Protein AF-0000000067286825 (afdb_homodimer)

Nearest PDB structures (foldseek):
  2ex9-assembly1_A  TM=8.649E-01  e=1.914E-39  Escherichia coli
  3a3d-assembly1_A  TM=8.683E-01  e=1.514E-39  Haemophilus influenzae
  2exb-assembly1_A  TM=8.481E-01  e=3.058E-39  Escherichia coli
  3a3e-assembly1_B  TM=8.357E-01  e=1.918E-36  Haemophilus influenzae
  3a3e-assembly1_A  TM=8.232E-01  e=6.320E-34  Haemophilus influenzae

Structure (mmCIF, N/CA/C/O backbone):
data_AF-0000000067286825-model_v1
#
loop_
_entity.id
_entity.type
_entity.pdbx_description
1 polymer 'D-alanyl-D-alanine carboxypeptidase/D-alanyl-D-alanine-endopeptidase'
#
loop_
_atom_site.group_PDB
_atom_site.id
_atom_site.type_symbol
_atom_site.label_atom_id
_atom_site.label_alt_id
_atom_site.label_comp_id
_atom_site.label_asym_id
_atom_site.label_entity_id
_atom_site.label_seq_id
_atom_site.pdbx_PDB_ins_code
_atom_site.Cartn_x
_atom_site.Cartn_y
_atom_site.Cartn_z
_atom_site.occupancy
_atom_site.B_iso_or_equiv
_atom_site.auth_seq_id
_atom_site.auth_comp_id
_atom_site.auth_asym_id
_atom_site.auth_atom_id
_atom_site.pdbx_PDB_model_num
ATOM 1 N N . MET A 1 1 ? 25.375 51.312 -74.75 1 25.5 1 MET A N 1
ATOM 2 C CA . MET A 1 1 ? 24.594 52.125 -73.812 1 25.5 1 MET A CA 1
ATOM 3 C C . MET A 1 1 ? 23.125 51.719 -73.875 1 25.5 1 MET A C 1
ATOM 5 O O . MET A 1 1 ? 22.297 52.406 -74.438 1 25.5 1 MET A O 1
ATOM 9 N N . PRO A 1 2 ? 22.797 50.375 -74 1 30.25 2 PRO A N 1
ATOM 10 C CA . PRO A 1 2 ? 21.484 49.75 -74.25 1 30.25 2 PRO A CA 1
ATOM 11 C C . PRO A 1 2 ? 20.484 50.062 -73.125 1 30.25 2 PRO A C 1
ATOM 13 O O . PRO A 1 2 ? 20.891 50.156 -71.938 1 30.25 2 PRO A O 1
ATOM 16 N N . GLN A 1 3 ? 19.516 50.906 -73.375 1 23.28 3 GLN A N 1
ATOM 17 C CA . GLN A 1 3 ? 18.422 51.469 -72.562 1 23.28 3 GLN A CA 1
ATOM 18 C C . GLN A 1 3 ? 17.516 50.375 -72 1 23.28 3 GLN A C 1
ATOM 20 O O . GLN A 1 3 ? 16.812 49.688 -72.75 1 23.28 3 GLN A O 1
ATOM 25 N N . LYS A 1 4 ? 18.016 49.625 -71 1 29.06 4 LYS A N 1
ATOM 26 C CA . LYS A 1 4 ? 17.312 48.5 -70.438 1 29.06 4 LYS A CA 1
ATOM 27 C C . LYS A 1 4 ? 15.977 48.938 -69.812 1 29.06 4 LYS A C 1
ATOM 29 O O . LYS A 1 4 ? 15.922 49.875 -69 1 29.06 4 LYS A O 1
ATOM 34 N N . SER A 1 5 ? 14.891 48.906 -70.625 1 28.67 5 SER A N 1
ATOM 35 C CA . SER A 1 5 ? 13.516 49.281 -70.312 1 28.67 5 SER A CA 1
ATOM 36 C C . SER A 1 5 ? 13.039 48.562 -69.062 1 28.67 5 SER A C 1
ATOM 38 O O . SER A 1 5 ? 13.094 47.344 -68.938 1 28.67 5 SER A O 1
ATOM 40 N N . SER A 1 6 ? 13.188 49.156 -67.875 1 29.12 6 SER A N 1
ATOM 41 C CA . SER A 1 6 ? 12.828 48.75 -66.5 1 29.12 6 SER A CA 1
ATOM 42 C C . SER A 1 6 ? 11.32 48.594 -66.375 1 29.12 6 SER A C 1
ATOM 44 O O . SER A 1 6 ? 10.57 49.562 -66.562 1 29.12 6 SER A O 1
ATOM 46 N N . CYS A 1 7 ? 10.711 47.5 -66.875 1 29.36 7 CYS A N 1
ATOM 47 C CA . CYS A 1 7 ? 9.281 47.219 -66.812 1 29.36 7 CYS A CA 1
ATOM 48 C C . CYS A 1 7 ? 8.812 47.219 -65.375 1 29.36 7 CYS A C 1
ATOM 50 O O . CYS A 1 7 ? 9.344 46.469 -64.562 1 29.36 7 CYS A O 1
ATOM 52 N N . ILE A 1 8 ? 8.406 48.312 -64.812 1 27.27 8 ILE A N 1
ATOM 53 C CA . ILE A 1 8 ? 7.863 48.562 -63.469 1 27.27 8 ILE A CA 1
ATOM 54 C C . ILE A 1 8 ? 6.578 47.781 -63.281 1 27.27 8 ILE A C 1
ATOM 56 O O . ILE A 1 8 ? 5.602 47.938 -64 1 27.27 8 ILE A O 1
ATOM 60 N N . PHE A 1 9 ? 6.668 46.438 -63.062 1 31.59 9 PHE A N 1
ATOM 61 C CA . PHE A 1 9 ? 5.492 45.625 -62.781 1 31.59 9 PHE A CA 1
ATOM 62 C C . PHE A 1 9 ? 4.727 46.188 -61.594 1 31.59 9 PHE A C 1
ATOM 64 O O . PHE A 1 9 ? 5.309 46.438 -60.531 1 31.59 9 PHE A O 1
ATOM 71 N N . LEU A 1 10 ? 3.688 47.031 -61.812 1 27.69 10 LEU A N 1
ATOM 72 C CA . LEU A 1 10 ? 2.707 47.562 -60.875 1 27.69 10 LEU A CA 1
ATOM 73 C C . LEU A 1 10 ? 2.008 46.438 -60.125 1 27.69 10 LEU A C 1
ATOM 75 O O . LEU A 1 10 ? 1.339 45.594 -60.719 1 27.69 10 LEU A O 1
ATOM 79 N N . LEU A 1 11 ? 2.58 45.969 -59.062 1 29.03 11 LEU A N 1
ATOM 80 C CA . LEU A 1 11 ? 1.972 45 -58.125 1 29.03 11 LEU A CA 1
ATOM 81 C C . LEU A 1 11 ? 0.694 45.562 -57.531 1 29.03 11 LEU A C 1
ATOM 83 O O . LEU A 1 11 ? 0.729 46.594 -56.844 1 29.03 11 LEU A O 1
ATOM 87 N N . LEU A 1 12 ? -0.438 45.5 -58.219 1 30.27 12 LEU A N 1
ATOM 88 C CA . LEU A 1 12 ? -1.755 45.812 -57.688 1 30.27 12 LEU A CA 1
ATOM 89 C C . LEU A 1 12 ? -2.029 45.031 -56.406 1 30.27 12 LEU A C 1
ATOM 91 O O . LEU A 1 12 ? -2.031 43.812 -56.438 1 30.27 12 LEU A O 1
ATOM 95 N N . PHE A 1 13 ? -1.658 45.531 -55.25 1 31.47 13 PHE A N 1
ATOM 96 C CA . PHE A 1 13 ? -2.002 45.062 -53.906 1 31.47 13 PHE A CA 1
ATOM 97 C C . PHE A 1 13 ? -3.51 45.094 -53.688 1 31.47 13 PHE A C 1
ATOM 99 O O . PHE A 1 13 ? -4.129 46.156 -53.719 1 31.47 13 PHE A O 1
ATOM 106 N N . PHE A 1 14 ? -4.238 44.125 -54.281 1 34 14 PHE A N 1
ATOM 107 C CA . PHE A 1 14 ? -5.633 43.938 -53.875 1 34 14 PHE A CA 1
ATOM 108 C C . PHE A 1 14 ? -5.758 43.812 -52.375 1 34 14 PHE A C 1
ATOM 110 O O . PHE A 1 14 ? -5.137 42.938 -51.781 1 34 14 PHE A O 1
ATOM 117 N N . SER A 1 15 ? -6.078 44.906 -51.625 1 31.39 15 SER A N 1
ATOM 118 C CA . SER A 1 15 ? -6.484 44.969 -50.219 1 31.39 15 SER A CA 1
ATOM 119 C C . SER A 1 15 ? -7.723 44.125 -49.969 1 31.39 15 SER A C 1
ATOM 121 O O . SER A 1 15 ? -8.812 44.438 -50.469 1 31.39 15 SER A O 1
ATOM 123 N N . ILE A 1 16 ? -7.574 42.812 -49.969 1 36.03 16 ILE A N 1
ATOM 124 C CA . ILE A 1 16 ? -8.68 42 -49.438 1 36.03 16 ILE A CA 1
ATOM 125 C C . ILE A 1 16 ? -9.047 42.469 -48.031 1 36.03 16 ILE A C 1
ATOM 127 O O . ILE A 1 16 ? -8.211 42.438 -47.125 1 36.03 16 ILE A O 1
ATOM 131 N N . HIS A 1 17 ? -10.008 43.406 -47.906 1 34.34 17 HIS A N 1
ATOM 132 C CA . HIS A 1 17 ? -10.695 43.75 -46.656 1 34.34 17 HIS A CA 1
ATOM 133 C C . HIS A 1 17 ? -11.297 42.5 -46 1 34.34 17 HIS A C 1
ATOM 135 O O . HIS A 1 17 ? -12.219 41.906 -46.562 1 34.34 17 HIS A O 1
ATOM 141 N N . LEU A 1 18 ? -10.43 41.656 -45.406 1 36.03 18 LEU A N 1
ATOM 142 C CA . LEU A 1 18 ? -10.969 40.656 -44.5 1 36.03 18 LEU A CA 1
ATOM 143 C C . LEU A 1 18 ? -11.844 41.281 -43.406 1 36.03 18 LEU A C 1
ATOM 145 O O . LEU A 1 18 ? -11.344 42.062 -42.594 1 36.03 18 LEU A O 1
ATOM 149 N N . ASN A 1 19 ? -13.094 41.562 -43.75 1 34.62 19 ASN A N 1
ATOM 150 C CA . ASN A 1 19 ? -14.102 41.844 -42.719 1 34.62 19 ASN A CA 1
ATOM 151 C C . ASN A 1 19 ? -14.141 40.719 -41.688 1 34.62 19 ASN A C 1
ATOM 153 O O . ASN A 1 19 ? -14.633 39.625 -41.938 1 34.62 19 ASN A O 1
ATOM 157 N N . ILE A 1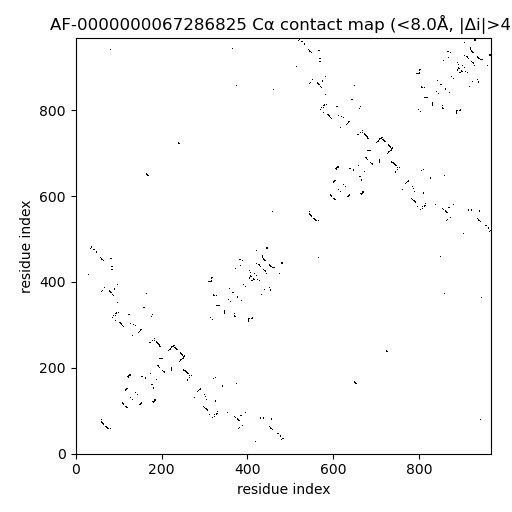 20 ? -13.102 40.688 -40.844 1 38.34 20 ILE A N 1
ATOM 158 C CA . ILE A 1 20 ? -13.219 39.906 -39.625 1 38.34 20 ILE A CA 1
ATOM 159 C C . ILE A 1 20 ? -14.445 40.344 -38.812 1 38.34 20 ILE A C 1
ATOM 161 O O . ILE A 1 20 ? -14.492 41.469 -38.312 1 38.34 20 ILE A O 1
ATOM 165 N N . ASN A 1 21 ? -15.633 39.938 -39.281 1 36.56 21 ASN A N 1
ATOM 166 C CA . ASN A 1 21 ? -16.75 39.969 -38.312 1 36.56 21 ASN A CA 1
ATOM 167 C C . ASN A 1 21 ? -16.375 39.344 -36.969 1 36.56 21 ASN A C 1
ATOM 169 O O . ASN A 1 21 ? -16.156 38.125 -36.906 1 36.56 21 ASN A O 1
ATOM 173 N N . GLN A 1 22 ? -15.688 40.188 -36.188 1 36.75 22 GLN A N 1
ATOM 174 C CA . GLN A 1 22 ? -15.562 39.844 -34.75 1 36.75 22 GLN A CA 1
ATOM 175 C C . GLN A 1 22 ? -16.922 39.594 -34.125 1 36.75 22 GLN A C 1
ATOM 177 O O . GLN A 1 22 ? -17.672 40.531 -33.875 1 36.75 22 GLN A O 1
ATOM 182 N N . GLN A 1 23 ? -17.594 38.531 -34.562 1 34.53 23 GLN A N 1
ATOM 183 C CA . GLN A 1 23 ? -18.656 38.188 -33.625 1 34.53 23 GLN A CA 1
ATOM 184 C C . GLN A 1 23 ? -18.125 38.094 -32.188 1 34.53 23 GLN A C 1
ATOM 186 O O . GLN A 1 23 ? -17.281 37.25 -31.891 1 34.53 23 GLN A O 1
ATOM 191 N N . LEU A 1 24 ? -18.125 39.219 -31.547 1 34.66 24 LEU A N 1
ATOM 192 C CA . LEU A 1 24 ? -17.984 39.125 -30.094 1 34.66 24 LEU A CA 1
ATOM 193 C C . LEU A 1 24 ? -18.812 37.969 -29.547 1 34.66 24 LEU A C 1
ATOM 195 O O . LEU A 1 24 ? -20.047 37.938 -29.734 1 34.66 24 LEU A O 1
ATOM 199 N N . ALA A 1 25 ? -18.203 36.875 -29.406 1 38.47 25 ALA A N 1
ATOM 200 C CA . ALA A 1 25 ? -18.828 35.875 -28.562 1 38.47 25 ALA A CA 1
ATOM 201 C C . ALA A 1 25 ? -19.516 36.531 -27.359 1 38.47 25 ALA A C 1
ATOM 203 O O . ALA A 1 25 ? -18.844 37.156 -26.531 1 38.47 25 ALA A O 1
ATOM 204 N N . LYS A 1 26 ? -20.641 36.875 -27.5 1 35.16 26 LYS A N 1
ATOM 205 C CA . LYS A 1 26 ? -21.328 37.219 -26.266 1 35.16 26 LYS A CA 1
ATOM 206 C C . LYS A 1 26 ? -20.906 36.312 -25.125 1 35.16 26 LYS A C 1
ATOM 208 O O . LYS A 1 26 ? -20.984 35.062 -25.25 1 35.16 26 LYS A O 1
ATOM 213 N N . ALA A 1 27 ? -20.156 36.844 -24.375 1 38 27 ALA A N 1
ATOM 214 C CA . ALA A 1 27 ? -19.938 36.156 -23.094 1 38 27 ALA A CA 1
ATOM 215 C C . ALA A 1 27 ? -21.25 35.594 -22.547 1 38 27 ALA A C 1
ATOM 217 O O . ALA A 1 27 ? -22.188 36.344 -22.281 1 38 27 ALA A O 1
ATOM 218 N N . GLN A 1 28 ? -21.656 34.406 -22.906 1 35.94 28 GLN A N 1
ATOM 219 C CA . GLN A 1 28 ? -22.781 33.781 -22.219 1 35.94 28 GLN A CA 1
ATOM 220 C C . GLN A 1 28 ? -22.75 34.094 -20.734 1 35.94 28 GLN A C 1
ATOM 222 O O . GLN A 1 28 ? -21.766 33.812 -20.047 1 35.94 28 GLN A O 1
ATOM 227 N N . THR A 1 29 ? -23.406 35.094 -20.219 1 38.88 29 THR A N 1
ATOM 228 C CA . THR A 1 29 ? -23.641 35.25 -18.797 1 38.88 29 THR A CA 1
ATOM 229 C C . THR A 1 29 ? -23.875 33.906 -18.125 1 38.88 29 THR A C 1
ATOM 231 O O . THR A 1 29 ? -24.672 33.094 -18.609 1 38.88 29 THR A O 1
ATOM 234 N N . PRO A 1 30 ? -22.984 33.531 -17.281 1 43.78 30 PRO A N 1
ATOM 235 C CA . PRO A 1 30 ? -23.297 32.25 -16.609 1 43.78 30 PRO A CA 1
ATOM 236 C C . PRO A 1 30 ? -24.766 32.156 -16.172 1 43.78 30 PRO A C 1
ATOM 238 O O . PRO A 1 30 ? -25.344 33.156 -15.727 1 43.78 30 PRO A O 1
ATOM 241 N N . THR A 1 31 ? -25.625 31.547 -16.828 1 45.03 31 THR A N 1
ATOM 242 C CA . THR A 1 31 ? -27 31.25 -16.438 1 45.03 31 THR A CA 1
ATOM 243 C C . THR A 1 31 ? -27.125 31.172 -14.922 1 45.03 31 THR A C 1
ATOM 245 O O . THR A 1 31 ? -26.422 30.391 -14.273 1 45.03 31 THR A O 1
ATOM 248 N N . PRO A 1 32 ? -27.672 32.188 -14.297 1 49.66 32 PRO A N 1
ATOM 249 C CA . PRO A 1 32 ? -27.922 32.156 -12.859 1 49.66 32 PRO A CA 1
ATOM 250 C C . PRO A 1 32 ? -28.422 30.781 -12.383 1 49.66 32 PRO A C 1
ATOM 252 O O . PRO A 1 32 ? -29.391 30.25 -12.938 1 49.66 32 PRO A O 1
ATOM 255 N N . THR A 1 33 ? -27.625 29.922 -11.914 1 63.03 33 THR A N 1
ATOM 256 C CA . THR A 1 33 ? -28.094 28.656 -11.367 1 63.03 33 THR A CA 1
ATOM 257 C C . THR A 1 33 ? -29.203 28.875 -10.336 1 63.03 33 THR A C 1
ATOM 259 O O . THR A 1 33 ? -29.094 29.766 -9.484 1 63.03 33 THR A O 1
ATOM 262 N N . ALA A 1 34 ? -30.406 28.406 -10.477 1 73.06 34 ALA A N 1
ATOM 263 C CA . ALA A 1 34 ? -31.656 28.5 -9.727 1 73.06 34 ALA A CA 1
ATOM 264 C C . ALA A 1 34 ? -31.438 28.188 -8.25 1 73.06 34 ALA A C 1
ATOM 266 O O . ALA A 1 34 ? -30.703 27.25 -7.91 1 73.06 34 ALA A O 1
ATOM 267 N N . PRO A 1 35 ? -31.922 29.109 -7.316 1 86.94 35 PRO A N 1
ATOM 268 C CA . PRO A 1 35 ? -31.859 28.844 -5.875 1 86.94 35 PRO A CA 1
ATOM 269 C C . PRO A 1 35 ? -32.469 27.484 -5.5 1 86.94 35 PRO A C 1
ATOM 271 O O . PRO A 1 35 ? -33.344 26.984 -6.195 1 86.94 35 PRO A O 1
ATOM 274 N N . ILE A 1 36 ? -31.781 26.859 -4.461 1 93.25 36 ILE A N 1
ATOM 275 C CA . ILE A 1 36 ? -32.219 25.562 -3.963 1 93.25 36 ILE A CA 1
ATOM 276 C C . ILE A 1 36 ? -32.75 25.703 -2.541 1 93.25 36 ILE A C 1
ATOM 278 O O . ILE A 1 36 ? -32.094 26.312 -1.685 1 93.25 36 ILE A O 1
ATOM 282 N N . CYS A 1 37 ? -33.969 25.219 -2.291 1 95.12 37 CYS A N 1
ATOM 283 C CA . CYS A 1 37 ? -34.5 25.156 -0.935 1 95.12 37 CYS A CA 1
ATOM 284 C C . CYS A 1 37 ? -33.938 23.938 -0.198 1 95.12 37 CYS A C 1
ATOM 286 O O . CYS A 1 37 ? -33.656 22.906 -0.817 1 95.12 37 CYS A O 1
ATOM 288 N N . PRO A 1 38 ? -33.844 24.016 1.114 1 94.38 38 PRO A N 1
ATOM 289 C CA . PRO A 1 38 ? -33.312 22.891 1.895 1 94.38 38 PRO A CA 1
ATOM 290 C C . PRO A 1 38 ? -34.094 21.594 1.638 1 94.38 38 PRO A C 1
ATOM 292 O O . PRO A 1 38 ? -33.5 20.516 1.614 1 94.38 38 PRO A O 1
ATOM 295 N N . THR A 1 39 ? -35.375 21.672 1.351 1 94.19 39 THR A N 1
ATOM 296 C CA . THR A 1 39 ? -36.188 20.5 1.135 1 94.19 39 THR A CA 1
ATOM 297 C C . THR A 1 39 ? -35.844 19.812 -0.185 1 94.19 39 THR A C 1
ATOM 299 O O . THR A 1 39 ? -36.188 18.656 -0.403 1 94.19 39 THR A O 1
ATOM 302 N N . GLN A 1 40 ? -35.156 20.547 -0.988 1 95.69 40 GLN A N 1
ATOM 303 C CA . GLN A 1 40 ? -34.812 20.031 -2.303 1 95.69 40 GLN A CA 1
ATOM 304 C C . GLN A 1 40 ? -33.406 19.422 -2.287 1 95.69 40 GLN A C 1
ATOM 306 O O . GLN A 1 40 ? -33 18.766 -3.25 1 95.69 40 GLN A O 1
ATOM 311 N N . LEU A 1 41 ? -32.75 19.594 -1.262 1 96.5 41 LEU A N 1
ATOM 312 C CA . LEU A 1 41 ? -31.328 19.203 -1.204 1 96.5 41 LEU A CA 1
ATOM 313 C C . LEU A 1 41 ? -31.188 17.703 -1.347 1 96.5 41 LEU A C 1
ATOM 315 O O . LEU A 1 41 ? -30.297 17.219 -2.062 1 96.5 41 LEU A O 1
ATOM 319 N N . LYS A 1 42 ? -32.031 16.969 -0.715 1 97.38 42 LYS A N 1
ATOM 320 C CA . LYS A 1 42 ? -31.969 15.508 -0.792 1 97.38 42 LYS A CA 1
ATOM 321 C C . LYS A 1 42 ? -32.094 15.031 -2.236 1 97.38 42 LYS A C 1
ATOM 323 O O . LYS A 1 42 ? -31.266 14.227 -2.693 1 97.38 42 LYS A O 1
ATOM 328 N N . THR A 1 43 ? -33.094 15.484 -2.91 1 97.75 43 THR A N 1
ATOM 329 C CA . THR A 1 43 ? -33.312 15.07 -4.289 1 97.75 43 THR A CA 1
ATOM 330 C C . THR A 1 43 ? -32.156 15.508 -5.18 1 97.75 43 THR A C 1
ATOM 332 O O . THR A 1 43 ? -31.75 14.773 -6.082 1 97.75 43 THR A O 1
ATOM 335 N N . THR A 1 44 ? -31.688 16.688 -4.887 1 97.5 44 THR A N 1
ATOM 336 C CA . THR A 1 44 ? -30.594 17.25 -5.68 1 97.5 44 THR A CA 1
ATOM 337 C C . THR A 1 44 ? -29.328 16.406 -5.523 1 97.5 44 THR A C 1
ATOM 339 O O . THR A 1 44 ? -28.688 16.031 -6.512 1 97.5 44 THR A O 1
ATOM 342 N N . ILE A 1 45 ? -28.953 16.016 -4.309 1 98.62 45 ILE A N 1
ATOM 343 C CA . ILE A 1 45 ? -27.75 15.25 -4.043 1 98.62 45 ILE A CA 1
ATOM 344 C C . ILE A 1 45 ? -27.922 13.805 -4.508 1 98.62 45 ILE A C 1
ATOM 346 O O . ILE A 1 45 ? -27.031 13.227 -5.121 1 98.62 45 ILE A O 1
ATOM 350 N N . ASP A 1 46 ? -29.109 13.281 -4.328 1 98.5 46 ASP A N 1
ATOM 351 C CA . ASP A 1 46 ? -29.391 11.914 -4.762 1 98.5 46 ASP A CA 1
ATOM 352 C C . ASP A 1 46 ? -29.25 11.781 -6.273 1 98.5 46 ASP A C 1
ATOM 354 O O . ASP A 1 46 ? -28.828 10.734 -6.773 1 98.5 46 ASP A O 1
ATOM 358 N N . ALA A 1 47 ? -29.625 12.766 -6.996 1 98.31 47 ALA A N 1
ATOM 359 C CA . ALA A 1 47 ? -29.531 12.727 -8.453 1 98.31 47 ALA A CA 1
ATOM 360 C C . ALA A 1 47 ? -28.078 12.562 -8.906 1 98.31 47 ALA A C 1
ATOM 362 O O . ALA A 1 47 ? -27.812 11.922 -9.922 1 98.31 47 ALA A O 1
ATOM 363 N N . VAL A 1 48 ? -27.172 13.109 -8.156 1 98.5 48 VAL A N 1
ATOM 364 C CA . VAL A 1 48 ? -25.75 13 -8.484 1 98.5 48 VAL A CA 1
ATOM 365 C C . VAL A 1 48 ? -25.234 11.625 -8.094 1 98.5 48 VAL A C 1
ATOM 367 O O . VAL A 1 48 ? -24.609 10.93 -8.906 1 98.5 48 VAL A O 1
ATOM 370 N N . THR A 1 49 ? -25.5 11.156 -6.852 1 98.38 49 THR A N 1
ATOM 371 C CA . THR A 1 49 ? -24.906 9.945 -6.312 1 98.38 49 THR A CA 1
ATOM 372 C C . THR A 1 49 ? -25.484 8.703 -6.973 1 98.38 49 THR A C 1
ATOM 374 O O . THR A 1 49 ? -24.875 7.641 -6.973 1 98.38 49 THR A O 1
ATOM 377 N N . ASN A 1 50 ? -26.672 8.836 -7.566 1 97.75 50 ASN A N 1
ATOM 378 C CA . ASN A 1 50 ? -27.359 7.688 -8.148 1 97.75 50 ASN A CA 1
ATOM 379 C C . ASN A 1 50 ? -27.125 7.598 -9.656 1 97.75 50 ASN A C 1
ATOM 381 O O . ASN A 1 50 ? -27.75 6.781 -10.336 1 97.75 50 ASN A O 1
ATOM 385 N N . ARG A 1 51 ? -26.266 8.43 -10.156 1 98.12 51 ARG A N 1
ATOM 386 C CA . ARG A 1 51 ? -25.922 8.289 -11.562 1 98.12 51 ARG A CA 1
ATOM 387 C C . ARG A 1 51 ? -25.391 6.887 -11.859 1 98.12 51 ARG A C 1
ATOM 389 O O . ARG A 1 51 ? -24.625 6.328 -11.062 1 98.12 51 ARG A O 1
ATOM 396 N N . PRO A 1 52 ? -25.734 6.352 -13.062 1 97 52 PRO A N 1
ATOM 397 C CA . PRO A 1 52 ? -25.281 5.004 -13.422 1 97 52 PRO A CA 1
ATOM 398 C C . PRO A 1 52 ? -23.766 4.855 -13.367 1 97 52 PRO A C 1
ATOM 400 O O . PRO A 1 52 ? -23.25 3.797 -12.992 1 97 52 PRO A O 1
ATOM 403 N N . LEU A 1 53 ? -23.109 5.871 -13.633 1 95.75 53 LEU A N 1
ATOM 404 C CA . LEU A 1 53 ? -21.656 5.871 -13.656 1 95.75 5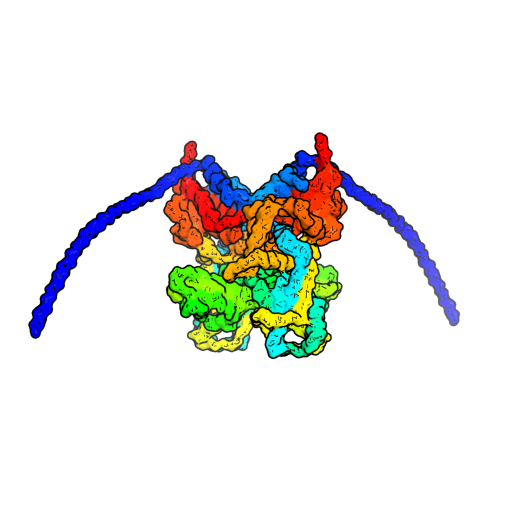3 LEU A CA 1
ATOM 405 C C . LEU A 1 53 ? -21.094 5.562 -12.273 1 95.75 53 LEU A C 1
ATOM 407 O O . LEU A 1 53 ? -19.969 5.074 -12.156 1 95.75 53 LEU A O 1
ATOM 411 N N . PHE A 1 54 ? -21.891 5.785 -11.219 1 97.5 54 PHE A N 1
ATOM 412 C CA . PHE A 1 54 ? -21.453 5.605 -9.844 1 97.5 54 PHE A CA 1
ATOM 413 C C . PHE A 1 54 ? -22.172 4.441 -9.18 1 97.5 54 PHE A C 1
ATOM 415 O O . PHE A 1 54 ? -22.141 4.297 -7.957 1 97.5 54 PHE A O 1
ATOM 422 N N . SER A 1 55 ? -22.812 3.605 -10.008 1 96.62 55 SER A N 1
ATOM 423 C CA . SER A 1 55 ? -23.719 2.59 -9.469 1 96.62 55 SER A CA 1
ATOM 424 C C . SER A 1 55 ? -22.969 1.58 -8.609 1 96.62 55 SER A C 1
ATOM 426 O O . SER A 1 55 ? -23.547 0.993 -7.691 1 96.62 55 SER A O 1
ATOM 428 N N . ARG A 1 56 ? -21.672 1.456 -8.844 1 97.75 56 ARG A N 1
ATOM 429 C CA . ARG A 1 56 ? -20.938 0.422 -8.117 1 97.75 56 ARG A CA 1
ATOM 430 C C . ARG A 1 56 ? -20.109 1.028 -6.996 1 97.75 56 ARG A C 1
ATOM 432 O O . ARG A 1 56 ? -19.516 0.303 -6.188 1 97.75 56 ARG A O 1
ATOM 439 N N . ALA A 1 57 ? -19.984 2.375 -6.949 1 98.06 57 ALA A N 1
ATOM 440 C CA . ALA A 1 57 ? -19.188 3.09 -5.953 1 98.06 57 ALA A CA 1
ATOM 441 C C . ALA A 1 57 ? -19.984 3.291 -4.664 1 98.06 57 ALA A C 1
ATOM 443 O O . ALA A 1 57 ? -21.156 2.939 -4.594 1 98.06 57 ALA A O 1
ATOM 444 N N . ARG A 1 58 ? -19.312 3.785 -3.68 1 98 58 ARG A N 1
ATOM 445 C CA . ARG A 1 58 ? -19.938 4.074 -2.393 1 98 58 ARG A CA 1
ATOM 446 C C . ARG A 1 58 ? -19.766 5.543 -2.016 1 98 58 ARG A C 1
ATOM 448 O O . ARG A 1 58 ? -18.656 6.086 -2.125 1 98 58 ARG A O 1
ATOM 455 N N . TRP A 1 59 ? -20.859 6.129 -1.54 1 98.69 59 TRP A N 1
ATOM 456 C CA . TRP A 1 59 ? -20.844 7.523 -1.118 1 98.69 59 TRP A CA 1
ATOM 457 C C . TRP A 1 59 ? -21.078 7.645 0.384 1 98.69 59 TRP A C 1
ATOM 459 O O . TRP A 1 59 ? -21.938 6.953 0.941 1 98.69 59 TRP A O 1
ATOM 469 N N . GLY A 1 60 ? -20.266 8.398 1.067 1 98.88 60 GLY A N 1
ATOM 470 C CA . GLY A 1 60 ? -20.5 8.898 2.412 1 98.88 60 GLY A CA 1
ATOM 471 C C . GLY A 1 60 ? -20.609 10.406 2.477 1 98.88 60 GLY A C 1
ATOM 472 O O . GLY A 1 60 ? -19.672 11.117 2.086 1 98.88 60 GLY A O 1
ATOM 473 N N . ILE A 1 61 ? -21.812 10.906 2.973 1 98.94 61 ILE A N 1
ATOM 474 C CA . ILE A 1 61 ? -22.031 12.352 2.93 1 98.94 61 ILE A CA 1
ATOM 475 C C . ILE A 1 61 ? -22.734 12.797 4.215 1 98.94 61 ILE A C 1
ATOM 477 O O . ILE A 1 61 ? -23.656 12.141 4.688 1 98.94 61 ILE A O 1
ATOM 481 N N . LEU A 1 62 ? -22.266 13.844 4.773 1 98.94 62 LEU A N 1
ATOM 482 C CA . LEU A 1 62 ? -22.953 14.539 5.852 1 98.94 62 LEU A CA 1
ATOM 483 C C . LEU A 1 62 ? -22.891 16.047 5.652 1 98.94 62 LEU A C 1
ATOM 485 O O . LEU A 1 62 ? -21.812 16.609 5.41 1 98.94 62 LEU A O 1
ATOM 489 N N . VAL A 1 63 ? -24.016 16.734 5.633 1 98.88 63 VAL A N 1
ATOM 490 C CA . VAL A 1 63 ? -24.141 18.188 5.586 1 98.88 63 VAL A CA 1
ATOM 491 C C . VAL A 1 63 ? -24.922 18.672 6.797 1 98.88 63 VAL A C 1
ATOM 493 O O . VAL A 1 63 ? -26.047 18.219 7.039 1 98.88 63 VAL A O 1
ATOM 496 N N . GLN A 1 64 ? -24.344 19.625 7.504 1 98.62 64 GLN A N 1
ATOM 497 C CA . GLN A 1 64 ? -25 20.203 8.68 1 98.62 64 GLN A CA 1
ATOM 498 C C . GLN A 1 64 ? -24.859 21.719 8.688 1 98.62 64 GLN A C 1
ATOM 500 O O . GLN A 1 64 ? -23.984 22.281 8.016 1 98.62 64 GLN A O 1
ATOM 505 N N . ASN A 1 65 ? -25.797 22.328 9.461 1 98.12 65 ASN A N 1
ATOM 506 C CA . ASN A 1 65 ? -25.578 23.734 9.789 1 98.12 65 ASN A CA 1
ATOM 507 C C . ASN A 1 65 ? -24.391 23.922 10.711 1 98.12 65 ASN A C 1
ATOM 509 O O . ASN A 1 65 ? -24.188 23.141 11.648 1 98.12 65 ASN A O 1
ATOM 513 N N . LEU A 1 66 ? -23.578 24.859 10.375 1 98.31 66 LEU A N 1
ATOM 514 C CA . LEU A 1 66 ? -22.469 25.156 11.273 1 98.31 66 LEU A CA 1
ATOM 515 C C . LEU A 1 66 ? -22.984 25.656 12.625 1 98.31 66 LEU A C 1
ATOM 517 O O . LEU A 1 66 ? -23.875 26.5 12.68 1 98.31 66 LEU A O 1
ATOM 521 N N . GLY A 1 67 ? -22.484 25.125 13.695 1 95.81 67 GLY A N 1
ATOM 522 C CA . GLY A 1 67 ? -22.859 25.562 15.031 1 95.81 67 GLY A CA 1
ATOM 523 C C . GLY A 1 67 ? -24.078 24.828 15.57 1 95.81 67 GLY A C 1
ATOM 524 O O . GLY A 1 67 ? -24.547 25.125 16.672 1 95.81 67 GLY A O 1
ATOM 525 N N . SER A 1 68 ? -24.594 23.969 14.75 1 91.75 68 SER A N 1
ATOM 526 C CA . SER A 1 68 ? -25.734 23.156 15.172 1 91.75 68 SER A CA 1
ATOM 527 C C . SER A 1 68 ? -25.609 21.719 14.695 1 91.75 68 SER A C 1
ATOM 529 O O . SER A 1 68 ? -24.781 21.422 13.82 1 91.75 68 SER A O 1
ATOM 531 N N . ASN A 1 69 ? -26.422 20.906 15.312 1 88.81 69 ASN A N 1
ATOM 532 C CA . ASN A 1 69 ? -26.406 19.516 14.898 1 88.81 69 ASN A CA 1
ATOM 533 C C . ASN A 1 69 ? -27.516 19.219 13.898 1 88.81 69 ASN A C 1
ATOM 535 O O . ASN A 1 69 ? -27.797 18.062 13.602 1 88.81 69 ASN A O 1
ATOM 539 N N . GLN A 1 70 ? -28.109 20.281 13.398 1 94.56 70 GLN A N 1
ATOM 540 C CA . GLN A 1 70 ? -29.156 20.047 12.414 1 94.56 70 GLN A CA 1
ATOM 541 C C . GLN A 1 70 ? -28.594 19.531 11.109 1 94.56 70 GLN A C 1
ATOM 543 O O . GLN A 1 70 ? -27.75 20.172 10.484 1 94.56 70 GLN A O 1
ATOM 548 N N . THR A 1 71 ? -29.109 18.391 10.688 1 98 71 THR A N 1
ATOM 549 C CA . THR A 1 71 ? -28.641 17.719 9.484 1 98 71 THR A CA 1
ATOM 550 C C . THR A 1 71 ? -29.516 18.078 8.281 1 98 71 THR A C 1
ATOM 552 O O . THR A 1 71 ? -30.734 17.953 8.344 1 98 71 THR A O 1
ATOM 555 N N . LEU A 1 72 ? -28.859 18.5 7.266 1 97.94 72 LEU A N 1
ATOM 556 C CA . LEU A 1 72 ? -29.562 18.812 6.031 1 97.94 72 LEU A CA 1
ATOM 557 C C . LEU A 1 72 ? -29.562 17.625 5.082 1 97.94 72 LEU A C 1
ATOM 559 O O . LEU A 1 72 ? -30.484 17.453 4.281 1 97.94 72 LEU A O 1
ATOM 563 N N . TYR A 1 73 ? -28.5 16.859 5.137 1 98.44 73 TYR A N 1
ATOM 564 C CA . TYR A 1 73 ? -28.359 15.672 4.301 1 98.44 73 TYR A CA 1
ATOM 565 C C . TYR A 1 73 ? -27.438 14.648 4.953 1 98.44 73 TYR A C 1
ATOM 567 O O . TYR A 1 73 ? -26.422 15.008 5.551 1 98.44 73 TYR A O 1
ATOM 575 N N . SER A 1 74 ? -27.844 13.391 4.898 1 98.62 74 SER A N 1
ATOM 576 C CA . SER A 1 74 ? -27.031 12.289 5.43 1 98.62 74 SER A CA 1
ATOM 577 C C . SER A 1 74 ? -27.156 11.047 4.555 1 98.62 74 SER A C 1
ATOM 579 O O . SER A 1 74 ? -28.266 10.617 4.223 1 98.62 74 SER A O 1
ATOM 581 N N . GLN A 1 75 ? -26.047 10.578 4.156 1 98.56 75 GLN A N 1
ATOM 582 C CA . GLN A 1 75 ? -25.922 9.297 3.469 1 98.56 75 GLN A CA 1
ATOM 583 C C . GLN A 1 75 ? -24.719 8.516 3.979 1 98.56 75 GLN A C 1
ATOM 585 O O . GLN A 1 75 ? -23.578 8.922 3.764 1 98.56 75 GLN A O 1
ATOM 590 N N . ASP A 1 76 ? -24.938 7.391 4.664 1 98.12 76 ASP A N 1
ATOM 591 C CA . ASP A 1 76 ? -23.906 6.527 5.211 1 98.12 76 ASP A CA 1
ATOM 592 C C . ASP A 1 76 ? -22.891 7.332 6.02 1 98.12 76 ASP A C 1
ATOM 594 O O . ASP A 1 76 ? -21.688 7.051 5.977 1 98.12 76 ASP A O 1
ATOM 598 N N . ALA A 1 77 ? -23.359 8.312 6.746 1 98.69 77 ALA A N 1
ATOM 599 C CA . ALA A 1 77 ? -22.484 9.242 7.445 1 98.69 77 ALA A CA 1
ATOM 600 C C . ALA A 1 77 ? -21.781 8.562 8.617 1 98.69 77 ALA A C 1
ATOM 602 O O . ALA A 1 77 ? -20.703 9 9.039 1 98.69 77 ALA A O 1
ATOM 603 N N . HIS A 1 78 ? -22.359 7.504 9.117 1 98 78 HIS A N 1
ATOM 604 C CA . HIS A 1 78 ? -21.812 6.824 10.281 1 98 78 HIS A CA 1
ATOM 605 C C . HIS A 1 78 ? -20.844 5.719 9.867 1 98 78 HIS A C 1
ATOM 607 O O . HIS A 1 78 ? -20.109 5.188 10.695 1 98 78 HIS A O 1
ATOM 613 N N . LYS A 1 79 ? -20.797 5.359 8.578 1 98.44 79 LYS A N 1
ATOM 614 C CA . LYS A 1 79 ? -19.984 4.25 8.086 1 98.44 79 LYS A CA 1
ATOM 615 C C . LYS A 1 79 ? -18.531 4.664 7.902 1 98.44 79 LYS A C 1
ATOM 617 O O . LYS A 1 79 ? -18.234 5.852 7.742 1 98.44 79 LYS A O 1
ATOM 622 N N . TYR A 1 80 ? -17.656 3.676 7.945 1 98.81 80 TYR A N 1
ATOM 623 C CA . TYR A 1 80 ? -16.234 3.908 7.699 1 98.81 80 TYR A CA 1
ATOM 624 C C . TYR A 1 80 ? -15.953 4.062 6.207 1 98.81 80 TYR A C 1
ATOM 626 O O . TYR A 1 80 ? -16.531 3.34 5.387 1 98.81 80 TYR A O 1
ATOM 634 N N . PHE A 1 81 ? -15.094 5.02 5.945 1 98.81 81 PHE A N 1
ATOM 635 C CA . PHE A 1 81 ? -14.547 5.219 4.609 1 98.81 81 PHE A CA 1
ATOM 636 C C . PHE A 1 81 ? -13.031 5.395 4.664 1 98.81 81 PHE A C 1
ATOM 638 O O . PHE A 1 81 ? -12.477 5.723 5.715 1 98.81 81 PHE A O 1
ATOM 645 N N . THR A 1 82 ? -12.352 5.043 3.555 1 98.81 82 THR A N 1
ATOM 646 C CA . THR A 1 82 ? -10.984 5.496 3.334 1 98.81 82 THR A CA 1
ATOM 647 C C . THR A 1 82 ? -10.953 6.984 3.002 1 98.81 82 THR A C 1
ATOM 649 O O . THR A 1 82 ? -11.422 7.398 1.937 1 98.81 82 THR A O 1
ATOM 652 N N . PRO A 1 83 ? -10.383 7.746 3.793 1 98.88 83 PRO A N 1
ATOM 653 C CA . PRO A 1 83 ? -10.586 9.195 3.703 1 98.88 83 PRO A CA 1
ATOM 654 C C . PRO A 1 83 ? -9.594 9.875 2.76 1 98.88 83 PRO A C 1
ATOM 656 O O . PRO A 1 83 ? -9.82 11.008 2.338 1 98.88 83 PRO A O 1
ATOM 659 N N . ALA A 1 84 ? -8.484 9.172 2.496 1 98.81 84 ALA A N 1
ATOM 660 C CA . ALA A 1 84 ? -7.324 9.828 1.896 1 98.81 84 ALA A CA 1
ATOM 661 C C . ALA A 1 84 ? -6.852 11 2.75 1 98.81 84 ALA A C 1
ATOM 663 O O . ALA A 1 84 ? -6.773 10.891 3.977 1 98.81 84 ALA A O 1
ATOM 664 N N . SER A 1 85 ? -6.504 12.164 2.156 1 98.94 85 SER A N 1
ATOM 665 C CA . SER A 1 85 ? -5.855 13.273 2.842 1 98.94 85 SER A CA 1
ATOM 666 C C . SER A 1 85 ? -6.836 14.016 3.744 1 98.94 85 SER A C 1
ATOM 668 O O . SER A 1 85 ? -6.445 14.93 4.473 1 98.94 85 SER A O 1
ATOM 670 N N . ASN A 1 86 ? -8.102 13.664 3.787 1 98.94 86 ASN A N 1
ATOM 671 C CA . ASN A 1 86 ? -8.984 14.266 4.785 1 98.94 86 ASN A CA 1
ATOM 672 C C . ASN A 1 86 ? -8.562 13.891 6.203 1 98.94 86 ASN A C 1
ATOM 674 O O . ASN A 1 86 ? -8.992 14.523 7.168 1 98.94 86 ASN A O 1
ATOM 678 N N . THR A 1 87 ? -7.742 12.906 6.285 1 98.94 87 THR A N 1
ATOM 679 C CA . THR A 1 87 ? -7.125 12.539 7.555 1 98.94 87 THR A CA 1
ATOM 680 C C . THR A 1 87 ? -6.395 13.734 8.164 1 98.94 87 THR A C 1
ATOM 682 O O . THR A 1 87 ? -6.387 13.906 9.383 1 98.94 87 THR A O 1
ATOM 685 N N . LYS A 1 88 ? -5.883 14.57 7.344 1 98.94 88 LYS A N 1
ATOM 686 C CA . LYS A 1 88 ? -5.094 15.711 7.805 1 98.94 88 LYS A CA 1
ATOM 687 C C . LYS A 1 88 ? -5.941 16.672 8.633 1 98.94 88 LYS A C 1
ATOM 689 O O . LYS A 1 88 ? -5.41 17.438 9.43 1 98.94 88 LYS A O 1
ATOM 694 N N . LEU A 1 89 ? -7.273 16.656 8.453 1 99 89 LEU A N 1
ATOM 695 C CA . LEU A 1 89 ? -8.156 17.484 9.266 1 99 89 LEU A CA 1
ATOM 696 C C . LEU A 1 89 ? -8.086 17.078 10.734 1 99 89 LEU A C 1
ATOM 698 O O . LEU A 1 89 ? -8.023 17.922 11.617 1 99 89 LEU A O 1
ATOM 702 N N . LEU A 1 90 ? -8.062 15.758 10.961 1 99 90 LEU A N 1
ATOM 703 C CA . LEU A 1 90 ? -7.961 15.266 12.328 1 99 90 LEU A CA 1
ATOM 704 C C . LEU A 1 90 ? -6.586 15.57 12.914 1 99 90 LEU A C 1
ATOM 706 O O . LEU A 1 90 ? -6.48 16.031 14.055 1 99 90 LEU A O 1
ATOM 710 N N . THR A 1 91 ? -5.551 15.367 12.133 1 98.94 91 THR A N 1
ATOM 711 C CA . THR A 1 91 ? -4.172 15.57 12.578 1 98.94 91 THR A CA 1
ATOM 712 C C . THR A 1 91 ? -3.926 17.031 12.938 1 98.94 91 THR A C 1
ATOM 714 O O . THR A 1 91 ? -3.412 17.328 14.023 1 98.94 91 THR A O 1
ATOM 717 N N . THR A 1 92 ? -4.324 17.922 12.07 1 98.94 92 THR A N 1
ATOM 718 C CA . THR A 1 92 ? -4.035 19.328 12.289 1 98.94 92 THR A CA 1
ATOM 719 C C . THR A 1 92 ? -4.922 19.906 13.391 1 98.94 92 THR A C 1
ATOM 721 O O . THR A 1 92 ? -4.504 20.797 14.133 1 98.94 92 THR A O 1
ATOM 724 N N . ALA A 1 93 ? -6.188 19.406 13.531 1 98.94 93 ALA A N 1
ATOM 725 C CA . ALA A 1 93 ? -7.047 19.812 14.633 1 98.94 93 ALA A CA 1
ATOM 726 C C . ALA A 1 93 ? -6.434 19.438 15.977 1 98.94 93 ALA A C 1
ATOM 728 O O . ALA A 1 93 ? -6.309 20.281 16.875 1 98.94 93 ALA A O 1
ATOM 729 N N . ALA A 1 94 ? -5.992 18.203 16.078 1 98.88 94 ALA A N 1
ATOM 730 C CA . ALA A 1 94 ? -5.395 17.734 17.328 1 98.88 94 ALA A CA 1
ATOM 731 C C . ALA A 1 94 ? -4.109 18.484 17.641 1 98.88 94 ALA A C 1
ATOM 733 O O . ALA A 1 94 ? -3.861 18.844 18.797 1 98.88 94 ALA A O 1
ATOM 734 N N . ALA A 1 95 ? -3.332 18.734 16.625 1 98.75 95 ALA A N 1
ATOM 735 C CA . ALA A 1 95 ? -2.064 19.422 16.828 1 98.75 95 ALA A CA 1
ATOM 736 C C . ALA A 1 95 ? -2.291 20.844 17.328 1 98.75 95 ALA A C 1
ATOM 738 O O . ALA A 1 95 ? -1.631 21.297 18.281 1 98.75 95 ALA A O 1
ATOM 739 N N . LEU A 1 96 ? -3.178 21.5 16.672 1 98.44 96 LEU A N 1
ATOM 740 C CA . LEU A 1 96 ? -3.455 22.875 17.078 1 98.44 96 LEU A CA 1
ATOM 741 C C . LEU A 1 96 ? -3.982 22.922 18.5 1 98.44 96 LEU A C 1
ATOM 743 O O . LEU A 1 96 ? -3.611 23.812 19.266 1 98.44 96 LEU A O 1
ATOM 747 N N . GLN A 1 97 ? -4.801 22.016 18.844 1 97.94 97 GLN A N 1
ATOM 748 C CA . GLN A 1 97 ? -5.398 21.969 20.172 1 97.94 97 GLN A CA 1
ATOM 749 C C . GLN A 1 97 ? -4.352 21.656 21.25 1 97.94 97 GLN A C 1
ATOM 751 O O . GLN A 1 97 ? -4.363 22.25 22.328 1 97.94 97 GLN A O 1
ATOM 756 N N . GLN A 1 98 ? -3.398 20.812 20.969 1 97.62 98 GLN A N 1
ATOM 757 C CA . GLN A 1 98 ? -2.482 20.281 21.969 1 97.62 98 GLN A CA 1
ATOM 758 C C . GLN A 1 98 ? -1.199 21.109 22.031 1 97.62 98 GLN A C 1
ATOM 760 O O . GLN A 1 98 ? -0.647 21.344 23.109 1 97.62 98 GLN A O 1
ATOM 765 N N . LEU A 1 99 ? -0.753 21.562 20.891 1 98 99 LEU A N 1
ATOM 766 C CA . LEU A 1 99 ? 0.557 22.188 20.828 1 98 99 LEU A CA 1
ATOM 767 C C . LEU A 1 99 ? 0.42 23.719 20.828 1 98 99 LEU A C 1
ATOM 769 O O . LEU A 1 99 ? 1.323 24.422 21.281 1 98 99 LEU A O 1
ATOM 773 N N . GLY A 1 100 ? -0.688 24.203 20.281 1 97.81 100 GLY A N 1
ATOM 774 C CA . GLY A 1 100 ? -0.899 25.641 20.172 1 97.81 100 GLY A CA 1
ATOM 775 C C . GLY A 1 100 ? -0.325 26.219 18.891 1 97.81 100 GLY A C 1
ATOM 776 O O . GLY A 1 100 ? 0.595 25.656 18.297 1 97.81 100 GLY A O 1
ATOM 777 N N . GLU A 1 101 ? -0.783 27.391 18.531 1 98 101 GLU A N 1
ATOM 778 C CA . GLU A 1 101 ? -0.471 28.016 17.25 1 98 101 GLU A CA 1
ATOM 779 C C . GLU A 1 101 ? 0.987 28.453 17.188 1 98 101 GLU A C 1
ATOM 781 O O . GLU A 1 101 ? 1.564 28.578 16.109 1 98 101 GLU A O 1
ATOM 786 N N . ASN A 1 102 ? 1.642 28.609 18.328 1 98.44 102 ASN A N 1
ATOM 787 C CA . ASN A 1 102 ? 2.984 29.188 18.375 1 98.44 102 ASN A CA 1
ATOM 788 C C . ASN A 1 102 ? 4.047 28.109 18.547 1 98.44 102 ASN A C 1
ATOM 790 O O . ASN A 1 102 ? 5.238 28.406 18.625 1 98.44 102 ASN A O 1
ATOM 794 N N . TYR A 1 103 ? 3.613 26.906 18.578 1 98.38 103 TYR A N 1
ATOM 795 C CA . TYR A 1 103 ? 4.57 25.797 18.688 1 98.38 103 TYR A CA 1
ATOM 796 C C . TYR A 1 103 ? 5.586 25.859 17.547 1 98.38 103 TYR A C 1
ATOM 798 O O . TYR A 1 103 ? 5.238 26.188 16.406 1 98.38 103 TYR A O 1
ATOM 806 N N . ARG A 1 104 ? 6.836 25.531 17.859 1 98.69 104 ARG A N 1
ATOM 807 C CA . ARG A 1 104 ? 7.914 25.453 16.875 1 98.69 104 ARG A CA 1
ATOM 808 C C . ARG A 1 104 ? 8.805 24.25 17.125 1 98.69 104 ARG A C 1
ATOM 810 O O . ARG A 1 104 ? 9.047 23.875 18.281 1 98.69 104 ARG A O 1
ATOM 817 N N . PHE A 1 105 ? 9.281 23.656 16.094 1 98.62 105 PHE A N 1
ATOM 818 C CA . PHE A 1 105 ? 10.328 22.656 16.172 1 98.62 105 PHE A CA 1
ATOM 819 C C . PHE A 1 105 ? 11.688 23.297 16.422 1 98.62 105 PHE A C 1
ATOM 821 O O . PHE A 1 105 ? 11.945 24.406 15.945 1 98.62 105 PHE A O 1
ATOM 828 N N . ARG A 1 106 ? 12.477 22.578 17.141 1 98.06 106 ARG A N 1
ATOM 829 C CA . ARG A 1 106 ? 13.844 23.047 17.375 1 98.06 106 ARG A CA 1
ATOM 830 C C . ARG A 1 106 ? 14.859 22.031 16.875 1 98.06 106 ARG A C 1
ATOM 832 O O . ARG A 1 106 ? 14.68 20.828 17.047 1 98.06 106 ARG A O 1
ATOM 839 N N . THR A 1 107 ? 15.844 22.438 16.156 1 98.62 107 THR A N 1
ATOM 840 C CA . THR A 1 107 ? 17.047 21.672 15.797 1 98.62 107 THR A CA 1
ATOM 841 C C . THR A 1 107 ? 18.266 22.25 16.5 1 98.62 107 THR A C 1
ATOM 843 O O . THR A 1 107 ? 18.578 23.438 16.344 1 98.62 107 THR A O 1
ATOM 846 N N . SER A 1 108 ? 19.031 21.344 17.172 1 97.56 108 SER A N 1
ATOM 847 C CA . SER A 1 108 ? 20.094 21.812 18.031 1 97.56 108 SER A CA 1
ATOM 848 C C . SER A 1 108 ? 21.422 21.141 17.688 1 97.56 108 SER A C 1
ATOM 850 O O . SER A 1 108 ? 21.438 20 17.203 1 97.56 108 SER A O 1
ATOM 852 N N . ILE A 1 109 ? 22.469 21.875 17.953 1 97.75 109 ILE A N 1
ATOM 853 C CA . ILE A 1 109 ? 23.812 21.312 17.969 1 97.75 109 ILE A CA 1
ATOM 854 C C . ILE A 1 109 ? 24.438 21.453 19.359 1 97.75 109 ILE A C 1
ATOM 856 O O . ILE A 1 109 ? 24.469 22.547 19.922 1 97.75 109 ILE A O 1
ATOM 860 N N . TYR A 1 110 ? 24.922 20.375 19.859 1 96.69 110 TYR A N 1
ATOM 861 C CA . TYR A 1 110 ? 25.547 20.344 21.188 1 96.69 110 TYR A CA 1
ATOM 862 C C . TYR A 1 110 ? 27.031 20.016 21.094 1 96.69 110 TYR A C 1
ATOM 864 O O . TYR A 1 110 ? 27.453 19.25 20.219 1 96.69 110 TYR A O 1
ATOM 872 N N . ARG A 1 111 ? 27.703 20.578 22.016 1 93.62 111 ARG A N 1
ATOM 873 C CA . ARG A 1 111 ? 29.141 20.328 22.078 1 93.62 111 ARG A CA 1
ATOM 874 C C . ARG A 1 111 ? 29.438 19.141 22.984 1 93.62 111 ARG A C 1
ATOM 876 O O . ARG A 1 111 ? 28.938 19.062 24.109 1 93.62 111 ARG A O 1
ATOM 883 N N . GLY A 1 112 ? 30.156 18.172 22.359 1 90 112 GLY A N 1
ATOM 884 C CA . GLY A 1 112 ? 30.688 17.094 23.156 1 90 112 GLY A CA 1
ATOM 885 C C . GLY A 1 112 ? 32.156 17.25 23.469 1 90 112 GLY A C 1
ATOM 886 O O . GLY A 1 112 ? 32.719 18.359 23.375 1 90 112 GLY A O 1
ATOM 887 N N . SER A 1 113 ? 32.75 16.188 23.953 1 85.44 113 SER A N 1
ATOM 888 C CA . SER A 1 113 ? 34.188 16.188 24.203 1 85.44 113 SER A CA 1
ATOM 889 C C . SER A 1 113 ? 34.969 15.961 22.906 1 85.44 113 SER A C 1
ATOM 891 O O . SER A 1 113 ? 34.438 15.477 21.922 1 85.44 113 SER A O 1
ATOM 893 N N . ASN A 1 114 ? 36.312 16.359 22.828 1 84.69 114 ASN A N 1
ATOM 894 C CA . ASN A 1 114 ? 37.25 16.062 21.766 1 84.69 114 ASN A CA 1
ATOM 895 C C . ASN A 1 114 ? 36.781 16.594 20.406 1 84.69 114 ASN A C 1
ATOM 897 O O . ASN A 1 114 ? 36.812 15.883 19.406 1 84.69 114 ASN A O 1
ATOM 901 N N . ASN A 1 115 ? 36.125 17.766 20.422 1 88.75 115 ASN A N 1
ATOM 902 C CA . ASN A 1 115 ? 35.688 18.453 19.219 1 88.75 115 ASN A CA 1
ATOM 903 C C . ASN A 1 115 ? 34.562 17.672 18.5 1 88.75 115 ASN A C 1
ATOM 905 O O . ASN A 1 115 ? 34.5 17.641 17.281 1 88.75 115 ASN A O 1
ATOM 909 N N . PHE A 1 116 ? 33.781 16.953 19.375 1 93.19 116 PHE A N 1
ATOM 910 C CA . PHE A 1 116 ? 32.562 16.312 18.891 1 93.19 116 PHE A CA 1
ATOM 911 C C . PHE A 1 116 ? 31.391 17.266 18.953 1 93.19 116 PHE A C 1
ATOM 913 O O . PHE A 1 116 ? 31.25 18.016 19.922 1 93.19 116 PHE A O 1
ATOM 920 N N . LEU A 1 117 ? 30.641 17.25 17.922 1 96.44 117 LEU A N 1
ATOM 921 C CA . LEU A 1 117 ? 29.359 17.922 17.938 1 96.44 117 LEU A CA 1
ATOM 922 C C . LEU A 1 117 ? 28.219 16.938 17.703 1 96.44 117 LEU A C 1
ATOM 924 O O . LEU A 1 117 ? 28.375 15.977 16.953 1 96.44 117 LEU A O 1
ATOM 928 N N . TYR A 1 118 ? 27.125 17.188 18.359 1 96.88 118 TYR A N 1
ATOM 929 C CA . TYR A 1 118 ? 25.922 16.344 18.234 1 96.88 118 TYR A CA 1
ATOM 930 C C . TYR A 1 118 ? 24.75 17.141 17.688 1 96.88 118 TYR A C 1
ATOM 932 O O . TYR A 1 118 ? 24.453 18.234 18.172 1 96.88 118 TYR A O 1
ATOM 940 N N . ILE A 1 119 ? 24.141 16.625 16.688 1 97.69 119 ILE A N 1
ATOM 941 C CA . ILE A 1 119 ? 22.938 17.203 16.125 1 97.69 119 ILE A CA 1
ATOM 942 C C . ILE A 1 119 ? 21.703 16.484 16.688 1 97.69 119 ILE A C 1
ATOM 944 O O . ILE A 1 119 ? 21.609 15.258 16.625 1 97.69 119 ILE A O 1
ATOM 948 N N . VAL A 1 120 ? 20.812 17.266 17.234 1 97 120 VAL A N 1
ATOM 949 C CA . VAL A 1 120 ? 19.547 16.734 17.719 1 97 120 VAL A CA 1
ATOM 950 C C . VAL A 1 120 ? 18.375 17.406 17 1 97 120 VAL A C 1
ATOM 952 O O . VAL A 1 120 ? 18.062 18.578 17.266 1 97 120 VAL A O 1
ATOM 955 N N . GLY A 1 121 ? 17.797 16.656 16.062 1 97.44 121 GLY A N 1
ATOM 956 C CA . GLY A 1 121 ? 16.578 17.109 15.414 1 97.44 121 GLY A CA 1
ATOM 957 C C . GLY A 1 121 ? 15.32 16.578 16.094 1 97.44 121 GLY A C 1
ATOM 958 O O . GLY A 1 121 ? 15.328 15.484 16.656 1 97.44 121 GLY A O 1
ATOM 959 N N . ARG A 1 122 ? 14.32 17.312 15.969 1 97.94 122 ARG A N 1
ATOM 960 C CA . ARG A 1 122 ? 13.07 16.938 16.609 1 97.94 122 ARG A CA 1
ATOM 961 C C . ARG A 1 122 ? 11.938 16.859 15.586 1 97.94 122 ARG A C 1
ATOM 963 O O . ARG A 1 122 ? 10.789 17.172 15.898 1 97.94 122 ARG A O 1
ATOM 970 N N . GLY A 1 123 ? 12.266 16.578 14.312 1 98.38 123 GLY A N 1
ATOM 971 C CA . GLY A 1 123 ? 11.281 16.234 13.289 1 98.38 123 GLY A CA 1
ATOM 972 C C . GLY A 1 123 ? 10.789 17.453 12.516 1 98.38 123 GLY A C 1
ATOM 973 O O . GLY A 1 123 ? 9.695 17.422 11.953 1 98.38 123 GLY A O 1
ATOM 974 N N . ASP A 1 124 ? 11.57 18.562 12.438 1 98.81 124 ASP A N 1
ATOM 975 C CA . ASP A 1 124 ? 11.18 19.781 11.727 1 98.81 124 ASP A CA 1
ATOM 976 C C . ASP A 1 124 ? 11.094 19.531 10.227 1 98.81 124 ASP A C 1
ATOM 978 O O . ASP A 1 124 ? 12.117 19.391 9.555 1 98.81 124 ASP A O 1
ATOM 982 N N . PRO A 1 125 ? 9.891 19.578 9.664 1 98.81 125 PRO A N 1
ATOM 983 C CA . PRO A 1 125 ? 9.781 19.312 8.227 1 98.81 125 PRO A CA 1
ATOM 984 C C . PRO A 1 125 ? 10.172 20.516 7.375 1 98.81 125 PRO A C 1
ATOM 986 O O . PRO A 1 125 ? 10.328 20.391 6.16 1 98.81 125 PRO A O 1
ATOM 989 N N . SER A 1 126 ? 10.359 21.641 7.98 1 98.88 126 SER A N 1
ATOM 990 C CA . SER A 1 126 ? 10.555 22.891 7.238 1 98.88 126 SER A CA 1
ATOM 991 C C . SER A 1 126 ? 12.039 23.219 7.09 1 98.88 126 SER A C 1
ATOM 993 O O . SER A 1 126 ? 12.391 24.219 6.465 1 98.88 126 SER A O 1
ATOM 995 N N . LEU A 1 127 ? 12.922 22.391 7.691 1 98.88 127 LEU A N 1
ATOM 996 C CA . LEU A 1 127 ? 14.352 22.672 7.66 1 98.88 127 LEU A CA 1
ATOM 997 C C . LEU A 1 127 ? 14.898 22.547 6.242 1 98.88 127 LEU A C 1
ATOM 999 O O . LEU A 1 127 ? 14.648 21.562 5.555 1 98.88 127 LEU A O 1
ATOM 1003 N N . THR A 1 128 ? 15.625 23.547 5.801 1 98.69 128 THR A N 1
ATOM 1004 C CA . THR A 1 128 ? 16.234 23.562 4.48 1 98.69 128 THR A CA 1
ATOM 1005 C C . THR A 1 128 ? 17.734 23.906 4.582 1 98.69 128 THR A C 1
ATOM 1007 O O . THR A 1 128 ? 18.25 24.078 5.684 1 98.69 128 THR A O 1
ATOM 1010 N N . ASP A 1 129 ? 18.391 24.016 3.457 1 97.94 129 ASP A N 1
ATOM 1011 C CA . ASP A 1 129 ? 19.797 24.359 3.404 1 97.94 129 ASP A CA 1
ATOM 1012 C C . ASP A 1 129 ? 20.047 25.766 3.975 1 97.94 129 ASP A C 1
ATOM 1014 O O . ASP A 1 129 ? 21.109 26.031 4.527 1 97.94 129 ASP A O 1
ATOM 1018 N N . ALA A 1 130 ? 19.062 26.562 3.861 1 98.38 130 ALA A N 1
ATOM 1019 C CA . ALA A 1 130 ? 19.203 27.922 4.398 1 98.38 130 ALA A CA 1
ATOM 1020 C C . ALA A 1 130 ? 19.438 27.891 5.902 1 98.38 130 ALA A C 1
ATOM 1022 O O . ALA A 1 130 ? 20.297 28.625 6.414 1 98.38 130 ALA A O 1
ATOM 1023 N N . GLN A 1 131 ? 18.703 27.062 6.59 1 98.69 131 GLN A N 1
ATOM 1024 C CA . GLN A 1 131 ? 18.875 26.953 8.031 1 98.69 131 GLN A CA 1
ATOM 1025 C C . GLN A 1 131 ? 20.188 26.25 8.383 1 98.69 131 GLN A C 1
ATOM 1027 O O . GLN A 1 131 ? 20.797 26.531 9.422 1 98.69 131 GLN A O 1
ATOM 1032 N N . LEU A 1 132 ? 20.641 25.328 7.59 1 98.62 132 LEU A N 1
ATOM 1033 C CA . LEU A 1 132 ? 21.938 24.719 7.812 1 98.62 132 LEU A CA 1
ATOM 1034 C C . LEU A 1 132 ? 23.047 25.766 7.77 1 98.62 132 LEU A C 1
ATOM 1036 O O . LEU A 1 132 ? 23.984 25.703 8.562 1 98.62 132 LEU A O 1
ATOM 1040 N N . ARG A 1 133 ? 22.922 26.672 6.816 1 98.38 133 ARG A N 1
ATOM 1041 C CA . ARG A 1 133 ? 23.906 27.734 6.723 1 98.38 133 ARG A CA 1
ATOM 1042 C C . ARG A 1 133 ? 23.891 28.609 7.973 1 98.38 133 ARG A C 1
ATOM 1044 O O . ARG A 1 133 ? 24.938 29.047 8.453 1 98.38 133 ARG A O 1
ATOM 1051 N N . ILE A 1 134 ? 22.688 28.844 8.477 1 98.81 134 ILE A N 1
ATOM 1052 C CA . ILE A 1 134 ? 22.562 29.625 9.703 1 98.81 134 ILE A CA 1
ATOM 1053 C C . ILE A 1 134 ? 23.25 28.891 10.852 1 98.81 134 ILE A C 1
ATOM 1055 O O . ILE A 1 134 ? 23.984 29.5 11.633 1 98.81 134 ILE A O 1
ATOM 1059 N N . LEU A 1 135 ? 23.078 27.609 10.945 1 98.81 135 LEU A N 1
ATOM 1060 C CA . LEU A 1 135 ? 23.734 26.812 11.977 1 98.81 135 LEU A CA 1
ATOM 1061 C C . LEU A 1 135 ? 25.25 26.875 11.844 1 98.81 135 LEU A C 1
ATOM 1063 O O . LEU A 1 135 ? 25.953 27.047 12.836 1 98.81 135 LEU A O 1
ATOM 1067 N N . ALA A 1 136 ? 25.75 26.781 10.641 1 98.69 136 ALA A N 1
ATOM 1068 C CA . ALA A 1 136 ? 27.188 26.859 10.391 1 98.69 136 ALA A CA 1
ATOM 1069 C C . ALA A 1 136 ? 27.75 28.219 10.812 1 98.69 136 ALA A C 1
ATOM 1071 O O . ALA A 1 136 ? 28.812 28.281 11.422 1 98.69 136 ALA A O 1
ATOM 1072 N N . LYS A 1 137 ? 27.078 29.219 10.492 1 98.62 137 LYS A N 1
ATOM 1073 C CA . LYS A 1 137 ? 27.5 30.562 10.859 1 98.62 137 LYS A CA 1
ATOM 1074 C C . LYS A 1 137 ? 27.547 30.734 12.375 1 98.62 137 LYS A C 1
ATOM 1076 O O . LYS A 1 137 ? 28.453 31.375 12.906 1 98.62 137 LYS A O 1
ATOM 1081 N N . GLN A 1 138 ? 26.562 30.156 13.031 1 98.69 138 GLN A N 1
ATOM 1082 C CA . GLN A 1 138 ? 26.547 30.203 14.492 1 98.69 138 GLN A CA 1
ATOM 1083 C C . GLN A 1 138 ? 27.781 29.5 15.07 1 98.69 138 GLN A C 1
ATOM 1085 O O . GLN A 1 138 ? 28.375 29.984 16.031 1 98.69 138 GLN A O 1
ATOM 1090 N N . LEU A 1 139 ? 28.125 28.406 14.508 1 98.38 139 LEU A N 1
ATOM 1091 C CA . LEU A 1 139 ? 29.312 27.703 14.961 1 98.38 139 LEU A CA 1
ATOM 1092 C C . LEU A 1 139 ? 30.562 28.547 14.75 1 98.38 139 LEU A C 1
ATOM 1094 O O . LEU A 1 139 ? 31.406 28.641 15.633 1 98.38 139 LEU A O 1
ATOM 1098 N N . LYS A 1 140 ? 30.656 29.125 13.625 1 98 140 LYS A N 1
ATOM 1099 C CA . LYS A 1 140 ? 31.781 30 13.32 1 98 140 LYS A CA 1
ATOM 1100 C C . LYS A 1 140 ? 31.875 31.156 14.32 1 98 140 LYS A C 1
ATOM 1102 O O . LYS A 1 140 ? 32.969 31.5 14.766 1 98 140 LYS A O 1
ATOM 1107 N N . GLN A 1 141 ? 30.781 31.688 14.617 1 97.81 141 GLN A N 1
ATOM 1108 C CA . GLN A 1 141 ? 30.719 32.781 15.562 1 97.81 141 GLN A CA 1
ATOM 1109 C C . GLN A 1 141 ? 31.219 32.375 16.953 1 97.81 141 GLN A C 1
ATOM 1111 O O . GLN A 1 141 ? 31.719 33.188 17.719 1 97.81 141 GLN A O 1
ATOM 1116 N N . LYS A 1 142 ? 31.141 31.109 17.172 1 96.12 142 LYS A N 1
ATOM 1117 C CA . LYS A 1 142 ? 31.625 30.562 18.438 1 96.12 142 LYS A CA 1
ATOM 1118 C C . LYS A 1 142 ? 33.062 30.078 18.312 1 96.12 142 LYS A C 1
ATOM 1120 O O . LYS A 1 142 ? 33.562 29.359 19.188 1 96.12 142 LYS A O 1
ATOM 1125 N N . SER A 1 143 ? 33.594 30.297 17.25 1 96.38 143 SER A N 1
ATOM 1126 C CA . SER A 1 143 ? 35 30 16.969 1 96.38 143 SER A CA 1
ATOM 1127 C C . SER A 1 143 ? 35.219 28.5 16.844 1 96.38 143 SER A C 1
ATOM 1129 O O . SER A 1 143 ? 36.312 27.984 17.203 1 96.38 143 SER A O 1
ATOM 1131 N N . ILE A 1 144 ? 34.188 27.859 16.453 1 96.75 144 ILE A N 1
ATOM 1132 C CA . ILE A 1 144 ? 34.344 26.453 16.094 1 96.75 144 ILE A CA 1
ATOM 1133 C C . ILE A 1 144 ? 34.719 26.328 14.625 1 96.75 144 ILE A C 1
ATOM 1135 O O . ILE A 1 144 ? 33.906 26.594 13.742 1 96.75 144 ILE A O 1
ATOM 1139 N N . THR A 1 145 ? 35.938 25.891 14.445 1 96.38 145 THR A N 1
ATOM 1140 C CA . THR A 1 145 ? 36.438 25.891 13.062 1 96.38 145 THR A CA 1
ATOM 1141 C C . THR A 1 145 ? 36.844 24.484 12.641 1 96.38 145 THR A C 1
ATOM 1143 O O . THR A 1 145 ? 37.125 24.234 11.461 1 96.38 145 THR A O 1
ATOM 1146 N N . GLN A 1 146 ? 36.906 23.625 13.57 1 97 146 GLN A N 1
ATOM 1147 C CA . GLN A 1 146 ? 37.25 22.234 13.305 1 97 146 GLN A CA 1
ATOM 1148 C C . GLN A 1 146 ? 36.375 21.281 14.109 1 97 146 GLN A C 1
ATOM 1150 O O . GLN A 1 146 ? 36.188 21.453 15.312 1 97 146 GLN A O 1
ATOM 1155 N N . ILE A 1 147 ? 35.812 20.359 13.406 1 97.88 147 ILE A N 1
ATOM 1156 C CA . ILE A 1 147 ? 35 19.312 14.008 1 97.88 147 ILE A CA 1
ATOM 1157 C C . ILE A 1 147 ? 35.594 17.938 13.695 1 97.88 147 ILE A C 1
ATOM 1159 O O . ILE A 1 147 ? 35.688 17.562 12.523 1 97.88 147 ILE A O 1
ATOM 1163 N N . GLN A 1 148 ? 35.938 17.203 14.656 1 97.69 148 GLN A N 1
ATOM 1164 C CA . GLN A 1 148 ? 36.5 15.883 14.445 1 97.69 148 GLN A CA 1
ATOM 1165 C C . GLN A 1 148 ? 35.406 14.875 14.062 1 97.69 148 GLN A C 1
ATOM 1167 O O . GLN A 1 148 ? 35.625 14.07 13.148 1 97.69 148 GLN A O 1
ATOM 1172 N N . GLN A 1 149 ? 34.344 14.984 14.859 1 97.06 149 GLN A N 1
ATOM 1173 C CA . GLN A 1 149 ? 33.219 14.086 14.602 1 97.06 149 GLN A CA 1
ATOM 1174 C C . GLN A 1 149 ? 31.891 14.805 14.758 1 97.06 149 GLN A C 1
ATOM 1176 O O . GLN A 1 149 ? 31.672 15.531 15.727 1 97.06 149 GLN A O 1
ATOM 1181 N N . LEU A 1 150 ? 31.094 14.711 13.781 1 97.88 150 LEU A N 1
ATOM 1182 C CA . LEU A 1 150 ? 29.703 15.195 13.812 1 97.88 150 LEU A CA 1
ATOM 1183 C C . LEU A 1 150 ? 28.734 14.023 13.898 1 97.88 150 LEU A C 1
ATOM 1185 O O . LEU A 1 150 ? 28.719 13.148 13.031 1 97.88 150 LEU A O 1
ATOM 1189 N N . VAL A 1 151 ? 27.922 13.969 14.945 1 97.31 151 VAL A N 1
ATOM 1190 C CA . VAL A 1 151 ? 27.094 12.82 15.258 1 97.31 151 VAL A CA 1
ATOM 1191 C C . VAL A 1 151 ? 25.609 13.227 15.242 1 97.31 151 VAL A C 1
ATOM 1193 O O . VAL A 1 151 ? 25.234 14.219 15.867 1 97.31 151 VAL A O 1
ATOM 1196 N N . VAL A 1 152 ? 24.766 12.516 14.508 1 97.88 152 VAL A N 1
ATOM 1197 C CA . VAL A 1 152 ? 23.328 12.695 14.578 1 97.88 152 VAL A CA 1
ATOM 1198 C C . VAL A 1 152 ? 22.734 11.773 15.648 1 97.88 152 VAL A C 1
ATOM 1200 O O . VAL A 1 152 ? 23 10.57 15.648 1 97.88 152 VAL A O 1
ATOM 1203 N N . ASP A 1 153 ? 22.094 12.344 16.562 1 96.25 153 ASP A N 1
ATOM 1204 C CA . ASP A 1 153 ? 21.266 11.578 17.484 1 96.25 153 ASP A CA 1
ATOM 1205 C C . ASP A 1 153 ? 19.828 11.453 16.953 1 96.25 153 ASP A C 1
ATOM 1207 O O . ASP A 1 153 ? 19.062 12.414 17.031 1 96.25 153 ASP A O 1
ATOM 1211 N N . ASP A 1 154 ? 19.5 10.289 16.438 1 94.38 154 ASP A N 1
ATOM 1212 C CA . ASP A 1 154 ? 18.219 10.125 15.758 1 94.38 154 ASP A CA 1
ATOM 1213 C C . ASP A 1 154 ? 17.172 9.484 16.672 1 94.38 154 ASP A C 1
ATOM 1215 O O . ASP A 1 154 ? 16.219 8.867 16.203 1 94.38 154 ASP A O 1
ATOM 1219 N N . ARG A 1 155 ? 17.328 9.641 18.062 1 93.06 155 ARG A N 1
ATOM 1220 C CA . ARG A 1 155 ? 16.5 8.891 19 1 93.06 155 ARG A CA 1
ATOM 1221 C C . ARG A 1 155 ? 15.266 9.695 19.406 1 93.06 155 ARG A C 1
ATOM 1223 O O . ARG A 1 155 ? 14.391 9.188 20.109 1 93.06 155 ARG A O 1
ATOM 1230 N N . TYR A 1 156 ? 15.133 10.875 18.859 1 94.69 156 TYR A N 1
ATOM 1231 C CA . TYR A 1 156 ? 13.977 11.672 19.25 1 94.69 156 TYR A CA 1
ATOM 1232 C C . TYR A 1 156 ? 12.688 11.078 18.703 1 94.69 156 TYR A C 1
ATOM 1234 O O . TYR A 1 156 ? 11.688 10.969 19.406 1 94.69 156 TYR A O 1
ATOM 1242 N N . ILE A 1 157 ? 12.656 10.852 17.469 1 95.88 157 ILE A N 1
ATOM 1243 C CA . ILE A 1 157 ? 11.555 10.117 16.844 1 95.88 157 ILE A CA 1
ATOM 1244 C C . ILE A 1 157 ? 11.945 8.648 16.703 1 95.88 157 ILE A C 1
ATOM 1246 O O . ILE A 1 157 ? 12.859 8.305 15.953 1 95.88 157 ILE A O 1
ATOM 1250 N N . ARG A 1 158 ? 11.219 7.828 17.359 1 93.56 158 ARG A N 1
ATOM 1251 C CA . ARG A 1 158 ? 11.5 6.395 17.375 1 93.56 158 ARG A CA 1
ATOM 1252 C C . ARG A 1 158 ? 10.555 5.648 16.422 1 93.56 158 ARG A C 1
ATOM 1254 O O . ARG A 1 158 ? 9.438 6.098 16.172 1 93.56 158 ARG A O 1
ATOM 1261 N N . GLY A 1 159 ? 11.086 4.516 15.945 1 92.44 159 GLY A N 1
ATOM 1262 C CA . GLY A 1 159 ? 10.273 3.668 15.094 1 92.44 159 GLY A CA 1
ATOM 1263 C C . GLY A 1 159 ? 10.625 3.777 13.625 1 92.44 159 GLY A C 1
ATOM 1264 O O . GLY A 1 159 ? 11.633 4.387 13.266 1 92.44 159 GLY A O 1
ATOM 1265 N N . ASP A 1 160 ? 9.797 3.195 12.797 1 92.06 160 ASP A N 1
ATOM 1266 C CA . ASP A 1 160 ? 10.055 3.148 11.359 1 92.06 160 ASP A CA 1
ATOM 1267 C C . ASP A 1 160 ? 9.922 4.535 10.734 1 92.06 160 ASP A C 1
ATOM 1269 O O . ASP A 1 160 ? 9.086 5.336 11.148 1 92.06 160 ASP A O 1
ATOM 1273 N N . LEU A 1 161 ? 10.648 4.703 9.688 1 94.94 161 LEU A N 1
ATOM 1274 C CA . LEU A 1 161 ? 10.711 6.004 9.031 1 94.94 161 LEU A CA 1
ATOM 1275 C C . LEU A 1 161 ? 9.477 6.246 8.172 1 94.94 161 LEU A C 1
ATOM 1277 O O . LEU A 1 161 ? 9.172 7.387 7.824 1 94.94 161 LEU A O 1
ATOM 1281 N N . VAL A 1 162 ? 8.852 5.148 7.738 1 97.06 162 VAL A N 1
ATOM 1282 C CA . VAL A 1 162 ? 7.613 5.234 6.977 1 97.06 162 VAL A CA 1
ATOM 1283 C C . VAL A 1 162 ? 6.586 4.254 7.543 1 97.06 162 VAL A C 1
ATOM 1285 O O . VAL A 1 162 ? 6.949 3.188 8.039 1 97.06 162 VAL A O 1
ATOM 1288 N N . PRO A 1 163 ? 5.289 4.68 7.516 1 97.56 163 PRO A N 1
ATOM 1289 C CA . PRO A 1 163 ? 4.277 3.684 7.871 1 97.56 163 PRO A CA 1
ATOM 1290 C C . PRO A 1 163 ? 4.34 2.438 6.988 1 97.56 163 PRO A C 1
ATOM 1292 O O . PRO A 1 163 ? 4.473 2.547 5.77 1 97.56 163 PRO A O 1
ATOM 1295 N N . SER A 1 164 ? 4.238 1.277 7.621 1 97.62 164 SER A N 1
ATOM 1296 C CA . SER A 1 164 ? 4.402 0.01 6.914 1 97.62 164 SER A CA 1
ATOM 1297 C C . SER A 1 164 ? 3.266 -0.221 5.922 1 97.62 164 SER A C 1
ATOM 1299 O O . SER A 1 164 ? 3.395 -1.027 5 1 97.62 164 SER A O 1
ATOM 1301 N N . SER A 1 165 ? 2.191 0.524 6.086 1 98.12 165 SER A N 1
ATOM 1302 C CA . SER A 1 165 ? 1 0.305 5.27 1 98.12 165 SER A CA 1
ATOM 1303 C C . SER A 1 165 ? 0.993 1.213 4.047 1 98.12 165 SER A C 1
ATOM 1305 O O . SER A 1 165 ? 0.072 1.155 3.229 1 98.12 165 SER A O 1
ATOM 1307 N N . TRP A 1 166 ? 1.984 2.076 3.883 1 98.75 166 TRP A N 1
ATOM 1308 C CA . TRP A 1 166 ? 2.107 2.816 2.631 1 98.75 166 TRP A CA 1
ATOM 1309 C C . TRP A 1 166 ? 2.451 1.88 1.479 1 98.75 166 TRP A C 1
ATOM 1311 O O . TRP A 1 166 ? 3.029 0.81 1.689 1 98.75 166 TRP A O 1
ATOM 1321 N N . GLN A 1 167 ? 2.049 2.252 0.311 1 98.56 167 GLN A N 1
ATOM 1322 C CA . GLN A 1 167 ? 2.299 1.429 -0.867 1 98.56 167 GLN A CA 1
ATOM 1323 C C . GLN A 1 167 ? 3.746 1.564 -1.336 1 98.56 167 GLN A C 1
ATOM 1325 O O . GLN A 1 167 ? 4.395 2.578 -1.073 1 98.56 167 GLN A O 1
ATOM 1330 N N . TRP A 1 168 ? 4.199 0.585 -2.078 1 98 168 TRP A N 1
ATOM 1331 C CA . TRP A 1 168 ? 5.551 0.596 -2.631 1 98 168 TRP A CA 1
ATOM 1332 C C . TRP A 1 168 ? 5.773 1.832 -3.496 1 98 168 TRP A C 1
ATOM 1334 O O . TRP A 1 168 ? 6.824 2.475 -3.412 1 98 168 TRP A O 1
ATOM 1344 N N . GLU A 1 169 ? 4.789 2.211 -4.238 1 97.69 169 GLU A N 1
ATOM 1345 C CA . GLU A 1 169 ? 4.93 3.389 -5.09 1 97.69 169 GLU A CA 1
ATOM 1346 C C . GLU A 1 169 ? 5.031 4.664 -4.258 1 97.69 169 GLU A C 1
ATOM 1348 O O . GLU A 1 169 ? 5.621 5.652 -4.695 1 97.69 169 GLU A O 1
ATOM 1353 N N . ASP A 1 170 ? 4.461 4.648 -3.055 1 98.38 170 ASP A N 1
ATOM 1354 C CA . ASP A 1 170 ? 4.594 5.801 -2.168 1 98.38 170 ASP A CA 1
ATOM 1355 C C . ASP A 1 170 ? 6.043 5.973 -1.708 1 98.38 170 ASP A C 1
ATOM 1357 O O . ASP A 1 170 ? 6.547 7.094 -1.634 1 98.38 170 ASP A O 1
ATOM 1361 N N . ILE A 1 171 ? 6.672 4.91 -1.509 1 97.25 171 ILE A N 1
ATOM 1362 C CA . ILE A 1 171 ? 7.992 4.879 -0.885 1 97.25 171 ILE A CA 1
ATOM 1363 C C . ILE A 1 171 ? 9.016 5.539 -1.807 1 97.25 171 ILE A C 1
ATOM 1365 O O . ILE A 1 171 ? 9.984 6.133 -1.338 1 97.25 171 ILE A O 1
ATOM 1369 N N . TYR A 1 172 ? 8.766 5.449 -3.123 1 97.06 172 TYR A N 1
ATOM 1370 C CA . TYR A 1 172 ? 9.727 6.082 -4.012 1 97.06 172 TYR A CA 1
ATOM 1371 C C . TYR A 1 172 ? 9.125 7.312 -4.684 1 97.06 172 TYR A C 1
ATOM 1373 O O . TYR A 1 172 ? 9.594 7.73 -5.75 1 97.06 172 TYR A O 1
ATOM 1381 N N . SER A 1 173 ? 8.109 7.82 -4.09 1 97.88 173 SER A N 1
ATOM 1382 C CA . SER A 1 173 ? 7.539 9.094 -4.527 1 97.88 173 SER A CA 1
ATOM 1383 C C . SER A 1 173 ? 7.824 10.203 -3.521 1 97.88 173 SER A C 1
ATOM 1385 O O . SER A 1 173 ? 7.844 9.961 -2.312 1 97.88 173 SER A O 1
ATOM 1387 N N . ASP A 1 174 ? 7.926 11.398 -4.039 1 97.12 174 ASP A N 1
ATOM 1388 C CA . ASP A 1 174 ? 8.328 12.508 -3.178 1 97.12 174 ASP A CA 1
ATOM 1389 C C . ASP A 1 174 ? 7.289 12.766 -2.09 1 97.12 174 ASP A C 1
ATOM 1391 O O . ASP A 1 174 ? 7.625 13.219 -0.994 1 97.12 174 ASP A O 1
ATOM 1395 N N . TYR A 1 175 ? 6.043 12.391 -2.318 1 98.25 175 TYR A N 1
ATOM 1396 C CA . TYR A 1 175 ? 4.996 12.648 -1.336 1 98.25 175 TYR A CA 1
ATOM 1397 C C . TYR A 1 175 ? 5.031 11.609 -0.222 1 98.25 175 TYR A C 1
ATOM 1399 O O . TYR A 1 175 ? 4.371 11.766 0.807 1 98.25 175 TYR A O 1
ATOM 1407 N N . GLY A 1 176 ? 5.793 10.523 -0.429 1 98.5 176 GLY A N 1
ATOM 1408 C CA . GLY A 1 176 ? 5.949 9.492 0.585 1 98.5 176 GLY A CA 1
ATOM 1409 C C . GLY A 1 176 ? 7.324 9.492 1.225 1 98.5 176 GLY A C 1
ATOM 1410 O O . GLY A 1 176 ? 7.887 8.43 1.5 1 98.5 176 GLY A O 1
ATOM 1411 N N . ALA A 1 177 ? 7.93 10.648 1.434 1 98.62 177 ALA A N 1
ATOM 1412 C CA . ALA A 1 177 ? 9.273 10.789 1.993 1 98.62 177 ALA A CA 1
ATOM 1413 C C . ALA A 1 177 ? 9.312 10.312 3.441 1 98.62 177 ALA A C 1
ATOM 1415 O O . ALA A 1 177 ? 8.328 10.438 4.172 1 98.62 177 ALA A O 1
ATOM 1416 N N . PRO A 1 178 ? 10.461 9.766 3.836 1 98.12 178 PRO A N 1
ATOM 1417 C CA . PRO A 1 178 ? 10.578 9.266 5.203 1 98.12 178 PRO A CA 1
ATOM 1418 C C . PRO A 1 178 ? 10.594 10.375 6.25 1 98.12 178 PRO A C 1
ATOM 1420 O O . PRO A 1 178 ? 10.992 11.508 5.949 1 98.12 178 PRO A O 1
ATOM 1423 N N . VAL A 1 179 ? 10.164 10.023 7.465 1 98.06 179 VAL A N 1
ATOM 1424 C CA . VAL A 1 179 ? 10.047 10.992 8.555 1 98.06 179 VAL A CA 1
ATOM 1425 C C . VAL A 1 179 ? 10.867 10.523 9.75 1 98.06 179 VAL A C 1
ATOM 1427 O O . VAL A 1 179 ? 10.641 9.43 10.281 1 98.06 179 VAL A O 1
ATOM 1430 N N . GLY A 1 180 ? 11.828 11.32 10.156 1 97 180 GLY A N 1
ATOM 1431 C CA . GLY A 1 180 ? 12.672 11.008 11.305 1 97 180 GLY A CA 1
ATOM 1432 C C . GLY A 1 180 ? 13.008 12.227 12.141 1 97 180 GLY A C 1
ATOM 1433 O O . GLY A 1 180 ? 12.352 13.258 12.039 1 97 180 GLY A O 1
ATOM 1434 N N . SER A 1 181 ? 14 12.031 13.016 1 97.69 181 SER A N 1
ATOM 1435 C CA . SER A 1 181 ? 14.391 13.109 13.914 1 97.69 181 SER A CA 1
ATOM 1436 C C . SER A 1 181 ? 14.992 14.281 13.148 1 97.69 181 SER A C 1
ATOM 1438 O O . SER A 1 181 ? 14.789 15.445 13.508 1 97.69 181 SER A O 1
ATOM 1440 N N . VAL A 1 182 ? 15.703 13.891 12.109 1 98.31 182 VAL A N 1
ATOM 1441 C CA . VAL A 1 182 ? 16.234 14.938 11.25 1 98.31 182 VAL A CA 1
ATOM 1442 C C . VAL A 1 182 ? 15.586 14.867 9.867 1 98.31 182 VAL A C 1
ATOM 1444 O O . VAL A 1 182 ? 15.539 13.805 9.25 1 98.31 182 VAL A O 1
ATOM 1447 N N . ILE A 1 183 ? 15.016 15.961 9.508 1 98.75 183 ILE A N 1
ATOM 1448 C CA . ILE A 1 183 ? 14.422 16.156 8.188 1 98.75 183 ILE A CA 1
ATOM 1449 C C . ILE A 1 183 ? 15.078 17.359 7.504 1 98.75 183 ILE A C 1
ATOM 1451 O O . ILE A 1 183 ? 15.25 18.406 8.117 1 98.75 183 ILE A O 1
ATOM 1455 N N . LEU A 1 184 ? 15.492 17.188 6.285 1 98.75 184 LEU A N 1
ATOM 1456 C CA . LEU A 1 184 ? 16.078 18.266 5.5 1 98.75 184 LEU A CA 1
ATOM 1457 C C . LEU A 1 184 ? 15.508 18.281 4.086 1 98.75 184 LEU A C 1
ATOM 1459 O O . LEU A 1 184 ? 15.43 17.234 3.432 1 98.75 184 LEU A O 1
ATOM 1463 N N . ASN A 1 185 ? 15.078 19.484 3.686 1 98.5 185 ASN A N 1
ATOM 1464 C CA . ASN A 1 185 ? 14.5 19.609 2.35 1 98.5 185 ASN A CA 1
ATOM 1465 C C . ASN A 1 185 ? 13.414 18.562 2.104 1 98.5 185 ASN A C 1
ATOM 1467 O O . ASN A 1 185 ? 13.414 17.906 1.066 1 98.5 185 ASN A O 1
ATOM 1471 N N . GLN A 1 186 ? 12.633 18.375 3.113 1 98.75 186 GLN A N 1
ATOM 1472 C CA . GLN A 1 186 ? 11.516 17.438 3.113 1 98.75 186 GLN A CA 1
ATOM 1473 C C . GLN A 1 186 ? 11.984 16.016 2.793 1 98.75 186 GLN A C 1
ATOM 1475 O O . GLN A 1 186 ? 11.211 15.211 2.268 1 98.75 186 GLN A O 1
ATOM 1480 N N . ASN A 1 187 ? 13.281 15.742 3.002 1 98.56 187 ASN A N 1
ATOM 1481 C CA . ASN A 1 187 ? 13.922 14.461 2.77 1 98.56 187 ASN A CA 1
ATOM 1482 C C . ASN A 1 187 ? 13.75 13.992 1.326 1 98.56 187 ASN A C 1
ATOM 1484 O O . ASN A 1 187 ? 13.445 12.828 1.076 1 98.56 187 ASN A O 1
ATOM 1488 N N . THR A 1 188 ? 13.938 14.938 0.422 1 98.19 188 THR A N 1
ATOM 1489 C CA . THR A 1 188 ? 13.914 14.656 -1.008 1 98.19 188 THR A CA 1
ATOM 1490 C C . THR A 1 188 ? 15.156 15.211 -1.696 1 98.19 188 THR A C 1
ATOM 1492 O O . THR A 1 188 ? 15.82 16.094 -1.158 1 98.19 188 THR A O 1
ATOM 1495 N N . PHE A 1 189 ? 15.5 14.656 -2.764 1 97.62 189 PHE A N 1
ATOM 1496 C CA . PHE A 1 189 ? 16.516 15.164 -3.68 1 97.62 189 PHE A CA 1
ATOM 1497 C C . PHE A 1 189 ? 15.969 15.25 -5.102 1 97.62 189 PHE A C 1
ATOM 1499 O O . PHE A 1 189 ? 14.898 14.711 -5.395 1 97.62 189 PHE A O 1
ATOM 1506 N N . SER A 1 190 ? 16.719 16 -5.941 1 97.81 190 SER A N 1
ATOM 1507 C CA . SER A 1 190 ? 16.188 16.203 -7.281 1 97.81 190 SER A CA 1
ATOM 1508 C C . SER A 1 190 ? 17.281 16.141 -8.336 1 97.81 190 SER A C 1
ATOM 1510 O O . SER A 1 190 ? 18.469 16.281 -8.008 1 97.81 190 SER A O 1
ATOM 1512 N N . PHE A 1 191 ? 16.891 15.828 -9.539 1 98.06 191 PHE A N 1
ATOM 1513 C CA . PHE A 1 191 ? 17.703 16 -10.742 1 98.06 191 PHE A CA 1
ATOM 1514 C C . PHE A 1 191 ? 16.828 16.344 -11.938 1 98.06 191 PHE A C 1
ATOM 1516 O O . PHE A 1 191 ? 15.609 16.125 -11.906 1 98.06 191 PHE A O 1
ATOM 1523 N N . ASN A 1 192 ? 17.469 16.844 -12.922 1 98.25 192 ASN A N 1
ATOM 1524 C CA . ASN A 1 192 ? 16.797 17.172 -14.172 1 98.25 192 ASN A CA 1
ATOM 1525 C C . ASN A 1 192 ? 17.125 16.156 -15.273 1 98.25 192 ASN A C 1
ATOM 1527 O O . ASN A 1 192 ? 18.266 15.703 -15.367 1 98.25 192 ASN A O 1
ATOM 1531 N N . LEU A 1 193 ? 16.141 15.859 -16.062 1 98.56 193 LEU A N 1
ATOM 1532 C CA . LEU A 1 193 ? 16.328 15.133 -17.312 1 98.56 193 LEU A CA 1
ATOM 1533 C C . LEU A 1 193 ? 16.297 16.078 -18.5 1 98.56 193 LEU A C 1
ATOM 1535 O O . LEU A 1 193 ? 15.352 16.844 -18.672 1 98.56 193 LEU A O 1
ATOM 1539 N N . LEU A 1 194 ? 17.344 16.031 -19.25 1 98.44 194 LEU A N 1
ATOM 1540 C CA . LEU A 1 194 ? 17.469 16.859 -20.438 1 98.44 194 LEU A CA 1
ATOM 1541 C C . LEU A 1 194 ? 17.438 16.016 -21.703 1 98.44 194 LEU A C 1
ATOM 1543 O O . LEU A 1 194 ? 18.188 15.039 -21.812 1 98.44 194 LEU A O 1
ATOM 1547 N N . PRO A 1 195 ? 16.531 16.391 -22.594 1 97.75 195 PRO A N 1
ATOM 1548 C CA . PRO A 1 195 ? 16.578 15.641 -23.859 1 97.75 195 PRO A CA 1
ATOM 1549 C C . PRO A 1 195 ? 17.922 15.773 -24.578 1 97.75 195 PRO A C 1
ATOM 1551 O O . PRO A 1 195 ? 18.672 16.734 -24.344 1 97.75 195 PRO A O 1
ATOM 1554 N N . GLN A 1 196 ? 18.234 14.719 -25.297 1 97.19 196 GLN A N 1
ATOM 1555 C CA . GLN A 1 196 ? 19.422 14.727 -26.156 1 97.19 196 GLN A CA 1
ATOM 1556 C C . GLN A 1 196 ? 19.031 14.531 -27.625 1 97.19 196 GLN A C 1
ATOM 1558 O O . GLN A 1 196 ? 18.016 15.055 -28.078 1 97.19 196 GLN A O 1
ATOM 1563 N N . THR A 1 197 ? 19.906 13.859 -28.422 1 96.81 197 THR A N 1
ATOM 1564 C CA . THR A 1 197 ? 19.578 13.57 -29.812 1 96.81 197 THR A CA 1
ATOM 1565 C C . THR A 1 197 ? 18.547 12.438 -29.891 1 96.81 197 THR A C 1
ATOM 1567 O O . THR A 1 197 ? 18.422 11.641 -28.953 1 96.81 197 THR A O 1
ATOM 1570 N N . LEU A 1 198 ? 17.875 12.469 -30.938 1 97.12 198 LEU A N 1
ATOM 1571 C CA . LEU A 1 198 ? 16.812 11.484 -31.156 1 97.12 198 LEU A CA 1
ATOM 1572 C C . LEU A 1 198 ? 17.312 10.07 -30.891 1 97.12 198 LEU A C 1
ATOM 1574 O O . LEU A 1 198 ? 18.391 9.695 -31.359 1 97.12 198 LEU A O 1
ATOM 1578 N N . GLY A 1 199 ? 16.562 9.352 -30.031 1 97.06 199 GLY A N 1
ATOM 1579 C CA . GLY A 1 199 ? 16.875 7.953 -29.781 1 97.06 199 GLY A CA 1
ATOM 1580 C C . GLY A 1 199 ? 17.797 7.746 -28.594 1 97.06 199 GLY A C 1
ATOM 1581 O O . GLY A 1 199 ? 17.906 6.637 -28.062 1 97.06 199 GLY A O 1
ATOM 1582 N N . LYS A 1 200 ? 18.359 8.82 -28.125 1 97.81 200 LYS A N 1
ATOM 1583 C CA . LYS A 1 200 ? 19.297 8.703 -27.016 1 97.81 200 LYS A CA 1
ATOM 1584 C C . LYS A 1 200 ? 18.594 8.938 -25.688 1 97.81 200 LYS A C 1
ATOM 1586 O O . LYS A 1 200 ? 17.594 9.648 -25.625 1 97.81 200 LYS A O 1
ATOM 1591 N N . PRO A 1 201 ? 19.156 8.383 -24.609 1 98.06 201 PRO A N 1
ATOM 1592 C CA . PRO A 1 201 ? 18.578 8.641 -23.281 1 98.06 201 PRO A CA 1
ATOM 1593 C C . PRO A 1 201 ? 18.766 10.094 -22.844 1 98.06 201 PRO A C 1
ATOM 1595 O O . PRO A 1 201 ? 19.719 10.75 -23.25 1 98.06 201 PRO A O 1
ATOM 1598 N N . ALA A 1 202 ? 17.844 10.555 -22.062 1 98.31 202 ALA A N 1
ATOM 1599 C CA . ALA A 1 202 ? 17.969 11.898 -21.5 1 98.31 202 ALA A CA 1
ATOM 1600 C C . ALA A 1 202 ? 19.219 12.023 -20.641 1 98.31 202 ALA A C 1
ATOM 1602 O O . ALA A 1 202 ? 19.609 11.07 -19.969 1 98.31 202 ALA A O 1
ATOM 1603 N N . LEU A 1 203 ? 19.812 13.148 -20.719 1 98.06 203 LEU A N 1
ATOM 1604 C CA . LEU A 1 203 ? 20.922 13.453 -19.844 1 98.06 203 LEU A CA 1
ATOM 1605 C C . LEU A 1 203 ? 20.438 13.727 -18.422 1 98.06 203 LEU A C 1
ATOM 1607 O O . LEU A 1 203 ? 19.453 14.445 -18.234 1 98.06 203 LEU A O 1
ATOM 1611 N N . ILE A 1 204 ? 21.094 13.164 -17.453 1 98.12 204 ILE A N 1
ATOM 1612 C CA . ILE A 1 204 ? 20.75 13.391 -16.047 1 98.12 204 ILE A CA 1
ATOM 1613 C C . ILE A 1 204 ? 21.625 14.508 -15.484 1 98.12 204 ILE A C 1
ATOM 1615 O O . ILE A 1 204 ? 22.844 14.414 -15.492 1 98.12 204 ILE A O 1
ATOM 1619 N N . SER A 1 205 ? 21.016 15.555 -15.031 1 97.75 205 SER A N 1
ATOM 1620 C CA . SER A 1 205 ? 21.703 16.672 -14.375 1 97.75 205 SER A CA 1
ATOM 1621 C C . SER A 1 205 ? 21.297 16.781 -12.906 1 97.75 205 SER A C 1
ATOM 1623 O O . SER A 1 205 ? 20.25 17.328 -12.578 1 97.75 205 SER A O 1
ATOM 1625 N N . TRP A 1 206 ? 22.188 16.359 -12.086 1 96.38 206 TRP A N 1
ATOM 1626 C CA . TRP A 1 206 ? 21.922 16.312 -10.656 1 96.38 206 TRP A CA 1
ATOM 1627 C C . TRP A 1 206 ? 22 17.703 -10.039 1 96.38 206 TRP A C 1
ATOM 1629 O O . TRP A 1 206 ? 22.891 18.5 -10.391 1 96.38 206 TRP A O 1
ATOM 1639 N N . THR A 1 207 ? 21.125 17.984 -9.078 1 92.19 207 THR A N 1
ATOM 1640 C CA . THR A 1 207 ? 21.141 19.266 -8.367 1 92.19 207 THR A CA 1
ATOM 1641 C C . THR A 1 207 ? 22.172 19.234 -7.246 1 92.19 207 THR A C 1
ATOM 1643 O O . THR A 1 207 ? 22.609 20.297 -6.777 1 92.19 207 THR A O 1
ATOM 1646 N N . ASP A 1 208 ? 22.5 18.062 -6.797 1 89.94 208 ASP A N 1
ATOM 1647 C CA . ASP A 1 208 ? 23.516 17.828 -5.762 1 89.94 208 ASP A CA 1
ATOM 1648 C C . ASP A 1 208 ? 24.422 16.672 -6.129 1 89.94 208 ASP A C 1
ATOM 1650 O O . ASP A 1 208 ? 24.031 15.508 -6.047 1 89.94 208 ASP A O 1
ATOM 1654 N N . ALA A 1 209 ? 25.656 16.906 -6.328 1 88.94 209 ALA A N 1
ATOM 1655 C CA . ALA A 1 209 ? 26.609 15.914 -6.812 1 88.94 209 ALA A CA 1
ATOM 1656 C C . ALA A 1 209 ? 26.891 14.867 -5.742 1 88.94 209 ALA A C 1
ATOM 1658 O O . ALA A 1 209 ? 27.125 13.695 -6.062 1 88.94 209 ALA A O 1
ATOM 1659 N N . ASP A 1 210 ? 26.812 15.305 -4.562 1 89.75 210 ASP A N 1
ATOM 1660 C CA . ASP A 1 210 ? 27.094 14.359 -3.49 1 89.75 210 ASP A CA 1
ATOM 1661 C C . ASP A 1 210 ? 25.969 13.336 -3.336 1 89.75 210 ASP A C 1
ATOM 1663 O O . ASP A 1 210 ? 26.219 12.188 -2.959 1 89.75 210 ASP A O 1
ATOM 1667 N N . GLU A 1 211 ? 24.812 13.805 -3.611 1 92.5 211 GLU A N 1
ATOM 1668 C CA . GLU A 1 211 ? 23.688 12.867 -3.551 1 92.5 211 GLU A CA 1
ATOM 1669 C C . GLU A 1 211 ? 23.719 11.891 -4.723 1 92.5 211 GLU A C 1
ATOM 1671 O O . GLU A 1 211 ? 23.344 10.727 -4.57 1 92.5 211 GLU A O 1
ATOM 1676 N N . ALA A 1 212 ? 24.234 12.289 -5.828 1 95.62 212 ALA A N 1
ATOM 1677 C CA . ALA A 1 212 ? 24.328 11.453 -7.02 1 95.62 212 ALA A CA 1
ATOM 1678 C C . ALA A 1 212 ? 25.125 10.18 -6.727 1 95.62 212 ALA A C 1
ATOM 1680 O O . ALA A 1 212 ? 24.797 9.109 -7.246 1 95.62 212 ALA A O 1
ATOM 1681 N N . LYS A 1 213 ? 26.094 10.289 -5.867 1 95.38 213 LYS A N 1
ATOM 1682 C CA . LYS A 1 213 ? 27 9.188 -5.574 1 95.38 213 LYS A CA 1
ATOM 1683 C C . LYS A 1 213 ? 26.297 8.062 -4.824 1 95.38 213 LYS A C 1
ATOM 1685 O O . LYS A 1 213 ? 26.797 6.949 -4.742 1 95.38 213 LYS A O 1
ATOM 1690 N N . GLN A 1 214 ? 25.156 8.375 -4.309 1 94.38 214 GLN A N 1
ATOM 1691 C CA . GLN A 1 214 ? 24.438 7.391 -3.512 1 94.38 214 GLN A CA 1
ATOM 1692 C C . GLN A 1 214 ? 23.594 6.48 -4.398 1 94.38 214 GLN A C 1
ATOM 1694 O O . GLN A 1 214 ? 23.047 5.484 -3.924 1 94.38 214 GLN A O 1
ATOM 1699 N N . TRP A 1 215 ? 23.484 6.805 -5.719 1 96.19 215 TRP A N 1
ATOM 1700 C CA . TRP A 1 215 ? 22.484 6.152 -6.551 1 96.19 215 TRP A CA 1
ATOM 1701 C C . TRP A 1 215 ? 23.125 5.535 -7.793 1 96.19 215 TRP A C 1
ATOM 1703 O O . TRP A 1 215 ? 24.016 6.121 -8.391 1 96.19 215 TRP A O 1
ATOM 1713 N N . ARG A 1 216 ? 22.688 4.34 -8.062 1 96 216 ARG A N 1
ATOM 1714 C CA . ARG A 1 216 ? 22.859 3.789 -9.398 1 96 216 ARG A CA 1
ATOM 1715 C C . ARG A 1 216 ? 21.609 4.027 -10.258 1 96 216 ARG A C 1
ATOM 1717 O O . ARG A 1 216 ? 20.484 3.883 -9.773 1 96 216 ARG A O 1
ATOM 1724 N N . VAL A 1 217 ? 21.844 4.387 -11.578 1 97.56 217 VAL A N 1
ATOM 1725 C CA . VAL A 1 217 ? 20.688 4.727 -12.406 1 97.56 217 VAL A CA 1
ATOM 1726 C C . VAL A 1 217 ? 20.688 3.854 -13.664 1 97.56 217 VAL A C 1
ATOM 1728 O O . VAL A 1 217 ? 21.688 3.789 -14.383 1 97.56 217 VAL A O 1
ATOM 1731 N N . ILE A 1 218 ? 19.641 3.129 -13.812 1 95.5 218 ILE A N 1
ATOM 1732 C CA . ILE A 1 218 ? 19.344 2.467 -15.078 1 95.5 218 ILE A CA 1
ATOM 1733 C C . ILE A 1 218 ? 18.469 3.381 -15.938 1 95.5 218 ILE A C 1
ATOM 1735 O O . ILE A 1 218 ? 17.266 3.516 -15.695 1 95.5 218 ILE A O 1
ATOM 1739 N N . ASN A 1 219 ? 19.094 4.051 -16.953 1 97.69 219 ASN A N 1
ATOM 1740 C CA . ASN A 1 219 ? 18.406 5.047 -17.766 1 97.69 219 ASN A CA 1
ATOM 1741 C C . ASN A 1 219 ? 17.922 4.453 -19.094 1 97.69 219 ASN A C 1
ATOM 1743 O O . ASN A 1 219 ? 18.719 4.293 -20.016 1 97.69 219 ASN A O 1
ATOM 1747 N N . GLN A 1 220 ? 16.688 4.188 -19.141 1 94.56 220 GLN A N 1
ATOM 1748 C CA . GLN A 1 220 ? 16.078 3.621 -20.344 1 94.56 220 GLN A CA 1
ATOM 1749 C C . GLN A 1 220 ? 15.125 4.621 -21 1 94.56 220 GLN A C 1
ATOM 1751 O O . GLN A 1 220 ? 14.211 4.23 -21.719 1 94.56 220 GLN A O 1
ATOM 1756 N N . SER A 1 221 ? 15.258 5.887 -20.656 1 97.25 221 SER A N 1
ATOM 1757 C CA . SER A 1 221 ? 14.484 6.93 -21.328 1 97.25 221 SER A CA 1
ATOM 1758 C C . SER A 1 221 ? 14.953 7.137 -22.766 1 97.25 221 SER A C 1
ATOM 1760 O O . SER A 1 221 ? 16.031 6.672 -23.141 1 97.25 221 SER A O 1
ATOM 1762 N N . VAL A 1 222 ? 14.078 7.777 -23.547 1 97.19 222 VAL A N 1
ATOM 1763 C CA . VAL A 1 222 ? 14.438 8.039 -24.922 1 97.19 222 VAL A CA 1
ATOM 1764 C C . VAL A 1 222 ? 14.023 9.453 -25.312 1 97.19 222 VAL A C 1
ATOM 1766 O O . VAL A 1 222 ? 12.938 9.914 -24.938 1 97.19 222 VAL A O 1
ATOM 1769 N N . THR A 1 223 ? 14.898 10.086 -26.031 1 98.25 223 THR A N 1
ATOM 1770 C CA . THR A 1 223 ? 14.547 11.367 -26.641 1 98.25 223 THR A CA 1
ATOM 1771 C C . THR A 1 223 ? 13.805 11.164 -27.953 1 98.25 223 THR A C 1
ATOM 1773 O O . THR A 1 223 ? 14.273 10.445 -28.828 1 98.25 223 THR A O 1
ATOM 1776 N N . VAL A 1 224 ? 12.672 11.781 -28.047 1 98.12 224 VAL A N 1
ATOM 1777 C CA . VAL A 1 224 ? 11.852 11.602 -29.25 1 98.12 224 VAL A CA 1
ATOM 1778 C C . VAL A 1 224 ? 11.758 12.93 -30 1 98.12 224 VAL A C 1
ATOM 1780 O O . VAL A 1 224 ? 12.352 13.93 -29.594 1 98.12 224 VAL A O 1
ATOM 1783 N N . ALA A 1 225 ? 11.031 12.898 -31.156 1 97.5 225 ALA A N 1
ATOM 1784 C CA . ALA A 1 225 ? 10.93 14.062 -32.031 1 97.5 225 ALA A CA 1
ATOM 1785 C C . ALA A 1 225 ? 10.289 15.242 -31.312 1 97.5 225 ALA A C 1
ATOM 1787 O O . ALA A 1 225 ? 9.586 15.055 -30.312 1 97.5 225 ALA A O 1
ATOM 1788 N N . GLN A 1 226 ? 10.453 16.375 -31.797 1 96.69 226 GLN A N 1
ATOM 1789 C CA . GLN A 1 226 ? 9.914 17.609 -31.219 1 96.69 226 GLN A CA 1
ATOM 1790 C C . GLN A 1 226 ? 8.391 17.547 -31.141 1 96.69 226 GLN A C 1
ATOM 1792 O O . GLN A 1 226 ? 7.746 16.906 -31.969 1 96.69 226 GLN A O 1
ATOM 1797 N N . ASN A 1 227 ? 7.789 18.125 -30.141 1 95.56 227 ASN A N 1
ATOM 1798 C CA . ASN A 1 227 ? 6.363 18.359 -29.953 1 95.56 227 ASN A CA 1
ATOM 1799 C C . ASN A 1 227 ? 5.625 17.062 -29.625 1 95.56 227 ASN A C 1
ATOM 1801 O O . ASN A 1 227 ? 4.395 17.016 -29.688 1 95.56 227 ASN A O 1
ATOM 1805 N N . GLN A 1 228 ? 6.383 15.977 -29.438 1 96.19 228 GLN A N 1
ATOM 1806 C CA . GLN A 1 228 ? 5.77 14.773 -28.875 1 96.19 228 GLN A CA 1
ATOM 1807 C C . GLN A 1 228 ? 5.531 14.922 -27.375 1 96.19 228 GLN A C 1
ATOM 1809 O O . GLN A 1 228 ? 6.23 15.68 -26.703 1 96.19 228 GLN A O 1
ATOM 1814 N N . PRO A 1 229 ? 4.523 14.242 -26.906 1 95.44 229 PRO A N 1
ATOM 1815 C CA . PRO A 1 229 ? 4.258 14.344 -25.469 1 95.44 229 PRO A CA 1
ATOM 1816 C C . PRO A 1 229 ? 5.379 13.75 -24.609 1 95.44 229 PRO A C 1
ATOM 1818 O O . PRO A 1 229 ? 5.977 12.742 -24.984 1 95.44 229 PRO A O 1
ATOM 1821 N N . ASN A 1 230 ? 5.668 14.453 -23.516 1 96.75 230 ASN A N 1
ATOM 1822 C CA . ASN A 1 230 ? 6.578 13.898 -22.516 1 96.75 230 ASN A CA 1
ATOM 1823 C C . ASN A 1 230 ? 5.887 12.844 -21.656 1 96.75 230 ASN A C 1
ATOM 1825 O O . ASN A 1 230 ? 4.707 12.984 -21.328 1 96.75 230 ASN A O 1
ATOM 1829 N N . SER A 1 231 ? 6.551 11.758 -21.406 1 95.44 231 SER A N 1
ATOM 1830 C CA . SER A 1 231 ? 6.113 10.734 -20.469 1 95.44 231 SER A CA 1
ATOM 1831 C C . SER A 1 231 ? 7.301 10.07 -19.781 1 95.44 231 SER A C 1
ATOM 1833 O O . SER A 1 231 ? 8.055 9.328 -20.406 1 95.44 231 SER A O 1
ATOM 1835 N N . ILE A 1 232 ? 7.48 10.43 -18.453 1 96.56 232 ILE A N 1
ATOM 1836 C CA . ILE A 1 232 ? 8.617 9.898 -17.703 1 96.56 232 ILE A CA 1
ATOM 1837 C C . ILE A 1 232 ? 8.109 9.109 -16.5 1 96.56 232 ILE A C 1
ATOM 1839 O O . ILE A 1 232 ? 7.188 9.547 -15.805 1 96.56 232 ILE A O 1
ATOM 1843 N N . LYS A 1 233 ? 8.625 7.922 -16.359 1 95.44 233 LYS A N 1
ATOM 1844 C CA . LYS A 1 233 ? 8.383 7.09 -15.188 1 95.44 233 LYS A CA 1
ATOM 1845 C C . LYS A 1 233 ? 9.695 6.746 -14.484 1 95.44 233 LYS A C 1
ATOM 1847 O O . LYS A 1 233 ? 10.617 6.211 -15.102 1 95.44 233 LYS A O 1
ATOM 1852 N N . VAL A 1 234 ? 9.812 7.117 -13.242 1 97.5 234 VAL A N 1
ATOM 1853 C CA . VAL A 1 234 ? 10.969 6.758 -12.43 1 97.5 234 VAL A CA 1
ATOM 1854 C C . VAL A 1 234 ? 10.547 5.805 -11.32 1 97.5 234 VAL A C 1
ATOM 1856 O O . VAL A 1 234 ? 9.609 6.09 -10.562 1 97.5 234 VAL A O 1
ATOM 1859 N N . THR A 1 235 ? 11.141 4.645 -11.234 1 96.75 235 THR A N 1
ATOM 1860 C CA . THR A 1 235 ? 10.883 3.666 -10.188 1 96.75 235 THR A CA 1
ATOM 1861 C C . THR A 1 235 ? 12.164 3.334 -9.43 1 96.75 235 THR A C 1
ATOM 1863 O O . THR A 1 235 ? 13.258 3.734 -9.836 1 96.75 235 THR A O 1
ATOM 1866 N N . ARG A 1 236 ? 11.977 2.689 -8.297 1 96.44 236 ARG A N 1
ATOM 1867 C CA . ARG A 1 236 ? 13.094 2.244 -7.469 1 96.44 236 ARG A CA 1
ATOM 1868 C C . ARG A 1 236 ? 13.156 0.721 -7.402 1 96.44 236 ARG A C 1
ATOM 1870 O O . ARG A 1 236 ? 12.117 0.061 -7.27 1 96.44 236 ARG A O 1
ATOM 1877 N N . GLU A 1 237 ? 14.367 0.191 -7.539 1 94.62 237 GLU A N 1
ATOM 1878 C CA . GLU A 1 237 ? 14.539 -1.252 -7.406 1 94.62 237 GLU A CA 1
ATOM 1879 C C . GLU A 1 237 ? 14.438 -1.689 -5.949 1 94.62 237 GLU A C 1
ATOM 1881 O O . GLU A 1 237 ? 14.602 -0.874 -5.039 1 94.62 237 GLU A O 1
ATOM 1886 N N . LEU A 1 238 ? 14.211 -2.965 -5.715 1 94.5 238 LEU A N 1
ATOM 1887 C CA . LEU A 1 238 ? 14.023 -3.508 -4.375 1 94.5 238 LEU A CA 1
ATOM 1888 C C . LEU A 1 238 ? 15.305 -3.406 -3.561 1 94.5 238 LEU A C 1
ATOM 1890 O O . LEU A 1 238 ? 15.273 -3.484 -2.33 1 94.5 238 LEU A O 1
ATOM 1894 N N . SER A 1 239 ? 16.406 -3.17 -4.258 1 90.62 239 SER A N 1
ATOM 1895 C CA . SER A 1 239 ? 17.688 -3.018 -3.572 1 90.62 239 SER A CA 1
ATOM 1896 C C . SER A 1 239 ? 17.797 -1.654 -2.898 1 90.62 239 SER A C 1
ATOM 1898 O O . SER A 1 239 ? 18.688 -1.432 -2.076 1 90.62 239 SER A O 1
ATOM 1900 N N . GLY A 1 240 ? 16.938 -0.742 -3.234 1 88.69 240 GLY A N 1
ATOM 1901 C CA . GLY A 1 240 ? 16.797 0.502 -2.498 1 88.69 240 GLY A CA 1
ATOM 1902 C C . GLY A 1 240 ? 17.5 1.675 -3.162 1 88.69 240 GLY A C 1
ATOM 1903 O O . GLY A 1 240 ? 16.922 2.76 -3.279 1 88.69 240 GLY A O 1
ATOM 1904 N N . ASN A 1 241 ? 18.719 1.581 -3.645 1 93.12 241 ASN A N 1
ATOM 1905 C CA . ASN A 1 241 ? 19.469 2.732 -4.137 1 93.12 241 ASN A CA 1
ATOM 1906 C C . ASN A 1 241 ? 19.672 2.664 -5.648 1 93.12 241 ASN A C 1
ATOM 1908 O O . ASN A 1 241 ? 20.641 3.205 -6.176 1 93.12 241 ASN A O 1
ATOM 1912 N N . VAL A 1 242 ? 18.797 1.939 -6.332 1 95.5 242 VAL A N 1
ATOM 1913 C CA . VAL A 1 242 ? 18.828 1.863 -7.785 1 95.5 242 VAL A CA 1
ATOM 1914 C C . VAL A 1 242 ? 17.547 2.441 -8.375 1 95.5 242 VAL A C 1
ATOM 1916 O O . VAL A 1 242 ? 16.453 2.021 -8.008 1 95.5 242 VAL A O 1
ATOM 1919 N N . LEU A 1 243 ? 17.734 3.396 -9.273 1 97.19 243 LEU A N 1
ATOM 1920 C CA . LEU A 1 243 ? 16.625 4.027 -9.953 1 97.19 243 LEU A CA 1
ATOM 1921 C C . LEU A 1 243 ? 16.516 3.533 -11.398 1 97.19 243 LEU A C 1
ATOM 1923 O O . LEU A 1 243 ? 17.531 3.312 -12.055 1 97.19 243 LEU A O 1
ATOM 1927 N N . ARG A 1 244 ? 15.352 3.363 -11.859 1 96.81 244 ARG A N 1
ATOM 1928 C CA . ARG A 1 244 ? 15.078 3.1 -13.266 1 96.81 244 ARG A CA 1
ATOM 1929 C C . ARG A 1 244 ? 14.25 4.223 -13.891 1 96.81 244 ARG A C 1
ATOM 1931 O O . ARG A 1 244 ? 13.188 4.566 -13.375 1 96.81 244 ARG A O 1
ATOM 1938 N N . ILE A 1 245 ? 14.75 4.773 -14.938 1 97.75 245 ILE A N 1
ATOM 1939 C CA . ILE A 1 245 ? 14.07 5.844 -15.656 1 97.75 245 ILE A CA 1
ATOM 1940 C C . ILE A 1 245 ? 13.594 5.332 -17.016 1 97.75 245 ILE A C 1
ATOM 1942 O O . ILE A 1 245 ? 14.383 4.809 -17.797 1 97.75 245 ILE A O 1
ATOM 1946 N N . GLN A 1 246 ? 12.344 5.418 -17.25 1 95.62 246 GLN A N 1
ATOM 1947 C CA . GLN A 1 246 ? 11.734 4.992 -18.5 1 95.62 246 GLN A CA 1
ATOM 1948 C C . GLN A 1 246 ? 10.859 6.098 -19.094 1 95.62 246 GLN A C 1
ATOM 1950 O O . GLN A 1 246 ? 10.547 7.074 -18.406 1 95.62 246 GLN A O 1
ATOM 1955 N N . GLY A 1 247 ? 10.484 5.945 -20.328 1 95.62 247 GLY A N 1
ATOM 1956 C CA . GLY A 1 247 ? 9.617 6.898 -21 1 95.62 247 GLY A CA 1
ATOM 1957 C C . GLY A 1 247 ? 10.359 7.766 -22 1 95.62 247 GLY A C 1
ATOM 1958 O O . GLY A 1 247 ? 11.375 7.348 -22.562 1 95.62 247 GLY A O 1
ATOM 1959 N N . GLN A 1 248 ? 9.711 8.93 -22.312 1 97.25 248 GLN A N 1
ATOM 1960 C CA . GLN A 1 248 ? 10.281 9.727 -23.391 1 97.25 248 GLN A CA 1
ATOM 1961 C C . GLN A 1 248 ? 10.195 11.219 -23.094 1 97.25 248 GLN A C 1
ATOM 1963 O O . GLN A 1 248 ? 9.32 11.648 -22.328 1 97.25 248 GLN A O 1
ATOM 1968 N N . LEU A 1 249 ? 11.133 11.922 -23.641 1 98.12 249 LEU A N 1
ATOM 1969 C CA . LEU A 1 249 ? 11.164 13.383 -23.641 1 98.12 249 LEU A CA 1
ATOM 1970 C C . LEU A 1 249 ? 11.297 13.922 -25.062 1 98.12 249 LEU A C 1
ATOM 1972 O O . LEU A 1 249 ? 12.094 13.414 -25.859 1 98.12 249 LEU A O 1
ATOM 1976 N N . ALA A 1 250 ? 10.5 14.93 -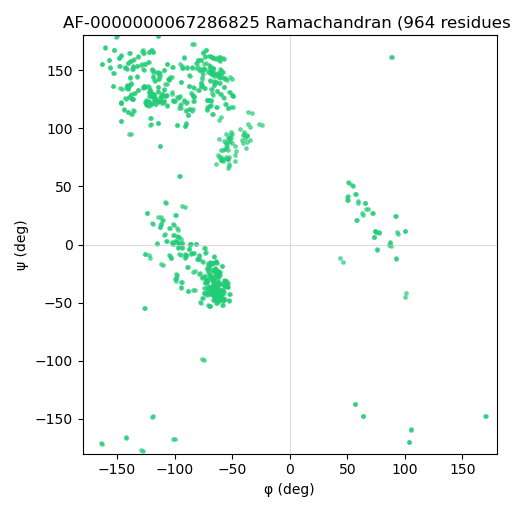25.344 1 98.19 250 ALA A N 1
ATOM 1977 C CA . ALA A 1 250 ? 10.633 15.57 -26.656 1 98.19 250 ALA A CA 1
ATOM 1978 C C . ALA A 1 250 ? 11.953 16.328 -26.766 1 98.19 250 ALA A C 1
ATOM 1980 O O . ALA A 1 250 ? 12.422 16.922 -25.781 1 98.19 250 ALA A O 1
ATOM 1981 N N . ALA A 1 251 ? 12.461 16.359 -27.969 1 97.44 251 ALA A N 1
ATOM 1982 C CA . ALA A 1 251 ? 13.773 16.953 -28.203 1 97.44 251 ALA A CA 1
ATOM 1983 C C . ALA A 1 251 ? 13.789 18.438 -27.812 1 97.44 251 ALA A C 1
ATOM 1985 O O . ALA A 1 251 ? 14.836 18.969 -27.453 1 97.44 251 ALA A O 1
ATOM 1986 N N . ASN A 1 252 ? 12.648 19.031 -27.875 1 96.81 252 ASN A N 1
ATOM 1987 C CA . ASN A 1 252 ? 12.578 20.453 -27.562 1 96.81 252 ASN A CA 1
ATOM 1988 C C . ASN A 1 252 ? 11.961 20.688 -26.188 1 96.81 252 ASN A C 1
ATOM 1990 O O . ASN A 1 252 ? 11.531 21.797 -25.875 1 96.81 252 ASN A O 1
ATOM 1994 N N . SER A 1 253 ? 11.867 19.625 -25.391 1 96.81 253 SER A N 1
ATOM 1995 C CA . SER A 1 253 ? 11.281 19.75 -24.062 1 96.81 253 SER A CA 1
ATOM 1996 C C . SER A 1 253 ? 12.188 20.562 -23.125 1 96.81 253 SER A C 1
ATOM 1998 O O . SER A 1 253 ? 13.406 20.5 -23.25 1 96.81 253 SER A O 1
ATOM 2000 N N . GLN A 1 254 ? 11.539 21.406 -22.297 1 96.94 254 GLN A N 1
ATOM 2001 C CA . GLN A 1 254 ? 12.281 21.953 -21.156 1 96.94 254 GLN A CA 1
ATOM 2002 C C . GLN A 1 254 ? 12.766 20.844 -20.234 1 96.94 254 GLN A C 1
ATOM 2004 O O . GLN A 1 254 ? 12.234 19.734 -20.25 1 96.94 254 GLN A O 1
ATOM 2009 N N . PRO A 1 255 ? 13.805 21.156 -19.438 1 97.25 255 PRO A N 1
ATOM 2010 C CA . PRO A 1 255 ? 14.266 20.141 -18.484 1 97.25 255 PRO A CA 1
ATOM 2011 C C . PRO A 1 255 ? 13.133 19.578 -17.625 1 97.25 255 PRO A C 1
ATOM 2013 O O . PRO A 1 255 ? 12.281 20.344 -17.156 1 97.25 255 PRO A O 1
ATOM 2016 N N . TYR A 1 256 ? 13.094 18.297 -17.562 1 97.75 256 TYR A N 1
ATOM 2017 C CA . TYR A 1 256 ? 12.102 17.609 -16.75 1 97.75 256 TYR A CA 1
ATOM 2018 C C . TYR A 1 256 ? 12.625 17.375 -15.344 1 97.75 256 TYR A C 1
ATOM 2020 O O . TYR A 1 256 ? 13.578 16.609 -15.141 1 97.75 256 TYR A O 1
ATOM 2028 N N . LEU A 1 257 ? 12.016 17.984 -14.32 1 97.69 257 LEU A N 1
ATOM 2029 C CA . LEU A 1 257 ? 12.469 17.875 -12.938 1 97.69 257 LEU A CA 1
ATOM 2030 C C . LEU A 1 257 ? 11.938 16.594 -12.289 1 97.69 257 LEU A C 1
ATOM 2032 O O . LEU A 1 257 ? 10.727 16.359 -12.281 1 97.69 257 LEU A O 1
ATOM 2036 N N . VAL A 1 258 ? 12.844 15.797 -11.789 1 98 258 VAL A N 1
ATOM 2037 C CA . VAL A 1 258 ? 12.508 14.602 -11.023 1 98 258 VAL A CA 1
ATOM 2038 C C . VAL A 1 258 ? 12.859 14.812 -9.547 1 98 258 VAL A C 1
ATOM 2040 O O . VAL A 1 258 ? 13.984 15.203 -9.227 1 98 258 VAL A O 1
ATOM 2043 N N . THR A 1 259 ? 11.922 14.656 -8.68 1 98.19 259 THR A N 1
ATOM 2044 C CA . THR A 1 259 ? 12.133 14.742 -7.234 1 98.19 259 THR A CA 1
ATOM 2045 C C . THR A 1 259 ? 11.781 13.414 -6.562 1 98.19 259 THR A C 1
ATOM 2047 O O . THR A 1 259 ? 10.703 12.859 -6.797 1 98.19 259 THR A O 1
ATOM 2050 N N . LEU A 1 260 ? 12.703 12.875 -5.738 1 97.94 260 LEU A N 1
ATOM 2051 C CA . LEU A 1 260 ? 12.555 11.562 -5.117 1 97.94 260 LEU A CA 1
ATOM 2052 C C . LEU A 1 260 ? 12.953 11.617 -3.646 1 97.94 260 LEU A C 1
ATOM 2054 O O . LEU A 1 260 ? 13.727 12.484 -3.236 1 97.94 260 LEU A O 1
ATOM 2058 N N . PRO A 1 261 ? 12.375 10.719 -2.873 1 97.94 261 PRO A N 1
ATOM 2059 C CA . PRO A 1 261 ? 12.766 10.688 -1.461 1 97.94 261 PRO A CA 1
ATOM 2060 C C . PRO A 1 261 ? 14.148 10.078 -1.248 1 97.94 261 PRO A C 1
ATOM 2062 O O . PRO A 1 261 ? 14.555 9.18 -1.989 1 97.94 261 PRO A O 1
ATOM 2065 N N . VAL A 1 262 ? 14.789 10.508 -0.24 1 96.62 262 VAL A N 1
ATOM 2066 C CA . VAL A 1 262 ? 16.078 9.914 0.135 1 96.62 262 VAL A CA 1
ATOM 2067 C C . VAL A 1 262 ? 15.844 8.555 0.786 1 96.62 262 VAL A C 1
ATOM 2069 O O . VAL A 1 262 ? 14.727 8.242 1.213 1 96.62 262 VAL A O 1
ATOM 2072 N N . VAL A 1 263 ? 16.906 7.77 0.905 1 93.75 263 VAL A N 1
ATOM 2073 C CA . VAL A 1 263 ? 16.812 6.445 1.505 1 93.75 263 VAL A CA 1
ATOM 2074 C C . VAL A 1 263 ? 17.266 6.5 2.965 1 93.75 263 VAL A C 1
ATOM 2076 O O . VAL A 1 263 ? 16.844 5.68 3.781 1 93.75 263 VAL A O 1
ATOM 2079 N N . ASP A 1 264 ? 18.094 7.465 3.242 1 94.44 264 ASP A N 1
ATOM 2080 C CA . ASP A 1 264 ? 18.656 7.621 4.582 1 94.44 264 ASP A CA 1
ATOM 2081 C C . ASP A 1 264 ? 18.703 9.094 4.988 1 94.44 264 ASP A C 1
ATOM 2083 O O . ASP A 1 264 ? 19.719 9.766 4.805 1 94.44 264 ASP A O 1
ATOM 2087 N N . PRO A 1 265 ? 17.672 9.516 5.699 1 97.06 265 PRO A N 1
ATOM 2088 C CA . PRO A 1 265 ? 17.594 10.93 6.059 1 97.06 265 PRO A CA 1
ATOM 2089 C C . PRO A 1 265 ? 18.766 11.398 6.914 1 97.06 265 PRO A C 1
ATOM 2091 O O . PRO A 1 265 ? 19.219 12.539 6.773 1 97.06 265 PRO A O 1
ATOM 2094 N N . ASN A 1 266 ? 19.312 10.562 7.797 1 97.44 266 ASN A N 1
ATOM 2095 C CA . ASN A 1 266 ? 20.422 10.945 8.672 1 97.44 266 ASN A CA 1
ATOM 2096 C C . ASN A 1 266 ? 21.672 11.273 7.875 1 97.44 266 ASN A C 1
ATOM 2098 O O . ASN A 1 266 ? 22.25 12.359 8.023 1 97.44 266 ASN A O 1
ATOM 2102 N N . TYR A 1 267 ? 22 10.391 7.016 1 96.75 267 TYR A N 1
ATOM 2103 C CA . TYR A 1 267 ? 23.219 10.609 6.258 1 96.75 267 TYR A CA 1
ATOM 2104 C C . TYR A 1 267 ? 23.016 11.656 5.164 1 96.75 267 TYR A C 1
ATOM 2106 O O . TYR A 1 267 ? 23.938 12.375 4.797 1 96.75 267 TYR A O 1
ATOM 2114 N N . TYR A 1 268 ? 21.812 11.82 4.629 1 97.56 268 TYR A N 1
ATOM 2115 C CA . TYR A 1 268 ? 21.5 12.922 3.727 1 97.56 268 TYR A CA 1
ATOM 2116 C C . TYR A 1 268 ? 21.734 14.266 4.406 1 97.56 268 TYR A C 1
ATOM 2118 O O . TYR A 1 268 ? 22.406 15.141 3.848 1 97.56 268 TYR A O 1
ATOM 2126 N N . PHE A 1 269 ? 21.234 14.359 5.668 1 98.31 269 PHE A N 1
ATOM 2127 C CA . PHE A 1 269 ? 21.438 15.555 6.477 1 98.31 269 PHE A CA 1
ATOM 2128 C C . PHE A 1 269 ? 22.922 15.836 6.676 1 98.31 269 PHE A C 1
ATOM 2130 O O . PHE A 1 269 ? 23.375 16.969 6.461 1 98.31 269 PHE A O 1
ATOM 2137 N N . LEU A 1 270 ? 23.672 14.812 7.027 1 98.19 270 LEU A N 1
ATOM 2138 C CA . LEU A 1 270 ? 25.094 14.953 7.332 1 98.19 270 LEU A CA 1
ATOM 2139 C C . LEU A 1 270 ? 25.859 15.375 6.09 1 98.19 270 LEU A C 1
ATOM 2141 O O . LEU A 1 270 ? 26.781 16.203 6.172 1 98.19 270 LEU A O 1
ATOM 2145 N N . ARG A 1 271 ? 25.484 14.82 4.926 1 97.12 271 ARG A N 1
ATOM 2146 C CA . ARG A 1 271 ? 26.156 15.203 3.688 1 97.12 271 ARG A CA 1
ATOM 2147 C C . ARG A 1 271 ? 25.875 16.672 3.35 1 97.12 271 ARG A C 1
ATOM 2149 O O . ARG A 1 271 ? 26.781 17.406 2.982 1 97.12 271 ARG A O 1
ATOM 2156 N N . ARG A 1 272 ? 24.672 17.094 3.51 1 97.5 272 ARG A N 1
ATOM 2157 C CA . ARG A 1 272 ? 24.297 18.469 3.205 1 97.5 272 ARG A CA 1
ATOM 2158 C C . ARG A 1 272 ? 24.938 19.438 4.199 1 97.5 272 ARG A C 1
ATOM 2160 O O . ARG A 1 272 ? 25.359 20.531 3.824 1 97.5 272 ARG A O 1
ATOM 2167 N N . PHE A 1 273 ? 25.031 19.016 5.465 1 98.44 273 PHE A N 1
ATOM 2168 C CA . PHE A 1 273 ? 25.609 19.906 6.465 1 98.44 273 PHE A CA 1
ATOM 2169 C C . PHE A 1 273 ? 27.109 20.062 6.258 1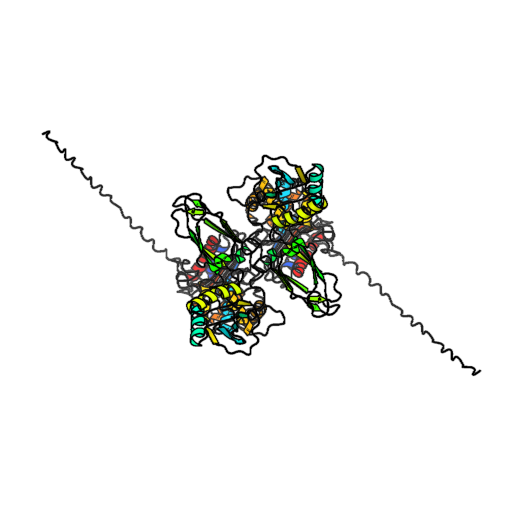 98.44 273 PHE A C 1
ATOM 2171 O O . PHE A 1 273 ? 27.672 21.125 6.504 1 98.44 273 PHE A O 1
ATOM 2178 N N . ARG A 1 274 ? 27.734 18.938 5.848 1 97.44 274 ARG A N 1
ATOM 2179 C CA . ARG A 1 274 ? 29.141 19.031 5.504 1 97.44 274 ARG A CA 1
ATOM 2180 C C . ARG A 1 274 ? 29.391 20.156 4.5 1 97.44 274 ARG A C 1
ATOM 2182 O O . ARG A 1 274 ? 30.344 20.922 4.641 1 97.44 274 ARG A O 1
ATOM 2189 N N . SER A 1 275 ? 28.531 20.25 3.531 1 96.31 275 SER A N 1
ATOM 2190 C CA . SER A 1 275 ? 28.656 21.297 2.521 1 96.31 275 SER A CA 1
ATOM 2191 C C . SER A 1 275 ? 28.469 22.688 3.133 1 96.31 275 SER A C 1
ATOM 2193 O O . SER A 1 275 ? 29.188 23.625 2.791 1 96.31 275 SER A O 1
ATOM 2195 N N . ALA A 1 276 ? 27.5 22.844 3.998 1 97.69 276 ALA A N 1
ATOM 2196 C CA . ALA A 1 276 ? 27.25 24.125 4.656 1 97.69 276 ALA A CA 1
ATOM 2197 C C . ALA A 1 276 ? 28.438 24.531 5.527 1 97.69 276 ALA A C 1
ATOM 2199 O O . ALA A 1 276 ? 28.812 25.703 5.562 1 97.69 276 ALA A O 1
ATOM 2200 N N . LEU A 1 277 ? 29.016 23.562 6.23 1 98.44 277 LEU A N 1
ATOM 2201 C CA . LEU A 1 277 ? 30.172 23.812 7.074 1 98.44 277 LEU A CA 1
ATOM 2202 C C . LEU A 1 277 ? 31.375 24.266 6.23 1 98.44 277 LEU A C 1
ATOM 2204 O O . LEU A 1 277 ? 32.062 25.219 6.598 1 98.44 277 LEU A O 1
ATOM 2208 N N . ALA A 1 278 ? 31.516 23.594 5.152 1 97.44 278 ALA A N 1
ATOM 2209 C CA . ALA A 1 278 ? 32.625 23.938 4.258 1 97.44 278 ALA A CA 1
ATOM 2210 C C . ALA A 1 278 ? 32.5 25.375 3.748 1 97.44 278 ALA A C 1
ATOM 2212 O O . ALA A 1 278 ? 33.5 26.094 3.613 1 97.44 278 ALA A O 1
ATOM 2213 N N . ALA A 1 279 ? 31.359 25.766 3.434 1 96.75 279 ALA A N 1
ATOM 2214 C CA . ALA A 1 279 ? 31.109 27.125 2.934 1 96.75 279 ALA A CA 1
ATOM 2215 C C . ALA A 1 279 ? 31.5 28.172 3.967 1 96.75 279 ALA A C 1
ATOM 2217 O O . ALA A 1 279 ? 31.781 29.312 3.617 1 96.75 279 ALA A O 1
ATOM 2218 N N . GLU A 1 280 ? 31.531 27.812 5.25 1 97.44 280 GLU A N 1
ATOM 2219 C CA . GLU A 1 280 ? 31.938 28.703 6.332 1 97.44 280 GLU A CA 1
ATOM 2220 C C . GLU A 1 280 ? 33.375 28.422 6.777 1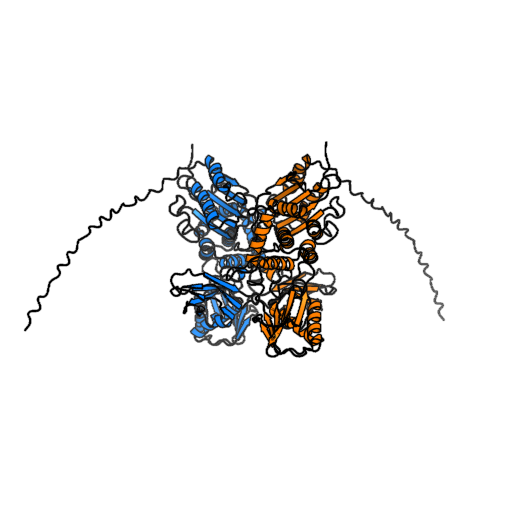 97.44 280 GLU A C 1
ATOM 2222 O O . GLU A 1 280 ? 33.812 28.891 7.836 1 97.44 280 GLU A O 1
ATOM 2227 N N . ASN A 1 281 ? 34.031 27.594 6.031 1 97.75 281 ASN A N 1
ATOM 2228 C CA . ASN A 1 281 ? 35.438 27.234 6.273 1 97.75 281 ASN A CA 1
ATOM 2229 C C . ASN A 1 281 ? 35.594 26.469 7.59 1 97.75 281 ASN A C 1
ATOM 2231 O O . ASN A 1 281 ? 36.562 26.703 8.336 1 97.75 281 ASN A O 1
ATOM 2235 N N . ILE A 1 282 ? 34.625 25.672 7.898 1 98.31 282 ILE A N 1
ATOM 2236 C CA . ILE A 1 282 ? 34.75 24.75 9.023 1 98.31 282 ILE A CA 1
ATOM 2237 C C . ILE A 1 282 ? 35.094 23.344 8.508 1 98.31 282 ILE A C 1
ATOM 2239 O O . ILE A 1 282 ? 34.406 22.781 7.668 1 98.31 282 ILE A O 1
ATOM 2243 N N . THR A 1 283 ? 36.188 22.766 8.969 1 97.69 283 THR A N 1
ATOM 2244 C CA . THR A 1 283 ? 36.625 21.438 8.539 1 97.69 283 THR A CA 1
ATOM 2245 C C . THR A 1 283 ? 35.906 20.344 9.328 1 97.69 283 THR A C 1
ATOM 2247 O O . THR A 1 283 ? 35.688 20.484 10.539 1 97.69 283 THR A O 1
ATOM 2250 N N . LEU A 1 284 ? 35.469 19.375 8.609 1 98.12 284 LEU A N 1
ATOM 2251 C CA . LEU A 1 284 ? 34.75 18.266 9.227 1 98.12 284 LEU A CA 1
ATOM 2252 C C . LEU A 1 284 ? 35.438 16.938 8.945 1 98.12 284 LEU A C 1
ATOM 2254 O O . LEU A 1 284 ? 35.688 16.594 7.785 1 98.12 284 LEU A O 1
ATOM 2258 N N . GLY A 1 285 ? 35.781 16.234 9.953 1 97.62 285 GLY A N 1
ATOM 2259 C CA . GLY A 1 285 ? 36.375 14.898 9.828 1 97.62 285 GLY A CA 1
ATOM 2260 C C . GLY A 1 285 ? 35.344 13.844 9.477 1 97.62 285 GLY A C 1
ATOM 2261 O O . GLY A 1 285 ? 34.844 13.805 8.344 1 97.62 285 GLY A O 1
ATOM 2262 N N . ARG A 1 286 ? 34.844 13.078 10.469 1 97.31 286 ARG A N 1
ATOM 2263 C CA . ARG A 1 286 ? 33.938 11.945 10.25 1 97.31 286 ARG A CA 1
ATOM 2264 C C . ARG A 1 286 ? 32.531 12.289 10.672 1 97.31 286 ARG A C 1
ATOM 2266 O O . ARG A 1 286 ? 32.312 13.211 11.461 1 97.31 286 ARG A O 1
ATOM 2273 N N . THR A 1 287 ? 31.594 11.617 10.109 1 97.69 287 THR A N 1
ATOM 2274 C CA . THR A 1 287 ? 30.188 11.688 10.516 1 97.69 287 THR A CA 1
ATOM 2275 C C . THR A 1 287 ? 29.688 10.312 10.961 1 97.69 287 THR A C 1
ATOM 2277 O O . THR A 1 287 ? 30.234 9.281 10.555 1 97.69 287 THR A O 1
ATOM 2280 N N . SER A 1 288 ? 28.734 10.273 11.852 1 96.81 288 SER A N 1
ATOM 2281 C CA . SER A 1 288 ? 28.172 9.016 12.344 1 96.81 288 SER A CA 1
ATOM 2282 C C . SER A 1 288 ? 26.812 9.227 12.969 1 96.81 288 SER A C 1
ATOM 2284 O O . SER A 1 288 ? 26.344 10.359 13.094 1 96.81 288 SER A O 1
ATOM 2286 N N . ILE A 1 289 ? 26.125 8.195 13.25 1 95.38 289 ILE A N 1
ATOM 2287 C CA . ILE A 1 289 ? 24.906 8.164 14.062 1 95.38 289 ILE A CA 1
ATOM 2288 C C . ILE A 1 289 ? 25.234 7.652 15.461 1 95.38 289 ILE A C 1
ATOM 2290 O O . ILE A 1 289 ? 25.969 6.676 15.617 1 95.38 289 ILE A O 1
ATOM 2294 N N . GLY A 1 290 ? 24.797 8.375 16.469 1 93.44 290 GLY A N 1
ATOM 2295 C CA . GLY A 1 290 ? 25.125 8 17.828 1 93.44 290 GLY A CA 1
ATOM 2296 C C . GLY A 1 290 ? 24.234 8.672 18.859 1 93.44 290 GLY A C 1
ATOM 2297 O O . GLY A 1 290 ? 23.203 9.273 18.516 1 93.44 290 GLY A O 1
ATOM 2298 N N . ILE A 1 291 ? 24.609 8.5 20.141 1 89.81 291 ILE A N 1
ATOM 2299 C CA . ILE A 1 291 ? 23.766 8.945 21.25 1 89.81 291 ILE A CA 1
ATOM 2300 C C . ILE A 1 291 ? 24.391 10.18 21.891 1 89.81 291 ILE A C 1
ATOM 2302 O O . ILE A 1 291 ? 25.578 10.188 22.219 1 89.81 291 ILE A O 1
ATOM 2306 N N . TYR A 1 292 ? 23.531 11.164 22 1 86.12 292 TYR A N 1
ATOM 2307 C CA . TYR A 1 292 ? 23.906 12.336 22.781 1 86.12 292 TYR A CA 1
ATOM 2308 C C . TYR A 1 292 ? 23.562 12.148 24.25 1 86.12 292 TYR A C 1
ATOM 2310 O O . TYR A 1 292 ? 22.375 12 24.609 1 86.12 292 TYR A O 1
ATOM 2318 N N . ALA A 1 293 ? 24.547 12.117 25.281 1 78.62 293 ALA A N 1
ATOM 2319 C CA . ALA A 1 293 ? 24.359 11.844 26.703 1 78.62 293 ALA A CA 1
ATOM 2320 C C . ALA A 1 293 ? 24.203 13.133 27.5 1 78.62 293 ALA A C 1
ATOM 2322 O O . ALA A 1 293 ? 24.391 13.148 28.719 1 78.62 293 ALA A O 1
ATOM 2323 N N . ASN A 1 294 ? 23.234 14.133 27.344 1 67.25 294 ASN A N 1
ATOM 2324 C CA . ASN A 1 294 ? 22.562 15.305 27.891 1 67.25 294 ASN A CA 1
ATOM 2325 C C . ASN A 1 294 ? 23.547 16.281 28.531 1 67.25 294 ASN A C 1
ATOM 2327 O O . ASN A 1 294 ? 23.203 17.438 28.766 1 67.25 294 ASN A O 1
ATOM 2331 N N . ASN A 1 295 ? 24.656 15.961 28.719 1 64.25 295 ASN A N 1
ATOM 2332 C CA . ASN A 1 295 ? 25.375 16.828 29.656 1 64.25 295 ASN A CA 1
ATOM 2333 C C . ASN A 1 295 ? 26.141 17.922 28.922 1 64.25 295 ASN A C 1
ATOM 2335 O O . ASN A 1 295 ? 27.078 18.516 29.469 1 64.25 295 ASN A O 1
ATOM 2339 N N . GLN A 1 296 ? 25.469 18.375 27.703 1 74.94 296 GLN A N 1
ATOM 2340 C CA . GLN A 1 296 ? 26.469 19.203 27.062 1 74.94 296 GLN A CA 1
ATOM 2341 C C . GLN A 1 296 ? 25.875 20.531 26.625 1 74.94 296 GLN A C 1
ATOM 2343 O O . GLN A 1 296 ? 24.672 20.766 26.766 1 74.94 296 GLN A O 1
ATOM 2348 N N . GLN A 1 297 ? 26.609 21.547 26.359 1 89.81 297 GLN A N 1
ATOM 2349 C CA . GLN A 1 297 ? 26.281 22.922 25.984 1 89.81 297 GLN A CA 1
ATOM 2350 C C . GLN A 1 297 ? 25.734 23 24.562 1 89.81 297 GLN A C 1
ATOM 2352 O O . GLN A 1 297 ? 26.359 22.469 23.625 1 89.81 297 GLN A O 1
ATOM 2357 N N . GLU A 1 298 ? 24.516 23.578 24.406 1 96.19 298 GLU A N 1
ATOM 2358 C CA . GLU A 1 298 ? 24 23.906 23.094 1 96.19 298 GLU A CA 1
ATOM 2359 C C . GLU A 1 298 ? 24.797 25.047 22.453 1 96.19 298 GLU A C 1
ATOM 2361 O O . GLU A 1 298 ? 24.906 26.125 23.031 1 96.19 298 GLU A O 1
ATOM 2366 N N . VAL A 1 299 ? 25.344 24.828 21.297 1 97.06 299 VAL A N 1
ATOM 2367 C CA . VAL A 1 299 ? 26.234 25.828 20.703 1 97.06 299 VAL A CA 1
ATOM 2368 C C . VAL A 1 299 ? 25.578 26.469 19.484 1 97.06 299 VAL A C 1
ATOM 2370 O O . VAL A 1 299 ? 26 27.531 19.031 1 97.06 299 VAL A O 1
ATOM 2373 N N . ALA A 1 300 ? 24.562 25.875 18.922 1 98.25 300 ALA A N 1
ATOM 2374 C CA . ALA A 1 300 ? 23.797 26.422 17.797 1 98.25 300 ALA A CA 1
ATOM 2375 C C . ALA A 1 300 ? 22.391 25.828 17.766 1 98.25 300 ALA A C 1
ATOM 2377 O O . ALA A 1 300 ? 22.156 24.734 18.266 1 98.25 300 ALA A O 1
ATOM 2378 N N . ALA A 1 301 ? 21.453 26.609 17.219 1 98.62 301 ALA A N 1
ATOM 2379 C CA . ALA A 1 301 ? 20.094 26.109 17.094 1 98.62 301 ALA A CA 1
ATOM 2380 C C . ALA A 1 301 ? 19.281 26.938 16.094 1 98.62 301 ALA A C 1
ATOM 2382 O O . ALA A 1 301 ? 19.641 28.094 15.82 1 98.62 301 ALA A O 1
ATOM 2383 N N . VAL A 1 302 ? 18.297 26.328 15.547 1 98.81 302 VAL A N 1
ATOM 2384 C CA . VAL A 1 302 ? 17.312 27.016 14.711 1 98.81 302 VAL A CA 1
ATOM 2385 C C . VAL A 1 302 ? 15.906 26.547 15.062 1 98.81 302 VAL A C 1
ATOM 2387 O O . VAL A 1 302 ? 15.727 25.438 15.562 1 98.81 302 VAL A O 1
ATOM 2390 N N . LEU A 1 303 ? 14.93 27.453 14.867 1 98.75 303 LEU A N 1
ATOM 2391 C CA . LEU A 1 303 ? 13.516 27.156 15.094 1 98.75 303 LEU A CA 1
ATOM 2392 C C . LEU A 1 303 ? 12.742 27.172 13.789 1 98.75 303 LEU A C 1
ATOM 2394 O O . LEU A 1 303 ? 13.039 27.969 12.891 1 98.75 303 LEU A O 1
ATOM 2398 N N . SER A 1 304 ? 11.797 26.312 13.75 1 98.81 304 SER A N 1
ATOM 2399 C CA . SER A 1 304 ? 10.883 26.328 12.609 1 98.81 304 SER A CA 1
ATOM 2400 C C . SER A 1 304 ? 9.938 27.516 12.664 1 98.81 304 SER A C 1
ATOM 2402 O O . SER A 1 304 ? 9.867 28.219 13.688 1 98.81 304 SER A O 1
ATOM 2404 N N . PRO A 1 305 ? 9.219 27.797 11.523 1 98.81 305 PRO A N 1
ATOM 2405 C CA . PRO A 1 305 ? 8.047 28.672 11.656 1 98.81 305 PRO A CA 1
ATOM 2406 C C . PRO A 1 305 ? 7.027 28.141 12.664 1 98.81 305 PRO A C 1
ATOM 2408 O O . PRO A 1 305 ? 7.078 26.953 13.031 1 98.81 305 PRO A O 1
ATOM 2411 N N . PRO A 1 306 ? 6.188 29.016 13.141 1 98.81 306 PRO A N 1
ATOM 2412 C CA . PRO A 1 306 ? 5.18 28.531 14.086 1 98.81 306 PRO A CA 1
ATOM 2413 C C . PRO A 1 306 ? 4.176 27.578 13.445 1 98.81 306 PRO A C 1
ATOM 2415 O O . PRO A 1 306 ? 4.023 27.562 12.219 1 98.81 306 PRO A O 1
ATOM 2418 N N . LEU A 1 307 ? 3.496 26.797 14.258 1 98.81 307 LEU A N 1
ATOM 2419 C CA . LEU A 1 307 ? 2.555 25.781 13.812 1 98.81 307 LEU A CA 1
ATOM 2420 C C . LEU A 1 307 ? 1.493 26.375 12.898 1 98.81 307 LEU A C 1
ATOM 2422 O O . LEU A 1 307 ? 1.064 25.734 11.93 1 98.81 307 LEU A O 1
ATOM 2426 N N . SER A 1 308 ? 1.051 27.609 13.156 1 98.69 308 SER A N 1
ATOM 2427 C CA . SER A 1 308 ? 0.033 28.266 12.344 1 98.69 308 SER A CA 1
ATOM 2428 C C . SER A 1 308 ? 0.457 28.328 10.883 1 98.69 308 SER A C 1
ATOM 2430 O O . SER A 1 308 ? -0.374 28.188 9.977 1 98.69 308 SER A O 1
ATOM 2432 N N . LYS A 1 309 ? 1.717 28.469 10.641 1 98.62 309 LYS A N 1
ATOM 2433 C CA . LYS A 1 309 ? 2.24 28.516 9.281 1 98.62 309 LYS A CA 1
ATOM 2434 C C . LYS A 1 309 ? 2.43 27.109 8.703 1 98.62 309 LYS A C 1
ATOM 2436 O O . LYS A 1 309 ? 2.178 26.891 7.516 1 98.62 309 LYS A O 1
ATOM 2441 N N . LEU A 1 310 ? 2.879 26.219 9.531 1 98.88 310 LEU A N 1
ATOM 2442 C CA . LEU A 1 310 ? 3.117 24.844 9.078 1 98.88 310 LEU A CA 1
ATOM 2443 C C . LEU A 1 310 ? 1.813 24.188 8.656 1 98.88 310 LEU A C 1
ATOM 2445 O O . LEU A 1 310 ? 1.801 23.375 7.723 1 98.88 310 LEU A O 1
ATOM 2449 N N . LEU A 1 311 ? 0.726 24.547 9.273 1 98.88 311 LEU A N 1
ATOM 2450 C CA . LEU A 1 311 ? -0.569 23.953 8.953 1 98.88 311 LEU A CA 1
ATOM 2451 C C . LEU A 1 311 ? -1.008 24.344 7.543 1 98.88 311 LEU A C 1
ATOM 2453 O O . LEU A 1 311 ? -1.685 23.562 6.867 1 98.88 311 LEU A O 1
ATOM 2457 N N . ILE A 1 312 ? -0.606 25.531 7.129 1 98.81 312 ILE A N 1
ATOM 2458 C CA . ILE A 1 312 ? -0.951 26 5.785 1 98.81 312 ILE A CA 1
ATOM 2459 C C . ILE A 1 312 ? -0.344 25.047 4.746 1 98.81 312 ILE A C 1
ATOM 2461 O O . ILE A 1 312 ? -1.025 24.641 3.809 1 98.81 312 ILE A O 1
ATOM 2465 N N . GLU A 1 313 ? 0.886 24.656 4.957 1 98.75 313 GLU A N 1
ATOM 2466 C CA . GLU A 1 313 ? 1.539 23.719 4.051 1 98.75 313 GLU A CA 1
ATOM 2467 C C . GLU A 1 313 ? 0.826 22.359 4.043 1 98.75 313 GLU A C 1
ATOM 2469 O O . GLU A 1 313 ? 0.668 21.75 2.99 1 98.75 313 GLU A O 1
ATOM 2474 N N . ILE A 1 314 ? 0.361 21.953 5.18 1 98.94 314 ILE A N 1
ATOM 2475 C CA . ILE A 1 314 ? -0.28 20.641 5.324 1 98.94 314 ILE A CA 1
ATOM 2476 C C . ILE A 1 314 ? -1.621 20.641 4.594 1 98.94 314 ILE A C 1
ATOM 2478 O O . ILE A 1 314 ? -1.865 19.812 3.727 1 98.94 314 ILE A O 1
ATOM 2482 N N . ASN A 1 315 ? -2.459 21.609 4.891 1 98.94 315 ASN A N 1
ATOM 2483 C CA . ASN A 1 315 ? -3.844 21.531 4.441 1 98.94 315 ASN A CA 1
ATOM 2484 C C . ASN A 1 315 ? -4.02 22.141 3.055 1 98.94 315 ASN A C 1
ATOM 2486 O O . ASN A 1 315 ? -4.781 21.625 2.236 1 98.94 315 ASN A O 1
ATOM 2490 N N . GLN A 1 316 ? -3.35 23.266 2.744 1 98.88 316 GLN A N 1
ATOM 2491 C CA . GLN A 1 316 ? -3.527 23.891 1.439 1 98.88 316 GLN A CA 1
ATOM 2492 C C . GLN A 1 316 ? -2.807 23.109 0.349 1 98.88 316 GLN A C 1
ATOM 2494 O O . GLN A 1 316 ? -3.371 22.859 -0.719 1 98.88 316 GLN A O 1
ATOM 2499 N N . ASN A 1 317 ? -1.595 22.656 0.663 1 98.69 317 ASN A N 1
ATOM 2500 C CA . ASN A 1 317 ? -0.798 21.969 -0.345 1 98.69 317 ASN A CA 1
ATOM 2501 C C . ASN A 1 317 ? -0.84 20.453 -0.152 1 98.69 317 ASN A C 1
ATOM 2503 O O . ASN A 1 317 ? -0.215 19.703 -0.91 1 98.69 317 ASN A O 1
ATOM 2507 N N . SER A 1 318 ? -1.545 20.047 0.828 1 98.81 318 SER A N 1
ATOM 2508 C CA . SER A 1 318 ? -1.747 18.625 1.138 1 98.81 318 SER A CA 1
ATOM 2509 C C . SER A 1 318 ? -0.417 17.906 1.304 1 98.81 318 SER A C 1
ATOM 2511 O O . SER A 1 318 ? -0.226 16.812 0.761 1 98.81 318 SER A O 1
ATOM 2513 N N . ASN A 1 319 ? 0.479 18.422 2.102 1 98.88 319 ASN A N 1
ATOM 2514 C CA . ASN A 1 319 ? 1.828 17.891 2.273 1 98.88 319 ASN A CA 1
ATOM 2515 C C . ASN A 1 319 ? 1.859 16.75 3.291 1 98.88 319 ASN A C 1
ATOM 2517 O O . ASN A 1 319 ? 1.674 16.984 4.488 1 98.88 319 ASN A O 1
ATOM 2521 N N . ASN A 1 320 ? 2.213 15.547 2.834 1 98.94 320 ASN A N 1
ATOM 2522 C CA . ASN A 1 320 ? 2.186 14.352 3.67 1 98.94 320 ASN A CA 1
ATOM 2523 C C . ASN A 1 320 ? 3.303 14.367 4.711 1 98.94 320 ASN A C 1
ATOM 2525 O O . ASN A 1 320 ? 3.082 14.016 5.867 1 98.94 320 ASN A O 1
ATOM 2529 N N . LEU A 1 321 ? 4.473 14.805 4.336 1 98.88 321 LEU A N 1
ATOM 2530 C CA . LEU A 1 321 ? 5.605 14.805 5.258 1 98.88 321 LEU A CA 1
ATOM 2531 C C . LEU A 1 321 ? 5.344 15.734 6.441 1 98.88 321 LEU A C 1
ATOM 2533 O O . LEU A 1 321 ? 5.598 15.367 7.59 1 98.88 321 LEU A O 1
ATOM 2537 N N . TYR A 1 322 ? 4.836 16.891 6.152 1 98.94 322 TYR A N 1
ATOM 2538 C CA . TYR A 1 322 ? 4.488 17.828 7.211 1 98.94 322 TYR A CA 1
ATOM 2539 C C . TYR A 1 322 ? 3.441 17.25 8.148 1 98.94 322 TYR A C 1
ATOM 2541 O O . TYR A 1 322 ? 3.535 17.391 9.367 1 98.94 322 TYR A O 1
ATOM 2549 N N . ALA A 1 323 ? 2.453 16.578 7.574 1 98.94 323 ALA A N 1
ATOM 2550 C CA . ALA A 1 323 ? 1.402 15.977 8.391 1 98.94 323 ALA A CA 1
ATOM 2551 C C . ALA A 1 323 ? 1.972 14.906 9.312 1 98.94 323 ALA A C 1
ATOM 2553 O O . ALA A 1 323 ? 1.628 14.852 10.5 1 98.94 323 ALA A O 1
ATOM 2554 N N . GLU A 1 324 ? 2.852 14.094 8.781 1 98.88 324 GLU A N 1
ATOM 2555 C CA . GLU A 1 324 ? 3.469 13.039 9.57 1 98.88 324 GLU A CA 1
ATOM 2556 C C . GLU A 1 324 ? 4.367 13.617 10.664 1 98.88 324 GLU A C 1
ATOM 2558 O O . GLU A 1 324 ? 4.414 13.094 11.781 1 98.88 324 GLU A O 1
ATOM 2563 N N . ALA A 1 325 ? 5.098 14.648 10.328 1 98.81 325 ALA A N 1
ATOM 2564 C CA . ALA A 1 325 ? 5.961 15.297 11.312 1 98.81 325 ALA A CA 1
ATOM 2565 C C . ALA A 1 325 ? 5.141 15.891 12.453 1 98.81 325 ALA A C 1
ATOM 2567 O O . ALA A 1 325 ? 5.473 15.695 13.625 1 98.81 325 ALA A O 1
ATOM 2568 N N . ILE A 1 326 ? 4.078 16.547 12.141 1 98.75 326 ILE A N 1
ATOM 2569 C CA . ILE A 1 326 ? 3.246 17.203 13.141 1 98.75 326 ILE A CA 1
ATOM 2570 C C . ILE A 1 326 ? 2.551 16.156 14 1 98.75 326 ILE A C 1
ATOM 2572 O O . ILE A 1 326 ? 2.408 16.328 15.211 1 98.75 326 ILE A O 1
ATOM 2576 N N . LEU A 1 327 ? 2.08 15.039 13.375 1 98.81 327 LEU A N 1
ATOM 2577 C CA . LEU A 1 327 ? 1.546 13.945 14.18 1 98.81 327 LEU A CA 1
ATOM 2578 C C . LEU A 1 327 ? 2.547 13.516 15.242 1 98.81 327 LEU A C 1
ATOM 2580 O O . LEU A 1 327 ? 2.205 13.438 16.422 1 98.81 327 LEU A O 1
ATOM 2584 N N . ARG A 1 328 ? 3.783 13.312 14.875 1 98.38 328 ARG A N 1
ATOM 2585 C CA . ARG A 1 328 ? 4.801 12.805 15.789 1 98.38 328 ARG A CA 1
ATOM 2586 C C . ARG A 1 328 ? 5.121 13.836 16.875 1 98.38 328 ARG A C 1
ATOM 2588 O O . ARG A 1 328 ? 5.477 13.469 18 1 98.38 328 ARG A O 1
ATOM 2595 N N . ALA A 1 329 ? 4.977 15.078 16.562 1 98.44 329 ALA A N 1
ATOM 2596 C CA . ALA A 1 329 ? 5.199 16.125 17.547 1 98.44 329 ALA A CA 1
ATOM 2597 C C . ALA A 1 329 ? 4.215 16.016 18.703 1 98.44 329 ALA A C 1
ATOM 2599 O O . ALA A 1 329 ? 4.512 16.438 19.828 1 98.44 329 ALA A O 1
ATOM 2600 N N . LEU A 1 330 ? 3.043 15.406 18.469 1 98.31 330 LEU A N 1
ATOM 2601 C CA . LEU A 1 330 ? 2.033 15.234 19.516 1 98.31 330 LEU A CA 1
ATOM 2602 C C . LEU A 1 330 ? 2.525 14.289 20.609 1 98.31 330 LEU A C 1
ATOM 2604 O O . LEU A 1 330 ? 2.021 14.32 21.734 1 98.31 330 LEU A O 1
ATOM 2608 N N . ALA A 1 331 ? 3.506 13.453 20.25 1 96.12 331 ALA A N 1
ATOM 2609 C CA . ALA A 1 331 ? 3.951 12.414 21.172 1 96.12 331 ALA A CA 1
ATOM 2610 C C . ALA A 1 331 ? 4.566 13.023 22.422 1 96.12 331 ALA A C 1
ATOM 2612 O O . ALA A 1 331 ? 4.664 12.359 23.469 1 96.12 331 ALA A O 1
ATOM 2613 N N . ILE A 1 332 ? 5.066 14.25 22.375 1 88.06 332 ILE A N 1
ATOM 2614 C CA . ILE A 1 332 ? 5.695 14.922 23.516 1 88.06 332 ILE A CA 1
ATOM 2615 C C . ILE A 1 332 ? 4.707 15.008 24.672 1 88.06 332 ILE A C 1
ATOM 2617 O O . ILE A 1 332 ? 5.109 15.18 25.828 1 88.06 332 ILE A O 1
ATOM 2621 N N . LYS A 1 333 ? 3.484 14.859 24.359 1 88.81 333 LYS A N 1
ATOM 2622 C CA . LYS A 1 333 ? 2.426 15.062 25.344 1 88.81 333 LYS A CA 1
ATOM 2623 C C . LYS A 1 333 ? 2.156 13.789 26.141 1 88.81 333 LYS A C 1
ATOM 2625 O O . LYS A 1 333 ? 1.328 13.781 27.047 1 88.81 333 LYS A O 1
ATOM 2630 N N . LYS A 1 334 ? 2.91 12.742 25.812 1 88 334 LYS A N 1
ATOM 2631 C CA . LYS A 1 334 ? 2.713 11.461 26.484 1 88 334 LYS A CA 1
ATOM 2632 C C . LYS A 1 334 ? 4.031 10.703 26.609 1 88 334 LYS A C 1
ATOM 2634 O O . LYS A 1 334 ? 4.824 10.656 25.672 1 88 334 LYS A O 1
ATOM 2639 N N . THR A 1 335 ? 4.277 10.18 27.75 1 85.94 335 THR A N 1
ATOM 2640 C CA . THR A 1 335 ? 5.426 9.305 27.938 1 85.94 335 THR A CA 1
ATOM 2641 C C . THR A 1 335 ? 5.23 7.988 27.203 1 85.94 335 THR A C 1
ATOM 2643 O O . THR A 1 335 ? 4.277 7.254 27.469 1 85.94 335 THR A O 1
ATOM 2646 N N . PRO A 1 336 ? 6.09 7.762 26.328 1 83.69 336 PRO A N 1
ATOM 2647 C CA . PRO A 1 336 ? 5.906 6.52 25.562 1 83.69 336 PRO A CA 1
ATOM 2648 C C . PRO A 1 336 ? 6.18 5.273 26.406 1 83.69 336 PRO A C 1
ATOM 2650 O O . PRO A 1 336 ? 6.988 5.316 27.344 1 83.69 336 PRO A O 1
ATOM 2653 N N . LEU A 1 337 ? 5.488 4.25 26.094 1 82.56 337 LEU A N 1
ATOM 2654 C CA . LEU A 1 337 ? 5.824 2.943 26.641 1 82.56 337 LEU A CA 1
ATOM 2655 C C . LEU A 1 337 ? 7.16 2.449 26.094 1 82.56 337 LEU A C 1
ATOM 2657 O O . LEU A 1 337 ? 7.633 2.939 25.062 1 82.56 337 LEU A O 1
ATOM 2661 N N . PRO A 1 338 ? 7.656 1.502 26.844 1 79.06 338 PRO A N 1
ATOM 2662 C CA . PRO A 1 338 ? 8.906 0.939 26.312 1 79.06 338 PRO A CA 1
ATOM 2663 C C . PRO A 1 338 ? 8.75 0.371 24.906 1 79.06 338 PRO A C 1
ATOM 2665 O O . PRO A 1 338 ? 7.773 -0.326 24.625 1 79.06 338 PRO A O 1
ATOM 2668 N N . ASN A 1 339 ? 9.516 0.755 24.016 1 80 339 ASN A N 1
ATOM 2669 C CA . ASN A 1 339 ? 9.625 0.246 22.656 1 80 339 ASN A CA 1
ATOM 2670 C C . ASN A 1 339 ? 8.453 0.715 21.781 1 80 339 ASN A C 1
ATOM 2672 O O . ASN A 1 339 ? 8.211 0.165 20.703 1 80 339 ASN A O 1
ATOM 2676 N N . GLN A 1 340 ? 7.703 1.642 22.328 1 88.44 340 GLN A N 1
ATOM 2677 C CA . GLN A 1 340 ? 6.617 2.18 21.516 1 88.44 340 GLN A CA 1
ATOM 2678 C C . GLN A 1 340 ? 7.133 3.203 20.516 1 88.44 340 GLN A C 1
ATOM 2680 O O . GLN A 1 340 ? 7.918 4.086 20.875 1 88.44 340 GLN A O 1
ATOM 2685 N N . ALA A 1 341 ? 6.668 3.018 19.344 1 94 341 ALA A N 1
ATOM 2686 C CA . ALA A 1 341 ? 7.031 3.99 18.312 1 94 341 ALA A CA 1
ATOM 2687 C C . ALA A 1 341 ? 6.395 5.348 18.594 1 94 341 ALA A C 1
ATOM 2689 O O . ALA A 1 341 ? 5.277 5.426 19.109 1 94 341 ALA A O 1
ATOM 2690 N N . THR A 1 342 ? 7.078 6.395 18.234 1 97.25 342 THR A N 1
ATOM 2691 C CA . THR A 1 342 ? 6.605 7.758 18.453 1 97.25 342 THR A CA 1
ATOM 2692 C C . THR A 1 342 ? 5.262 7.977 17.766 1 97.25 342 THR A C 1
ATOM 2694 O O . THR A 1 342 ? 4.367 8.609 18.328 1 97.25 342 THR A O 1
ATOM 2697 N N . ALA A 1 343 ? 5.094 7.441 16.578 1 97.56 343 ALA A N 1
ATOM 2698 C CA . ALA A 1 343 ? 3.855 7.609 15.82 1 97.56 343 ALA A CA 1
ATOM 2699 C C . ALA A 1 343 ? 2.672 6.992 16.562 1 97.56 343 ALA A C 1
ATOM 2701 O O . ALA A 1 343 ? 1.579 7.562 16.578 1 97.56 343 ALA A O 1
ATOM 2702 N N . ASP A 1 344 ? 2.875 5.848 17.172 1 96.94 344 ASP A N 1
ATOM 2703 C CA . ASP A 1 344 ? 1.804 5.176 17.906 1 96.94 344 ASP A CA 1
ATOM 2704 C C . ASP A 1 344 ? 1.388 5.977 19.141 1 96.94 344 ASP A C 1
ATOM 2706 O O . ASP A 1 344 ? 0.196 6.121 19.422 1 96.94 344 ASP A O 1
ATOM 2710 N N . THR A 1 345 ? 2.393 6.465 19.812 1 97.56 345 THR A N 1
ATOM 2711 C CA . THR A 1 345 ? 2.113 7.336 20.953 1 97.56 345 THR A CA 1
ATOM 2712 C C . THR A 1 345 ? 1.336 8.57 20.516 1 97.56 345 THR A C 1
ATOM 2714 O O . THR A 1 345 ? 0.369 8.969 21.156 1 97.56 345 THR A O 1
ATOM 2717 N N . ALA A 1 346 ? 1.767 9.109 19.438 1 98.44 346 ALA A N 1
ATOM 2718 C CA . ALA A 1 346 ? 1.146 10.312 18.906 1 98.44 346 ALA A CA 1
ATOM 2719 C C . ALA A 1 346 ? -0.309 10.062 18.516 1 98.44 346 ALA A C 1
ATOM 2721 O O . ALA A 1 346 ? -1.172 10.914 18.75 1 98.44 346 ALA A O 1
ATOM 2722 N N . LEU A 1 347 ? -0.608 8.945 17.969 1 98.5 347 LEU A N 1
ATOM 2723 C CA . LEU A 1 347 ? -1.968 8.594 17.578 1 98.5 347 LEU A CA 1
ATOM 2724 C C . LEU A 1 347 ? -2.869 8.445 18.797 1 98.5 347 LEU A C 1
ATOM 2726 O O . LEU A 1 347 ? -4.059 8.773 18.734 1 98.5 347 LEU A O 1
ATOM 2730 N N . GLU A 1 348 ? -2.342 7.996 19.859 1 98 348 GLU A N 1
ATOM 2731 C CA . GLU A 1 348 ? -3.107 7.934 21.094 1 98 348 GLU A CA 1
ATOM 2732 C C . GLU A 1 348 ? -3.445 9.328 21.609 1 98 348 GLU A C 1
ATOM 2734 O O . GLU A 1 348 ? -4.57 9.586 22.047 1 98 348 GLU A O 1
ATOM 2739 N N . VAL A 1 349 ? -2.428 10.188 21.531 1 98.56 349 VAL A N 1
ATOM 2740 C CA . VAL A 1 349 ? -2.652 11.57 21.938 1 98.56 349 VAL A CA 1
ATOM 2741 C C . VAL A 1 349 ? -3.705 12.211 21.047 1 98.56 349 VAL A C 1
ATOM 2743 O O . VAL A 1 349 ? -4.59 12.922 21.531 1 98.56 349 VAL A O 1
ATOM 2746 N N . LEU A 1 350 ? -3.594 11.961 19.797 1 98.81 350 LEU A N 1
ATOM 2747 C CA . LEU A 1 350 ? -4.57 12.477 18.844 1 98.81 350 LEU A CA 1
ATOM 2748 C C . LEU A 1 350 ? -5.977 12.008 19.188 1 98.81 350 LEU A C 1
ATOM 2750 O O . LEU A 1 350 ? -6.906 12.82 19.266 1 98.81 350 LEU A O 1
ATOM 2754 N N . LYS A 1 351 ? -6.141 10.773 19.453 1 98.69 351 LYS A N 1
ATOM 2755 C CA . LYS A 1 351 ? -7.445 10.211 19.781 1 98.69 351 LYS A CA 1
ATOM 2756 C C . LYS A 1 351 ? -8.008 10.828 21.062 1 98.69 351 LYS A C 1
ATOM 2758 O O . LYS A 1 351 ? -9.18 11.203 21.125 1 98.69 351 LYS A O 1
ATOM 2763 N N . THR A 1 352 ? -7.188 10.938 22.062 1 98.44 352 THR A N 1
ATOM 2764 C CA . THR A 1 352 ? -7.598 11.539 23.328 1 98.44 352 THR A CA 1
ATOM 2765 C C . THR A 1 352 ? -8.031 12.984 23.125 1 98.44 352 THR A C 1
ATOM 2767 O O . THR A 1 352 ? -9.07 13.406 23.641 1 98.44 352 THR A O 1
ATOM 2770 N N . THR A 1 353 ? -7.238 13.68 22.359 1 98.62 353 THR A N 1
ATOM 2771 C CA . THR A 1 353 ? -7.512 15.086 22.094 1 98.62 353 THR A CA 1
ATOM 2772 C C . THR A 1 353 ? -8.852 15.25 21.375 1 98.62 353 THR A C 1
ATOM 2774 O O . THR A 1 353 ? -9.68 16.062 21.781 1 98.62 353 THR A O 1
ATOM 2777 N N . LEU A 1 354 ? -9.094 14.477 20.328 1 98.88 354 LEU A N 1
ATOM 2778 C CA . LEU A 1 354 ? -10.328 14.57 19.562 1 98.88 354 LEU A CA 1
ATOM 2779 C C . LEU A 1 354 ? -11.531 14.172 20.406 1 98.88 354 LEU A C 1
ATOM 2781 O O . LEU A 1 354 ? -12.602 14.773 20.297 1 98.88 354 LEU A O 1
ATOM 2785 N N . THR A 1 355 ? -11.328 13.195 21.266 1 98.81 355 THR A N 1
ATOM 2786 C CA . THR A 1 355 ? -12.398 12.789 22.172 1 98.81 355 THR A CA 1
ATOM 2787 C C . THR A 1 355 ? -12.773 13.945 23.094 1 98.81 355 THR A C 1
ATOM 2789 O O . THR A 1 355 ? -13.961 14.211 23.312 1 98.81 355 THR A O 1
ATOM 2792 N N . GLN A 1 356 ? -11.82 14.609 23.578 1 98.19 356 GLN A N 1
ATOM 2793 C CA . GLN A 1 356 ? -12.039 15.75 24.453 1 98.19 356 GLN A CA 1
ATOM 2794 C C . GLN A 1 356 ? -12.75 16.891 23.719 1 98.19 356 GLN A C 1
ATOM 2796 O O . GLN A 1 356 ? -13.5 17.656 24.312 1 98.19 356 GLN A O 1
ATOM 2801 N N . MET A 1 357 ? -12.531 16.891 22.453 1 98 357 MET A N 1
ATOM 2802 C CA . MET A 1 357 ? -13.141 17.922 21.609 1 98 357 MET A CA 1
ATOM 2803 C C . MET A 1 357 ? -14.57 17.547 21.234 1 98 357 MET A C 1
ATOM 2805 O O . MET A 1 357 ? -15.273 18.328 20.578 1 98 357 MET A O 1
ATOM 2809 N N . GLY A 1 358 ? -14.977 16.344 21.578 1 97.94 358 GLY A N 1
ATOM 2810 C CA . GLY A 1 358 ? -16.344 15.922 21.328 1 97.94 358 GLY A CA 1
ATOM 2811 C C . GLY A 1 358 ? -16.484 15.055 20.094 1 97.94 358 GLY A C 1
ATOM 2812 O O . GLY A 1 358 ? -17.594 14.766 19.656 1 97.94 358 GLY A O 1
ATOM 2813 N N . VAL A 1 359 ? -15.43 14.594 19.531 1 98.69 359 VAL A N 1
ATOM 2814 C CA . VAL A 1 359 ? -15.477 13.688 18.391 1 98.69 359 VAL A CA 1
ATOM 2815 C C . VAL A 1 359 ? -15.625 12.25 18.875 1 98.69 359 VAL A C 1
ATOM 2817 O O . VAL A 1 359 ? -14.867 11.789 19.719 1 98.69 359 VAL A O 1
ATOM 2820 N N . ASN A 1 360 ? -16.578 11.578 18.312 1 98.31 360 ASN A N 1
ATOM 2821 C CA . ASN A 1 360 ? -16.812 10.18 18.672 1 98.31 360 ASN A CA 1
ATOM 2822 C C . ASN A 1 360 ? -15.625 9.305 18.312 1 98.31 360 ASN A C 1
ATOM 2824 O O . ASN A 1 360 ? -15.312 9.117 17.141 1 98.31 360 ASN A O 1
ATOM 2828 N N . SER A 1 361 ? -15.031 8.703 19.312 1 98 361 SER A N 1
ATOM 2829 C CA . SER A 1 361 ? -13.789 7.965 19.125 1 98 361 SER A CA 1
ATOM 2830 C C . SER A 1 361 ? -14.016 6.695 18.312 1 98 361 SER A C 1
ATOM 2832 O O . SER A 1 361 ? -13.062 6.117 17.781 1 98 361 SER A O 1
ATOM 2834 N N . THR A 1 362 ? -15.18 6.262 18.188 1 97.62 362 THR A N 1
ATOM 2835 C CA . THR A 1 362 ? -15.461 5.066 17.391 1 97.62 362 THR A CA 1
ATOM 2836 C C . THR A 1 362 ? -15.695 5.426 15.93 1 97.62 362 THR A C 1
ATOM 2838 O O . THR A 1 362 ? -15.852 4.539 15.086 1 97.62 362 THR A O 1
ATOM 2841 N N . GLY A 1 363 ? -15.688 6.676 15.656 1 98.5 363 GLY A N 1
ATOM 2842 C CA . GLY A 1 363 ? -16 7.121 14.305 1 98.5 363 GLY A CA 1
ATOM 2843 C C . GLY A 1 363 ? -14.797 7.129 13.383 1 98.5 363 GLY A C 1
ATOM 2844 O O . GLY A 1 363 ? -14.914 7.484 12.203 1 98.5 363 GLY A O 1
ATOM 2845 N N . TYR A 1 364 ? -13.641 6.727 13.914 1 98.75 364 TYR A N 1
ATOM 2846 C CA . TYR A 1 364 ? -12.438 6.688 13.086 1 98.75 364 TYR A CA 1
ATOM 2847 C C . TYR A 1 364 ? -11.414 5.719 13.656 1 98.75 364 TYR A C 1
ATOM 2849 O O . TYR A 1 364 ? -11.484 5.348 14.828 1 98.75 364 TYR A O 1
ATOM 2857 N N . ALA A 1 365 ? -10.492 5.25 12.844 1 98.62 365 ALA A N 1
ATOM 2858 C CA . ALA A 1 365 ? -9.297 4.465 13.156 1 98.62 365 ALA A CA 1
ATOM 2859 C C . ALA A 1 365 ? -8.133 4.844 12.25 1 98.62 365 ALA A C 1
ATOM 2861 O O . ALA A 1 365 ? -8.188 4.629 11.031 1 98.62 365 ALA A O 1
ATOM 2862 N N . LEU A 1 366 ? -7.102 5.367 12.883 1 98.69 366 LEU A N 1
ATOM 2863 C CA . LEU A 1 366 ? -6.012 5.93 12.094 1 98.69 366 LEU A CA 1
ATOM 2864 C C . LEU A 1 366 ? -4.734 5.113 12.273 1 98.69 366 LEU A C 1
ATOM 2866 O O . LEU A 1 366 ? -4.461 4.613 13.367 1 98.69 366 LEU A O 1
ATOM 2870 N N . VAL A 1 367 ? -3.941 5.086 11.164 1 98.44 367 VAL A N 1
ATOM 2871 C CA . VAL A 1 367 ? -2.648 4.418 11.258 1 98.44 367 VAL A CA 1
ATOM 2872 C C . VAL A 1 367 ? -1.537 5.371 10.828 1 98.44 367 VAL A C 1
ATOM 2874 O O . VAL A 1 367 ? -0.353 5.043 10.93 1 98.44 367 VAL A O 1
ATOM 2877 N N . ASP A 1 368 ? -1.833 6.531 10.305 1 98.69 368 ASP A N 1
ATOM 2878 C CA . ASP A 1 368 ? -0.888 7.598 9.992 1 98.69 368 ASP A CA 1
ATOM 2879 C C . ASP A 1 368 ? -1.553 8.969 10.094 1 98.69 368 ASP A C 1
ATOM 2881 O O . ASP A 1 368 ? -2.717 9.07 10.484 1 98.69 368 ASP A O 1
ATOM 2885 N N . GLY A 1 369 ? -0.801 10.008 9.859 1 98.81 369 GLY A N 1
ATOM 2886 C CA . GLY A 1 369 ? -1.32 11.352 10.039 1 98.81 369 GLY A CA 1
ATOM 2887 C C . GLY A 1 369 ? -1.668 12.031 8.727 1 98.81 369 GLY A C 1
ATOM 2888 O O . GLY A 1 369 ? -2.318 13.078 8.719 1 98.81 369 GLY A O 1
ATOM 2889 N N . SER A 1 370 ? -1.267 11.477 7.613 1 98.88 370 SER A N 1
ATOM 2890 C CA . SER A 1 370 ? -1.406 12.141 6.324 1 98.88 370 SER A CA 1
ATOM 2891 C C . SER A 1 370 ? -2.627 11.633 5.566 1 98.88 370 SER A C 1
ATOM 2893 O O . SER A 1 370 ? -3.197 12.344 4.738 1 98.88 370 SER A O 1
ATOM 2895 N N . GLY A 1 371 ? -3.016 10.391 5.805 1 98.88 371 GLY A N 1
ATOM 2896 C CA . GLY A 1 371 ? -4.09 9.773 5.039 1 98.88 371 GLY A CA 1
ATOM 2897 C C . GLY A 1 371 ? -3.598 8.992 3.84 1 98.88 371 GLY A C 1
ATOM 2898 O O . GLY A 1 371 ? -4.398 8.5 3.039 1 98.88 371 GLY A O 1
ATOM 2899 N N . LEU A 1 372 ? -2.273 8.789 3.766 1 98.75 372 LEU A N 1
ATOM 2900 C CA . LEU A 1 372 ? -1.685 8.062 2.643 1 98.75 372 LEU A CA 1
ATOM 2901 C C . LEU A 1 372 ? -1.956 6.57 2.76 1 98.75 372 LEU A C 1
ATOM 2903 O O . LEU A 1 372 ? -2.014 5.863 1.749 1 98.75 372 LEU A O 1
ATOM 2907 N N . SER A 1 373 ? -2.133 6.09 3.98 1 98.69 373 SER A N 1
ATOM 2908 C CA . SER A 1 373 ? -2.447 4.684 4.191 1 98.69 373 SER A CA 1
ATOM 2909 C C . SER A 1 373 ? -3.904 4.383 3.854 1 98.69 373 SER A C 1
ATOM 2911 O O . SER A 1 373 ? -4.809 5.086 4.309 1 98.69 373 SER A O 1
ATOM 2913 N N . ARG A 1 374 ? -4.098 3.311 3.193 1 98.38 374 ARG A N 1
ATOM 2914 C CA . ARG A 1 374 ? -5.445 2.865 2.852 1 98.38 374 ARG A CA 1
ATOM 2915 C C . ARG A 1 374 ? -6.098 2.141 4.023 1 98.38 374 ARG A C 1
ATOM 2917 O O . ARG A 1 374 ? -7.266 1.751 3.947 1 98.38 374 ARG A O 1
ATOM 2924 N N . LYS A 1 375 ? -5.379 2.057 5.105 1 98.38 375 LYS A N 1
ATOM 2925 C CA . LYS A 1 375 ? -5.93 1.397 6.285 1 98.38 375 LYS A CA 1
ATOM 2926 C C . LYS A 1 375 ? -6.656 2.395 7.184 1 98.38 375 LYS A C 1
ATOM 2928 O O . LYS A 1 375 ? -7.34 2 8.133 1 98.38 375 LYS A O 1
ATOM 2933 N N . ASN A 1 376 ? -6.508 3.666 6.871 1 98.81 376 ASN A N 1
ATOM 2934 C CA . ASN A 1 376 ? -7.254 4.664 7.629 1 98.81 376 ASN A CA 1
ATOM 2935 C C . ASN A 1 376 ? -8.758 4.535 7.398 1 98.81 376 ASN A C 1
ATOM 2937 O O . ASN A 1 376 ? -9.203 4.336 6.266 1 98.81 376 ASN A O 1
ATOM 2941 N N . LEU A 1 377 ? -9.5 4.645 8.484 1 98.88 377 LEU A N 1
ATOM 2942 C CA . LEU A 1 377 ? -10.953 4.676 8.453 1 98.88 377 LEU A CA 1
ATOM 2943 C C . LEU A 1 377 ? -11.492 5.926 9.141 1 98.88 377 LEU A C 1
ATOM 2945 O O . LEU A 1 377 ? -11.141 6.203 10.289 1 98.88 377 LEU A O 1
ATOM 2949 N N . ILE A 1 378 ? -12.273 6.688 8.43 1 98.94 378 ILE A N 1
ATOM 2950 C CA . ILE A 1 378 ? -12.938 7.848 9.016 1 98.94 378 ILE A CA 1
ATOM 2951 C C . ILE A 1 378 ? -14.352 7.973 8.469 1 98.94 378 ILE A C 1
ATOM 2953 O O . ILE A 1 378 ? -14.57 7.844 7.262 1 98.94 378 ILE A O 1
ATOM 2957 N N . SER A 1 379 ? -15.32 8.203 9.32 1 98.94 379 SER A N 1
ATOM 2958 C CA . SER A 1 379 ? -16.688 8.469 8.883 1 98.94 379 SER A CA 1
ATOM 2959 C C . SER A 1 379 ? -16.875 9.945 8.547 1 98.94 379 SER A C 1
ATOM 2961 O O . SER A 1 379 ? -16.219 10.812 9.125 1 98.94 379 SER A O 1
ATOM 2963 N N . PRO A 1 380 ? -17.828 10.195 7.633 1 98.94 380 PRO A N 1
ATOM 2964 C CA . PRO A 1 380 ? -18.219 11.594 7.457 1 98.94 380 PRO A CA 1
ATOM 2965 C C . PRO A 1 380 ? -18.625 12.266 8.766 1 98.94 380 PRO A C 1
ATOM 2967 O O . PRO A 1 380 ? -18.328 13.445 8.984 1 98.94 380 PRO A O 1
ATOM 2970 N N . GLU A 1 381 ? -19.188 11.516 9.609 1 98.81 381 GLU A N 1
ATOM 2971 C CA . GLU A 1 381 ? -19.609 12.016 10.922 1 98.81 381 GLU A CA 1
ATOM 2972 C C . GLU A 1 381 ? -18.422 12.523 11.727 1 98.81 381 GLU A C 1
ATOM 2974 O O . GLU A 1 381 ? -18.453 13.617 12.281 1 98.81 381 GLU A O 1
ATOM 2979 N N . ALA A 1 382 ? -17.391 11.773 11.75 1 98.94 382 ALA A N 1
ATOM 2980 C CA . ALA A 1 382 ? -16.219 12.148 12.516 1 98.94 382 ALA A CA 1
ATOM 2981 C C . ALA A 1 382 ? -15.555 13.398 11.93 1 98.94 382 ALA A C 1
ATOM 2983 O O . ALA A 1 382 ? -15.062 14.25 12.664 1 98.94 382 ALA A O 1
ATOM 2984 N N . LEU A 1 383 ? -15.531 13.484 10.633 1 98.94 383 LEU A N 1
ATOM 2985 C CA . LEU A 1 383 ? -14.961 14.656 9.977 1 98.94 383 LEU A CA 1
ATOM 2986 C C . LEU A 1 383 ? -15.773 15.906 10.305 1 98.94 383 LEU A C 1
ATOM 2988 O O . LEU A 1 383 ? -15.203 16.938 10.664 1 98.94 383 LEU A O 1
ATOM 2992 N N . VAL A 1 384 ? -17.062 15.805 10.227 1 98.94 384 VAL A N 1
ATOM 2993 C CA . VAL A 1 384 ? -17.938 16.938 10.5 1 98.94 384 VAL A CA 1
ATOM 2994 C C . VAL A 1 384 ? -17.828 17.328 11.977 1 98.94 384 VAL A C 1
ATOM 2996 O O . VAL A 1 384 ? -17.781 18.516 12.312 1 98.94 384 VAL A O 1
ATOM 2999 N N . GLN A 1 385 ? -17.781 16.312 12.836 1 98.88 385 GLN A N 1
ATOM 3000 C CA . GLN A 1 385 ? -17.594 16.594 14.258 1 98.88 385 GLN A CA 1
ATOM 3001 C C . GLN A 1 385 ? -16.297 17.359 14.516 1 98.88 385 GLN A C 1
ATOM 3003 O O . GLN A 1 385 ? -16.281 18.297 15.312 1 98.88 385 GLN A O 1
ATOM 3008 N N . THR A 1 386 ? -15.25 16.969 13.852 1 98.94 386 THR A N 1
ATOM 3009 C CA . THR A 1 386 ? -13.969 17.641 13.992 1 98.94 386 THR A CA 1
ATOM 3010 C C . THR A 1 386 ? -14.062 19.078 13.523 1 98.94 386 THR A C 1
ATOM 3012 O O . THR A 1 386 ? -13.602 20 14.219 1 98.94 386 THR A O 1
ATOM 3015 N N . LEU A 1 387 ? -14.664 19.25 12.406 1 98.94 387 LEU A N 1
ATOM 3016 C CA . LEU A 1 387 ? -14.805 20.578 11.836 1 98.94 387 LEU A CA 1
ATOM 3017 C C . LEU A 1 387 ? -15.688 21.469 12.711 1 98.94 387 LEU A C 1
ATOM 3019 O O . LEU A 1 387 ? -15.383 22.641 12.922 1 98.94 387 LEU A O 1
ATOM 3023 N N . GLN A 1 388 ? -16.781 20.938 13.25 1 98.75 388 GLN A N 1
ATOM 3024 C CA . GLN A 1 388 ? -17.641 21.656 14.188 1 98.75 388 GLN A CA 1
ATOM 3025 C C . GLN A 1 388 ? -16.875 22.062 15.445 1 98.75 388 GLN A C 1
ATOM 3027 O O . GLN A 1 388 ? -16.969 23.203 15.891 1 98.75 388 GLN A O 1
ATOM 3032 N N . ALA A 1 389 ? -16.141 21.125 15.945 1 98.69 389 ALA A N 1
ATOM 3033 C CA . ALA A 1 389 ? -15.375 21.391 17.156 1 98.69 389 ALA A CA 1
ATOM 3034 C C . ALA A 1 389 ? -14.359 22.5 16.953 1 98.69 389 ALA A C 1
ATOM 3036 O O . ALA A 1 389 ? -14.195 23.375 17.812 1 98.69 389 ALA A O 1
ATOM 3037 N N . MET A 1 390 ? -13.711 22.484 15.828 1 98.69 390 MET A N 1
ATOM 3038 C CA . MET A 1 390 ? -12.703 23.5 15.539 1 98.69 390 MET A CA 1
ATOM 3039 C C . MET A 1 390 ? -13.359 24.859 15.352 1 98.69 390 MET A C 1
ATOM 3041 O O . MET A 1 390 ? -12.797 25.891 15.75 1 98.69 390 MET A O 1
ATOM 3045 N N . ALA A 1 391 ? -14.516 24.891 14.75 1 98.25 391 ALA A N 1
ATOM 3046 C CA . ALA A 1 391 ? -15.227 26.156 14.539 1 98.25 391 ALA A CA 1
ATOM 3047 C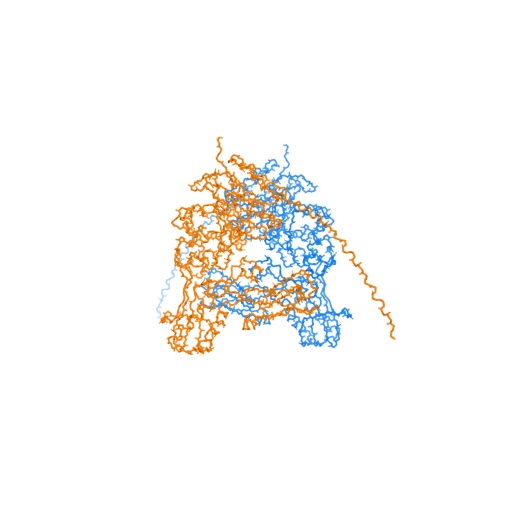 C . ALA A 1 391 ? -15.594 26.812 15.867 1 98.25 391 ALA A C 1
ATOM 3049 O O . ALA A 1 391 ? -15.695 28.031 15.945 1 98.25 391 ALA A O 1
ATOM 3050 N N . ASN A 1 392 ? -15.719 26.031 16.875 1 96.44 392 ASN A N 1
ATOM 3051 C CA . ASN A 1 392 ? -16.125 26.531 18.188 1 96.44 392 ASN A CA 1
ATOM 3052 C C . ASN A 1 392 ? -14.922 26.719 19.109 1 96.44 392 ASN A C 1
ATOM 3054 O O . ASN A 1 392 ? -15.078 27.125 20.266 1 96.44 392 ASN A O 1
ATOM 3058 N N . SER A 1 393 ? -13.789 26.484 18.609 1 96.25 393 SER A N 1
ATOM 3059 C CA . SER A 1 393 ? -12.578 26.578 19.422 1 96.25 393 SER A CA 1
ATOM 3060 C C . SER A 1 393 ? -11.969 27.969 19.344 1 96.25 393 SER A C 1
ATOM 3062 O O . SER A 1 393 ? -12.25 28.734 18.406 1 96.25 393 SER A O 1
ATOM 3064 N N . PRO A 1 394 ? -11.117 28.281 20.328 1 95.81 394 PRO A N 1
ATOM 3065 C CA . PRO A 1 394 ? -10.383 29.547 20.25 1 95.81 394 PRO A CA 1
ATOM 3066 C C . PRO A 1 394 ? -9.438 29.609 19.062 1 95.81 394 PRO A C 1
ATOM 3068 O O . PRO A 1 394 ? -8.969 30.688 18.688 1 95.81 394 PRO A O 1
ATOM 3071 N N . GLN A 1 395 ? -9.156 28.453 18.422 1 96.44 395 GLN A N 1
ATOM 3072 C CA . GLN A 1 395 ? -8.227 28.391 17.312 1 96.44 395 GLN A CA 1
ATOM 3073 C C . GLN A 1 395 ? -8.969 28.328 15.977 1 96.44 395 GLN A C 1
ATOM 3075 O O . GLN A 1 395 ? -8.383 27.984 14.945 1 96.44 395 GLN A O 1
ATOM 3080 N N . ALA A 1 396 ? -10.18 28.672 15.961 1 98.06 396 ALA A N 1
ATOM 3081 C CA . ALA A 1 396 ? -11.047 28.531 14.797 1 98.06 396 ALA A CA 1
ATOM 3082 C C . ALA A 1 396 ? -10.469 29.266 13.594 1 98.06 396 ALA A C 1
ATOM 3084 O O . ALA A 1 396 ? -10.391 28.719 12.492 1 98.06 396 ALA A O 1
ATOM 3085 N N . SER A 1 397 ? -10.055 30.484 13.805 1 98.12 397 SER A N 1
ATOM 3086 C CA . SER A 1 397 ? -9.57 31.312 12.695 1 98.12 397 SER A CA 1
ATOM 3087 C C . SER A 1 397 ? -8.289 30.734 12.102 1 98.12 397 SER A C 1
ATOM 3089 O O . SER A 1 397 ? -8.117 30.734 10.883 1 98.12 397 SER A O 1
ATOM 3091 N N . ILE A 1 398 ? -7.379 30.234 12.945 1 98.5 398 ILE A N 1
ATOM 3092 C CA . ILE A 1 398 ? -6.109 29.656 12.5 1 98.5 398 ILE A CA 1
ATOM 3093 C C . ILE A 1 398 ? -6.363 28.391 11.703 1 98.5 398 ILE A C 1
ATOM 3095 O O . ILE A 1 398 ? -5.785 28.188 10.633 1 98.5 398 ILE A O 1
ATOM 3099 N N . PHE A 1 399 ? -7.281 27.625 12.227 1 98.81 399 PHE A N 1
ATOM 3100 C CA . PHE A 1 399 ? -7.617 26.375 11.555 1 98.81 399 PHE A CA 1
ATOM 3101 C C . PHE A 1 399 ? -8.258 26.641 10.203 1 98.81 399 PHE A C 1
ATOM 3103 O O . PHE A 1 399 ? -7.855 26.047 9.195 1 98.81 399 PHE A O 1
ATOM 3110 N N . ARG A 1 400 ? -9.172 27.484 10.188 1 98.38 400 ARG A N 1
ATOM 3111 C CA . ARG A 1 400 ? -9.891 27.797 8.953 1 98.38 400 ARG A CA 1
ATOM 3112 C C . ARG A 1 400 ? -8.945 28.391 7.91 1 98.38 400 ARG A C 1
ATOM 3114 O O . ARG A 1 400 ? -9.047 28.062 6.723 1 98.38 400 ARG A O 1
ATOM 3121 N N . ALA A 1 401 ? -8.047 29.203 8.328 1 98.38 401 ALA A N 1
ATOM 3122 C CA . ALA A 1 401 ? -7.098 29.859 7.434 1 98.38 401 ALA A CA 1
ATOM 3123 C C . ALA A 1 401 ? -6.16 28.828 6.793 1 98.38 401 ALA A C 1
ATOM 3125 O O . ALA A 1 401 ? -5.582 29.094 5.734 1 98.38 401 ALA A O 1
ATOM 3126 N N . SER A 1 402 ? -6 27.688 7.398 1 98.81 402 SER A N 1
ATOM 3127 C CA . SER A 1 402 ? -5.098 26.672 6.871 1 98.81 402 SER A CA 1
ATOM 3128 C C . SER A 1 402 ? -5.746 25.891 5.734 1 98.81 402 SER A C 1
ATOM 3130 O O . SER A 1 402 ? -5.066 25.172 4.996 1 98.81 402 SER A O 1
ATOM 3132 N N . LEU A 1 403 ? -7.023 26.016 5.531 1 98.94 403 LEU A N 1
ATOM 3133 C CA . LEU A 1 403 ? -7.742 25.219 4.535 1 98.94 403 LEU A CA 1
ATOM 3134 C C . LEU A 1 403 ? -7.695 25.906 3.17 1 98.94 403 LEU A C 1
ATOM 3136 O O . LEU A 1 403 ? -7.758 27.125 3.082 1 98.94 403 LEU A O 1
ATOM 3140 N N . PRO A 1 404 ? -7.637 25.078 2.109 1 98.88 404 PRO A N 1
ATOM 3141 C CA . PRO A 1 404 ? -7.75 25.672 0.775 1 98.88 404 PRO A CA 1
ATOM 3142 C C . PRO A 1 404 ? -9.094 26.359 0.55 1 98.88 404 PRO A C 1
ATOM 3144 O O . PRO A 1 404 ? -10.125 25.875 1.031 1 98.88 404 PRO A O 1
ATOM 3147 N N . VAL A 1 405 ? -9.023 27.438 -0.214 1 98.88 405 VAL A N 1
ATOM 3148 C CA . VAL A 1 405 ? -10.211 28.203 -0.568 1 98.88 405 VAL A CA 1
ATOM 3149 C C . VAL A 1 405 ? -10.539 28 -2.045 1 98.88 405 VAL A C 1
ATOM 3151 O O . VAL A 1 405 ? -9.656 28.109 -2.902 1 98.88 405 VAL A O 1
ATOM 3154 N N . ALA A 1 406 ? -11.789 27.75 -2.344 1 98.88 406 ALA A N 1
ATOM 3155 C CA . ALA A 1 406 ? -12.258 27.453 -3.695 1 98.88 406 ALA A CA 1
ATOM 3156 C C . ALA A 1 406 ? -11.883 28.562 -4.664 1 98.88 406 ALA A C 1
ATOM 3158 O O . ALA A 1 406 ? -12.266 29.719 -4.469 1 98.88 406 ALA A O 1
ATOM 3159 N N . GLY A 1 407 ? -11.148 28.188 -5.66 1 98.5 407 GLY A N 1
ATOM 3160 C CA . GLY A 1 407 ? -10.789 29.125 -6.711 1 98.5 407 GLY A CA 1
ATOM 3161 C C . GLY A 1 407 ? -9.68 30.078 -6.305 1 98.5 407 GLY A C 1
ATOM 3162 O O . GLY A 1 407 ? -9.344 31 -7.047 1 98.5 407 GLY A O 1
ATOM 3163 N N . VAL A 1 408 ? -9.016 29.844 -5.18 1 98.5 408 VAL A N 1
ATOM 3164 C CA . VAL A 1 408 ? -8.109 30.875 -4.668 1 98.5 408 VAL A CA 1
ATOM 3165 C C . VAL A 1 408 ? -6.723 30.266 -4.438 1 98.5 408 VAL A C 1
ATOM 3167 O O . VAL A 1 408 ? -5.727 30.766 -4.961 1 98.5 408 VAL A O 1
ATOM 3170 N N . ASN A 1 409 ? -6.648 29.234 -3.688 1 98.56 409 ASN A N 1
ATOM 3171 C CA . ASN A 1 409 ? -5.324 28.734 -3.332 1 98.56 409 ASN A CA 1
ATOM 3172 C C . ASN A 1 409 ? -5.348 27.234 -3.057 1 98.56 409 ASN A C 1
ATOM 3174 O O . ASN A 1 409 ? -6.414 26.609 -3.057 1 98.56 409 ASN A O 1
ATOM 3178 N N . GLY A 1 410 ? -4.121 26.656 -2.984 1 98.62 410 GLY A N 1
ATOM 3179 C CA . GLY A 1 410 ? -3.959 25.266 -2.611 1 98.62 410 GLY A CA 1
ATOM 3180 C C . GLY A 1 410 ? -4.586 24.297 -3.604 1 98.62 410 GLY A C 1
ATOM 3181 O O . GLY A 1 410 ? -4.613 24.562 -4.805 1 98.62 410 GLY A O 1
ATOM 3182 N N . THR A 1 411 ? -5.051 23.234 -3.07 1 98.69 411 THR A N 1
ATOM 3183 C CA . THR A 1 411 ? -5.574 22.156 -3.896 1 98.69 411 THR A CA 1
ATOM 3184 C C . THR A 1 411 ? -6.926 22.531 -4.492 1 98.69 411 THR A C 1
ATOM 3186 O O . THR A 1 411 ? -7.438 21.828 -5.375 1 98.69 411 THR A O 1
ATOM 3189 N N . LEU A 1 412 ? -7.512 23.672 -4.09 1 98.81 412 LEU A N 1
ATOM 3190 C CA . LEU A 1 412 ? -8.797 24.109 -4.629 1 98.81 412 LEU A CA 1
ATOM 3191 C C . LEU A 1 412 ? -8.617 25.281 -5.582 1 98.81 412 LEU A C 1
ATOM 3193 O O . LEU A 1 412 ? -9.594 25.812 -6.125 1 98.81 412 LEU A O 1
ATOM 3197 N N . LYS A 1 413 ? -7.422 25.688 -5.848 1 98.56 413 LYS A N 1
ATOM 3198 C CA . LYS A 1 413 ? -7.121 26.906 -6.605 1 98.56 413 LYS A CA 1
ATOM 3199 C C . LYS A 1 413 ? -7.836 26.906 -7.953 1 98.56 413 LYS A C 1
ATOM 3201 O O . LYS A 1 413 ? -8.273 27.953 -8.43 1 98.56 413 LYS A O 1
ATOM 3206 N N . ASN A 1 414 ? -7.965 25.719 -8.609 1 98 414 ASN A N 1
ATOM 3207 C CA . ASN A 1 414 ? -8.547 25.625 -9.938 1 98 414 ASN A CA 1
ATOM 3208 C C . ASN A 1 414 ? -9.922 24.969 -9.906 1 98 414 ASN A C 1
ATOM 3210 O O . ASN A 1 414 ? -10.445 24.562 -10.945 1 98 414 ASN A O 1
ATOM 3214 N N . ARG A 1 415 ? -10.461 24.75 -8.742 1 98.25 415 ARG A N 1
ATOM 3215 C CA . ARG A 1 415 ? -11.773 24.125 -8.594 1 98.25 415 ARG A CA 1
ATOM 3216 C C . ARG A 1 415 ? -12.828 25.172 -8.234 1 98.25 415 ARG A C 1
ATOM 3218 O O . ARG A 1 415 ? -12.531 26.156 -7.562 1 98.25 415 ARG A O 1
ATOM 3225 N N . PHE A 1 416 ? -14.062 24.984 -8.773 1 97.94 416 PHE A N 1
ATOM 3226 C CA . PHE A 1 416 ? -15.25 25.781 -8.469 1 97.94 416 PHE A CA 1
ATOM 3227 C C . PHE A 1 416 ? -15.164 27.156 -9.133 1 97.94 416 PHE A C 1
ATOM 3229 O O . PHE A 1 416 ? -15.938 28.062 -8.797 1 97.94 416 PHE A O 1
ATOM 3236 N N . GLN A 1 417 ? -14.242 27.312 -10.008 1 96.56 417 GLN A N 1
ATOM 3237 C CA . GLN A 1 417 ? -14.141 28.594 -10.711 1 96.56 417 GLN A CA 1
ATOM 3238 C C . GLN A 1 417 ? -15.406 28.891 -11.508 1 96.56 417 GLN A C 1
ATOM 3240 O O . GLN A 1 417 ? -16 27.984 -12.094 1 96.56 417 GLN A O 1
ATOM 3245 N N . ASN A 1 418 ? -15.844 30.078 -11.492 1 95.31 418 ASN A N 1
ATOM 3246 C CA . ASN A 1 418 ? -17 30.531 -12.242 1 95.31 418 ASN A CA 1
ATOM 3247 C C . ASN A 1 418 ? -18.281 29.844 -11.781 1 95.31 418 ASN A C 1
ATOM 3249 O O . ASN A 1 418 ? -19.156 29.547 -12.594 1 95.31 418 ASN A O 1
ATOM 3253 N N . THR A 1 419 ? -18.297 29.391 -10.555 1 97.12 419 THR A N 1
ATOM 3254 C CA . THR A 1 419 ? -19.5 28.859 -9.938 1 97.12 419 THR A CA 1
ATOM 3255 C C . THR A 1 419 ? -19.875 29.656 -8.695 1 97.12 419 THR A C 1
ATOM 3257 O O . THR A 1 419 ? -19.062 30.422 -8.172 1 97.12 419 THR A O 1
ATOM 3260 N N . PRO A 1 420 ? -21.062 29.453 -8.188 1 96.75 420 PRO A N 1
ATOM 3261 C CA . PRO A 1 420 ? -21.484 30.141 -6.965 1 96.75 420 PRO A CA 1
ATOM 3262 C C . PRO A 1 420 ? -20.672 29.719 -5.742 1 96.75 420 PRO A C 1
ATOM 3264 O O . PRO A 1 420 ? -20.766 30.344 -4.684 1 96.75 420 PRO A O 1
ATOM 3267 N N . ALA A 1 421 ? -19.844 28.641 -5.875 1 98.12 421 ALA A N 1
ATOM 3268 C CA . ALA A 1 421 ? -19.094 28.125 -4.734 1 98.12 421 ALA A CA 1
ATOM 3269 C C . ALA A 1 421 ? -17.734 28.797 -4.633 1 98.12 421 ALA A C 1
ATOM 3271 O O . ALA A 1 421 ? -17.031 28.641 -3.629 1 98.12 421 ALA A O 1
ATOM 3272 N N . ALA A 1 422 ? -17.359 29.578 -5.637 1 98.19 422 ALA A N 1
ATOM 3273 C CA . ALA A 1 422 ? -16.062 30.219 -5.664 1 98.19 422 ALA A CA 1
ATOM 3274 C C . ALA A 1 422 ? -15.875 31.141 -4.465 1 98.19 422 ALA A C 1
ATOM 3276 O O . ALA A 1 422 ? -16.781 31.922 -4.121 1 98.19 422 ALA A O 1
ATOM 3277 N N . LYS A 1 423 ? -14.766 30.984 -3.781 1 98.38 423 LYS A N 1
ATOM 3278 C CA . LYS A 1 423 ? -14.273 31.859 -2.719 1 98.38 423 LYS A CA 1
ATOM 3279 C C . LYS A 1 423 ? -15.055 31.641 -1.426 1 98.38 423 LYS A C 1
ATOM 3281 O O . LYS A 1 423 ? -14.695 32.188 -0.382 1 98.38 423 LYS A O 1
ATOM 3286 N N . ILE A 1 424 ? -16.109 30.797 -1.442 1 98.56 424 ILE A N 1
ATOM 3287 C CA . ILE A 1 424 ? -16.922 30.703 -0.231 1 98.56 424 ILE A CA 1
ATOM 3288 C C . ILE A 1 424 ? -16.812 29.312 0.365 1 98.56 424 ILE A C 1
ATOM 3290 O O . ILE A 1 424 ? -17.516 28.984 1.326 1 98.56 424 ILE A O 1
ATOM 3294 N N . VAL A 1 425 ? -16.016 28.438 -0.282 1 98.88 425 VAL A N 1
ATOM 3295 C CA . VAL A 1 425 ? -15.734 27.094 0.215 1 98.88 425 VAL A CA 1
ATOM 3296 C C . VAL A 1 425 ? -14.305 27.031 0.744 1 98.88 425 VAL A C 1
ATOM 3298 O O . VAL A 1 425 ? -13.367 27.453 0.069 1 98.88 425 VAL A O 1
ATOM 3301 N N . GLN A 1 426 ? -14.109 26.562 1.923 1 98.94 426 GLN A N 1
ATOM 3302 C CA . GLN A 1 426 ? -12.828 26.219 2.521 1 98.94 426 GLN A CA 1
ATOM 3303 C C . GLN A 1 426 ? -12.805 24.75 2.939 1 98.94 426 GLN A C 1
ATOM 3305 O O . GLN A 1 426 ? -13.445 24.359 3.922 1 98.94 426 GLN A O 1
ATOM 3310 N N . ALA A 1 427 ? -12.031 23.984 2.203 1 98.94 427 ALA A N 1
ATOM 3311 C CA . ALA A 1 427 ? -12.195 22.547 2.412 1 98.94 427 ALA A CA 1
ATOM 3312 C C . ALA A 1 427 ? -10.914 21.797 2.074 1 98.94 427 ALA A C 1
ATOM 3314 O O . ALA A 1 427 ? -10.125 22.234 1.229 1 98.94 427 ALA A O 1
ATOM 3315 N N . LYS A 1 428 ? -10.641 20.703 2.756 1 98.94 428 LYS A N 1
ATOM 3316 C CA . LYS A 1 428 ? -9.539 19.781 2.514 1 98.94 428 LYS A CA 1
ATOM 3317 C C . LYS A 1 428 ? -9.891 18.766 1.433 1 98.94 428 LYS A C 1
ATOM 3319 O O . LYS A 1 428 ? -10.938 18.109 1.509 1 98.94 428 LYS A O 1
ATOM 3324 N N . THR A 1 429 ? -8.992 18.688 0.463 1 98.94 429 THR A N 1
ATOM 3325 C CA . THR A 1 429 ? -9.148 17.672 -0.575 1 98.94 429 THR A CA 1
ATOM 3326 C C . THR A 1 429 ? -8.469 16.375 -0.168 1 98.94 429 THR A C 1
ATOM 3328 O O . THR A 1 429 ? -7.586 16.375 0.692 1 98.94 429 THR A O 1
ATOM 3331 N N . GLY A 1 430 ? -8.945 15.289 -0.644 1 98.88 430 GLY A N 1
ATOM 3332 C CA . GLY A 1 430 ? -8.297 13.992 -0.523 1 98.88 430 GLY A CA 1
ATOM 3333 C C . GLY A 1 430 ? -8.406 13.148 -1.78 1 98.88 430 GLY A C 1
ATOM 3334 O O . GLY A 1 430 ? -9.453 13.133 -2.43 1 98.88 430 GLY A O 1
ATOM 3335 N N . THR A 1 431 ? -7.281 12.523 -2.141 1 98.69 431 THR A N 1
ATOM 3336 C CA . THR A 1 431 ? -7.316 11.656 -3.314 1 98.69 431 THR A CA 1
ATOM 3337 C C . THR A 1 431 ? -6.371 10.477 -3.143 1 98.69 431 THR A C 1
ATOM 3339 O O . THR A 1 431 ? -5.195 10.656 -2.828 1 98.69 431 THR A O 1
ATOM 3342 N N . LEU A 1 432 ? -6.84 9.32 -3.211 1 98.44 432 LEU A N 1
ATOM 3343 C CA . LEU A 1 432 ? -6.211 8.047 -3.562 1 98.44 432 LEU A CA 1
ATOM 3344 C C . LEU A 1 432 ? -6.93 7.398 -4.738 1 98.44 432 LEU A C 1
ATOM 3346 O O . LEU A 1 432 ? -8.078 7.727 -5.031 1 98.44 432 LEU A O 1
ATOM 3350 N N . THR A 1 433 ? -6.18 6.531 -5.422 1 97.56 433 THR A N 1
ATOM 3351 C CA . THR A 1 433 ? -6.898 5.766 -6.434 1 97.56 433 THR A CA 1
ATOM 3352 C C . THR A 1 433 ? -8.109 5.07 -5.828 1 97.56 433 THR A C 1
ATOM 3354 O O . THR A 1 433 ? -7.984 4.332 -4.848 1 97.56 433 THR A O 1
ATOM 3357 N N . GLY A 1 434 ? -9.273 5.43 -6.301 1 98 434 GLY A N 1
ATOM 3358 C CA . GLY A 1 434 ? -10.508 4.789 -5.871 1 98 434 GLY A CA 1
ATOM 3359 C C . GLY A 1 434 ? -11.102 5.414 -4.625 1 98 434 GLY A C 1
ATOM 3360 O O . GLY A 1 434 ? -12.117 4.934 -4.109 1 98 434 GLY A O 1
ATOM 3361 N N . ALA A 1 435 ? -10.5 6.469 -4.09 1 98.69 435 ALA A N 1
ATOM 3362 C CA . ALA A 1 435 ? -10.977 7.164 -2.898 1 98.69 435 ALA A CA 1
ATOM 3363 C C . ALA A 1 435 ? -10.805 8.672 -3.031 1 98.69 435 ALA A C 1
ATOM 3365 O O . ALA A 1 435 ? -9.672 9.164 -3.105 1 98.69 435 ALA A O 1
ATOM 3366 N N . ILE A 1 436 ? -11.898 9.391 -3.086 1 98.88 436 ILE A N 1
ATOM 3367 C CA . ILE A 1 436 ? -11.906 10.836 -3.248 1 98.88 436 ILE A CA 1
ATOM 3368 C C . ILE A 1 436 ? -12.75 11.477 -2.152 1 98.88 436 ILE A C 1
ATOM 3370 O O . ILE A 1 436 ? -13.844 10.992 -1.838 1 98.88 436 ILE A O 1
ATOM 3374 N N . SER A 1 437 ? -12.242 12.547 -1.548 1 98.94 437 SER A N 1
ATOM 3375 C CA . SER A 1 437 ? -12.969 13.18 -0.447 1 98.94 437 SER A CA 1
ATOM 3376 C C . SER A 1 437 ? -12.828 14.695 -0.485 1 98.94 437 SER A C 1
ATOM 3378 O O . SER A 1 437 ? -11.883 15.219 -1.068 1 98.94 437 SER A O 1
ATOM 3380 N N . LEU A 1 438 ? -13.75 15.359 0.01 1 99 438 LEU A N 1
ATOM 3381 C CA . LEU A 1 438 ? -13.789 16.797 0.244 1 99 438 LEU A CA 1
ATOM 3382 C C . LEU A 1 438 ? -14.586 17.125 1.501 1 99 438 LEU A C 1
ATOM 3384 O O . LEU A 1 438 ? -15.75 16.734 1.62 1 99 438 LEU A O 1
ATOM 3388 N N . SER A 1 439 ? -14 17.781 2.463 1 99 439 SER A N 1
ATOM 3389 C CA . SER A 1 439 ? -14.656 18.141 3.715 1 99 439 SER A CA 1
ATOM 3390 C C . SER A 1 439 ? -14.25 19.531 4.184 1 99 439 SER A C 1
ATOM 3392 O O . SER A 1 439 ? -13.078 19.906 4.09 1 99 439 SER A O 1
ATOM 3394 N N . GLY A 1 440 ? -15.203 20.281 4.613 1 98.94 440 GLY A N 1
ATOM 3395 C CA . GLY A 1 440 ? -14.898 21.625 5.059 1 98.94 440 GLY A CA 1
ATOM 3396 C C . GLY A 1 440 ? -16.125 22.469 5.32 1 98.94 440 GLY A C 1
ATOM 3397 O O . GLY A 1 440 ? -17.125 21.969 5.836 1 98.94 440 GLY A O 1
ATOM 3398 N N . TYR A 1 441 ? -15.969 23.75 5.059 1 98.94 441 TYR A N 1
ATOM 3399 C CA . TYR A 1 441 ? -16.984 24.75 5.344 1 98.94 441 TYR A CA 1
ATOM 3400 C C . TYR A 1 441 ? -17.453 25.438 4.066 1 98.94 441 TYR A C 1
ATOM 3402 O O . TYR A 1 441 ? -16.688 25.562 3.105 1 98.94 441 TYR A O 1
ATOM 3410 N N . ILE A 1 442 ? -18.703 25.828 4.086 1 98.81 442 ILE A N 1
ATOM 3411 C CA . ILE A 1 442 ? -19.219 26.672 3.008 1 98.81 442 ILE A CA 1
ATOM 3412 C C . ILE A 1 442 ? -20.125 27.75 3.584 1 98.81 442 ILE A C 1
ATOM 3414 O O . ILE A 1 442 ? -20.922 27.484 4.492 1 98.81 442 ILE A O 1
ATOM 3418 N N . ASN A 1 443 ? -19.984 28.938 3.107 1 98.12 443 ASN A N 1
ATOM 3419 C CA . ASN A 1 443 ? -20.812 30.078 3.508 1 98.12 443 ASN A CA 1
ATOM 3420 C C . ASN A 1 443 ? -21.703 30.547 2.365 1 98.12 443 ASN A C 1
ATOM 3422 O O . ASN A 1 443 ? -21.406 31.547 1.715 1 98.12 443 ASN A O 1
ATOM 3426 N N . PRO A 1 444 ? -22.859 29.891 2.232 1 97.25 444 PRO A N 1
ATOM 3427 C CA . PRO A 1 444 ? -23.75 30.344 1.173 1 97.25 444 PRO A CA 1
ATOM 3428 C C . PRO A 1 444 ? -24.281 31.766 1.415 1 97.25 444 PRO A C 1
ATOM 3430 O O . PRO A 1 444 ? -24.578 32.125 2.555 1 97.25 444 PRO A O 1
ATOM 3433 N N . PRO A 1 445 ? -24.469 32.5 0.349 1 95.88 445 PRO A N 1
ATOM 3434 C CA . PRO A 1 445 ? -24.859 33.906 0.524 1 95.88 445 PRO A CA 1
ATOM 3435 C C . PRO A 1 445 ? -26.297 34.062 1.049 1 95.88 445 PRO A C 1
ATOM 3437 O O . PRO A 1 445 ? -26.609 35.062 1.716 1 95.88 445 PRO A O 1
ATOM 3440 N N . LYS A 1 446 ? -27.109 33.156 0.802 1 96.25 446 LYS A N 1
ATOM 3441 C CA . LYS A 1 446 ? -28.531 33.344 1.132 1 96.25 446 LYS A CA 1
ATOM 3442 C C . LYS A 1 446 ? -28.984 32.281 2.129 1 96.25 446 LYS A C 1
ATOM 3444 O O . LYS A 1 446 ? -30.188 31.969 2.205 1 96.25 446 LYS A O 1
ATOM 3449 N N . TYR A 1 447 ? -28.047 31.656 2.791 1 96.25 447 TYR A N 1
ATOM 3450 C CA . TYR A 1 447 ? -28.328 30.641 3.803 1 96.25 447 TYR A CA 1
ATOM 3451 C C . TYR A 1 447 ? -27.266 30.656 4.898 1 96.25 447 TYR A C 1
ATOM 3453 O O . TYR A 1 447 ? -26.203 31.266 4.742 1 96.25 447 TYR A O 1
ATOM 3461 N N . ARG A 1 448 ? -27.547 30.125 5.988 1 96.06 448 ARG A N 1
ATOM 3462 C CA . ARG A 1 448 ? -26.578 30.078 7.082 1 96.06 448 ARG A CA 1
ATOM 3463 C C . ARG A 1 448 ? -25.375 29.234 6.703 1 96.06 448 ARG A C 1
ATOM 3465 O O . ARG A 1 448 ? -25.453 28.375 5.816 1 96.06 448 ARG A O 1
ATOM 3472 N N . PRO A 1 449 ? -24.25 29.391 7.371 1 98.06 449 PRO A N 1
ATOM 3473 C CA . PRO A 1 449 ? -23.047 28.609 7.09 1 98.06 449 PRO A CA 1
ATOM 3474 C C . PRO A 1 449 ? -23.234 27.109 7.328 1 98.06 449 PRO A C 1
ATOM 3476 O O . PRO A 1 449 ? -23.969 26.719 8.234 1 98.06 449 PRO A O 1
ATOM 3479 N N . LEU A 1 450 ? -22.484 26.312 6.473 1 98.69 450 LEU A N 1
ATOM 3480 C CA . LEU A 1 450 ? -22.609 24.859 6.543 1 98.69 450 LEU A CA 1
ATOM 3481 C C . LEU A 1 450 ? -21.25 24.203 6.742 1 98.69 450 LEU A C 1
ATOM 3483 O O . LEU A 1 450 ? -20.219 24.812 6.434 1 98.69 450 LEU A O 1
ATOM 3487 N N . VAL A 1 451 ? -21.281 23.031 7.309 1 98.88 451 VAL A N 1
ATOM 3488 C CA . VAL A 1 451 ? -20.172 22.094 7.363 1 98.88 451 VAL A CA 1
ATOM 3489 C C . VAL A 1 451 ? -20.531 20.812 6.613 1 98.88 451 VAL A C 1
ATOM 3491 O O . VAL A 1 451 ? -21.672 20.375 6.641 1 98.88 451 VAL A O 1
ATOM 3494 N N . PHE A 1 452 ? -19.531 20.266 5.879 1 98.94 452 PHE A N 1
ATOM 3495 C CA . PHE A 1 452 ? -19.875 19.094 5.086 1 98.94 452 PHE A CA 1
ATOM 3496 C C . PHE A 1 452 ? -18.688 18.156 4.977 1 98.94 452 PHE A C 1
ATOM 3498 O O . PHE A 1 452 ? -17.547 18.562 5.168 1 98.94 452 PHE A O 1
ATOM 3505 N N . SER A 1 453 ? -18.969 16.875 4.777 1 98.94 453 SER A N 1
ATOM 3506 C CA . SER A 1 453 ? -18.016 15.836 4.375 1 98.94 453 SER A CA 1
ATOM 3507 C C . SER A 1 453 ? -18.609 14.945 3.285 1 98.94 453 SER A C 1
ATOM 3509 O O . SER A 1 453 ? -19.719 14.453 3.414 1 98.94 453 SER A O 1
ATOM 3511 N N . ILE A 1 454 ? -17.891 14.836 2.195 1 99 454 ILE A N 1
ATOM 3512 C CA . ILE A 1 454 ? -18.234 13.969 1.074 1 99 454 ILE A CA 1
ATOM 3513 C C . ILE A 1 454 ? -17.078 13.039 0.759 1 99 454 ILE A C 1
ATOM 3515 O O . ILE A 1 454 ? -15.961 13.5 0.492 1 99 454 ILE A O 1
ATOM 3519 N N . ILE A 1 455 ? -17.297 11.727 0.79 1 98.94 455 ILE A N 1
ATOM 3520 C CA . ILE A 1 455 ? -16.281 10.727 0.478 1 98.94 455 ILE A CA 1
ATOM 3521 C C . ILE A 1 455 ? -16.844 9.703 -0.5 1 98.94 455 ILE A C 1
ATOM 3523 O O . ILE A 1 455 ? -17.969 9.227 -0.327 1 98.94 455 ILE A O 1
ATOM 3527 N N . VAL A 1 456 ? -16.109 9.406 -1.513 1 98.88 456 VAL A N 1
ATOM 3528 C CA . VAL A 1 456 ? -16.438 8.359 -2.475 1 98.88 456 VAL A CA 1
ATOM 3529 C C . VAL A 1 456 ? -15.359 7.277 -2.449 1 98.88 456 VAL A C 1
ATOM 3531 O O . VAL A 1 456 ? -14.164 7.574 -2.561 1 98.88 456 VAL A O 1
ATOM 3534 N N . ASN A 1 457 ? -15.773 6.059 -2.217 1 98.69 457 ASN A N 1
ATOM 3535 C CA . ASN A 1 457 ? -14.852 4.926 -2.195 1 98.69 457 ASN A CA 1
ATOM 3536 C C . ASN A 1 457 ? -15.203 3.896 -3.264 1 98.69 457 ASN A C 1
ATOM 3538 O O . ASN A 1 457 ? -16.312 3.922 -3.814 1 98.69 457 ASN A O 1
ATOM 3542 N N . GLN A 1 458 ? -14.258 3 -3.512 1 97.81 458 GLN A N 1
ATOM 3543 C CA . GLN A 1 458 ? -14.422 1.83 -4.371 1 97.81 458 GLN A CA 1
ATOM 3544 C C . GLN A 1 458 ? -14.984 2.219 -5.73 1 97.81 458 GLN A C 1
ATOM 3546 O O . GLN A 1 458 ? -15.969 1.63 -6.191 1 97.81 458 GLN A O 1
ATOM 3551 N N . THR A 1 459 ? -14.297 3.168 -6.336 1 97.5 459 THR A N 1
ATOM 3552 C CA . THR A 1 459 ? -14.688 3.592 -7.676 1 97.5 459 THR A CA 1
ATOM 3553 C C . THR A 1 459 ? -13.609 3.23 -8.695 1 97.5 459 THR A C 1
ATOM 3555 O O . THR A 1 459 ? -12.414 3.312 -8.398 1 97.5 459 THR A O 1
ATOM 3558 N N . ASP A 1 460 ? -14.078 2.832 -9.859 1 96.12 460 ASP A N 1
ATOM 3559 C CA . ASP A 1 460 ? -13.156 2.561 -10.961 1 96.12 460 ASP A CA 1
ATOM 3560 C C . ASP A 1 460 ? -13.031 3.771 -11.883 1 96.12 460 ASP A C 1
ATOM 3562 O O . ASP A 1 460 ? -12.297 3.73 -12.867 1 96.12 460 ASP A O 1
ATOM 3566 N N . GLN A 1 461 ? -13.742 4.863 -11.539 1 97.31 461 GLN A N 1
ATOM 3567 C CA . GLN A 1 461 ? -13.703 6.078 -12.344 1 97.31 461 GLN A CA 1
ATOM 3568 C C . GLN A 1 461 ? -12.438 6.879 -12.07 1 97.31 461 GLN A C 1
ATOM 3570 O O . GLN A 1 461 ? -11.922 6.875 -10.953 1 97.31 461 GLN A O 1
ATOM 3575 N N . PRO A 1 462 ? -12.008 7.613 -13.156 1 97.5 462 PRO A N 1
ATOM 3576 C CA . PRO A 1 462 ? -10.914 8.555 -12.891 1 97.5 462 PRO A CA 1
ATOM 3577 C C . PRO A 1 462 ? -11.266 9.578 -11.82 1 97.5 462 PRO A C 1
ATOM 3579 O O . PRO A 1 462 ? -12.414 10.016 -11.719 1 97.5 462 PRO A O 1
ATOM 3582 N N . ALA A 1 463 ? -10.32 10 -11.102 1 98 463 ALA A N 1
ATOM 3583 C CA . ALA A 1 463 ? -10.523 10.938 -10 1 98 463 ALA A CA 1
ATOM 3584 C C . ALA A 1 463 ? -11.203 12.219 -10.484 1 98 463 ALA A C 1
ATOM 3586 O O . ALA A 1 463 ? -12.016 12.805 -9.766 1 98 463 ALA A O 1
ATOM 3587 N N . SER A 1 464 ? -10.852 12.633 -11.703 1 98 464 SER A N 1
ATOM 3588 C CA . SER A 1 464 ? -11.398 13.875 -12.234 1 98 464 SER A CA 1
ATOM 3589 C C . SER A 1 464 ? -12.914 13.797 -12.383 1 98 464 SER A C 1
ATOM 3591 O O . SER A 1 464 ? -13.625 14.773 -12.148 1 98 464 SER A O 1
ATOM 3593 N N . ILE A 1 465 ? -13.406 12.633 -12.688 1 98.38 465 ILE A N 1
ATOM 3594 C CA . ILE A 1 465 ? -14.836 12.422 -12.867 1 98.38 465 ILE A CA 1
ATOM 3595 C C . ILE A 1 465 ? -15.539 12.461 -11.516 1 98.38 465 ILE A C 1
ATOM 3597 O O . ILE A 1 465 ? -16.578 13.109 -11.367 1 98.38 465 ILE A O 1
ATOM 3601 N N . VAL A 1 466 ? -14.969 11.859 -10.562 1 98.69 466 VAL A N 1
ATOM 3602 C CA . VAL A 1 466 ? -15.547 11.812 -9.219 1 98.69 466 VAL A CA 1
ATOM 3603 C C . VAL A 1 466 ? -15.508 13.203 -8.594 1 98.69 466 VAL A C 1
ATOM 3605 O O . VAL A 1 466 ? -16.484 13.641 -7.973 1 98.69 466 VAL A O 1
ATOM 3608 N N . ARG A 1 467 ? -14.43 13.945 -8.789 1 98.62 467 ARG A N 1
ATOM 3609 C CA . ARG A 1 467 ? -14.297 15.305 -8.273 1 98.62 467 ARG A CA 1
ATOM 3610 C C . ARG A 1 467 ? -15.383 16.203 -8.844 1 98.62 467 ARG A C 1
ATOM 3612 O O . ARG A 1 467 ? -15.953 17.031 -8.117 1 98.62 467 ARG A O 1
ATOM 3619 N N . LYS A 1 468 ? -15.609 16.016 -10.102 1 98.25 468 LYS A N 1
ATOM 3620 C CA . LYS A 1 468 ? -16.641 16.828 -10.719 1 98.25 468 LYS A CA 1
ATOM 3621 C C . LYS A 1 468 ? -18 16.578 -10.078 1 98.25 468 LYS A C 1
ATOM 3623 O O . LYS A 1 468 ? -18.781 17.516 -9.867 1 98.25 468 LYS A O 1
ATOM 3628 N N . ALA A 1 469 ? -18.266 15.352 -9.805 1 98.75 469 ALA A N 1
ATOM 3629 C CA . ALA A 1 469 ? -19.531 15.016 -9.156 1 98.75 469 ALA A CA 1
ATOM 3630 C C . ALA A 1 469 ? -19.594 15.617 -7.75 1 98.75 469 ALA A C 1
ATOM 3632 O O . ALA A 1 469 ? -20.625 16.172 -7.352 1 98.75 469 ALA A O 1
ATOM 3633 N N . ILE A 1 470 ? -18.578 15.562 -7.016 1 98.88 470 ILE A N 1
ATOM 3634 C CA . ILE A 1 470 ? -18.5 16.156 -5.691 1 98.88 470 ILE A CA 1
ATOM 3635 C C . ILE A 1 470 ? -18.703 17.672 -5.797 1 98.88 470 ILE A C 1
ATOM 3637 O O . ILE A 1 470 ? -19.453 18.266 -5.012 1 98.88 470 ILE A O 1
ATOM 3641 N N . ASP A 1 471 ? -18.047 18.25 -6.773 1 98.81 471 ASP A N 1
ATOM 3642 C CA . ASP A 1 471 ? -18.156 19.688 -6.969 1 98.81 471 ASP A CA 1
ATOM 3643 C C . ASP A 1 471 ? -19.594 20.094 -7.254 1 98.81 471 ASP A C 1
ATOM 3645 O O . ASP A 1 471 ? -20.062 21.141 -6.773 1 98.81 471 ASP A O 1
ATOM 3649 N N . GLU A 1 472 ? -20.25 19.297 -8.008 1 98.44 472 GLU A N 1
ATOM 3650 C CA . GLU A 1 472 ? -21.656 19.578 -8.297 1 98.44 472 GLU A CA 1
ATOM 3651 C C . GLU A 1 472 ? -22.484 19.594 -7.016 1 98.44 472 GLU A C 1
ATOM 3653 O O . GLU A 1 472 ? -23.344 20.469 -6.844 1 98.44 472 GLU A O 1
ATOM 3658 N N . ILE A 1 473 ? -22.219 18.719 -6.148 1 98.75 473 ILE A N 1
ATOM 3659 C CA . ILE A 1 473 ? -22.922 18.672 -4.871 1 98.75 473 ILE A CA 1
ATOM 3660 C C . ILE A 1 473 ? -22.609 19.922 -4.066 1 98.75 473 ILE A C 1
ATOM 3662 O O . ILE A 1 473 ? -23.516 20.578 -3.545 1 98.75 473 ILE A O 1
ATOM 3666 N N . VAL A 1 474 ? -21.406 20.312 -4.023 1 98.88 474 VAL A N 1
ATOM 3667 C CA . VAL A 1 474 ? -20.984 21.469 -3.229 1 98.88 474 VAL A CA 1
ATOM 3668 C C . VAL A 1 474 ? -21.547 22.75 -3.838 1 98.88 474 VAL A C 1
ATOM 3670 O O . VAL A 1 474 ? -21.953 23.672 -3.113 1 98.88 474 VAL A O 1
ATOM 3673 N N . VAL A 1 475 ? -21.609 22.828 -5.141 1 98.5 475 VAL A N 1
ATOM 3674 C CA . VAL A 1 475 ? -22.203 23.984 -5.809 1 98.5 475 VAL A CA 1
ATOM 3675 C C . VAL A 1 475 ? -23.672 24.094 -5.422 1 98.5 475 VAL A C 1
ATOM 3677 O O . VAL A 1 475 ? -24.188 25.203 -5.215 1 98.5 475 VAL A O 1
ATOM 3680 N N . SER A 1 476 ? -24.328 22.969 -5.324 1 98 476 SER A N 1
ATOM 3681 C CA . SER A 1 476 ? -25.719 23 -4.898 1 98 476 SER A CA 1
ATOM 3682 C C . SER A 1 476 ? -25.859 23.562 -3.486 1 98 476 SER A C 1
ATOM 3684 O O . SER A 1 476 ? -26.844 24.219 -3.166 1 98 476 SER A O 1
ATOM 3686 N N . LEU A 1 477 ? -24.891 23.312 -2.639 1 98.38 477 LEU A N 1
ATOM 3687 C CA . LEU A 1 477 ? -24.906 23.875 -1.295 1 98.38 477 LEU A CA 1
ATOM 3688 C C . LEU A 1 477 ? -24.766 25.391 -1.343 1 98.38 477 LEU A C 1
ATOM 3690 O O . LEU A 1 477 ? -25.375 26.094 -0.543 1 98.38 477 LEU A O 1
ATOM 3694 N N . ALA A 1 478 ? -24 25.875 -2.24 1 97.69 478 ALA A N 1
ATOM 3695 C CA . ALA A 1 478 ? -23.781 27.312 -2.404 1 97.69 478 ALA A CA 1
ATOM 3696 C C . ALA A 1 478 ? -25.078 28.016 -2.83 1 97.69 478 ALA A C 1
ATOM 3698 O O . ALA A 1 478 ? -25.219 29.219 -2.623 1 97.69 478 ALA A O 1
ATOM 3699 N N . GLN A 1 479 ? -25.969 27.234 -3.365 1 96.81 479 GLN A N 1
ATOM 3700 C CA . GLN A 1 479 ? -27.188 27.797 -3.943 1 96.81 479 GLN A CA 1
ATOM 3701 C C . GLN A 1 479 ? -28.359 27.719 -2.961 1 96.81 479 GLN A C 1
ATOM 3703 O O . GLN A 1 479 ? -29.484 28.094 -3.289 1 96.81 479 GLN A O 1
ATOM 3708 N N . LEU A 1 480 ? -28.078 27.234 -1.825 1 96.62 480 LEU A N 1
ATOM 3709 C CA . LEU A 1 480 ? -29.141 27.125 -0.822 1 96.62 480 LEU A CA 1
ATOM 3710 C C . LEU A 1 480 ? -29.656 28.5 -0.412 1 96.62 480 LEU A C 1
ATOM 3712 O O . LEU A 1 480 ? -28.875 29.438 -0.273 1 96.62 480 LEU A O 1
ATOM 3716 N N . GLN A 1 481 ? -30.953 28.609 -0.25 1 94.94 481 GLN A N 1
ATOM 3717 C CA . GLN A 1 481 ? -31.609 29.812 0.247 1 94.94 481 GLN A CA 1
ATOM 3718 C C . GLN A 1 481 ? -32.719 29.453 1.255 1 94.94 481 GLN A C 1
ATOM 3720 O O . GLN A 1 481 ? -33.219 28.328 1.268 1 94.94 481 GLN A O 1
ATOM 3725 N N . ARG A 1 482 ? -33.031 30.453 2.072 1 91.12 482 ARG A N 1
ATOM 3726 C CA . ARG A 1 482 ? -34.156 30.281 2.988 1 91.12 482 ARG A CA 1
ATOM 3727 C C . ARG A 1 482 ? -35.469 30.266 2.236 1 91.12 482 ARG A C 1
ATOM 3729 O O . ARG A 1 482 ? -35.719 31.125 1.369 1 91.12 482 ARG A O 1
ATOM 3736 N N . CYS A 1 483 ? -36.125 29.141 2.393 1 85.69 483 CYS A N 1
ATOM 3737 C CA . CYS A 1 483 ? -37.406 29.062 1.72 1 85.69 483 CYS A CA 1
ATOM 3738 C C . CYS A 1 483 ? -38.562 29.125 2.725 1 85.69 483 CYS A C 1
ATOM 3740 O O . CYS A 1 483 ? -38.406 28.719 3.875 1 85.69 483 CYS A O 1
ATOM 3742 N N . GLN A 1 484 ? -39.656 29.906 2.377 1 70.56 484 GLN A N 1
ATOM 3743 C CA . GLN A 1 484 ? -40.875 30.031 3.184 1 70.56 484 GLN A CA 1
ATOM 3744 C C . GLN A 1 484 ? -41.688 28.75 3.152 1 70.56 484 GLN A C 1
ATOM 3746 O O . GLN A 1 484 ? -41.688 28.031 2.15 1 70.56 484 GLN A O 1
ATOM 3751 N N . MET B 1 1 ? 28.281 -50.375 72.25 1 25.56 1 MET B N 1
ATOM 3752 C CA . MET B 1 1 ? 27.406 -51.062 71.312 1 25.56 1 MET B CA 1
ATOM 3753 C C . MET B 1 1 ? 25.953 -50.625 71.438 1 25.56 1 MET B C 1
ATOM 3755 O O . MET B 1 1 ? 25.234 -51.188 72.312 1 25.56 1 MET B O 1
ATOM 3759 N N . PRO B 1 2 ? 25.688 -49.312 71.438 1 31.38 2 PRO B N 1
ATOM 3760 C CA . PRO B 1 2 ? 24.422 -48.625 71.75 1 31.38 2 PRO B CA 1
ATOM 3761 C C . PRO B 1 2 ? 23.297 -49.062 70.812 1 31.38 2 PRO B C 1
ATOM 3763 O O . PRO B 1 2 ? 23.547 -49.438 69.688 1 31.38 2 PRO B O 1
ATOM 3766 N N . GLN B 1 3 ? 22.359 -49.812 71.438 1 27.73 3 GLN B N 1
ATOM 3767 C CA . GLN B 1 3 ? 21.156 -50.438 70.875 1 27.73 3 GLN B CA 1
ATOM 3768 C C . GLN B 1 3 ? 20.281 -49.438 70.188 1 27.73 3 GLN B C 1
ATOM 3770 O O . GLN B 1 3 ? 19.781 -48.469 70.75 1 27.73 3 GLN B O 1
ATOM 3775 N N . LYS B 1 4 ? 20.625 -49.156 68.938 1 29.39 4 LYS B N 1
ATOM 3776 C CA . LYS B 1 4 ? 20.016 -48.188 68 1 29.39 4 LYS B CA 1
ATOM 3777 C C . LYS B 1 4 ? 18.547 -48.531 67.75 1 29.39 4 LYS B C 1
ATOM 3779 O O . LYS B 1 4 ? 18.219 -49.625 67.312 1 29.39 4 LYS B O 1
ATOM 3784 N N . SER B 1 5 ? 17.656 -48.281 68.75 1 29.36 5 SER B N 1
ATOM 3785 C CA . SER B 1 5 ? 16.219 -48.531 68.688 1 29.36 5 SER B CA 1
ATOM 3786 C C . SER B 1 5 ? 15.617 -47.906 67.438 1 29.36 5 SER B C 1
ATOM 3788 O O . SER B 1 5 ? 15.758 -46.719 67.188 1 29.36 5 SER B O 1
ATOM 3790 N N . SER B 1 6 ? 15.547 -48.656 66.375 1 27.88 6 SER B N 1
ATOM 3791 C CA . SER B 1 6 ? 15.023 -48.375 65 1 27.88 6 SER B CA 1
ATOM 3792 C C . SER B 1 6 ? 13.516 -48.094 65.062 1 27.88 6 SER B C 1
ATOM 3794 O O . SER B 1 6 ? 12.742 -49 65.438 1 27.88 6 SER B O 1
ATOM 3796 N N . CYS B 1 7 ? 13.07 -47 65.625 1 28.88 7 CYS B N 1
ATOM 3797 C CA . CYS B 1 7 ? 11.648 -46.656 65.688 1 28.88 7 CYS B CA 1
ATOM 3798 C C . CYS B 1 7 ? 11.031 -46.656 64.312 1 28.88 7 CYS B C 1
ATOM 3800 O O . CYS B 1 7 ? 11.484 -45.938 63.406 1 28.88 7 CYS B O 1
ATOM 3802 N N . ILE B 1 8 ? 10.547 -47.781 63.844 1 27.05 8 ILE B N 1
ATOM 3803 C CA . ILE B 1 8 ? 9.852 -48.031 62.594 1 27.05 8 ILE B CA 1
ATOM 3804 C C . ILE B 1 8 ? 8.57 -47.188 62.531 1 27.05 8 ILE B C 1
ATOM 3806 O O . ILE B 1 8 ? 7.68 -47.375 63.375 1 27.05 8 ILE B O 1
ATOM 3810 N N . PHE B 1 9 ? 8.664 -45.875 62.344 1 30.75 9 PHE B N 1
ATOM 3811 C CA . PHE B 1 9 ? 7.477 -45.062 62.156 1 30.75 9 PHE B CA 1
ATOM 3812 C C . PHE B 1 9 ? 6.574 -45.625 61.062 1 30.75 9 PHE B C 1
ATOM 3814 O O . PHE B 1 9 ? 7.023 -45.844 59.938 1 30.75 9 PHE B O 1
ATOM 3821 N N . LEU B 1 10 ? 5.578 -46.438 61.469 1 28.34 10 LEU B N 1
ATOM 3822 C CA . LEU B 1 10 ? 4.492 -46.969 60.625 1 28.34 10 LEU B CA 1
ATOM 3823 C C . LEU B 1 10 ? 3.754 -45.812 59.938 1 28.34 10 LEU B C 1
ATOM 3825 O O . LEU B 1 10 ? 3.184 -44.938 60.594 1 28.34 10 LEU B O 1
ATOM 3829 N N . LEU B 1 11 ? 4.238 -45.375 58.812 1 28.53 11 LEU B N 1
ATOM 3830 C CA . LEU B 1 11 ? 3.568 -44.406 57.938 1 28.53 11 LEU B CA 1
ATOM 3831 C C . LEU B 1 11 ? 2.189 -44.938 57.531 1 28.53 11 LEU B C 1
ATOM 3833 O O . LEU B 1 11 ? 2.074 -45.969 56.875 1 28.53 11 LEU B O 1
ATOM 3837 N N . LEU B 1 12 ? 1.193 -44.781 58.406 1 30.8 12 LEU B N 1
ATOM 3838 C CA . LEU B 1 12 ? -0.2 -45.031 58.062 1 30.8 12 LEU B CA 1
ATOM 3839 C C . LEU B 1 12 ? -0.569 -44.25 56.781 1 30.8 12 LEU B C 1
ATOM 3841 O O . LEU B 1 12 ? -0.464 -43.031 56.75 1 30.8 12 LEU B O 1
ATOM 3845 N N . PHE B 1 13 ? -0.38 -44.844 55.625 1 31.3 13 PHE B N 1
ATOM 3846 C CA . PHE B 1 13 ? -0.857 -44.406 54.312 1 31.3 13 PHE B CA 1
ATOM 3847 C C . PHE B 1 13 ? -2.377 -44.281 54.312 1 31.3 13 PHE B C 1
ATOM 3849 O O . PHE B 1 13 ? -3.086 -45.281 54.438 1 31.3 13 PHE B O 1
ATOM 3856 N N . PHE B 1 14 ? -2.92 -43.25 55 1 33.5 14 PHE B N 1
ATOM 3857 C CA . PHE B 1 14 ? -4.328 -42.969 54.75 1 33.5 14 PHE B CA 1
ATOM 3858 C C . PHE B 1 14 ? -4.625 -42.875 53.281 1 33.5 14 PHE B C 1
ATOM 3860 O O . PHE B 1 14 ? -4.012 -42.062 52.562 1 33.5 14 PHE B O 1
ATOM 3867 N N . SER B 1 15 ? -5.07 -43.938 52.625 1 31.08 15 SER B N 1
ATOM 3868 C CA . SER B 1 15 ? -5.652 -44.031 51.312 1 31.08 15 SER B CA 1
ATOM 3869 C C . SER B 1 15 ? -6.824 -43.062 51.156 1 31.08 15 SER B C 1
ATOM 3871 O O . SER B 1 15 ? -7.859 -43.219 51.812 1 31.08 15 SER B O 1
ATOM 3873 N N . ILE B 1 16 ? -6.539 -41.75 51.125 1 35.62 16 ILE B N 1
ATOM 3874 C CA . ILE B 1 16 ? -7.613 -40.844 50.719 1 35.62 16 ILE B CA 1
ATOM 3875 C C . ILE B 1 16 ? -8.18 -41.312 49.375 1 35.62 16 ILE B C 1
ATOM 3877 O O . ILE B 1 16 ? -7.457 -41.375 48.375 1 35.62 16 ILE B O 1
ATOM 3881 N N . HIS B 1 17 ? -9.227 -42.156 49.406 1 34.47 17 HIS B N 1
ATOM 3882 C CA . HIS B 1 17 ? -10.086 -42.438 48.25 1 34.47 17 HIS B CA 1
ATOM 3883 C C . HIS B 1 17 ? -10.602 -41.125 47.656 1 34.47 17 HIS B C 1
ATOM 3885 O O . HIS B 1 17 ? -11.383 -40.406 48.281 1 34.47 17 HIS B O 1
ATOM 3891 N N . LEU B 1 18 ? -9.703 -40.438 46.938 1 35.28 18 LEU B N 1
ATOM 3892 C CA . LEU B 1 18 ? -10.227 -39.375 46.094 1 35.28 18 LEU B CA 1
ATOM 3893 C C . LEU B 1 18 ? -11.281 -39.906 45.125 1 35.28 18 LEU B C 1
ATOM 3895 O O . LEU B 1 18 ? -10.977 -40.75 44.281 1 35.28 18 LEU B O 1
ATOM 3899 N N . ASN B 1 19 ? -12.523 -40.031 45.656 1 35.12 19 ASN B N 1
ATOM 3900 C CA . ASN B 1 19 ? -13.672 -40.156 44.75 1 35.12 19 ASN B CA 1
ATOM 3901 C C . ASN B 1 19 ? -13.648 -39.125 43.656 1 35.12 19 ASN B C 1
ATOM 3903 O O . ASN B 1 19 ? -13.922 -37.938 43.875 1 35.12 19 ASN B O 1
ATOM 3907 N N . ILE B 1 20 ? -12.719 -39.312 42.719 1 37.47 20 ILE B N 1
ATOM 3908 C CA . ILE B 1 20 ? -12.844 -38.594 41.469 1 37.47 20 ILE B CA 1
ATOM 3909 C C . ILE B 1 20 ? -14.219 -38.844 40.844 1 37.47 20 ILE B C 1
ATOM 3911 O O . ILE B 1 20 ? -14.5 -39.969 40.406 1 37.47 20 ILE B O 1
ATOM 3915 N N . ASN B 1 21 ? -15.258 -38.219 41.438 1 37.69 21 ASN B N 1
ATOM 3916 C CA . ASN B 1 21 ? -16.469 -38.125 40.594 1 37.69 21 ASN B CA 1
ATOM 3917 C C . ASN B 1 21 ? -16.156 -37.625 39.188 1 37.69 21 ASN B C 1
ATOM 3919 O O . ASN B 1 21 ? -15.781 -36.469 39.031 1 37.69 21 ASN B O 1
ATOM 3923 N N . GLN B 1 22 ? -15.625 -38.562 38.406 1 36.44 22 GLN B N 1
ATOM 3924 C CA . GLN B 1 22 ? -15.617 -38.25 36.969 1 36.44 22 GLN B CA 1
ATOM 3925 C C . GLN B 1 22 ? -17.016 -37.875 36.5 1 36.44 22 GLN B C 1
ATOM 3927 O O . GLN B 1 22 ? -17.875 -38.75 36.344 1 36.44 22 GLN B O 1
ATOM 3932 N N . GLN B 1 23 ? -17.547 -36.75 36.938 1 35.53 23 GLN B N 1
ATOM 3933 C CA . GLN B 1 23 ? -18.656 -36.312 36.094 1 35.53 23 GLN B CA 1
ATOM 3934 C C . GLN B 1 23 ? -18.281 -36.375 34.594 1 35.53 23 GLN B C 1
ATOM 3936 O O . GLN B 1 23 ? -17.391 -35.656 34.156 1 35.53 23 GLN B O 1
ATOM 3941 N N . LEU B 1 24 ? -18.438 -37.531 34 1 32.59 24 LEU B N 1
ATOM 3942 C CA . LEU B 1 24 ? -18.469 -37.469 32.562 1 32.59 24 LEU B CA 1
ATOM 3943 C C . LEU B 1 24 ? -19.234 -36.25 32.062 1 32.59 24 LEU B C 1
ATOM 3945 O O . LEU B 1 24 ? -20.422 -36.094 32.375 1 32.59 24 LEU B O 1
ATOM 3949 N N . ALA B 1 25 ? -18.531 -35.188 31.859 1 38.03 25 ALA B N 1
ATOM 3950 C CA . ALA B 1 25 ? -19.156 -34.156 31.047 1 38.03 25 ALA B CA 1
ATOM 3951 C C . ALA B 1 25 ? -20.031 -34.75 29.953 1 38.03 25 ALA B C 1
ATOM 3953 O O . ALA B 1 25 ? -19.547 -35.469 29.094 1 38.03 25 ALA B O 1
ATOM 3954 N N . LYS B 1 26 ? -21.188 -34.938 30.25 1 36.88 26 LYS B N 1
ATOM 3955 C CA . LYS B 1 26 ? -22.062 -35.25 29.125 1 36.88 26 LYS B CA 1
ATOM 3956 C C . LYS B 1 26 ? -21.656 -34.5 27.859 1 36.88 26 LYS B C 1
ATOM 3958 O O . LYS B 1 26 ? -21.531 -33.281 27.875 1 36.88 26 LYS B O 1
ATOM 3963 N N . ALA B 1 27 ? -20.984 -35.281 27.016 1 38.56 27 ALA B N 1
ATOM 3964 C CA . ALA B 1 27 ? -20.828 -34.75 25.656 1 38.56 27 ALA B CA 1
ATOM 3965 C C . ALA B 1 27 ? -22.078 -34.031 25.203 1 38.56 27 ALA B C 1
ATOM 3967 O O . ALA B 1 27 ? -23.156 -34.625 25.078 1 38.56 27 ALA B O 1
ATOM 3968 N N . GLN B 1 28 ? -22.281 -32.781 25.547 1 35.34 28 GLN B N 1
ATOM 3969 C CA . GLN B 1 28 ? -23.375 -32.062 24.906 1 35.34 28 GLN B CA 1
ATOM 3970 C C . GLN B 1 28 ? -23.453 -32.375 23.422 1 35.34 28 GLN B C 1
ATOM 3972 O O . GLN B 1 28 ? -22.484 -32.188 22.688 1 35.34 28 GLN B O 1
ATOM 3977 N N . THR B 1 29 ? -24.172 -33.375 23 1 38.34 29 THR B N 1
ATOM 3978 C CA . THR B 1 29 ? -24.531 -33.5 21.594 1 38.34 29 THR B CA 1
ATOM 3979 C C . THR B 1 29 ? -24.719 -32.125 20.953 1 38.34 29 THR B C 1
ATOM 3981 O O . THR B 1 29 ? -25.391 -31.266 21.5 1 38.34 29 THR B O 1
ATOM 3984 N N . PRO B 1 30 ? -23.828 -31.812 20.031 1 43.81 30 PRO B N 1
ATOM 3985 C CA . PRO B 1 30 ? -24.125 -30.531 19.391 1 43.81 30 PRO B CA 1
ATOM 3986 C C . PRO B 1 30 ? -25.609 -30.312 19.125 1 43.81 30 PRO B C 1
ATOM 3988 O O . PRO B 1 30 ? -26.312 -31.266 18.766 1 43.81 30 PRO B O 1
ATOM 3991 N N . THR B 1 31 ? -26.375 -29.656 19.875 1 44.41 31 THR B N 1
ATOM 3992 C CA . THR B 1 31 ? -27.75 -29.266 19.609 1 44.41 31 THR B CA 1
ATOM 3993 C C . THR B 1 31 ? -28.016 -29.203 18.109 1 44.41 31 THR B C 1
ATOM 3995 O O . THR B 1 31 ? -27.328 -28.5 17.375 1 44.41 31 THR B O 1
ATOM 3998 N N . PRO B 1 32 ? -28.688 -30.203 17.562 1 49.53 32 PRO B N 1
ATOM 3999 C CA . PRO B 1 32 ? -29.094 -30.141 16.156 1 49.53 32 PRO B CA 1
ATOM 4000 C C . PRO B 1 32 ? -29.516 -28.734 15.727 1 49.53 32 PRO B C 1
ATOM 4002 O O . PRO B 1 32 ? -30.375 -28.125 16.375 1 49.53 32 PRO B O 1
ATOM 4005 N N . THR B 1 33 ? -28.703 -27.953 15.203 1 62.69 33 THR B N 1
ATOM 4006 C CA . THR B 1 33 ? -29.109 -26.656 14.703 1 62.69 33 THR B CA 1
ATOM 4007 C C . THR B 1 33 ? -30.344 -26.766 13.812 1 62.69 33 THR B C 1
ATOM 4009 O O . THR B 1 33 ? -30.406 -27.641 12.945 1 62.69 33 THR B O 1
ATOM 4012 N N . ALA B 1 34 ? -31.484 -26.188 14.094 1 73.38 34 ALA B N 1
ATOM 4013 C CA . ALA B 1 34 ? -32.812 -26.172 13.484 1 73.38 34 ALA B CA 1
ATOM 4014 C C . ALA B 1 34 ? -32.719 -25.859 11.992 1 73.38 34 ALA B C 1
ATOM 4016 O O . ALA B 1 34 ? -31.953 -24.984 11.578 1 73.38 34 ALA B O 1
ATOM 4017 N N . PRO B 1 35 ? -33.375 -26.719 11.133 1 86.69 35 PRO B N 1
ATOM 4018 C CA . PRO B 1 35 ? -33.469 -26.453 9.703 1 86.69 35 PRO B CA 1
ATOM 4019 C C . PRO B 1 35 ? -33.969 -25.047 9.391 1 86.69 35 PRO B C 1
ATOM 4021 O O . PRO B 1 35 ? -34.719 -24.469 10.18 1 86.69 35 PRO B O 1
ATOM 4024 N N . ILE B 1 36 ? -33.344 -24.469 8.297 1 93.25 36 ILE B N 1
ATOM 4025 C CA . ILE B 1 36 ? -33.719 -23.141 7.848 1 93.25 36 ILE B CA 1
ATOM 4026 C C . ILE B 1 36 ? -34.438 -23.219 6.496 1 93.25 36 ILE B C 1
ATOM 4028 O O . ILE B 1 36 ? -33.938 -23.875 5.574 1 93.25 36 ILE B O 1
ATOM 4032 N N . CYS B 1 37 ? -35.594 -22.625 6.387 1 95.06 37 CYS B N 1
ATOM 4033 C CA . CYS B 1 37 ? -36.25 -22.5 5.098 1 95.06 37 CYS B CA 1
ATOM 4034 C C . CYS B 1 37 ? -35.688 -21.328 4.297 1 95.06 37 CYS B C 1
ATOM 4036 O O . CYS B 1 37 ? -35.25 -20.344 4.875 1 95.06 37 CYS B O 1
ATOM 4038 N N . PRO B 1 38 ? -35.75 -21.422 2.98 1 94.25 38 PRO B N 1
ATOM 4039 C CA . PRO B 1 38 ? -35.219 -20.344 2.141 1 94.25 38 PRO B CA 1
ATOM 4040 C C . PRO B 1 38 ? -35.844 -18.984 2.473 1 94.25 38 PRO B C 1
ATOM 4042 O O . PRO B 1 38 ? -35.156 -17.969 2.422 1 94.25 38 PRO B O 1
ATOM 4045 N N . THR B 1 39 ? -37.062 -18.969 2.898 1 94.06 39 THR B N 1
ATOM 4046 C CA . THR B 1 39 ? -37.781 -17.719 3.195 1 94.06 39 THR B CA 1
ATOM 4047 C C . THR B 1 39 ? -37.219 -17.078 4.461 1 94.06 39 THR B C 1
ATOM 4049 O O . THR B 1 39 ? -37.438 -15.883 4.703 1 94.06 39 THR B O 1
ATOM 4052 N N . GLN B 1 40 ? -36.531 -17.859 5.199 1 95.69 40 GLN B N 1
ATOM 4053 C CA . GLN B 1 40 ? -35.969 -17.375 6.461 1 95.69 40 GLN B CA 1
ATOM 4054 C C . GLN B 1 40 ? -34.531 -16.891 6.285 1 95.69 40 GLN B C 1
ATOM 4056 O O . GLN B 1 40 ? -33.969 -16.281 7.191 1 95.69 40 GLN B O 1
ATOM 4061 N N . LEU B 1 41 ? -34 -17.125 5.199 1 96.5 41 LEU B N 1
ATOM 4062 C CA . LEU B 1 41 ? -32.594 -16.859 4.98 1 96.5 41 LEU B CA 1
ATOM 4063 C C . LEU B 1 41 ? -32.281 -15.375 5.094 1 96.5 41 LEU B C 1
ATOM 4065 O O . LEU B 1 41 ? -31.281 -14.977 5.703 1 96.5 41 LEU B O 1
ATOM 4069 N N . LYS B 1 42 ? -33.125 -14.57 4.555 1 97.38 42 LYS B N 1
ATOM 4070 C CA . LYS B 1 42 ? -32.938 -13.125 4.609 1 97.38 42 LYS B CA 1
ATOM 4071 C C . LYS B 1 42 ? -32.844 -12.633 6.055 1 97.38 42 LYS B C 1
ATOM 4073 O O . LYS B 1 42 ? -31.922 -11.906 6.414 1 97.38 42 LYS B O 1
ATOM 4078 N N . THR B 1 43 ? -33.812 -13.008 6.84 1 97.75 43 THR B N 1
ATOM 4079 C CA . THR B 1 43 ? -33.844 -12.578 8.234 1 97.75 43 THR B CA 1
ATOM 4080 C C . THR B 1 43 ? -32.625 -13.117 8.992 1 97.75 43 THR B C 1
ATOM 4082 O O . THR B 1 43 ? -32.062 -12.422 9.836 1 97.75 43 THR B O 1
ATOM 4085 N N . THR B 1 44 ? -32.281 -14.328 8.656 1 97.5 44 THR B N 1
ATOM 4086 C CA . THR B 1 44 ? -31.172 -14.977 9.328 1 97.5 44 THR B CA 1
ATOM 4087 C C . THR B 1 44 ? -29.859 -14.258 9.023 1 97.5 44 THR B C 1
ATOM 4089 O O . THR B 1 44 ? -29.094 -13.945 9.938 1 97.5 44 THR B O 1
ATOM 4092 N N . ILE B 1 45 ? -29.594 -13.891 7.781 1 98.62 45 ILE B N 1
ATOM 4093 C CA . ILE B 1 45 ? -28.359 -13.242 7.375 1 98.62 45 ILE B CA 1
ATOM 4094 C C . ILE B 1 45 ? -28.359 -11.789 7.844 1 98.62 45 ILE B C 1
ATOM 4096 O O . ILE B 1 45 ? -27.359 -11.289 8.352 1 98.62 45 ILE B O 1
ATOM 4100 N N . ASP B 1 46 ? -29.516 -11.156 7.789 1 98.5 46 ASP B N 1
ATOM 4101 C CA . ASP B 1 46 ? -29.625 -9.773 8.242 1 98.5 46 ASP B CA 1
ATOM 4102 C C . ASP B 1 46 ? -29.312 -9.656 9.727 1 98.5 46 ASP B C 1
ATOM 4104 O O . ASP B 1 46 ? -28.75 -8.648 10.172 1 98.5 46 ASP B O 1
ATOM 4108 N N . ALA B 1 47 ? -29.672 -10.609 10.492 1 98.31 47 ALA B N 1
ATOM 4109 C CA . ALA B 1 47 ? -29.422 -10.586 11.93 1 98.31 47 ALA B CA 1
ATOM 4110 C C . ALA B 1 47 ? -27.922 -10.547 12.219 1 98.31 47 ALA B C 1
ATOM 4112 O O . ALA B 1 47 ? -27.484 -9.93 13.195 1 98.31 47 ALA B O 1
ATOM 4113 N N . VAL B 1 48 ? -27.141 -11.188 11.383 1 98.5 48 VAL B N 1
ATOM 4114 C CA . VAL B 1 48 ? -25.688 -11.203 11.555 1 98.5 48 VAL B CA 1
ATOM 4115 C C . VAL B 1 48 ? -25.109 -9.867 11.094 1 98.5 48 VAL B C 1
ATOM 4117 O O . VAL B 1 48 ? -24.344 -9.234 11.828 1 98.5 48 VAL B O 1
ATOM 4120 N N . THR B 1 49 ? -25.469 -9.383 9.875 1 98.38 49 THR B N 1
ATOM 4121 C CA . THR B 1 49 ? -24.828 -8.227 9.266 1 98.38 49 THR B CA 1
ATOM 4122 C C . THR B 1 49 ? -25.234 -6.938 9.977 1 98.38 49 THR B C 1
ATOM 4124 O O . THR B 1 49 ? -24.531 -5.93 9.898 1 98.38 49 THR B O 1
ATOM 4127 N N . ASN B 1 50 ? -26.359 -6.973 10.711 1 97.81 50 ASN B N 1
ATOM 4128 C CA . ASN B 1 50 ? -26.875 -5.77 11.359 1 97.81 50 ASN B CA 1
ATOM 4129 C C . ASN B 1 50 ? -26.453 -5.703 12.828 1 97.81 50 ASN B C 1
ATOM 4131 O O . ASN B 1 50 ? -26.938 -4.84 13.57 1 97.81 50 ASN B O 1
ATOM 4135 N N . ARG B 1 51 ? -25.625 -6.613 13.242 1 98.12 51 ARG B N 1
ATOM 4136 C CA . ARG B 1 51 ? -25.109 -6.508 14.602 1 98.12 51 ARG B CA 1
ATOM 4137 C C . ARG B 1 51 ? -24.422 -5.16 14.828 1 98.12 51 ARG B C 1
ATOM 4139 O O . ARG B 1 51 ? -23.719 -4.664 13.953 1 98.12 51 ARG B O 1
ATOM 4146 N N . PRO B 1 52 ? -24.578 -4.602 16.062 1 97.06 52 PRO B N 1
ATOM 4147 C CA . PRO B 1 52 ? -23.984 -3.301 16.359 1 97.06 52 PRO B CA 1
ATOM 4148 C C . PRO B 1 52 ? -22.469 -3.283 16.141 1 97.06 52 PRO B C 1
ATOM 4150 O O . PRO B 1 52 ? -21.922 -2.271 15.703 1 97.06 52 PRO B O 1
ATOM 4153 N N . LEU B 1 53 ? -21.891 -4.355 16.328 1 95.81 53 LEU B N 1
ATOM 4154 C CA . LEU B 1 53 ? -20.438 -4.48 16.203 1 95.81 53 LEU B CA 1
ATOM 4155 C C . LEU B 1 53 ? -20.016 -4.215 14.758 1 95.81 53 LEU B C 1
ATOM 4157 O O . LEU B 1 53 ? -18.875 -3.822 14.516 1 95.81 53 LEU B O 1
ATOM 4161 N N . PHE B 1 54 ? -20.938 -4.355 13.789 1 97.5 54 PHE B N 1
ATOM 4162 C CA . PHE B 1 54 ? -20.641 -4.203 12.375 1 97.5 54 PHE B CA 1
ATOM 4163 C C . PHE B 1 54 ? -21.328 -2.973 11.797 1 97.5 54 PHE B C 1
ATOM 4165 O O . PHE B 1 54 ? -21.422 -2.816 10.578 1 97.5 54 PHE B O 1
ATOM 4172 N N . SER B 1 55 ? -21.797 -2.094 12.695 1 96.69 55 SER B N 1
ATOM 4173 C CA . SER B 1 55 ? -22.672 -0.998 12.266 1 96.69 55 SER B CA 1
ATOM 4174 C C . SER B 1 55 ? -21.938 -0.054 11.32 1 96.69 55 SER B C 1
ATOM 4176 O O . SER B 1 55 ? -22.547 0.588 10.469 1 96.69 55 SER B O 1
ATOM 4178 N N . ARG B 1 56 ? -20.609 -0.051 11.398 1 97.75 56 ARG B N 1
ATOM 4179 C CA . ARG B 1 56 ? -19.875 0.918 10.594 1 97.75 56 ARG B CA 1
ATOM 4180 C C . ARG B 1 56 ? -19.219 0.246 9.391 1 97.75 56 ARG B C 1
ATOM 4182 O O . ARG B 1 56 ? -18.656 0.92 8.523 1 97.75 56 ARG B O 1
ATOM 4189 N N . ALA B 1 57 ? -19.234 -1.106 9.336 1 98.12 57 ALA B N 1
ATOM 4190 C CA . ALA B 1 57 ? -18.609 -1.882 8.258 1 98.12 57 ALA B CA 1
ATOM 4191 C C . ALA B 1 57 ? -19.562 -2.01 7.066 1 98.12 57 ALA B C 1
ATOM 4193 O O . ALA B 1 57 ? -20.703 -1.563 7.125 1 98.12 57 ALA B O 1
ATOM 4194 N N . ARG B 1 58 ? -19.047 -2.547 6.02 1 98 58 ARG B N 1
ATOM 4195 C CA . ARG B 1 58 ? -19.844 -2.775 4.809 1 98 58 ARG B CA 1
ATOM 4196 C C . ARG B 1 58 ? -19.828 -4.25 4.422 1 98 58 ARG B C 1
ATOM 4198 O O . ARG B 1 58 ? -18.781 -4.891 4.414 1 98 58 ARG B O 1
ATOM 4205 N N . TRP B 1 59 ? -21.016 -4.738 4.07 1 98.69 59 TRP B N 1
ATOM 4206 C CA . TRP B 1 59 ? -21.172 -6.129 3.658 1 98.69 59 TRP B CA 1
ATOM 4207 C C . TRP B 1 59 ? -21.578 -6.223 2.193 1 98.69 59 TRP B C 1
ATOM 4209 O O . TRP B 1 59 ? -22.438 -5.457 1.731 1 98.69 59 TRP B O 1
ATOM 4219 N N . GLY B 1 60 ? -20.938 -7.047 1.428 1 98.88 60 GLY B N 1
ATOM 4220 C CA . GLY B 1 60 ? -21.359 -7.52 0.12 1 98.88 60 GLY B CA 1
ATOM 4221 C C . GLY B 1 60 ? -21.594 -9.016 0.076 1 98.88 60 GLY B C 1
ATOM 4222 O O . GLY B 1 60 ? -20.688 -9.805 0.367 1 98.88 60 GLY B O 1
ATOM 4223 N N . ILE B 1 61 ? -22.891 -9.406 -0.288 1 98.94 61 ILE B N 1
ATOM 4224 C CA . ILE B 1 61 ? -23.234 -10.82 -0.217 1 98.94 61 ILE B CA 1
ATOM 4225 C C . ILE B 1 61 ? -24.094 -11.203 -1.414 1 98.94 61 ILE B C 1
ATOM 4227 O O . ILE B 1 61 ? -25.016 -10.469 -1.784 1 98.94 61 ILE B O 1
ATOM 4231 N N . LEU B 1 62 ? -23.797 -12.273 -2.01 1 98.94 62 LEU B N 1
ATOM 4232 C CA . LEU B 1 62 ? -24.656 -12.906 -3 1 98.94 62 LEU B CA 1
ATOM 4233 C C . LEU B 1 62 ? -24.703 -14.422 -2.797 1 98.94 62 LEU B C 1
ATOM 4235 O O . LEU B 1 62 ? -23.656 -15.062 -2.674 1 98.94 62 LEU B O 1
ATOM 4239 N N . VAL B 1 63 ? -25.875 -15.008 -2.652 1 98.88 63 VAL B N 1
ATOM 4240 C CA . VAL B 1 63 ? -26.109 -16.438 -2.582 1 98.88 63 VAL B CA 1
ATOM 4241 C C . VAL B 1 63 ? -27.078 -16.859 -3.693 1 98.88 63 VAL B C 1
ATOM 4243 O O . VAL B 1 63 ? -28.172 -16.312 -3.809 1 98.88 63 VAL B O 1
ATOM 4246 N N . GLN B 1 64 ? -26.672 -17.844 -4.457 1 98.62 64 GLN B N 1
ATOM 4247 C CA . GLN B 1 64 ? -27.5 -18.359 -5.547 1 98.62 64 GLN B CA 1
ATOM 4248 C C . GLN B 1 64 ? -27.5 -19.875 -5.559 1 98.62 64 GLN B C 1
ATOM 4250 O O . GLN B 1 64 ? -26.609 -20.516 -4.988 1 98.62 64 GLN B O 1
ATOM 4255 N N . ASN B 1 65 ? -28.562 -20.406 -6.227 1 98.12 65 ASN B N 1
ATOM 4256 C CA . ASN B 1 65 ? -28.516 -21.812 -6.566 1 98.12 65 ASN B CA 1
ATOM 4257 C C . ASN B 1 65 ? -27.438 -22.109 -7.617 1 98.12 65 ASN B C 1
ATOM 4259 O O . ASN B 1 65 ? -27.281 -21.344 -8.578 1 98.12 65 ASN B O 1
ATOM 4263 N N . LEU B 1 66 ? -26.703 -23.109 -7.367 1 98.25 66 LEU B N 1
ATOM 4264 C CA . LEU B 1 66 ? -25.734 -23.516 -8.383 1 98.25 66 LEU B CA 1
ATOM 4265 C C . LEU B 1 66 ? -26.438 -23.953 -9.664 1 98.25 66 LEU B C 1
ATOM 4267 O O . LEU B 1 66 ? -27.391 -24.719 -9.609 1 98.25 66 LEU B O 1
ATOM 4271 N N . GLY B 1 67 ? -26 -23.469 -10.789 1 95.75 67 GLY B N 1
ATOM 4272 C CA . GLY B 1 67 ? -26.562 -23.844 -12.078 1 95.75 67 GLY B CA 1
ATOM 4273 C C . GLY B 1 67 ? -27.766 -23.016 -12.477 1 95.75 67 GLY B C 1
ATOM 4274 O O . GLY B 1 67 ? -28.375 -23.25 -13.523 1 95.75 67 GLY B O 1
ATOM 4275 N N . SER B 1 68 ? -28.109 -22.109 -11.609 1 91.5 68 SER B N 1
ATOM 4276 C CA . SER B 1 68 ? -29.219 -21.203 -11.906 1 91.5 68 SER B CA 1
ATOM 4277 C C . SER B 1 68 ? -28.906 -19.781 -11.453 1 91.5 68 SER B C 1
ATOM 4279 O O . SER B 1 68 ? -27.969 -19.562 -10.695 1 91.5 68 SER B O 1
ATOM 4281 N N . ASN B 1 69 ? -29.719 -18.906 -11.984 1 88.75 69 ASN B N 1
ATOM 4282 C CA . ASN B 1 69 ? -29.531 -17.516 -11.57 1 88.75 69 ASN B CA 1
ATOM 4283 C C . ASN B 1 69 ? -30.5 -17.125 -10.461 1 88.75 69 ASN B C 1
ATOM 4285 O O . ASN B 1 69 ? -30.641 -15.945 -10.141 1 88.75 69 ASN B O 1
ATOM 4289 N N . GLN B 1 70 ? -31.109 -18.141 -9.883 1 94.5 70 GLN B N 1
ATOM 4290 C CA . GLN B 1 70 ? -32.031 -17.828 -8.789 1 94.5 70 GLN B CA 1
ATOM 4291 C C . GLN B 1 70 ? -31.266 -17.359 -7.555 1 94.5 70 GLN B C 1
ATOM 4293 O O . GLN B 1 70 ? -30.422 -18.078 -7.027 1 94.5 70 GLN B O 1
ATOM 4298 N N . THR B 1 71 ? -31.625 -16.188 -7.086 1 98 71 THR B N 1
ATOM 4299 C CA . THR B 1 71 ? -30.969 -15.562 -5.949 1 98 71 THR B CA 1
ATOM 4300 C C . THR B 1 71 ? -31.734 -15.844 -4.656 1 98 71 THR B C 1
ATOM 4302 O O . THR B 1 71 ? -32.938 -15.617 -4.582 1 98 71 THR B O 1
ATOM 4305 N N . LEU B 1 72 ? -31 -16.344 -3.717 1 97.94 72 LEU B N 1
ATOM 4306 C CA . LEU B 1 72 ? -31.594 -16.594 -2.408 1 97.94 72 LEU B CA 1
ATOM 4307 C C . LEU B 1 72 ? -31.375 -15.406 -1.474 1 97.94 72 LEU B C 1
ATOM 4309 O O . LEU B 1 72 ? -32.188 -15.164 -0.578 1 97.94 72 LEU B O 1
ATOM 4313 N N . TYR B 1 73 ? -30.266 -14.742 -1.65 1 98.44 73 TYR B N 1
ATOM 4314 C CA . TYR B 1 73 ? -29.938 -13.578 -0.842 1 98.44 73 TYR B CA 1
ATOM 4315 C C . TYR B 1 73 ? -29.016 -12.633 -1.6 1 98.44 73 TYR B C 1
ATOM 4317 O O . TYR B 1 73 ? -28.109 -13.078 -2.303 1 98.44 73 TYR B O 1
ATOM 4325 N N . SER B 1 74 ? -29.297 -11.344 -1.516 1 98.62 74 SER B N 1
ATOM 4326 C CA . SER B 1 74 ? -28.469 -10.312 -2.141 1 98.62 74 SER B CA 1
ATOM 4327 C C . SER B 1 74 ? -28.375 -9.07 -1.267 1 98.62 74 SER B C 1
ATOM 4329 O O . SER B 1 74 ? -29.406 -8.547 -0.814 1 98.62 74 SER B O 1
ATOM 4331 N N . GLN B 1 75 ? -27.188 -8.703 -0.988 1 98.56 75 GLN B N 1
ATOM 4332 C CA . GLN B 1 75 ? -26.875 -7.441 -0.322 1 98.56 75 GLN B CA 1
ATOM 4333 C C . GLN B 1 75 ? -25.672 -6.762 -0.967 1 98.56 75 GLN B C 1
ATOM 4335 O O . GLN B 1 75 ? -24.547 -7.266 -0.883 1 98.56 75 GLN B O 1
ATOM 4340 N N . ASP B 1 76 ? -25.875 -5.617 -1.627 1 98.12 76 ASP B N 1
ATOM 4341 C CA . ASP B 1 76 ? -24.828 -4.844 -2.295 1 98.12 76 ASP B CA 1
ATOM 4342 C C . ASP B 1 76 ? -23.984 -5.73 -3.209 1 98.12 76 ASP B C 1
ATOM 4344 O O . ASP B 1 76 ? -22.781 -5.555 -3.307 1 98.12 76 ASP B O 1
ATOM 4348 N N . ALA B 1 77 ? -24.625 -6.66 -3.869 1 98.69 77 ALA B N 1
ATOM 4349 C CA . ALA B 1 77 ? -23.906 -7.668 -4.656 1 98.69 77 ALA B CA 1
ATOM 4350 C C . ALA B 1 77 ? -23.281 -7.047 -5.902 1 98.69 77 ALA B C 1
ATOM 4352 O O . ALA B 1 77 ? -22.297 -7.574 -6.438 1 98.69 77 ALA B O 1
ATOM 4353 N N . HIS B 1 78 ? -23.828 -5.938 -6.344 1 98 78 HIS B N 1
ATOM 4354 C CA . HIS B 1 78 ? -23.344 -5.305 -7.566 1 98 78 HIS B CA 1
ATOM 4355 C C . HIS B 1 78 ? -22.25 -4.293 -7.266 1 98 78 HIS B C 1
ATOM 4357 O O . HIS B 1 78 ? -21.562 -3.828 -8.18 1 98 78 HIS B O 1
ATOM 4363 N N . LYS B 1 79 ? -22.016 -3.947 -6 1 98.44 79 LYS B N 1
ATOM 4364 C CA . LYS B 1 79 ? -21.078 -2.912 -5.602 1 98.44 79 LYS B CA 1
ATOM 4365 C C . LYS B 1 79 ? -19.641 -3.455 -5.582 1 98.44 79 LYS B C 1
ATOM 4367 O O . LYS B 1 79 ? -19.438 -4.664 -5.453 1 98.44 79 LYS B O 1
ATOM 4372 N N . TYR B 1 80 ? -18.703 -2.541 -5.73 1 98.81 80 TYR B N 1
ATOM 4373 C CA . TYR B 1 80 ? -17.281 -2.898 -5.641 1 98.81 80 TYR B CA 1
ATOM 4374 C C . TYR B 1 80 ? -16.859 -3.082 -4.188 1 98.81 80 TYR B C 1
ATOM 4376 O O . TYR B 1 80 ? -17.266 -2.314 -3.312 1 98.81 80 TYR B O 1
ATOM 4384 N N . PHE B 1 81 ? -16.062 -4.109 -4.016 1 98.88 81 PHE B N 1
ATOM 4385 C CA . PHE B 1 81 ? -15.391 -4.359 -2.748 1 98.88 81 PHE B CA 1
ATOM 4386 C C . PHE B 1 81 ? -13.914 -4.668 -2.969 1 98.88 81 PHE B C 1
ATOM 4388 O O . PHE B 1 81 ? -13.508 -5.039 -4.074 1 98.88 81 PHE B O 1
ATOM 4395 N N . THR B 1 82 ? -13.086 -4.387 -1.95 1 98.81 82 THR B N 1
ATOM 4396 C CA . THR B 1 82 ? -11.742 -4.957 -1.884 1 98.81 82 THR B CA 1
ATOM 4397 C C . THR B 1 82 ? -11.805 -6.445 -1.548 1 98.81 82 THR B C 1
ATOM 4399 O O . THR B 1 82 ? -12.188 -6.82 -0.436 1 98.81 82 THR B O 1
ATOM 4402 N N . PRO B 1 83 ? -11.383 -7.25 -2.389 1 98.88 83 PRO B N 1
ATOM 4403 C CA . PRO B 1 83 ? -11.703 -8.672 -2.27 1 98.88 83 PRO B CA 1
ATOM 4404 C C . PRO B 1 83 ? -10.68 -9.445 -1.443 1 98.88 83 PRO B C 1
ATOM 4406 O O . PRO B 1 83 ? -10.953 -10.555 -0.992 1 98.88 83 PRO B O 1
ATOM 4409 N N . ALA B 1 84 ? -9.492 -8.836 -1.308 1 98.81 84 ALA B N 1
ATOM 4410 C CA . ALA B 1 84 ? -8.336 -9.594 -0.837 1 98.81 84 ALA B CA 1
ATOM 4411 C C . ALA B 1 84 ? -8.07 -10.805 -1.733 1 98.81 84 ALA B C 1
ATOM 4413 O O . ALA B 1 84 ? -8.125 -10.695 -2.961 1 98.81 84 ALA B O 1
ATOM 4414 N N . SER B 1 85 ? -7.754 -12 -1.171 1 98.94 85 SER B N 1
ATOM 4415 C CA . SER B 1 85 ? -7.285 -13.164 -1.918 1 98.94 85 SER B CA 1
ATOM 4416 C C . SER B 1 85 ? -8.422 -13.812 -2.699 1 98.94 85 SER B C 1
ATOM 4418 O O . SER B 1 85 ? -8.203 -14.758 -3.461 1 98.94 85 SER B O 1
ATOM 4420 N N . ASN B 1 86 ? -9.656 -13.344 -2.602 1 98.94 86 ASN B N 1
ATOM 4421 C CA . ASN B 1 86 ? -10.688 -13.859 -3.49 1 98.94 86 ASN B CA 1
ATOM 4422 C C . ASN B 1 86 ? -10.398 -13.516 -4.949 1 98.94 86 ASN B C 1
ATOM 4424 O O . ASN B 1 86 ? -10.984 -14.102 -5.859 1 98.94 86 ASN B O 1
ATOM 4428 N N . THR B 1 87 ? -9.516 -12.609 -5.133 1 98.94 87 THR B N 1
ATOM 4429 C CA . THR B 1 87 ? -9.016 -12.297 -6.465 1 98.94 87 THR B CA 1
ATOM 4430 C C . THR B 1 87 ? -8.469 -13.547 -7.148 1 98.94 87 THR B C 1
ATOM 4432 O O . THR B 1 87 ? -8.609 -13.711 -8.359 1 98.94 87 THR B O 1
ATOM 4435 N N . LYS B 1 88 ? -7.938 -14.422 -6.383 1 98.94 88 LYS B N 1
ATOM 4436 C CA . LYS B 1 88 ? -7.305 -15.625 -6.926 1 98.94 88 LYS B CA 1
ATOM 4437 C C . LYS B 1 88 ? -8.32 -16.5 -7.648 1 98.94 88 LYS B C 1
ATOM 4439 O O . LYS B 1 88 ? -7.949 -17.312 -8.492 1 98.94 88 LYS B O 1
ATOM 4444 N N . LEU B 1 89 ? -9.617 -16.375 -7.312 1 99 89 LEU B N 1
ATOM 4445 C CA . LEU B 1 89 ? -10.656 -17.125 -8.016 1 99 89 LEU B CA 1
ATOM 4446 C C . LEU B 1 89 ? -10.711 -16.719 -9.484 1 99 89 LEU B C 1
ATOM 4448 O O . LEU B 1 89 ? -10.82 -17.562 -10.367 1 99 89 LEU B O 1
ATOM 4452 N N . LEU B 1 90 ? -10.602 -15.406 -9.727 1 99 90 LEU B N 1
ATOM 4453 C CA . LEU B 1 90 ? -10.609 -14.914 -11.102 1 99 90 LEU B CA 1
ATOM 4454 C C . LEU B 1 90 ? -9.344 -15.336 -11.836 1 99 90 LEU B C 1
ATOM 4456 O O . LEU B 1 90 ? -9.406 -15.805 -12.977 1 99 90 LEU B O 1
ATOM 4460 N N . THR B 1 91 ? -8.211 -15.234 -11.18 1 98.94 91 THR B N 1
ATOM 4461 C CA . THR B 1 91 ? -6.914 -15.555 -11.766 1 98.94 91 THR B CA 1
ATOM 4462 C C . THR B 1 91 ? -6.84 -17.031 -12.148 1 98.94 91 THR B C 1
ATOM 4464 O O . THR B 1 91 ? -6.477 -17.375 -13.273 1 98.94 91 THR B O 1
ATOM 4467 N N . THR B 1 92 ? -7.215 -17.891 -11.234 1 98.94 92 THR B N 1
ATOM 4468 C CA . THR B 1 92 ? -7.078 -19.312 -11.477 1 98.94 92 THR B CA 1
ATOM 4469 C C . THR B 1 92 ? -8.125 -19.797 -12.469 1 98.94 92 THR B C 1
ATOM 4471 O O . THR B 1 92 ? -7.871 -20.719 -13.25 1 98.94 92 THR B O 1
ATOM 4474 N N . ALA B 1 93 ? -9.359 -19.203 -12.469 1 98.94 93 ALA B N 1
ATOM 4475 C CA . ALA B 1 93 ? -10.367 -19.531 -13.469 1 98.94 93 ALA B CA 1
ATOM 4476 C C . ALA B 1 93 ? -9.875 -19.203 -14.875 1 98.94 93 ALA B C 1
ATOM 4478 O O . ALA B 1 93 ? -9.922 -20.047 -15.773 1 98.94 93 ALA B O 1
ATOM 4479 N N . ALA B 1 94 ? -9.336 -18.016 -15.031 1 98.88 94 ALA B N 1
ATOM 4480 C CA . ALA B 1 94 ? -8.844 -17.578 -16.344 1 98.88 94 ALA B CA 1
ATOM 4481 C C . ALA B 1 94 ? -7.668 -18.453 -16.797 1 98.88 94 ALA B C 1
ATOM 4483 O O . ALA B 1 94 ? -7.582 -18.828 -17.953 1 98.88 94 ALA B O 1
ATOM 4484 N N . ALA B 1 95 ? -6.809 -18.766 -15.875 1 98.75 95 ALA B N 1
ATOM 4485 C CA . ALA B 1 95 ? -5.637 -19.562 -16.203 1 98.75 95 ALA B CA 1
ATOM 4486 C C . ALA B 1 95 ? -6.043 -20.969 -16.672 1 98.75 95 ALA B C 1
ATOM 4488 O O . ALA B 1 95 ? -5.531 -21.453 -17.688 1 98.75 95 ALA B O 1
ATOM 4489 N N . LEU B 1 96 ? -6.906 -21.531 -15.922 1 98.38 96 LEU B N 1
ATOM 4490 C CA . LEU B 1 96 ? -7.348 -22.875 -16.281 1 98.38 96 LEU B CA 1
ATOM 4491 C C . LEU B 1 96 ? -8.031 -22.875 -17.641 1 98.38 96 LEU B C 1
ATOM 4493 O O . LEU B 1 96 ? -7.828 -23.781 -18.438 1 98.38 96 LEU B O 1
ATOM 4497 N N . GLN B 1 97 ? -8.805 -21.875 -17.906 1 97.88 97 GLN B N 1
ATOM 4498 C CA . GLN B 1 97 ? -9.547 -21.781 -19.156 1 97.88 97 GLN B CA 1
ATOM 4499 C C . GLN B 1 97 ? -8.594 -21.562 -20.328 1 97.88 97 GLN B C 1
ATOM 4501 O O . GLN B 1 97 ? -8.781 -22.141 -21.406 1 97.88 97 GLN B O 1
ATOM 4506 N N . GLN B 1 98 ? -7.547 -20.797 -20.156 1 97.56 98 GLN B N 1
ATOM 4507 C CA . GLN B 1 98 ? -6.707 -20.359 -21.266 1 97.56 98 GLN B CA 1
ATOM 4508 C C . GLN B 1 98 ? -5.516 -21.281 -21.469 1 97.56 98 GLN B C 1
ATOM 4510 O O . GLN B 1 98 ? -5.113 -21.562 -22.594 1 97.56 98 GLN B O 1
ATOM 4515 N N . LEU B 1 99 ? -4.98 -21.766 -20.391 1 98 99 LEU B N 1
ATOM 4516 C CA 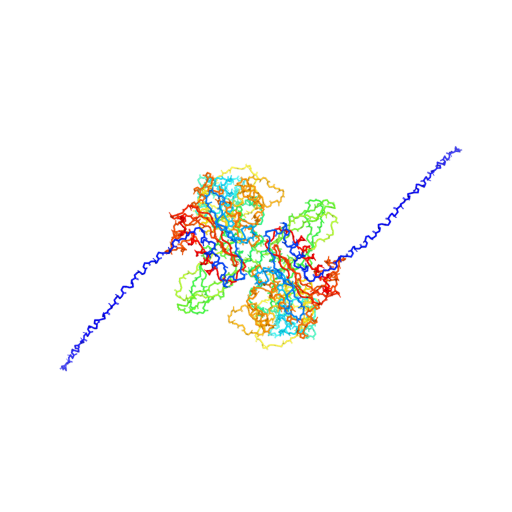. LEU B 1 99 ? -3.734 -22.531 -20.469 1 98 99 LEU B CA 1
ATOM 4517 C C . LEU B 1 99 ? -4.004 -24.031 -20.453 1 98 99 LEU B C 1
ATOM 4519 O O . LEU B 1 99 ? -3.225 -24.812 -21 1 98 99 LEU B O 1
ATOM 4523 N N . GLY B 1 100 ? -5.074 -24.422 -19.766 1 97.81 100 GLY B N 1
ATOM 4524 C CA . GLY B 1 100 ? -5.398 -25.828 -19.625 1 97.81 100 GLY B CA 1
ATOM 4525 C C . GLY B 1 100 ? -4.738 -26.469 -18.422 1 97.81 100 GLY B C 1
ATOM 4526 O O . GLY B 1 100 ? -3.707 -25.984 -17.938 1 97.81 100 GLY B O 1
ATOM 4527 N N . GLU B 1 101 ? -5.254 -27.594 -18 1 97.94 101 GLU B N 1
ATOM 4528 C CA . GLU B 1 101 ? -4.855 -28.25 -16.75 1 97.94 101 GLU B CA 1
ATOM 4529 C C . GLU B 1 101 ? -3.447 -28.828 -16.859 1 97.94 101 GLU B C 1
ATOM 4531 O O . GLU B 1 101 ? -2.764 -29 -15.852 1 97.94 101 GLU B O 1
ATOM 4536 N N . ASN B 1 102 ? -2.938 -29.031 -18.062 1 98.38 102 ASN B N 1
ATOM 4537 C CA . ASN B 1 102 ? -1.663 -29.719 -18.25 1 98.38 102 ASN B CA 1
ATOM 4538 C C . ASN B 1 102 ? -0.538 -28.734 -18.547 1 98.38 102 ASN B C 1
ATOM 4540 O O . ASN B 1 102 ? 0.606 -29.141 -18.766 1 98.38 102 ASN B O 1
ATOM 4544 N N . TYR B 1 103 ? -0.878 -27.5 -18.562 1 98.31 103 TYR B N 1
ATOM 4545 C CA . TYR B 1 103 ? 0.156 -26.484 -18.766 1 98.31 103 TYR B CA 1
ATOM 4546 C C . TYR B 1 103 ? 1.282 -26.641 -17.75 1 98.31 103 TYR B C 1
ATOM 4548 O O . TYR B 1 103 ? 1.034 -26.938 -16.578 1 98.31 103 TYR B O 1
ATOM 4556 N N . ARG B 1 104 ? 2.521 -26.422 -18.188 1 98.69 104 ARG B N 1
ATOM 4557 C CA . ARG B 1 104 ? 3.707 -26.453 -17.344 1 98.69 104 ARG B CA 1
ATOM 4558 C C . ARG B 1 104 ? 4.668 -25.328 -17.688 1 98.69 104 ARG B C 1
ATOM 4560 O O . ARG B 1 104 ? 4.812 -24.969 -18.859 1 98.69 104 ARG B O 1
ATOM 4567 N N . PHE B 1 105 ? 5.301 -24.781 -16.703 1 98.62 105 PHE B N 1
ATOM 4568 C CA . PHE B 1 105 ? 6.418 -23.859 -16.922 1 98.62 105 PHE B CA 1
ATOM 4569 C C . PHE B 1 105 ? 7.676 -24.641 -17.312 1 98.62 105 PHE B C 1
ATOM 4571 O O . PHE B 1 105 ? 7.891 -25.766 -16.859 1 98.62 105 PHE B O 1
ATOM 4578 N N . ARG B 1 106 ? 8.445 -23.984 -18.109 1 98 106 ARG B N 1
ATOM 4579 C CA . ARG B 1 106 ? 9.719 -24.562 -18.5 1 98 106 ARG B CA 1
ATOM 4580 C C . ARG B 1 106 ? 10.883 -23.656 -18.109 1 98 106 ARG B C 1
ATOM 4582 O O . ARG B 1 106 ? 10.797 -22.438 -18.266 1 98 106 ARG B O 1
ATOM 4589 N N . THR B 1 107 ? 11.898 -24.156 -17.516 1 98.56 107 THR B N 1
ATOM 4590 C CA . THR B 1 107 ? 13.188 -23.516 -17.312 1 98.56 107 THR B CA 1
ATOM 4591 C C . THR B 1 107 ? 14.273 -24.188 -18.141 1 98.56 107 THR B C 1
ATOM 4593 O O . THR B 1 107 ? 14.5 -25.391 -18.016 1 98.56 107 THR B O 1
ATOM 4596 N N . SER B 1 108 ? 15.023 -23.344 -18.891 1 97.5 108 SER B N 1
ATOM 4597 C CA . SER B 1 108 ? 15.945 -23.891 -19.875 1 97.5 108 SER B CA 1
ATOM 4598 C C . SER B 1 108 ? 17.359 -23.344 -19.672 1 97.5 108 SER B C 1
ATOM 4600 O O . SER B 1 108 ? 17.531 -22.219 -19.188 1 97.5 108 SER B O 1
ATOM 4602 N N . ILE B 1 109 ? 18.297 -24.172 -20.047 1 97.75 109 ILE B N 1
ATOM 4603 C CA . ILE B 1 109 ? 19.672 -23.734 -20.203 1 97.75 109 ILE B CA 1
ATOM 4604 C C . ILE B 1 109 ? 20.125 -23.922 -21.656 1 97.75 109 ILE B C 1
ATOM 4606 O O . ILE B 1 109 ? 20 -25.016 -22.203 1 97.75 109 ILE B O 1
ATOM 4610 N N . TYR B 1 110 ? 20.656 -22.891 -22.219 1 96.62 110 TYR B N 1
ATOM 4611 C CA . TYR B 1 110 ? 21.125 -22.906 -23.594 1 96.62 110 TYR B CA 1
ATOM 4612 C C . TYR B 1 110 ? 22.625 -22.703 -23.672 1 96.62 110 TYR B C 1
ATOM 4614 O O . TYR B 1 110 ? 23.203 -21.984 -22.844 1 96.62 110 TYR B O 1
ATOM 4622 N N . ARG B 1 111 ? 23.141 -23.328 -24.656 1 93.5 111 ARG B N 1
ATOM 4623 C CA . ARG B 1 111 ? 24.578 -23.203 -24.875 1 93.5 111 ARG B CA 1
ATOM 4624 C C . ARG B 1 111 ? 24.891 -22.047 -25.828 1 93.5 111 ARG B C 1
ATOM 4626 O O . ARG B 1 111 ? 24.266 -21.906 -26.875 1 93.5 111 ARG B O 1
ATOM 4633 N N . GLY B 1 112 ? 25.75 -21.141 -25.281 1 89.88 112 GLY B N 1
ATOM 4634 C CA . GLY B 1 112 ? 26.297 -20.109 -26.141 1 89.88 112 GLY B CA 1
ATOM 4635 C C . GLY B 1 112 ? 27.703 -20.391 -26.625 1 89.88 112 GLY B C 1
ATOM 4636 O O . GLY B 1 112 ? 28.156 -21.547 -26.578 1 89.88 112 GLY B O 1
ATOM 4637 N N . SER B 1 113 ? 28.328 -19.391 -27.172 1 85.12 113 SER B N 1
ATOM 4638 C CA . SER B 1 113 ? 29.719 -19.516 -27.578 1 85.12 113 SER B CA 1
ATOM 4639 C C . SER B 1 113 ? 30.656 -19.375 -26.375 1 85.12 113 SER B C 1
ATOM 4641 O O . SER B 1 113 ? 30.266 -18.844 -25.328 1 85.12 113 SER B O 1
ATOM 4643 N N . ASN B 1 114 ? 31.953 -19.891 -26.438 1 84.25 114 ASN B N 1
ATOM 4644 C CA . ASN B 1 114 ? 33.031 -19.688 -25.484 1 84.25 114 ASN B CA 1
ATOM 4645 C C . ASN B 1 114 ? 32.656 -20.172 -24.094 1 84.25 114 ASN B C 1
ATOM 4647 O O . ASN B 1 114 ? 32.875 -19.484 -23.094 1 84.25 114 ASN B O 1
ATOM 4651 N N . ASN B 1 115 ? 31.906 -21.297 -24.016 1 88.69 115 ASN B N 1
ATOM 4652 C CA . ASN B 1 115 ? 31.531 -21.938 -22.766 1 88.69 115 ASN B CA 1
ATOM 4653 C C . ASN B 1 115 ? 30.578 -21.062 -21.938 1 88.69 115 ASN B C 1
ATOM 4655 O O . ASN B 1 115 ? 30.672 -21.031 -20.703 1 88.69 115 ASN B O 1
ATOM 4659 N N . PHE B 1 116 ? 29.781 -20.266 -22.719 1 92.94 116 PHE B N 1
ATOM 4660 C CA . PHE B 1 116 ? 28.688 -19.516 -22.109 1 92.94 116 PHE B CA 1
ATOM 4661 C C . PHE B 1 116 ? 27.422 -20.375 -22.047 1 92.94 116 PHE B C 1
ATOM 4663 O O . PHE B 1 116 ? 27.109 -21.094 -22.984 1 92.94 116 PHE B O 1
ATOM 4670 N N . LEU B 1 117 ? 26.797 -20.297 -20.938 1 96.38 117 LEU B N 1
ATOM 4671 C CA . LEU B 1 117 ? 25.453 -20.859 -20.812 1 96.38 117 LEU B CA 1
ATOM 4672 C C . LEU B 1 117 ? 24.453 -19.766 -20.453 1 96.38 117 LEU B C 1
ATOM 4674 O O . LEU B 1 117 ? 24.781 -18.828 -19.719 1 96.38 117 LEU B O 1
ATOM 4678 N N . TYR B 1 118 ? 23.266 -19.906 -20.984 1 96.81 118 TYR B N 1
ATOM 4679 C CA . TYR B 1 118 ? 22.188 -18.969 -20.734 1 96.81 118 TYR B CA 1
ATOM 4680 C C . TYR B 1 118 ? 21.016 -19.656 -20.047 1 96.81 118 TYR B C 1
ATOM 4682 O O . TYR B 1 118 ? 20.547 -20.703 -20.516 1 96.81 118 TYR B O 1
ATOM 4690 N N . ILE B 1 119 ? 20.562 -19.094 -18.984 1 97.62 119 ILE B N 1
ATOM 4691 C CA . ILE B 1 119 ? 19.375 -19.562 -18.297 1 97.62 119 ILE B CA 1
ATOM 4692 C C . ILE B 1 119 ? 18.172 -18.734 -18.719 1 97.62 119 ILE B C 1
ATOM 4694 O O . ILE B 1 119 ? 18.188 -17.516 -18.641 1 97.62 119 ILE B O 1
ATOM 4698 N N . VAL B 1 120 ? 17.141 -19.422 -19.156 1 96.94 120 VAL B N 1
ATOM 4699 C CA . VAL B 1 120 ? 15.883 -18.781 -19.516 1 96.94 120 VAL B CA 1
ATOM 4700 C C . VAL B 1 120 ? 14.75 -19.359 -18.672 1 96.94 120 VAL B C 1
ATOM 4702 O O . VAL B 1 120 ? 14.305 -20.484 -18.906 1 96.94 120 VAL B O 1
ATOM 4705 N N . GLY B 1 121 ? 14.359 -18.562 -17.672 1 97.38 121 GLY B N 1
ATOM 4706 C CA . GLY B 1 121 ? 13.172 -18.906 -16.891 1 97.38 121 GLY B CA 1
ATOM 4707 C C . GLY B 1 121 ? 11.906 -18.266 -17.422 1 97.38 121 GLY B C 1
ATOM 4708 O O . GLY B 1 121 ? 11.953 -17.188 -18.016 1 97.38 121 GLY B O 1
ATOM 4709 N N . ARG B 1 122 ? 10.859 -18.906 -17.188 1 97.88 122 ARG B N 1
ATOM 4710 C CA . ARG B 1 122 ? 9.578 -18.406 -17.672 1 97.88 122 ARG B CA 1
ATOM 4711 C C . ARG B 1 122 ? 8.578 -18.234 -16.547 1 97.88 122 ARG B C 1
ATOM 4713 O O . ARG B 1 122 ? 7.379 -18.438 -16.719 1 97.88 122 ARG B O 1
ATOM 4720 N N . GLY B 1 123 ? 9.07 -18 -15.312 1 98.31 123 GLY B N 1
ATOM 4721 C CA . GLY B 1 123 ? 8.242 -17.578 -14.188 1 98.31 123 GLY B CA 1
ATOM 4722 C C . GLY B 1 123 ? 7.738 -18.75 -13.359 1 98.31 123 GLY B C 1
ATOM 4723 O O . GLY B 1 123 ? 6.723 -18.625 -12.672 1 98.31 123 GLY B O 1
ATOM 4724 N N . ASP B 1 124 ? 8.422 -19.922 -13.359 1 98.81 124 ASP B N 1
ATOM 4725 C CA . ASP B 1 124 ? 8 -21.109 -12.602 1 98.81 124 ASP B CA 1
ATOM 4726 C C . ASP B 1 124 ? 8.109 -20.859 -11.102 1 98.81 124 ASP B C 1
ATOM 4728 O O . ASP B 1 124 ? 9.211 -20.812 -10.555 1 98.81 124 ASP B O 1
ATOM 4732 N N . PRO B 1 125 ? 6.973 -20.797 -10.414 1 98.81 125 PRO B N 1
ATOM 4733 C CA . PRO B 1 125 ? 7.055 -20.531 -8.977 1 98.81 125 PRO B CA 1
ATOM 4734 C C . PRO B 1 125 ? 7.426 -21.766 -8.164 1 98.81 125 PRO B C 1
ATOM 4736 O O . PRO B 1 125 ? 7.73 -21.656 -6.977 1 98.81 125 PRO B O 1
ATOM 4739 N N . SER B 1 126 ? 7.445 -22.906 -8.773 1 98.88 126 SER B N 1
ATOM 4740 C CA . SER B 1 126 ? 7.609 -24.156 -8.047 1 98.88 126 SER B CA 1
ATOM 4741 C C . SER B 1 126 ? 9.062 -24.625 -8.07 1 98.88 126 SER B C 1
ATOM 4743 O O . SER B 1 126 ? 9.391 -25.672 -7.492 1 98.88 126 SER B O 1
ATOM 4745 N N . LEU B 1 127 ? 9.945 -23.875 -8.773 1 98.88 127 LEU B N 1
ATOM 4746 C CA . LEU B 1 127 ? 11.344 -24.281 -8.906 1 98.88 127 LEU B CA 1
ATOM 4747 C C . LEU B 1 127 ? 12.055 -24.219 -7.559 1 98.88 127 LEU B C 1
ATOM 4749 O O . LEU B 1 127 ? 11.977 -23.219 -6.855 1 98.88 127 LEU B O 1
ATOM 4753 N N . THR B 1 128 ? 12.719 -25.281 -7.188 1 98.69 128 THR B N 1
ATOM 4754 C CA . THR B 1 128 ? 13.484 -25.375 -5.945 1 98.69 128 THR B CA 1
ATOM 4755 C C . THR B 1 128 ? 14.914 -25.828 -6.211 1 98.69 128 THR B C 1
ATOM 4757 O O . THR B 1 128 ? 15.297 -26.047 -7.363 1 98.69 128 THR B O 1
ATOM 4760 N N . ASP B 1 129 ? 15.688 -26 -5.168 1 97.94 129 ASP B N 1
ATOM 4761 C CA . ASP B 1 129 ? 17.062 -26.484 -5.273 1 97.94 129 ASP B CA 1
ATOM 4762 C C . ASP B 1 129 ? 17.109 -27.891 -5.859 1 97.94 129 ASP B C 1
ATOM 4764 O O . ASP B 1 129 ? 18.078 -28.25 -6.531 1 97.94 129 ASP B O 1
ATOM 4768 N N . ALA B 1 130 ? 16.078 -28.609 -5.637 1 98.38 130 ALA B N 1
ATOM 4769 C CA . ALA B 1 130 ? 16.031 -29.969 -6.18 1 98.38 130 ALA B CA 1
ATOM 4770 C C . ALA B 1 130 ? 16.109 -29.953 -7.703 1 98.38 130 ALA B C 1
ATOM 4772 O O . ALA B 1 130 ? 16.844 -30.75 -8.305 1 98.38 130 ALA B O 1
ATOM 4773 N N . GLN B 1 131 ? 15.383 -29.062 -8.305 1 98.69 131 GLN B N 1
ATOM 4774 C CA . GLN B 1 131 ? 15.406 -28.969 -9.766 1 98.69 131 GLN B CA 1
ATOM 4775 C C . GLN B 1 131 ? 16.719 -28.375 -10.258 1 98.69 131 GLN B C 1
ATOM 4777 O O . GLN B 1 131 ? 17.188 -28.703 -11.352 1 98.69 131 GLN B O 1
ATOM 4782 N N . LEU B 1 132 ? 17.344 -27.5 -9.523 1 98.62 132 LEU B N 1
ATOM 4783 C CA . LEU B 1 132 ? 18.656 -27 -9.891 1 98.62 132 LEU B CA 1
ATOM 4784 C C . LEU B 1 132 ? 19.672 -28.141 -9.961 1 98.62 132 LEU B C 1
ATOM 4786 O O . LEU B 1 132 ? 20.516 -28.172 -10.859 1 98.62 132 LEU B O 1
ATOM 4790 N N . ARG B 1 133 ? 19.562 -29.031 -9 1 98.38 133 ARG B N 1
ATOM 4791 C CA . ARG B 1 133 ? 20.453 -30.203 -9.008 1 98.38 133 ARG B CA 1
ATOM 4792 C C . ARG B 1 133 ? 20.203 -31.062 -10.242 1 98.38 133 ARG B C 1
ATOM 4794 O O . ARG B 1 133 ? 21.156 -31.578 -10.828 1 98.38 133 ARG B O 1
ATOM 4801 N N . ILE B 1 134 ? 18.953 -31.188 -10.609 1 98.81 134 ILE B N 1
ATOM 4802 C CA . ILE B 1 134 ? 18.625 -31.938 -11.812 1 98.81 134 ILE B CA 1
ATOM 4803 C C . ILE B 1 134 ? 19.25 -31.266 -13.031 1 98.81 134 ILE B C 1
ATOM 4805 O O . ILE B 1 134 ? 19.828 -31.938 -13.883 1 98.81 134 ILE B O 1
ATOM 4809 N N . LEU B 1 135 ? 19.172 -29.969 -13.109 1 98.81 135 LEU B N 1
ATOM 4810 C CA . LEU B 1 135 ? 19.766 -29.219 -14.211 1 98.81 135 LEU B CA 1
ATOM 4811 C C . LEU B 1 135 ? 21.281 -29.422 -14.242 1 98.81 135 LEU B C 1
ATOM 4813 O O . LEU B 1 135 ? 21.859 -29.656 -15.312 1 98.81 135 LEU B O 1
ATOM 4817 N N . ALA B 1 136 ? 21.922 -29.391 -13.102 1 98.69 136 ALA B N 1
ATOM 4818 C CA . ALA B 1 136 ? 23.359 -29.594 -13.016 1 98.69 136 ALA B CA 1
ATOM 4819 C C . ALA B 1 136 ? 23.75 -30.984 -13.484 1 98.69 136 ALA B C 1
ATOM 4821 O O . ALA B 1 136 ? 24.734 -31.156 -14.211 1 98.69 136 ALA B O 1
ATOM 4822 N N . LYS B 1 137 ? 23.031 -31.938 -13.094 1 98.62 137 LYS B N 1
ATOM 4823 C CA . LYS B 1 137 ? 23.297 -33.312 -13.5 1 98.62 137 LYS B CA 1
ATOM 4824 C C . LYS B 1 137 ? 23.156 -33.469 -15.016 1 98.62 137 LYS B C 1
ATOM 4826 O O . LYS B 1 137 ? 23.938 -34.188 -15.641 1 98.62 137 LYS B O 1
ATOM 4831 N N . GLN B 1 138 ? 22.156 -32.812 -15.562 1 98.62 138 GLN B N 1
ATOM 4832 C CA . GLN B 1 138 ? 21.984 -32.844 -17.016 1 98.62 138 GLN B CA 1
ATOM 4833 C C . GLN B 1 138 ? 23.203 -32.25 -17.719 1 98.62 138 GLN B C 1
ATOM 4835 O O . GLN B 1 138 ? 23.641 -32.781 -18.75 1 98.62 138 GLN B O 1
ATOM 4840 N N . LEU B 1 139 ? 23.688 -31.188 -17.219 1 98.38 139 LEU B N 1
ATOM 4841 C CA . LEU B 1 139 ? 24.875 -30.594 -17.797 1 98.38 139 LEU B CA 1
ATOM 4842 C C . LEU B 1 139 ? 26.062 -31.547 -17.719 1 98.38 139 LEU B C 1
ATOM 4844 O O . LEU B 1 139 ? 26.797 -31.703 -18.703 1 98.38 139 LEU B O 1
ATOM 4848 N N . LYS B 1 140 ? 26.219 -32.156 -16.609 1 98 140 LYS B N 1
ATOM 4849 C CA . LYS B 1 140 ? 27.297 -33.125 -16.422 1 98 140 LYS B CA 1
ATOM 4850 C C . LYS B 1 140 ? 27.172 -34.281 -17.422 1 98 140 LYS B C 1
ATOM 4852 O O . LYS B 1 140 ? 28.172 -34.719 -17.984 1 98 140 LYS B O 1
ATOM 4857 N N . GLN B 1 141 ? 26.016 -34.719 -17.594 1 97.75 141 GLN B N 1
ATOM 4858 C CA . GLN B 1 141 ? 25.75 -35.812 -18.516 1 97.75 141 GLN B CA 1
ATOM 4859 C C . GLN B 1 141 ? 26.125 -35.406 -19.953 1 97.75 141 GLN B C 1
ATOM 4861 O O . GLN B 1 141 ? 26.469 -36.281 -20.766 1 97.75 141 GLN B O 1
ATOM 4866 N N . LYS B 1 142 ? 26.141 -34.156 -20.172 1 96.06 142 LYS B N 1
ATOM 4867 C CA . LYS B 1 142 ? 26.516 -33.656 -21.5 1 96.06 142 LYS B CA 1
ATOM 4868 C C . LYS B 1 142 ? 28 -33.281 -21.531 1 96.06 142 LYS B C 1
ATOM 4870 O O . LYS B 1 142 ? 28.469 -32.625 -22.469 1 96.06 142 LYS B O 1
ATOM 4875 N N . SER B 1 143 ? 28.641 -33.562 -20.531 1 96.31 143 SER B N 1
ATOM 4876 C CA . SER B 1 143 ? 30.094 -33.406 -20.406 1 96.31 143 SER B CA 1
ATOM 4877 C C . SER B 1 143 ? 30.469 -31.922 -20.312 1 96.31 143 SER B C 1
ATOM 4879 O O . SER B 1 143 ? 31.531 -31.516 -20.781 1 96.31 143 SER B O 1
ATOM 4881 N N . ILE B 1 144 ? 29.531 -31.188 -19.812 1 96.69 144 ILE B N 1
ATOM 4882 C CA . ILE B 1 144 ? 29.844 -29.797 -19.484 1 96.69 144 ILE B CA 1
ATOM 4883 C C . ILE B 1 144 ? 30.375 -29.719 -18.062 1 96.69 144 ILE B C 1
ATOM 4885 O O . ILE B 1 144 ? 29.641 -29.906 -17.094 1 96.69 144 ILE B O 1
ATOM 4889 N N . THR B 1 145 ? 31.672 -29.391 -18.016 1 96.31 145 THR B N 1
ATOM 4890 C CA . THR B 1 145 ? 32.281 -29.422 -16.703 1 96.31 145 THR B CA 1
ATOM 4891 C C . THR B 1 145 ? 32.875 -28.062 -16.328 1 96.31 145 THR B C 1
ATOM 4893 O O . THR B 1 145 ? 33.281 -27.844 -15.188 1 96.31 145 THR B O 1
ATOM 4896 N N . GLN B 1 146 ? 32.906 -27.219 -17.266 1 97 146 GLN B N 1
ATOM 4897 C CA . GLN B 1 146 ? 33.406 -25.875 -17.047 1 97 146 GLN B CA 1
ATOM 4898 C C . GLN B 1 146 ? 32.531 -24.844 -17.75 1 97 146 GLN B C 1
ATOM 4900 O O . GLN B 1 146 ? 32.219 -24.984 -18.938 1 97 146 GLN B O 1
ATOM 4905 N N . ILE B 1 147 ? 32.156 -23.859 -17 1 97.81 147 ILE B N 1
ATOM 4906 C CA . ILE B 1 147 ? 31.344 -22.75 -17.5 1 97.81 147 ILE B CA 1
ATOM 4907 C C . ILE B 1 147 ? 32.094 -21.438 -17.266 1 97.81 147 ILE B C 1
ATOM 4909 O O . ILE B 1 147 ? 32.344 -21.062 -16.125 1 97.81 147 ILE B O 1
ATOM 4913 N N . GLN B 1 148 ? 32.406 -20.734 -18.266 1 97.62 148 GLN B N 1
ATOM 4914 C CA . GLN B 1 148 ? 33.094 -19.469 -18.125 1 97.62 148 GLN B CA 1
ATOM 4915 C C . GLN B 1 148 ? 32.156 -18.359 -17.625 1 97.62 148 GLN B C 1
ATOM 4917 O O . GLN B 1 148 ? 32.5 -17.578 -16.75 1 97.62 148 GLN B O 1
ATOM 4922 N N . GLN B 1 149 ? 31 -18.375 -18.312 1 97 149 GLN B N 1
ATOM 4923 C CA . GLN B 1 149 ? 30 -17.375 -17.938 1 97 149 GLN B CA 1
ATOM 4924 C C . GLN B 1 149 ? 28.594 -17.984 -17.938 1 97 149 GLN B C 1
ATOM 4926 O O . GLN B 1 149 ? 28.219 -18.672 -18.875 1 97 149 GLN B O 1
ATOM 4931 N N . LEU B 1 150 ? 27.922 -17.828 -16.875 1 97.81 150 LEU B N 1
ATOM 4932 C CA . LEU B 1 150 ? 26.516 -18.188 -16.75 1 97.81 150 LEU B CA 1
ATOM 4933 C C . LEU B 1 150 ? 25.641 -16.938 -16.734 1 97.81 150 LEU B C 1
ATOM 4935 O O . LEU B 1 150 ? 25.797 -16.062 -15.883 1 97.81 150 LEU B O 1
ATOM 4939 N N . VAL B 1 151 ? 24.734 -16.797 -17.688 1 97.25 151 VAL B N 1
ATOM 4940 C CA . VAL B 1 151 ? 23.969 -15.57 -17.922 1 97.25 151 VAL B CA 1
ATOM 4941 C C . VAL B 1 151 ? 22.469 -15.844 -17.734 1 97.25 151 VAL B C 1
ATOM 4943 O O . VAL B 1 151 ? 21.938 -16.797 -18.312 1 97.25 151 VAL B O 1
ATOM 4946 N N . VAL B 1 152 ? 21.781 -15.062 -16.906 1 97.81 152 VAL B N 1
ATOM 4947 C CA . VAL B 1 152 ? 20.328 -15.117 -16.812 1 97.81 152 VAL B CA 1
ATOM 4948 C C . VAL B 1 152 ? 19.719 -14.141 -17.828 1 97.81 152 VAL B C 1
ATOM 4950 O O . VAL B 1 152 ? 20.078 -12.961 -17.859 1 97.81 152 VAL B O 1
ATOM 4953 N N . ASP B 1 153 ? 18.922 -14.641 -18.672 1 96.25 153 ASP B N 1
ATOM 4954 C CA . ASP B 1 153 ? 18.062 -13.805 -19.484 1 96.25 153 ASP B CA 1
ATOM 4955 C C . ASP B 1 153 ? 16.719 -13.562 -18.812 1 96.25 153 ASP B C 1
ATOM 4957 O O . ASP B 1 153 ? 15.852 -14.445 -18.781 1 96.25 153 ASP B O 1
ATOM 4961 N N . ASP B 1 154 ? 16.531 -12.375 -18.266 1 94.31 154 ASP B N 1
ATOM 4962 C CA . ASP B 1 154 ? 15.359 -12.102 -17.438 1 94.31 154 ASP B CA 1
ATOM 4963 C C . ASP B 1 154 ? 14.289 -11.367 -18.234 1 94.31 154 ASP B C 1
ATOM 4965 O O . ASP B 1 154 ? 13.445 -10.68 -17.656 1 94.31 154 ASP B O 1
ATOM 4969 N N . ARG B 1 155 ? 14.273 -11.523 -19.641 1 93.12 155 ARG B N 1
ATOM 4970 C CA . ARG B 1 155 ? 13.414 -10.695 -20.484 1 93.12 155 ARG B CA 1
ATOM 4971 C C . ARG B 1 155 ? 12.078 -11.391 -20.75 1 93.12 155 ARG B C 1
ATOM 4973 O O . ARG B 1 155 ? 11.18 -10.805 -21.359 1 93.12 155 ARG B O 1
ATOM 4980 N N . TYR B 1 156 ? 11.906 -12.562 -20.188 1 94.62 156 TYR B N 1
ATOM 4981 C CA . TYR B 1 156 ? 10.648 -13.25 -20.453 1 94.62 156 TYR B CA 1
ATOM 4982 C C . TYR B 1 156 ? 9.492 -12.547 -19.75 1 94.62 156 TYR B C 1
ATOM 4984 O O . TYR B 1 156 ? 8.43 -12.352 -20.344 1 94.62 156 TYR B O 1
ATOM 4992 N N . ILE B 1 157 ? 9.617 -12.328 -18.531 1 95.81 157 ILE B N 1
ATOM 4993 C CA . ILE B 1 157 ? 8.672 -11.492 -17.781 1 95.81 157 ILE B CA 1
ATOM 4994 C C . ILE B 1 157 ? 9.195 -10.062 -17.703 1 95.81 157 ILE B C 1
ATOM 4996 O O . ILE B 1 157 ? 10.227 -9.812 -17.062 1 95.81 157 ILE B O 1
ATOM 5000 N N . ARG B 1 158 ? 8.477 -9.172 -18.266 1 93.56 158 ARG B N 1
ATOM 5001 C CA . ARG B 1 158 ? 8.883 -7.773 -18.312 1 93.56 158 ARG B CA 1
ATOM 5002 C C . ARG B 1 158 ? 8.117 -6.945 -17.281 1 93.56 158 ARG B C 1
ATOM 5004 O O . ARG B 1 158 ? 6.996 -7.301 -16.906 1 93.56 158 ARG B O 1
ATOM 5011 N N . GLY B 1 159 ? 8.789 -5.863 -16.859 1 92.5 159 GLY B N 1
ATOM 5012 C CA . GLY B 1 159 ? 8.148 -4.949 -15.93 1 92.5 159 GLY B CA 1
ATOM 5013 C C . GLY B 1 159 ? 8.656 -5.098 -14.508 1 92.5 159 GLY B C 1
ATOM 5014 O O . GLY B 1 159 ? 9.641 -5.797 -14.258 1 92.5 159 GLY B O 1
ATOM 5015 N N . ASP B 1 160 ? 7.973 -4.449 -13.594 1 92.12 160 ASP B N 1
ATOM 5016 C CA . ASP B 1 160 ? 8.391 -4.434 -12.195 1 92.12 160 ASP B CA 1
ATOM 5017 C C . ASP B 1 160 ? 8.219 -5.809 -11.555 1 92.12 160 ASP B C 1
ATOM 5019 O O . ASP B 1 160 ? 7.27 -6.531 -11.875 1 92.12 160 ASP B O 1
ATOM 5023 N N . LEU B 1 161 ? 9.039 -6.051 -10.602 1 95 161 LEU B N 1
ATOM 5024 C CA . LEU B 1 161 ? 9.062 -7.355 -9.953 1 95 161 LEU B CA 1
ATOM 5025 C C . LEU B 1 161 ? 7.91 -7.492 -8.961 1 95 161 LEU B C 1
ATOM 5027 O O . LEU B 1 161 ? 7.547 -8.602 -8.57 1 95 161 LEU B O 1
ATOM 5031 N N . VAL B 1 162 ? 7.434 -6.348 -8.469 1 97.12 162 VAL B N 1
ATOM 5032 C CA . VAL B 1 162 ? 6.281 -6.324 -7.566 1 97.12 162 VAL B CA 1
ATOM 5033 C C . VAL B 1 162 ? 5.293 -5.254 -8.023 1 97.12 162 VAL B C 1
ATOM 5035 O O . VAL B 1 162 ? 5.691 -4.219 -8.562 1 97.12 162 VAL B O 1
ATOM 5038 N N . PRO B 1 163 ? 3.982 -5.559 -7.844 1 97.62 163 PRO B N 1
ATOM 5039 C CA . PRO B 1 163 ? 3.027 -4.477 -8.086 1 97.62 163 PRO B CA 1
ATOM 5040 C C . PRO B 1 163 ? 3.301 -3.246 -7.223 1 97.62 163 PRO B C 1
ATOM 5042 O O . PRO B 1 163 ? 3.562 -3.375 -6.023 1 97.62 163 PRO B O 1
ATOM 5045 N N . SER B 1 164 ? 3.234 -2.082 -7.844 1 97.69 164 SER B N 1
ATOM 5046 C CA . SER B 1 164 ? 3.59 -0.839 -7.164 1 97.69 164 SER B CA 1
ATOM 5047 C C . SER B 1 164 ? 2.598 -0.511 -6.055 1 97.69 164 SER B C 1
ATOM 5049 O O . SER B 1 164 ? 2.898 0.277 -5.156 1 97.69 164 SER B O 1
ATOM 5051 N N . SER B 1 165 ? 1.446 -1.156 -6.086 1 98.12 165 SER B N 1
ATOM 5052 C CA . SER B 1 165 ? 0.376 -0.835 -5.148 1 98.12 165 SER B CA 1
ATOM 5053 C C . SER B 1 165 ? 0.428 -1.739 -3.92 1 98.12 165 SER B C 1
ATOM 5055 O O . SER B 1 165 ? -0.382 -1.595 -3.002 1 98.12 165 SER B O 1
ATOM 5057 N N . TRP B 1 166 ? 1.346 -2.693 -3.875 1 98.75 166 TRP B N 1
ATOM 5058 C CA . TRP B 1 166 ? 1.539 -3.447 -2.641 1 98.75 166 TRP B CA 1
ATOM 5059 C C . TRP B 1 166 ? 2.09 -2.551 -1.537 1 98.75 166 TRP B C 1
ATOM 5061 O O . TRP B 1 166 ? 2.738 -1.54 -1.814 1 98.75 166 TRP B O 1
ATOM 5071 N N . GLN B 1 167 ? 1.784 -2.893 -0.33 1 98.62 167 GLN B N 1
ATOM 5072 C CA . GLN B 1 167 ? 2.232 -2.1 0.809 1 98.62 167 GLN B CA 1
ATOM 5073 C C . GLN B 1 167 ? 3.705 -2.361 1.115 1 98.62 167 GLN B C 1
ATOM 5075 O O . GLN B 1 167 ? 4.23 -3.428 0.79 1 98.62 167 GLN B O 1
ATOM 5080 N N . TRP B 1 168 ? 4.316 -1.431 1.801 1 98.06 168 TRP B N 1
ATOM 5081 C CA . TRP B 1 168 ? 5.715 -1.562 2.199 1 98.06 168 TRP B CA 1
ATOM 5082 C C . TRP B 1 168 ? 5.926 -2.818 3.037 1 98.06 168 TRP B C 1
ATOM 5084 O O . TRP B 1 168 ? 6.898 -3.549 2.84 1 98.06 168 TRP B O 1
ATOM 5094 N N . GLU B 1 169 ? 5 -3.113 3.885 1 97.75 169 GLU B N 1
ATOM 5095 C CA . GLU B 1 169 ? 5.133 -4.305 4.719 1 97.75 169 GLU B CA 1
ATOM 5096 C C . GLU B 1 169 ? 5.031 -5.578 3.885 1 97.75 169 GLU B C 1
ATOM 5098 O O . GLU B 1 169 ? 5.578 -6.617 4.258 1 97.75 169 GLU B O 1
ATOM 5103 N N . ASP B 1 170 ? 4.332 -5.512 2.752 1 98.38 170 ASP B N 1
ATOM 5104 C CA . ASP B 1 170 ? 4.27 -6.664 1.861 1 98.38 170 ASP B CA 1
ATOM 5105 C C . ASP B 1 170 ? 5.637 -6.957 1.248 1 98.38 170 ASP B C 1
ATOM 5107 O O . ASP B 1 170 ? 6.035 -8.117 1.128 1 98.38 170 ASP B O 1
ATOM 5111 N N . ILE B 1 171 ? 6.332 -5.945 0.973 1 97.31 171 ILE B N 1
ATOM 5112 C CA . ILE B 1 171 ? 7.574 -6.027 0.208 1 97.31 171 ILE B CA 1
ATOM 5113 C C . ILE B 1 171 ? 8.633 -6.781 1.015 1 97.31 171 ILE B C 1
ATOM 5115 O O . ILE B 1 171 ? 9.492 -7.449 0.445 1 97.31 171 ILE B O 1
ATOM 5119 N N . TYR B 1 172 ? 8.531 -6.68 2.352 1 97.06 172 TYR B N 1
ATOM 5120 C CA . TYR B 1 172 ? 9.531 -7.398 3.133 1 97.06 172 TYR B CA 1
ATOM 5121 C C . TYR B 1 172 ? 8.898 -8.57 3.877 1 97.06 172 TYR B C 1
ATOM 5123 O O . TYR B 1 172 ? 9.43 -9.031 4.891 1 97.06 172 TYR B O 1
ATOM 5131 N N . SER B 1 173 ? 7.777 -8.984 3.4 1 97.88 173 SER B N 1
ATOM 5132 C CA . SER B 1 173 ? 7.156 -10.203 3.904 1 97.88 173 SER B CA 1
ATOM 5133 C C . SER B 1 173 ? 7.23 -11.328 2.879 1 97.88 173 SER B C 1
ATOM 5135 O O . SER B 1 173 ? 7.137 -11.086 1.674 1 97.88 173 SER B O 1
ATOM 5137 N N . ASP B 1 174 ? 7.285 -12.539 3.379 1 97.19 174 ASP B N 1
ATOM 5138 C CA . ASP B 1 174 ? 7.488 -13.68 2.486 1 97.19 174 ASP B CA 1
ATOM 5139 C C . ASP B 1 174 ? 6.32 -13.836 1.52 1 97.19 174 ASP B C 1
ATOM 5141 O O . ASP B 1 174 ? 6.496 -14.305 0.395 1 97.19 174 ASP B O 1
ATOM 5145 N N . TYR B 1 175 ? 5.152 -13.367 1.885 1 98.25 175 TYR B N 1
ATOM 5146 C CA . TYR B 1 175 ? 3.982 -13.523 1.026 1 98.25 175 TYR B CA 1
ATOM 5147 C C . TYR B 1 175 ? 3.98 -12.484 -0.088 1 98.25 175 TYR B C 1
ATOM 5149 O O . TYR B 1 175 ? 3.197 -12.578 -1.035 1 98.25 175 TYR B O 1
ATOM 5157 N N . GLY B 1 176 ? 4.848 -11.477 0.035 1 98.5 176 GLY B N 1
ATOM 5158 C CA . GLY B 1 176 ? 4.984 -10.453 -0.995 1 98.5 176 GLY B CA 1
ATOM 5159 C C . GLY B 1 176 ? 6.273 -10.57 -1.787 1 98.5 176 GLY B C 1
ATOM 5160 O O . GLY B 1 176 ? 6.891 -9.562 -2.129 1 98.5 176 GLY B O 1
ATOM 5161 N N . ALA B 1 177 ? 6.746 -11.773 -2.057 1 98.62 177 ALA B N 1
ATOM 5162 C CA . ALA B 1 177 ? 7.996 -12.031 -2.766 1 98.62 177 ALA B CA 1
ATOM 5163 C C . ALA B 1 177 ? 7.918 -11.547 -4.211 1 98.62 177 ALA B C 1
ATOM 5165 O O . ALA B 1 177 ? 6.848 -11.578 -4.824 1 98.62 177 ALA B O 1
ATOM 5166 N N . PRO B 1 178 ? 9.047 -11.109 -4.734 1 98.12 178 PRO B N 1
ATOM 5167 C CA . PRO B 1 178 ? 9.062 -10.609 -6.113 1 98.12 178 PRO B CA 1
ATOM 5168 C C . PRO B 1 178 ? 8.852 -11.711 -7.145 1 98.12 178 PRO B C 1
ATOM 5170 O O . PRO B 1 178 ? 9.188 -12.875 -6.891 1 98.12 178 PRO B O 1
ATOM 5173 N N . VAL B 1 179 ? 8.328 -11.32 -8.305 1 98.06 179 VAL B N 1
ATOM 5174 C CA . VAL B 1 179 ? 8 -12.266 -9.367 1 98.06 179 VAL B CA 1
ATOM 5175 C C . VAL B 1 179 ? 8.727 -11.867 -10.648 1 98.06 179 VAL B C 1
ATOM 5177 O O . VAL B 1 179 ? 8.547 -10.758 -11.156 1 98.06 179 VAL B O 1
ATOM 5180 N N . GLY B 1 180 ? 9.562 -12.75 -11.164 1 97 180 GLY B N 1
ATOM 5181 C CA . GLY B 1 180 ? 10.297 -12.508 -12.398 1 97 180 GLY B CA 1
ATOM 5182 C C . GLY B 1 180 ? 10.43 -13.742 -13.266 1 97 180 GLY B C 1
ATOM 5183 O O . GLY B 1 180 ? 9.695 -14.719 -13.086 1 97 180 GLY B O 1
ATOM 5184 N N . SER B 1 181 ? 11.336 -13.648 -14.234 1 97.69 181 SER B N 1
ATOM 5185 C CA . SER B 1 181 ? 11.523 -14.75 -15.172 1 97.69 181 SER B CA 1
ATOM 5186 C C . SER B 1 181 ? 12.109 -15.977 -14.469 1 97.69 181 SER B C 1
ATOM 5188 O O . SER B 1 181 ? 11.758 -17.109 -14.797 1 97.69 181 SER B O 1
ATOM 5190 N N . VAL B 1 182 ? 12.961 -15.648 -13.523 1 98.25 182 VAL B N 1
ATOM 5191 C CA . VAL B 1 182 ? 13.5 -16.734 -12.719 1 98.25 182 VAL B CA 1
ATOM 5192 C C . VAL B 1 182 ? 13.016 -16.625 -11.281 1 98.25 182 VAL B C 1
ATOM 5194 O O . VAL B 1 182 ? 13.141 -15.555 -10.664 1 98.25 182 VAL B O 1
ATOM 5197 N N . ILE B 1 183 ? 12.383 -17.656 -10.844 1 98.75 183 ILE B N 1
ATOM 5198 C CA . ILE B 1 183 ? 11.93 -17.797 -9.469 1 98.75 183 ILE B CA 1
ATOM 5199 C C . ILE B 1 183 ? 12.539 -19.062 -8.859 1 98.75 183 ILE B C 1
ATOM 5201 O O . ILE B 1 183 ? 12.539 -20.125 -9.477 1 98.75 183 ILE B O 1
ATOM 5205 N N . LEU B 1 184 ? 13.102 -18.922 -7.691 1 98.75 184 LEU B N 1
ATOM 5206 C CA . LEU B 1 184 ? 13.68 -20.047 -6.973 1 98.75 184 LEU B CA 1
ATOM 5207 C C . LEU B 1 184 ? 13.266 -20.031 -5.504 1 98.75 184 LEU B C 1
ATOM 5209 O O . LEU B 1 184 ? 13.352 -18.984 -4.852 1 98.75 184 LEU B O 1
ATOM 5213 N N . ASN B 1 185 ? 12.789 -21.203 -5.051 1 98.5 185 ASN B N 1
ATOM 5214 C CA . ASN B 1 185 ? 12.352 -21.281 -3.66 1 98.5 185 ASN B CA 1
ATOM 5215 C C . ASN B 1 185 ? 11.398 -20.141 -3.303 1 98.5 185 ASN B C 1
ATOM 5217 O O . ASN B 1 185 ? 11.57 -19.484 -2.275 1 98.5 185 ASN B O 1
ATOM 5221 N N . GLN B 1 186 ? 10.523 -19.859 -4.215 1 98.75 186 GLN B N 1
ATOM 5222 C CA . GLN B 1 186 ? 9.5 -18.828 -4.094 1 98.75 186 GLN B CA 1
ATOM 5223 C C . GLN B 1 186 ? 10.125 -17.469 -3.838 1 98.75 186 GLN B C 1
ATOM 5225 O O . GLN B 1 186 ? 9.492 -16.594 -3.24 1 98.75 186 GLN B O 1
ATOM 5230 N N . ASN B 1 187 ? 11.406 -17.312 -4.191 1 98.56 187 ASN B N 1
ATOM 5231 C CA . ASN B 1 187 ? 12.188 -16.078 -4.039 1 98.56 187 ASN B CA 1
ATOM 5232 C C . ASN B 1 187 ? 12.211 -15.617 -2.586 1 98.56 187 ASN B C 1
ATOM 5234 O O . ASN B 1 187 ? 12.047 -14.43 -2.309 1 98.56 187 ASN B O 1
ATOM 5238 N N . THR B 1 188 ? 12.414 -16.578 -1.696 1 98.25 188 THR B N 1
ATOM 5239 C CA . THR B 1 188 ? 12.57 -16.297 -0.273 1 98.25 188 THR B CA 1
ATOM 5240 C C . THR B 1 188 ? 13.828 -16.969 0.278 1 98.25 188 THR B C 1
ATOM 5242 O O . THR B 1 188 ? 14.352 -17.906 -0.324 1 98.25 188 THR B O 1
ATOM 5245 N N . PHE B 1 189 ? 14.344 -16.453 1.291 1 97.62 189 PHE B N 1
ATOM 5246 C CA . PHE B 1 189 ? 15.406 -17.047 2.094 1 97.62 189 PHE B CA 1
ATOM 5247 C C . PHE B 1 189 ? 15.016 -17.094 3.564 1 97.62 189 PHE B C 1
ATOM 5249 O O . PHE B 1 189 ? 14.031 -16.469 3.971 1 97.62 189 PHE B O 1
ATOM 5256 N N . SER B 1 190 ? 15.773 -17.906 4.332 1 97.88 190 SER B N 1
ATOM 5257 C CA . SER B 1 190 ? 15.375 -18.078 5.727 1 97.88 190 SER B CA 1
ATOM 5258 C C . SER B 1 190 ? 16.594 -18.109 6.648 1 97.88 190 SER B C 1
ATOM 5260 O O . SER B 1 190 ? 17.703 -18.359 6.199 1 97.88 190 SER B O 1
ATOM 5262 N N . PHE B 1 191 ? 16.359 -17.766 7.891 1 98.12 191 PHE B N 1
ATOM 5263 C CA . PHE B 1 191 ? 17.281 -18.016 8.992 1 98.12 191 PHE B CA 1
ATOM 5264 C C . PHE B 1 191 ? 16.516 -18.281 10.281 1 98.12 191 PHE B C 1
ATOM 5266 O O . PHE B 1 191 ? 15.336 -17.969 10.391 1 98.12 191 PHE B O 1
ATOM 5273 N N . ASN B 1 192 ? 17.219 -18.859 11.195 1 98.25 192 ASN B N 1
ATOM 5274 C CA . ASN B 1 192 ? 16.656 -19.125 12.516 1 98.25 192 ASN B CA 1
ATOM 5275 C C . ASN B 1 192 ? 17.203 -18.156 13.562 1 98.25 192 ASN B C 1
ATOM 5277 O O . ASN B 1 192 ? 18.375 -17.797 13.523 1 98.25 192 ASN B O 1
ATOM 5281 N N . LEU B 1 193 ? 16.328 -17.766 14.453 1 98.56 193 LEU B N 1
ATOM 5282 C CA . LEU B 1 193 ? 16.734 -17.062 15.672 1 98.56 193 LEU B CA 1
ATOM 5283 C C . LEU B 1 193 ? 16.75 -18 16.859 1 98.56 193 LEU B C 1
ATOM 5285 O O . LEU B 1 193 ? 15.758 -18.672 17.141 1 98.56 193 LEU B O 1
ATOM 5289 N N . LEU B 1 194 ? 17.875 -18.047 17.484 1 98.44 194 LEU B N 1
ATOM 5290 C CA . LEU B 1 194 ? 18.047 -18.891 18.672 1 98.44 194 LEU B CA 1
ATOM 5291 C C . LEU B 1 194 ? 18.234 -18.047 19.922 1 98.44 194 LEU B C 1
ATOM 5293 O O . LEU B 1 194 ? 19.078 -17.141 19.938 1 98.44 194 LEU B O 1
ATOM 5297 N N . PRO B 1 195 ? 17.422 -18.359 20.922 1 97.75 195 PRO B N 1
ATOM 5298 C CA . PRO B 1 195 ? 17.672 -17.625 22.156 1 97.75 195 PRO B CA 1
ATOM 5299 C C . PRO B 1 195 ? 19.062 -17.859 22.719 1 97.75 195 PRO B C 1
ATOM 5301 O O . PRO B 1 195 ? 19.688 -18.875 22.406 1 97.75 195 PRO B O 1
ATOM 5304 N N . GLN B 1 196 ? 19.547 -16.844 23.406 1 97.25 196 GLN B N 1
ATOM 5305 C CA . GLN B 1 196 ? 20.812 -16.953 24.125 1 97.25 196 GLN B CA 1
ATOM 5306 C C . GLN B 1 196 ? 20.609 -16.719 25.609 1 97.25 196 GLN B C 1
ATOM 5308 O O . GLN B 1 196 ? 19.609 -17.156 26.188 1 97.25 196 GLN B O 1
ATOM 5313 N N . THR B 1 197 ? 21.625 -16.141 26.328 1 96.81 197 THR B N 1
ATOM 5314 C CA . THR B 1 197 ? 21.453 -15.812 27.734 1 96.81 197 THR B CA 1
ATOM 5315 C C . THR B 1 197 ? 20.547 -14.602 27.922 1 96.81 197 THR B C 1
ATOM 5317 O O . THR B 1 197 ? 20.406 -13.789 27 1 96.81 197 THR B O 1
ATOM 5320 N N . LEU B 1 198 ? 20 -14.578 29.047 1 97.19 198 LEU B N 1
ATOM 5321 C CA . LEU B 1 198 ? 19.062 -13.508 29.375 1 97.19 198 LEU B CA 1
ATOM 5322 C C . LEU B 1 198 ? 19.656 -12.141 29.031 1 97.19 198 LEU B C 1
ATOM 5324 O O . LEU B 1 198 ? 20.797 -11.859 29.375 1 97.19 198 LEU B O 1
ATOM 5328 N N . GLY B 1 199 ? 18.875 -11.359 28.25 1 97.06 199 GLY B N 1
ATOM 5329 C CA . GLY B 1 199 ? 19.281 -9.992 27.953 1 97.06 199 GLY B CA 1
ATOM 5330 C C . GLY B 1 199 ? 20.078 -9.867 26.672 1 97.06 199 GLY B C 1
ATOM 5331 O O . GLY B 1 199 ? 20.234 -8.766 26.141 1 97.06 199 GLY B O 1
ATOM 5332 N N . LYS B 1 200 ? 20.5 -10.984 26.156 1 97.81 200 LYS B N 1
ATOM 5333 C CA . LYS B 1 200 ? 21.312 -10.953 24.938 1 97.81 200 LYS B CA 1
ATOM 5334 C C . LYS B 1 200 ? 20.453 -11.117 23.703 1 97.81 200 LYS B C 1
ATOM 5336 O O . LYS B 1 200 ? 19.391 -11.742 23.75 1 97.81 200 LYS B O 1
ATOM 5341 N N . PRO B 1 201 ? 20.922 -10.586 22.578 1 98.06 201 PRO B N 1
ATOM 5342 C CA . PRO B 1 201 ? 20.188 -10.805 21.328 1 98.06 201 PRO B CA 1
ATOM 5343 C C . PRO B 1 201 ? 20.203 -12.266 20.875 1 98.06 201 PRO B C 1
ATOM 5345 O O . PRO B 1 201 ? 21.125 -13.008 21.188 1 98.06 201 PRO B O 1
ATOM 5348 N N . ALA B 1 202 ? 19.156 -12.641 20.188 1 98.38 202 ALA B N 1
ATOM 5349 C CA . ALA B 1 202 ? 19.109 -13.992 19.641 1 98.38 202 ALA B CA 1
ATOM 5350 C C . ALA B 1 202 ? 20.234 -14.227 18.641 1 98.38 202 ALA B C 1
ATOM 5352 O O . ALA B 1 202 ? 20.641 -13.312 17.922 1 98.38 202 ALA B O 1
ATOM 5353 N N . LEU B 1 203 ? 20.719 -15.406 18.656 1 98.12 203 LEU B N 1
ATOM 5354 C CA . LEU B 1 203 ? 21.703 -15.805 17.656 1 98.12 203 LEU B CA 1
ATOM 5355 C C . LEU B 1 203 ? 21.047 -16.031 16.297 1 98.12 203 LEU B C 1
ATOM 5357 O O . LEU B 1 203 ? 19.984 -16.656 16.234 1 98.12 203 LEU B O 1
ATOM 5361 N N . ILE B 1 204 ? 21.625 -15.523 15.273 1 98.12 204 ILE B N 1
ATOM 5362 C CA . ILE B 1 204 ? 21.109 -15.719 13.922 1 98.12 204 ILE B CA 1
ATOM 5363 C C . ILE B 1 204 ? 21.812 -16.906 13.266 1 98.12 204 ILE B C 1
ATOM 5365 O O . ILE B 1 204 ? 23.047 -16.922 13.141 1 98.12 204 ILE B O 1
ATOM 5369 N N . SER B 1 205 ? 21.078 -17.891 12.875 1 97.81 205 SER B N 1
ATOM 5370 C CA . SER B 1 205 ? 21.578 -19.047 12.164 1 97.81 205 SER B CA 1
ATOM 5371 C C . SER B 1 205 ? 21.016 -19.109 10.75 1 97.81 205 SER B C 1
ATOM 5373 O O . SER B 1 205 ? 19.891 -19.562 10.547 1 97.81 205 SER B O 1
ATOM 5375 N N . TRP B 1 206 ? 21.828 -18.766 9.836 1 96.38 206 TRP B N 1
ATOM 5376 C CA . TRP B 1 206 ? 21.406 -18.703 8.445 1 96.38 206 TRP B CA 1
ATOM 5377 C C . TRP B 1 206 ? 21.297 -20.094 7.836 1 96.38 206 TRP B C 1
ATOM 5379 O O . TRP B 1 206 ? 22.141 -20.953 8.094 1 96.38 206 TRP B O 1
ATOM 5389 N N . THR B 1 207 ? 20.312 -20.281 6.961 1 92.38 207 THR B N 1
ATOM 5390 C CA . THR B 1 207 ? 20.125 -21.562 6.262 1 92.38 207 THR B CA 1
ATOM 5391 C C . THR B 1 207 ? 21.031 -21.625 5.035 1 92.38 207 THR B C 1
ATOM 5393 O O . THR B 1 207 ? 21.328 -22.719 4.527 1 92.38 207 THR B O 1
ATOM 5396 N N . ASP B 1 208 ? 21.406 -20.484 4.539 1 90 208 ASP B N 1
ATOM 5397 C CA . ASP B 1 208 ? 22.312 -20.344 3.4 1 90 208 ASP B CA 1
ATOM 5398 C C . ASP B 1 208 ? 23.359 -19.266 3.658 1 90 208 ASP B C 1
ATOM 5400 O O . ASP B 1 208 ? 23.062 -18.078 3.615 1 90 208 ASP B O 1
ATOM 5404 N N . ALA B 1 209 ? 24.578 -19.625 3.732 1 89.19 209 ALA B N 1
ATOM 5405 C CA . ALA B 1 209 ? 25.656 -18.719 4.102 1 89.19 209 ALA B CA 1
ATOM 5406 C C . ALA B 1 209 ? 25.922 -17.703 3 1 89.19 209 ALA B C 1
ATOM 5408 O O . ALA B 1 209 ? 26.281 -16.547 3.281 1 89.19 209 ALA B O 1
ATOM 5409 N N . ASP B 1 210 ? 25.672 -18.109 1.833 1 89.94 210 ASP B N 1
ATOM 5410 C CA . ASP B 1 210 ? 25.922 -17.188 0.728 1 89.94 210 ASP B CA 1
ATOM 5411 C C . ASP B 1 210 ? 24.875 -16.078 0.692 1 89.94 210 ASP B C 1
ATOM 5413 O O . ASP B 1 210 ? 25.172 -14.953 0.271 1 89.94 210 ASP B O 1
ATOM 5417 N N . GLU B 1 211 ? 23.719 -16.422 1.104 1 92.75 211 GLU B N 1
ATOM 5418 C CA . GLU B 1 211 ? 22.672 -15.398 1.164 1 92.75 211 GLU B CA 1
ATOM 5419 C C . GLU B 1 211 ? 22.922 -14.43 2.318 1 92.75 211 GLU B C 1
ATOM 5421 O O . GLU B 1 211 ? 22.656 -13.234 2.205 1 92.75 211 GLU B O 1
ATOM 5426 N N . ALA B 1 212 ? 23.516 -14.883 3.361 1 95.69 212 ALA B N 1
ATOM 5427 C CA . ALA B 1 212 ? 23.828 -14.062 4.527 1 95.69 212 ALA B CA 1
ATOM 5428 C C . ALA B 1 212 ? 24.688 -12.867 4.145 1 95.69 212 ALA B C 1
ATOM 5430 O O . ALA B 1 212 ? 24.531 -11.773 4.688 1 95.69 212 ALA B O 1
ATOM 5431 N N . LYS B 1 213 ? 25.562 -13.055 3.184 1 95.38 213 LYS B N 1
ATOM 5432 C CA . LYS B 1 213 ? 26.531 -12.039 2.785 1 95.38 213 LYS B CA 1
ATOM 5433 C C . LYS B 1 213 ? 25.844 -10.852 2.113 1 95.38 213 LYS B C 1
ATOM 5435 O O . LYS B 1 213 ? 26.438 -9.789 1.968 1 95.38 213 LYS B O 1
ATOM 5440 N N . GLN B 1 214 ? 24.641 -11.055 1.729 1 94.38 214 GLN B N 1
ATOM 5441 C CA . GLN B 1 214 ? 23.922 -10.008 1.01 1 94.38 214 GLN B CA 1
ATOM 5442 C C . GLN B 1 214 ? 23.25 -9.031 1.978 1 94.38 214 GLN B C 1
ATOM 5444 O O . GLN B 1 214 ? 22.75 -7.988 1.562 1 94.38 214 GLN B O 1
ATOM 5449 N N . TRP B 1 215 ? 23.281 -9.359 3.312 1 96.25 215 TRP B N 1
ATOM 5450 C CA . TRP B 1 215 ? 22.422 -8.625 4.246 1 96.25 215 TRP B CA 1
ATOM 5451 C C . TRP B 1 215 ? 23.25 -8.07 5.406 1 96.25 215 TRP B C 1
ATOM 5453 O O . TRP B 1 215 ? 24.156 -8.742 5.91 1 96.25 215 TRP B O 1
ATOM 5463 N N . ARG B 1 216 ? 22.953 -6.836 5.715 1 96.12 216 ARG B N 1
ATOM 5464 C CA . ARG B 1 216 ? 23.328 -6.309 7.023 1 96.12 216 ARG B CA 1
ATOM 5465 C C . ARG B 1 216 ? 22.172 -6.445 8.008 1 96.12 216 ARG B C 1
ATOM 5467 O O . ARG B 1 216 ? 21.016 -6.199 7.656 1 96.12 216 ARG B O 1
ATOM 5474 N N . VAL B 1 217 ? 22.5 -6.828 9.305 1 97.62 217 VAL B N 1
ATOM 5475 C CA . VAL B 1 217 ? 21.422 -7.066 10.266 1 97.62 217 VAL B CA 1
ATOM 5476 C C . VAL B 1 217 ? 21.625 -6.203 11.5 1 97.62 217 VAL B C 1
ATOM 5478 O O . VAL B 1 217 ? 22.703 -6.223 12.109 1 97.62 217 VAL B O 1
ATOM 5481 N N . ILE B 1 218 ? 20.672 -5.387 11.766 1 95.62 218 ILE B N 1
ATOM 5482 C CA . ILE B 1 218 ? 20.578 -4.707 13.047 1 95.62 218 ILE B CA 1
ATOM 5483 C C . ILE B 1 218 ? 19.734 -5.543 14.008 1 95.62 218 ILE B C 1
ATOM 5485 O O . ILE B 1 218 ? 18.5 -5.574 13.906 1 95.62 218 ILE B O 1
ATOM 5489 N N . ASN B 1 219 ? 20.406 -6.277 14.945 1 97.69 219 ASN B N 1
ATOM 5490 C CA . ASN B 1 219 ? 19.719 -7.211 15.836 1 97.69 219 ASN B CA 1
ATOM 5491 C C . ASN B 1 219 ? 19.453 -6.582 17.203 1 97.69 219 ASN B C 1
ATOM 5493 O O . ASN B 1 219 ? 20.359 -6.492 18.047 1 97.69 219 ASN B O 1
ATOM 5497 N N . GLN B 1 220 ? 18.25 -6.195 17.391 1 94.69 220 GLN B N 1
ATOM 5498 C CA . GLN B 1 220 ? 17.828 -5.578 18.641 1 94.69 220 GLN B CA 1
ATOM 5499 C C . GLN B 1 220 ? 16.875 -6.492 19.406 1 94.69 220 GLN B C 1
ATOM 5501 O O . GLN B 1 220 ? 16.094 -6.027 20.234 1 94.69 220 GLN B O 1
ATOM 5506 N N . SER B 1 221 ? 16.844 -7.766 19.062 1 97.25 221 SER B N 1
ATOM 5507 C CA . SER B 1 221 ? 16.062 -8.742 19.828 1 97.25 221 SER B CA 1
ATOM 5508 C C . SER B 1 221 ? 16.672 -8.992 21.203 1 97.25 221 SER B C 1
ATOM 5510 O O . SER B 1 221 ? 17.828 -8.633 21.453 1 97.25 221 SER B O 1
ATOM 5512 N N . VAL B 1 222 ? 15.844 -9.555 22.062 1 97.19 222 VAL B N 1
ATOM 5513 C CA . VAL B 1 222 ? 16.328 -9.852 23.406 1 97.19 222 VAL B CA 1
ATOM 5514 C C . VAL B 1 222 ? 15.836 -11.234 23.844 1 97.19 222 VAL B C 1
ATOM 5516 O O . VAL B 1 222 ? 14.68 -11.586 23.594 1 97.19 222 VAL B O 1
ATOM 5519 N N . THR B 1 223 ? 16.734 -11.945 24.469 1 98.25 223 THR B N 1
ATOM 5520 C CA . THR B 1 223 ? 16.328 -13.188 25.109 1 98.25 223 THR B CA 1
ATOM 5521 C C . THR B 1 223 ? 15.758 -12.922 26.5 1 98.25 223 THR B C 1
ATOM 5523 O O . THR B 1 223 ? 16.391 -12.242 27.312 1 98.25 223 THR B O 1
ATOM 5526 N N . VAL B 1 224 ? 14.594 -13.43 26.734 1 98.12 224 VAL B N 1
ATOM 5527 C CA . VAL B 1 224 ? 13.93 -13.188 28 1 98.12 224 VAL B CA 1
ATOM 5528 C C . VAL B 1 224 ? 13.805 -14.492 28.781 1 98.12 224 VAL B C 1
ATOM 5530 O O . VAL B 1 224 ? 14.258 -15.547 28.328 1 98.12 224 VAL B O 1
ATOM 5533 N N . ALA B 1 225 ? 13.211 -14.398 30 1 97.5 225 ALA B N 1
ATOM 5534 C CA . ALA B 1 225 ? 13.109 -15.555 30.891 1 97.5 225 ALA B CA 1
ATOM 5535 C C . ALA B 1 225 ? 12.289 -16.672 30.266 1 97.5 225 ALA B C 1
ATOM 5537 O O . ALA B 1 225 ? 11.5 -16.422 29.344 1 97.5 225 ALA B O 1
ATOM 5538 N N . GLN B 1 226 ? 12.414 -17.828 30.734 1 96.62 226 GLN B N 1
ATOM 5539 C CA . GLN B 1 226 ? 11.711 -19 30.234 1 96.62 226 GLN B CA 1
ATOM 5540 C C . GLN B 1 226 ? 10.195 -18.828 30.328 1 96.62 226 GLN B C 1
ATOM 5542 O O . GLN B 1 226 ? 9.703 -18.125 31.219 1 96.62 226 GLN B O 1
ATOM 5547 N N . ASN B 1 227 ? 9.438 -19.328 29.391 1 95.44 227 ASN B N 1
ATOM 5548 C CA . ASN B 1 227 ? 7.98 -19.422 29.359 1 95.44 227 ASN B CA 1
ATOM 5549 C C . ASN B 1 227 ? 7.324 -18.062 29.109 1 95.44 227 ASN B C 1
ATOM 5551 O O . ASN B 1 227 ? 6.117 -17.922 29.297 1 95.44 227 ASN B O 1
ATOM 5555 N N . GLN B 1 228 ? 8.148 -17.062 28.828 1 96.12 228 GLN B N 1
ATOM 5556 C CA . GLN B 1 228 ? 7.582 -15.82 28.328 1 96.12 228 GLN B CA 1
ATOM 5557 C C . GLN B 1 228 ? 7.172 -15.938 26.875 1 96.12 228 GLN B C 1
ATOM 5559 O O . GLN B 1 228 ? 7.723 -16.766 26.125 1 96.12 228 GLN B O 1
ATOM 5564 N N . PRO B 1 229 ? 6.176 -15.164 26.5 1 95.44 229 PRO B N 1
ATOM 5565 C CA . PRO B 1 229 ? 5.746 -15.242 25.094 1 95.44 229 PRO B CA 1
ATOM 5566 C C . PRO B 1 229 ? 6.816 -14.75 24.125 1 95.44 229 PRO B C 1
ATOM 5568 O O . PRO B 1 229 ? 7.539 -13.797 24.438 1 95.44 229 PRO B O 1
ATOM 5571 N N . ASN B 1 230 ? 6.926 -15.469 23 1 96.75 230 ASN B N 1
ATOM 5572 C CA . ASN B 1 230 ? 7.77 -14.992 21.906 1 96.75 230 ASN B CA 1
ATOM 5573 C C . ASN B 1 230 ? 7.082 -13.883 21.125 1 96.75 230 ASN B C 1
ATOM 5575 O O . ASN B 1 230 ? 5.867 -13.922 20.922 1 96.75 230 ASN B O 1
ATOM 5579 N N . SER B 1 231 ? 7.801 -12.852 20.797 1 95.44 231 SER B N 1
ATOM 5580 C CA . SER B 1 231 ? 7.355 -11.789 19.906 1 95.44 231 SER B CA 1
ATOM 5581 C C . SER B 1 231 ? 8.516 -11.227 19.078 1 95.44 231 SER B C 1
ATOM 5583 O O . SER B 1 231 ? 9.398 -10.57 19.625 1 95.44 231 SER B O 1
ATOM 5585 N N . ILE B 1 232 ? 8.516 -11.602 17.75 1 96.56 232 ILE B N 1
ATOM 5586 C CA . ILE B 1 232 ? 9.602 -11.164 16.875 1 96.56 232 ILE B CA 1
ATOM 5587 C C . ILE B 1 232 ? 9.039 -10.328 15.734 1 96.56 232 ILE B C 1
ATOM 5589 O O . ILE B 1 232 ? 8.008 -10.672 15.148 1 96.56 232 ILE B O 1
ATOM 5593 N N . LYS B 1 233 ? 9.633 -9.195 15.539 1 95.44 233 LYS B N 1
ATOM 5594 C CA . LYS B 1 233 ? 9.344 -8.344 14.398 1 95.44 233 LYS B CA 1
ATOM 5595 C C . LYS B 1 233 ? 10.594 -8.109 13.547 1 95.44 233 LYS B C 1
ATOM 5597 O O . LYS B 1 233 ? 11.617 -7.66 14.062 1 95.44 233 LYS B O 1
ATOM 5602 N N . VAL B 1 234 ? 10.547 -8.484 12.305 1 97.56 234 VAL B N 1
ATOM 5603 C CA . VAL B 1 234 ? 11.633 -8.219 11.367 1 97.56 234 VAL B CA 1
ATOM 5604 C C . VAL B 1 234 ? 11.172 -7.227 10.305 1 97.56 234 VAL B C 1
ATOM 5606 O O . VAL B 1 234 ? 10.141 -7.43 9.664 1 97.56 234 VAL B O 1
ATOM 5609 N N . THR B 1 235 ? 11.852 -6.133 10.148 1 96.81 235 THR B N 1
ATOM 5610 C CA . THR B 1 235 ? 11.562 -5.133 9.125 1 96.81 235 THR B CA 1
ATOM 5611 C C . THR B 1 235 ? 12.773 -4.91 8.227 1 96.81 235 THR B C 1
ATOM 5613 O O . THR B 1 235 ? 13.867 -5.406 8.516 1 96.81 235 THR B O 1
ATOM 5616 N N . ARG B 1 236 ? 12.531 -4.254 7.113 1 96.38 236 ARG B N 1
ATOM 5617 C CA . ARG B 1 236 ? 13.586 -3.906 6.172 1 96.38 236 ARG B CA 1
ATOM 5618 C C . ARG B 1 236 ? 13.773 -2.395 6.086 1 96.38 236 ARG B C 1
ATOM 5620 O O . ARG B 1 236 ? 12.797 -1.644 6.07 1 96.38 236 ARG B O 1
ATOM 5627 N N . GLU B 1 237 ? 15.031 -1.969 6.094 1 94.75 237 GLU B N 1
ATOM 5628 C CA . GLU B 1 237 ? 15.32 -0.546 5.934 1 94.75 237 GLU B CA 1
ATOM 5629 C C . GLU B 1 237 ? 15.094 -0.095 4.492 1 94.75 237 GLU B C 1
ATOM 5631 O O . GLU B 1 237 ? 15.094 -0.916 3.572 1 94.75 237 GLU B O 1
ATOM 5636 N N . LEU B 1 238 ? 14.953 1.189 4.285 1 94.62 238 LEU B N 1
ATOM 5637 C CA . LEU B 1 238 ? 14.664 1.751 2.971 1 94.62 238 LEU B CA 1
ATOM 5638 C C . LEU B 1 238 ? 15.836 1.541 2.018 1 94.62 238 LEU B C 1
ATOM 5640 O O . LEU B 1 238 ? 15.672 1.627 0.799 1 94.62 238 LEU B O 1
ATOM 5644 N N . SER B 1 239 ? 16.984 1.219 2.59 1 90.69 239 SER B N 1
ATOM 5645 C CA . SER B 1 239 ? 18.156 0.962 1.766 1 90.69 239 SER B CA 1
ATOM 5646 C C . SER B 1 239 ? 18.062 -0.398 1.083 1 90.69 239 SER B C 1
ATOM 5648 O O . SER B 1 239 ? 18.844 -0.69 0.165 1 90.69 239 SER B O 1
ATOM 5650 N N . GLY B 1 240 ? 17.188 -1.246 1.517 1 88.88 240 GLY B N 1
ATOM 5651 C CA . GLY B 1 240 ? 16.844 -2.463 0.797 1 88.88 240 GLY B CA 1
ATOM 5652 C C . GLY B 1 240 ? 17.516 -3.701 1.366 1 88.88 240 GLY B C 1
ATOM 5653 O O . GLY B 1 240 ? 16.891 -4.758 1.473 1 88.88 240 GLY B O 1
ATOM 5654 N N . ASN B 1 241 ? 18.766 -3.705 1.763 1 93.19 241 ASN B N 1
ATOM 5655 C CA . ASN B 1 241 ? 19.469 -4.918 2.168 1 93.19 241 ASN B CA 1
ATOM 5656 C C . ASN B 1 241 ? 19.844 -4.879 3.646 1 93.19 241 ASN B C 1
ATOM 5658 O O . ASN B 1 241 ? 20.828 -5.512 4.055 1 93.19 241 ASN B O 1
ATOM 5662 N N . VAL B 1 242 ? 19.109 -4.09 4.414 1 95.62 242 VAL B N 1
ATOM 5663 C CA . VAL B 1 242 ? 19.328 -4.031 5.859 1 95.62 242 VAL B CA 1
ATOM 5664 C C . VAL B 1 242 ? 18.062 -4.496 6.582 1 95.62 242 VAL B C 1
ATOM 5666 O O . VAL B 1 242 ? 16.969 -3.979 6.336 1 95.62 242 VAL B O 1
ATOM 5669 N N . LEU B 1 243 ? 18.266 -5.469 7.465 1 97.25 243 LEU B N 1
ATOM 5670 C CA . LEU B 1 243 ? 17.188 -6 8.273 1 97.25 243 LEU B CA 1
ATOM 5671 C C . LEU B 1 243 ? 17.281 -5.508 9.711 1 97.25 243 LEU B C 1
ATOM 5673 O O . LEU B 1 243 ? 18.375 -5.383 10.258 1 97.25 243 LEU B O 1
ATOM 5677 N N . ARG B 1 244 ? 16.203 -5.227 10.297 1 96.81 244 ARG B N 1
ATOM 5678 C CA . ARG B 1 244 ? 16.109 -4.949 11.727 1 96.81 244 ARG B CA 1
ATOM 5679 C C . ARG B 1 244 ? 15.266 -5.996 12.438 1 96.81 244 ARG B C 1
ATOM 5681 O O . ARG B 1 244 ? 14.117 -6.242 12.047 1 96.81 244 ARG B O 1
ATOM 5688 N N . ILE B 1 245 ? 15.82 -6.602 13.438 1 97.75 245 ILE B N 1
ATOM 5689 C CA . ILE B 1 245 ? 15.133 -7.609 14.234 1 97.75 245 ILE B CA 1
ATOM 5690 C C . ILE B 1 245 ? 14.852 -7.059 15.633 1 97.75 245 ILE B C 1
ATOM 5692 O O . ILE B 1 245 ? 15.773 -6.613 16.328 1 97.75 245 ILE B O 1
ATOM 5696 N N . GLN B 1 246 ? 13.641 -7.027 15.992 1 95.62 246 GLN B N 1
ATOM 5697 C CA . GLN B 1 246 ? 13.211 -6.562 17.312 1 95.62 246 GLN B CA 1
ATOM 5698 C C . GLN B 1 246 ? 12.32 -7.586 18 1 95.62 246 GLN B C 1
ATOM 5700 O O . GLN B 1 246 ? 11.844 -8.531 17.359 1 95.62 246 GLN B O 1
ATOM 5705 N N . GLY B 1 247 ? 12.086 -7.406 19.25 1 95.62 247 GLY B N 1
ATOM 5706 C CA . GLY B 1 247 ? 11.219 -8.281 20.016 1 95.62 247 GLY B CA 1
ATOM 5707 C C . GLY B 1 247 ? 11.984 -9.211 20.953 1 95.62 247 GLY B C 1
ATOM 5708 O O . GLY B 1 247 ? 13.086 -8.883 21.391 1 95.62 247 GLY B O 1
ATOM 5709 N N . GLN B 1 248 ? 11.281 -10.32 21.328 1 97.31 248 GLN B N 1
ATOM 5710 C CA . GLN B 1 248 ? 11.891 -11.156 22.344 1 97.31 248 GLN B CA 1
ATOM 5711 C C . GLN B 1 248 ? 11.641 -12.641 22.062 1 97.31 248 GLN B C 1
ATOM 5713 O O . GLN B 1 248 ? 10.656 -12.992 21.422 1 97.31 248 GLN B O 1
ATOM 5718 N N . LEU B 1 249 ? 12.562 -13.438 22.516 1 98.12 249 LEU B N 1
ATOM 5719 C CA . LEU B 1 249 ? 12.469 -14.891 22.531 1 98.12 249 LEU B CA 1
ATOM 5720 C C . LEU B 1 249 ? 12.703 -15.438 23.938 1 98.12 249 LEU B C 1
ATOM 5722 O O . LEU B 1 249 ? 13.625 -15 24.625 1 98.12 249 LEU B O 1
ATOM 5726 N N . ALA B 1 250 ? 11.867 -16.359 24.312 1 98.19 250 ALA B N 1
ATOM 5727 C CA . ALA B 1 250 ? 12.094 -17.016 25.594 1 98.19 250 ALA B CA 1
ATOM 5728 C C . ALA B 1 250 ? 13.344 -17.891 25.562 1 98.19 250 ALA B C 1
ATOM 5730 O O . ALA B 1 250 ? 13.641 -18.516 24.547 1 98.19 250 ALA B O 1
ATOM 5731 N N . ALA B 1 251 ? 13.969 -17.984 26.703 1 97.44 251 ALA B N 1
ATOM 5732 C CA . ALA B 1 251 ? 15.242 -18.688 26.797 1 97.44 251 ALA B CA 1
ATOM 5733 C C . ALA B 1 251 ? 15.086 -20.156 26.422 1 97.44 251 ALA B C 1
ATOM 5735 O O . ALA B 1 251 ? 16.031 -20.797 25.953 1 97.44 251 ALA B O 1
ATOM 5736 N N . ASN B 1 252 ? 13.922 -20.641 26.625 1 96.81 252 ASN B N 1
ATOM 5737 C CA . ASN B 1 252 ? 13.695 -22.062 26.328 1 96.81 252 ASN B CA 1
ATOM 5738 C C . ASN B 1 252 ? 12.914 -22.234 25.031 1 96.81 252 ASN B C 1
ATOM 5740 O O . ASN B 1 252 ? 12.359 -23.312 24.781 1 96.81 252 ASN B O 1
ATOM 5744 N N . SER B 1 253 ? 12.82 -21.172 24.234 1 96.81 253 SER B N 1
ATOM 5745 C CA . SER B 1 253 ? 12.086 -21.25 22.984 1 96.81 253 SER B CA 1
ATOM 5746 C C . SER B 1 253 ? 12.805 -22.125 21.969 1 96.81 253 SER B C 1
ATOM 5748 O O . SER B 1 253 ? 14.039 -22.172 21.938 1 96.81 253 SER B O 1
ATOM 5750 N N . GLN B 1 254 ? 12 -22.906 21.203 1 96.81 254 GLN B N 1
ATOM 5751 C CA . GLN B 1 254 ? 12.555 -23.516 20 1 96.81 254 GLN B CA 1
ATOM 5752 C C . GLN B 1 254 ? 13.023 -22.453 19.016 1 96.81 254 GLN B C 1
ATOM 5754 O O . GLN B 1 254 ? 12.602 -21.297 19.094 1 96.81 254 GLN B O 1
ATOM 5759 N N . PRO B 1 255 ? 13.922 -22.844 18.094 1 97.31 255 PRO B N 1
ATOM 5760 C CA . PRO B 1 255 ? 14.367 -21.875 17.094 1 97.31 255 PRO B CA 1
ATOM 5761 C C . PRO B 1 255 ? 13.195 -21.219 16.359 1 97.31 255 PRO B C 1
ATOM 5763 O O . PRO B 1 255 ? 12.234 -21.891 15.992 1 97.31 255 PRO B O 1
ATOM 5766 N N . TYR B 1 256 ? 13.266 -19.938 16.297 1 97.75 256 TYR B N 1
ATOM 5767 C CA . TYR B 1 256 ? 12.258 -19.156 15.586 1 97.75 256 TYR B CA 1
ATOM 5768 C C . TYR B 1 256 ? 12.641 -18.953 14.125 1 97.75 256 TYR B C 1
ATOM 5770 O O . TYR B 1 256 ? 13.625 -18.297 13.82 1 97.75 256 TYR B O 1
ATOM 5778 N N . LEU B 1 257 ? 11.867 -19.5 13.188 1 97.75 257 LEU B N 1
ATOM 5779 C CA . LEU B 1 257 ? 12.18 -19.438 11.766 1 97.75 257 LEU B CA 1
ATOM 5780 C C . LEU B 1 257 ? 11.695 -18.109 11.164 1 97.75 257 LEU B C 1
ATOM 5782 O O . LEU B 1 257 ? 10.523 -17.766 11.281 1 97.75 257 LEU B O 1
ATOM 5786 N N . VAL B 1 258 ? 12.609 -17.391 10.562 1 98.06 258 VAL B N 1
ATOM 5787 C CA . VAL B 1 258 ? 12.297 -16.156 9.828 1 98.06 258 VAL B CA 1
ATOM 5788 C C . VAL B 1 258 ? 12.469 -16.406 8.328 1 98.06 258 VAL B C 1
ATOM 5790 O O . VAL B 1 258 ? 13.508 -16.891 7.883 1 98.06 258 VAL B O 1
ATOM 5793 N N . THR B 1 259 ? 11.461 -16.172 7.562 1 98.25 259 THR B N 1
ATOM 5794 C CA . THR B 1 259 ? 11.5 -16.266 6.105 1 98.25 259 THR B CA 1
ATOM 5795 C C . THR B 1 259 ? 11.195 -14.906 5.469 1 98.25 259 THR B C 1
ATOM 5797 O O . THR B 1 259 ? 10.203 -14.258 5.82 1 98.25 259 THR B O 1
ATOM 5800 N N . LEU B 1 260 ? 12.055 -14.453 4.547 1 97.94 260 LEU B N 1
ATOM 5801 C CA . LEU B 1 260 ? 11.961 -13.133 3.939 1 97.94 260 LEU B CA 1
ATOM 5802 C C . LEU B 1 260 ? 12.188 -13.203 2.434 1 97.94 260 LEU B C 1
ATOM 5804 O O . LEU B 1 260 ? 12.828 -14.141 1.945 1 97.94 260 LEU B O 1
ATOM 5808 N N . PRO B 1 261 ? 11.609 -12.266 1.721 1 98 261 PRO B N 1
ATOM 5809 C CA . PRO B 1 261 ? 11.844 -12.258 0.275 1 98 261 PRO B CA 1
ATOM 5810 C C . PRO B 1 261 ? 13.25 -11.773 -0.093 1 98 261 PRO B C 1
ATOM 5812 O O . PRO B 1 261 ? 13.805 -10.914 0.596 1 98 261 PRO B O 1
ATOM 5815 N N . VAL B 1 262 ? 13.734 -12.234 -1.167 1 96.62 262 VAL B N 1
ATOM 5816 C CA . VAL B 1 262 ? 15.016 -11.758 -1.683 1 96.62 262 VAL B CA 1
ATOM 5817 C C . VAL B 1 262 ? 14.836 -10.375 -2.309 1 96.62 262 VAL B C 1
ATOM 5819 O O . VAL B 1 262 ? 13.711 -9.969 -2.617 1 96.62 262 VAL B O 1
ATOM 5822 N N . VAL B 1 263 ? 15.945 -9.688 -2.541 1 93.75 263 VAL B N 1
ATOM 5823 C CA . VAL B 1 263 ? 15.898 -8.359 -3.133 1 93.75 263 VAL B CA 1
ATOM 5824 C C . VAL B 1 263 ? 16.172 -8.445 -4.633 1 93.75 263 VAL B C 1
ATOM 5826 O O . VAL B 1 263 ? 15.719 -7.598 -5.406 1 93.75 263 VAL B O 1
ATOM 5829 N N . ASP B 1 264 ? 16.891 -9.484 -5 1 94.44 264 ASP B N 1
ATOM 5830 C CA . ASP B 1 264 ? 17.281 -9.688 -6.391 1 94.44 264 ASP B CA 1
ATOM 5831 C C . ASP B 1 264 ? 17.141 -11.156 -6.793 1 94.44 264 ASP B C 1
ATOM 5833 O O . ASP B 1 264 ? 18.109 -11.914 -6.711 1 94.44 264 ASP B O 1
ATOM 5837 N N . PRO B 1 265 ? 16.016 -11.484 -7.387 1 97.06 265 PRO B N 1
ATOM 5838 C CA . PRO B 1 265 ? 15.758 -12.883 -7.723 1 97.06 265 PRO B CA 1
ATOM 5839 C C . PRO B 1 265 ? 16.781 -13.453 -8.695 1 97.06 265 PRO B C 1
ATOM 5841 O O . PRO B 1 265 ? 17.156 -14.625 -8.602 1 97.06 265 PRO B O 1
ATOM 5844 N N . ASN B 1 266 ? 17.297 -12.664 -9.648 1 97.5 266 ASN B N 1
ATOM 5845 C CA . ASN B 1 266 ? 18.266 -13.141 -10.633 1 97.5 266 ASN B CA 1
ATOM 5846 C C . ASN B 1 266 ? 19.562 -13.586 -9.977 1 97.5 266 ASN B C 1
ATOM 5848 O O . ASN B 1 266 ? 20.016 -14.711 -10.18 1 97.5 266 ASN B O 1
ATOM 5852 N N . TYR B 1 267 ? 20.062 -12.734 -9.164 1 96.75 267 TYR B N 1
ATOM 5853 C CA . TYR B 1 267 ? 21.344 -13.062 -8.539 1 96.75 267 TYR B CA 1
ATOM 5854 C C . TYR B 1 267 ? 21.156 -14.086 -7.426 1 96.75 267 TYR B C 1
ATOM 5856 O O . TYR B 1 267 ? 22.062 -14.891 -7.156 1 96.75 267 TYR B O 1
ATOM 5864 N N . TYR B 1 268 ? 20.016 -14.141 -6.758 1 97.56 268 TYR B N 1
ATOM 5865 C CA . TYR B 1 268 ? 19.703 -15.219 -5.824 1 97.56 268 TYR B CA 1
ATOM 5866 C C . TYR B 1 268 ? 19.75 -16.578 -6.516 1 97.56 268 TYR B C 1
ATOM 5868 O O . TYR B 1 268 ? 20.391 -17.5 -6.031 1 97.56 268 TYR B O 1
ATOM 5876 N N . PHE B 1 269 ? 19.109 -16.625 -7.711 1 98.31 269 PHE B N 1
ATOM 5877 C CA . PHE B 1 269 ? 19.109 -17.828 -8.523 1 98.31 269 PHE B CA 1
ATOM 5878 C C . PHE B 1 269 ? 20.531 -18.25 -8.883 1 98.31 269 PHE B C 1
ATOM 5880 O O . PHE B 1 269 ? 20.922 -19.406 -8.719 1 98.31 269 PHE B O 1
ATOM 5887 N N . LEU B 1 270 ? 21.328 -17.281 -9.336 1 98.19 270 LEU B N 1
ATOM 5888 C CA . LEU B 1 270 ? 22.688 -17.547 -9.789 1 98.19 270 LEU B CA 1
ATOM 5889 C C . LEU B 1 270 ? 23.547 -18.047 -8.641 1 98.19 270 LEU B C 1
ATOM 5891 O O . LEU B 1 270 ? 24.375 -18.953 -8.82 1 98.19 270 LEU B O 1
ATOM 5895 N N . ARG B 1 271 ? 23.359 -17.469 -7.457 1 97.12 271 ARG B N 1
ATOM 5896 C CA . ARG B 1 271 ? 24.125 -17.906 -6.297 1 97.12 271 ARG B CA 1
ATOM 5897 C C . ARG B 1 271 ? 23.75 -19.344 -5.922 1 97.12 271 ARG B C 1
ATOM 5899 O O . ARG B 1 271 ? 24.641 -20.172 -5.656 1 97.12 271 ARG B O 1
ATOM 5906 N N . ARG B 1 272 ? 22.516 -19.672 -5.945 1 97.5 272 ARG B N 1
ATOM 5907 C CA . ARG B 1 272 ? 22.062 -21.016 -5.598 1 97.5 272 ARG B CA 1
ATOM 5908 C C . ARG B 1 272 ? 22.484 -22.016 -6.648 1 97.5 272 ARG B C 1
ATOM 5910 O O . ARG B 1 272 ? 22.844 -23.156 -6.316 1 97.5 272 ARG B O 1
ATOM 5917 N N . PHE B 1 273 ? 22.469 -21.609 -7.922 1 98.38 273 PHE B N 1
ATOM 5918 C CA . PHE B 1 273 ? 22.859 -22.531 -8.977 1 98.38 273 PHE B CA 1
ATOM 5919 C C . PHE B 1 273 ? 24.359 -22.812 -8.93 1 98.38 273 PHE B C 1
ATOM 5921 O O . PHE B 1 273 ? 24.797 -23.922 -9.234 1 98.38 273 PHE B O 1
ATOM 5928 N N . ARG B 1 274 ? 25.109 -21.766 -8.594 1 97.44 274 ARG B N 1
ATOM 5929 C CA . ARG B 1 274 ? 26.547 -21.984 -8.406 1 97.44 274 ARG B CA 1
ATOM 5930 C C . ARG B 1 274 ? 26.797 -23.125 -7.434 1 97.44 274 ARG B C 1
ATOM 5932 O O . ARG B 1 274 ? 27.656 -23.984 -7.676 1 97.44 274 ARG B O 1
ATOM 5939 N N . SER B 1 275 ? 26.047 -23.156 -6.375 1 96.31 275 SER B N 1
ATOM 5940 C CA . SER B 1 275 ? 26.188 -24.219 -5.375 1 96.31 275 SER B CA 1
ATOM 5941 C C . SER B 1 275 ? 25.812 -25.562 -5.953 1 96.31 275 SER B C 1
ATOM 5943 O O . SER B 1 275 ? 26.484 -26.578 -5.688 1 96.31 275 SER B O 1
ATOM 5945 N N . ALA B 1 276 ? 24.75 -25.656 -6.715 1 97.69 276 ALA B N 1
ATOM 5946 C CA . ALA B 1 276 ? 24.312 -26.906 -7.332 1 97.69 276 ALA B CA 1
ATOM 5947 C C . ALA B 1 276 ? 25.344 -27.406 -8.328 1 97.69 276 ALA B C 1
ATOM 5949 O O . ALA B 1 276 ? 25.609 -28.609 -8.398 1 97.69 276 ALA B O 1
ATOM 5950 N N . LEU B 1 277 ? 25.938 -26.484 -9.094 1 98.44 277 LEU B N 1
ATOM 5951 C CA . LEU B 1 277 ? 26.969 -26.844 -10.055 1 98.44 277 LEU B CA 1
ATOM 5952 C C . LEU B 1 277 ? 28.188 -27.406 -9.352 1 98.44 277 LEU B C 1
ATOM 5954 O O . LEU B 1 277 ? 28.75 -28.422 -9.781 1 98.44 277 LEU B O 1
ATOM 5958 N N . ALA B 1 278 ? 28.531 -26.766 -8.297 1 97.44 278 ALA B N 1
ATOM 5959 C CA . ALA B 1 278 ? 29.688 -27.203 -7.531 1 97.44 278 ALA B CA 1
ATOM 5960 C C . ALA B 1 278 ? 29.484 -28.625 -7.004 1 97.44 278 ALA B C 1
ATOM 5962 O O . ALA B 1 278 ? 30.438 -29.422 -6.984 1 97.44 278 ALA B O 1
ATOM 5963 N N . ALA B 1 279 ? 28.359 -28.906 -6.57 1 96.75 279 ALA B N 1
ATOM 5964 C CA . ALA B 1 279 ? 28.047 -30.234 -6.039 1 96.75 279 ALA B CA 1
ATOM 5965 C C . ALA B 1 279 ? 28.219 -31.312 -7.105 1 96.75 279 ALA B C 1
ATOM 5967 O O . ALA B 1 279 ? 28.453 -32.469 -6.781 1 96.75 279 ALA B O 1
ATOM 5968 N N . GLU B 1 280 ? 28.141 -30.969 -8.391 1 97.38 280 GLU B N 1
ATOM 5969 C CA . GLU B 1 280 ? 28.344 -31.875 -9.508 1 97.38 280 GLU B CA 1
ATOM 5970 C C . GLU B 1 280 ? 29.734 -31.719 -10.109 1 97.38 280 GLU B C 1
ATOM 5972 O O . GLU B 1 280 ? 30 -32.219 -11.219 1 97.38 280 GLU B O 1
ATOM 5977 N N . ASN B 1 281 ? 30.562 -30.953 -9.445 1 97.75 281 ASN B N 1
ATOM 5978 C CA . ASN B 1 281 ? 31.953 -30.719 -9.852 1 97.75 281 ASN B CA 1
ATOM 5979 C C . ASN B 1 281 ? 32.031 -29.969 -11.172 1 97.75 281 ASN B C 1
ATOM 5981 O O . ASN B 1 281 ? 32.875 -30.297 -12.023 1 97.75 281 ASN B O 1
ATOM 5985 N N . ILE B 1 282 ? 31.109 -29.078 -11.375 1 98.31 282 ILE B N 1
ATOM 5986 C CA . ILE B 1 282 ? 31.172 -28.172 -12.508 1 98.31 282 ILE B CA 1
ATOM 5987 C C . ILE B 1 282 ? 31.719 -26.812 -12.055 1 98.31 282 ILE B C 1
ATOM 5989 O O . ILE B 1 282 ? 31.172 -26.188 -11.141 1 98.31 282 ILE B O 1
ATOM 5993 N N . THR B 1 283 ? 32.781 -26.312 -12.625 1 97.69 283 THR B N 1
ATOM 5994 C CA . THR B 1 283 ? 33.375 -25.047 -12.25 1 97.69 283 THR B CA 1
ATOM 5995 C C . THR B 1 283 ? 32.656 -23.891 -12.961 1 97.69 283 THR B C 1
ATOM 5997 O O . THR B 1 283 ? 32.312 -24 -14.141 1 97.69 283 THR B O 1
ATOM 6000 N N . LEU B 1 284 ? 32.406 -22.891 -12.195 1 98.06 284 LEU B N 1
ATOM 6001 C CA . LEU B 1 284 ? 31.734 -21.719 -12.734 1 98.06 284 LEU B CA 1
ATOM 6002 C C . LEU B 1 284 ? 32.562 -20.453 -12.539 1 98.06 284 LEU B C 1
ATOM 6004 O O . LEU B 1 284 ? 32.969 -20.141 -11.422 1 98.06 284 LEU B O 1
ATOM 6008 N N . GLY B 1 285 ? 32.875 -19.766 -13.602 1 97.62 285 GLY B N 1
ATOM 6009 C CA . GLY B 1 285 ? 33.562 -18.5 -13.547 1 97.62 285 GLY B CA 1
ATOM 6010 C C . GLY B 1 285 ? 32.688 -17.359 -13.086 1 97.62 285 GLY B C 1
ATOM 6011 O O . GLY B 1 285 ? 32.312 -17.281 -11.906 1 97.62 285 GLY B O 1
ATOM 6012 N N . ARG B 1 286 ? 32.156 -16.547 -14.016 1 97.38 286 ARG B N 1
ATOM 6013 C CA . ARG B 1 286 ? 31.391 -15.344 -13.703 1 97.38 286 ARG B CA 1
ATOM 6014 C C . ARG B 1 286 ? 29.906 -15.555 -13.969 1 97.38 286 ARG B C 1
ATOM 6016 O O . ARG B 1 286 ? 29.516 -16.453 -14.719 1 97.38 286 ARG B O 1
ATOM 6023 N N . THR B 1 287 ? 29.094 -14.797 -13.305 1 97.62 287 THR B N 1
ATOM 6024 C CA . THR B 1 287 ? 27.656 -14.734 -13.547 1 97.62 287 THR B CA 1
ATOM 6025 C C . THR B 1 287 ? 27.234 -13.328 -13.938 1 97.62 287 THR B C 1
ATOM 6027 O O . THR B 1 287 ? 27.906 -12.352 -13.594 1 97.62 287 THR B O 1
ATOM 6030 N N . SER B 1 288 ? 26.203 -13.195 -14.719 1 96.81 288 SER B N 1
ATOM 6031 C CA . SER B 1 288 ? 25.703 -11.891 -15.148 1 96.81 288 SER B CA 1
ATOM 6032 C C . SER B 1 288 ? 24.266 -11.977 -15.633 1 96.81 288 SER B C 1
ATOM 6034 O O . SER B 1 288 ? 23.688 -13.07 -15.695 1 96.81 288 SER B O 1
ATOM 6036 N N . ILE B 1 289 ? 23.641 -10.883 -15.844 1 95.31 289 ILE B N 1
ATOM 6037 C CA . ILE B 1 289 ? 22.359 -10.75 -16.516 1 95.31 289 ILE B CA 1
ATOM 6038 C C . ILE B 1 289 ? 22.578 -10.258 -17.953 1 95.31 289 ILE B C 1
ATOM 6040 O O . ILE B 1 289 ? 23.375 -9.359 -18.188 1 95.31 289 ILE B O 1
ATOM 6044 N N . GLY B 1 290 ? 21.953 -10.93 -18.891 1 93.38 290 GLY B N 1
ATOM 6045 C CA . GLY B 1 290 ? 22.156 -10.578 -20.281 1 93.38 290 GLY B CA 1
ATOM 6046 C C . GLY B 1 290 ? 21.094 -11.164 -21.203 1 93.38 290 GLY B C 1
ATOM 6047 O O . GLY B 1 290 ? 20.078 -11.68 -20.75 1 93.38 290 GLY B O 1
ATOM 6048 N N . ILE B 1 291 ? 21.344 -11.023 -22.516 1 89.81 291 ILE B N 1
ATOM 6049 C CA . ILE B 1 291 ? 20.344 -11.391 -23.516 1 89.81 291 ILE B CA 1
ATOM 6050 C C . ILE B 1 291 ? 20.781 -12.672 -24.234 1 89.81 291 ILE B C 1
ATOM 6052 O O . ILE B 1 291 ? 21.922 -12.781 -24.688 1 89.81 291 ILE B O 1
ATOM 6056 N N . TYR B 1 292 ? 19.844 -13.578 -24.219 1 86.06 292 TYR B N 1
ATOM 6057 C CA . TYR B 1 292 ? 20.031 -14.773 -25.031 1 86.06 292 TYR B CA 1
ATOM 6058 C C . TYR B 1 292 ? 19.531 -14.539 -26.469 1 86.06 292 TYR B C 1
ATOM 6060 O O . TYR B 1 292 ? 18.344 -14.297 -26.688 1 86.06 292 TYR B O 1
ATOM 6068 N N . ALA B 1 293 ? 20.406 -14.578 -27.594 1 78.12 293 ALA B N 1
ATOM 6069 C CA . ALA B 1 293 ? 20.078 -14.273 -28.984 1 78.12 293 ALA B CA 1
ATOM 6070 C C . ALA B 1 293 ? 19.75 -15.547 -29.766 1 78.12 293 ALA B C 1
ATOM 6072 O O . ALA B 1 293 ? 19.828 -15.578 -31 1 78.12 293 ALA B O 1
ATOM 6073 N N . ASN B 1 294 ? 18.734 -16.484 -29.5 1 66.94 294 ASN B N 1
ATOM 6074 C CA . ASN B 1 294 ? 17.891 -17.594 -29.953 1 66.94 294 ASN B CA 1
ATOM 6075 C C . ASN B 1 294 ? 18.734 -18.656 -30.672 1 66.94 294 ASN B C 1
ATOM 6077 O O . ASN B 1 294 ? 18.266 -19.781 -30.859 1 66.94 294 ASN B O 1
ATOM 6081 N N . ASN B 1 295 ? 19.828 -18.422 -31.031 1 63.44 295 ASN B N 1
ATOM 6082 C CA . ASN B 1 295 ? 20.344 -19.344 -32.031 1 63.44 295 ASN B CA 1
ATOM 6083 C C . ASN B 1 295 ? 21.078 -20.516 -31.375 1 63.44 295 ASN B C 1
ATOM 6085 O O . ASN B 1 295 ? 21.875 -21.188 -32.031 1 63.44 295 ASN B O 1
ATOM 6089 N N . GLN B 1 296 ? 20.531 -20.906 -30.094 1 74.31 296 GLN B N 1
ATOM 6090 C CA . GLN B 1 296 ? 21.516 -21.844 -29.562 1 74.31 296 GLN B CA 1
ATOM 6091 C C . GLN B 1 296 ? 20.844 -23.109 -29.047 1 74.31 296 GLN B C 1
ATOM 6093 O O . GLN B 1 296 ? 19.609 -23.219 -29.062 1 74.31 296 GLN B O 1
ATOM 6098 N N . GLN B 1 297 ? 21.516 -24.188 -28.859 1 89.62 297 GLN B N 1
ATOM 6099 C CA . GLN B 1 297 ? 21.109 -25.531 -28.453 1 89.62 297 GLN B CA 1
ATOM 6100 C C . GLN B 1 297 ? 20.719 -25.562 -26.969 1 89.62 297 GLN B C 1
ATOM 6102 O O . GLN B 1 297 ? 21.469 -25.094 -26.125 1 89.62 297 GLN B O 1
ATOM 6107 N N . GLU B 1 298 ? 19.469 -26.031 -26.672 1 96.06 298 GLU B N 1
ATOM 6108 C CA . GLU B 1 298 ? 19.078 -26.312 -25.297 1 96.06 298 GLU B CA 1
ATOM 6109 C C . GLU B 1 298 ? 19.844 -27.516 -24.75 1 96.06 298 GLU B C 1
ATOM 6111 O O . GLU B 1 298 ? 19.797 -28.609 -25.328 1 96.06 298 GLU B O 1
ATOM 6116 N N . VAL B 1 299 ? 20.516 -27.359 -23.656 1 97 299 VAL B N 1
ATOM 6117 C CA . VAL B 1 299 ? 21.375 -28.438 -23.172 1 97 299 VAL B CA 1
ATOM 6118 C C . VAL B 1 299 ? 20.797 -29.016 -21.875 1 97 299 VAL B C 1
ATOM 6120 O O . VAL B 1 299 ? 21.188 -30.109 -21.453 1 97 299 VAL B O 1
ATOM 6123 N N . ALA B 1 300 ? 19.906 -28.344 -21.203 1 98.25 300 ALA B N 1
ATOM 6124 C CA . ALA B 1 300 ? 19.219 -28.828 -20.016 1 98.25 300 ALA B CA 1
ATOM 6125 C C . ALA B 1 300 ? 17.891 -28.109 -19.828 1 98.25 300 ALA B C 1
ATOM 6127 O O . ALA B 1 300 ? 17.703 -26.984 -20.297 1 98.25 300 ALA B O 1
ATOM 6128 N N . ALA B 1 301 ? 16.969 -28.797 -19.172 1 98.62 301 ALA B N 1
ATOM 6129 C CA . ALA B 1 301 ? 15.672 -28.188 -18.906 1 98.62 301 ALA B CA 1
ATOM 6130 C C . ALA B 1 301 ? 14.914 -28.938 -17.812 1 98.62 301 ALA B C 1
ATOM 6132 O O . ALA B 1 301 ? 15.188 -30.125 -17.578 1 98.62 301 ALA B O 1
ATOM 6133 N N . VAL B 1 302 ? 14.047 -28.25 -17.172 1 98.81 302 VAL B N 1
ATOM 6134 C CA . VAL B 1 302 ? 13.109 -28.859 -16.219 1 98.81 302 VAL B CA 1
ATOM 6135 C C . VAL B 1 302 ? 11.719 -28.266 -16.422 1 98.81 302 VAL B C 1
ATOM 6137 O O . VAL B 1 302 ? 11.586 -27.141 -16.906 1 98.81 302 VAL B O 1
ATOM 6140 N N . LEU B 1 303 ? 10.688 -29.062 -16.109 1 98.75 303 LEU B N 1
ATOM 6141 C CA . LEU B 1 303 ? 9.297 -28.641 -16.172 1 98.75 303 LEU B CA 1
ATOM 6142 C C . LEU B 1 303 ? 8.664 -28.594 -14.789 1 98.75 303 LEU B C 1
ATOM 6144 O O . LEU B 1 303 ? 8.992 -29.422 -13.93 1 98.75 303 LEU B O 1
ATOM 6148 N N . SER B 1 304 ? 7.816 -27.656 -14.648 1 98.81 304 SER B N 1
ATOM 6149 C CA . SER B 1 304 ? 7.043 -27.594 -13.414 1 98.81 304 SER B CA 1
ATOM 6150 C C . SER B 1 304 ? 5.992 -28.703 -13.359 1 98.81 304 SER B C 1
ATOM 6152 O O . SER B 1 304 ? 5.75 -29.375 -14.359 1 98.81 304 SER B O 1
ATOM 6154 N N . PRO B 1 305 ? 5.383 -28.922 -12.141 1 98.75 305 PRO B N 1
ATOM 6155 C CA . PRO B 1 305 ? 4.133 -29.688 -12.148 1 98.75 305 PRO B CA 1
ATOM 6156 C C . PRO B 1 305 ? 3.061 -29.047 -13.031 1 98.75 305 PRO B C 1
ATOM 6158 O O . PRO B 1 305 ? 3.176 -27.891 -13.414 1 98.75 305 PRO B O 1
ATOM 6161 N N . PRO B 1 306 ? 2.09 -29.859 -13.406 1 98.81 306 PRO B N 1
ATOM 6162 C CA . PRO B 1 306 ? 1.029 -29.281 -14.234 1 98.81 306 PRO B CA 1
ATOM 6163 C C . PRO B 1 306 ? 0.193 -28.25 -13.492 1 98.81 306 PRO B C 1
ATOM 6165 O O . PRO B 1 306 ? 0.18 -28.219 -12.258 1 98.81 306 PRO B O 1
ATOM 6168 N N . LEU B 1 307 ? -0.5 -27.406 -14.234 1 98.81 307 LEU B N 1
ATOM 6169 C CA . LEU B 1 307 ? -1.295 -26.312 -13.695 1 98.81 307 LEU B CA 1
ATOM 6170 C C . LEU B 1 307 ? -2.295 -26.812 -12.664 1 98.81 307 LEU B C 1
ATOM 6172 O O . LEU B 1 307 ? -2.557 -26.141 -11.656 1 98.81 307 LEU B O 1
ATOM 6176 N N . SER B 1 308 ? -2.875 -28.016 -12.859 1 98.62 308 SER B N 1
ATOM 6177 C CA . SER B 1 308 ? -3.85 -28.578 -11.938 1 98.62 308 SER B CA 1
ATOM 6178 C C . SER B 1 308 ? -3.273 -28.688 -10.531 1 98.62 308 SER B C 1
ATOM 6180 O O . SER B 1 308 ? -3.986 -28.484 -9.547 1 98.62 308 SER B O 1
ATOM 6182 N N . LYS B 1 309 ? -2.014 -28.922 -10.43 1 98.62 309 LYS B N 1
ATOM 6183 C CA . LYS B 1 309 ? -1.35 -29.031 -9.133 1 98.62 309 LYS B CA 1
ATOM 6184 C C . LYS B 1 309 ? -0.974 -27.656 -8.594 1 98.62 309 LYS B C 1
ATOM 6186 O O . LYS B 1 309 ? -1.066 -27.422 -7.387 1 98.62 309 LYS B O 1
ATOM 6191 N N . LEU B 1 310 ? -0.534 -26.797 -9.477 1 98.88 310 LEU B N 1
ATOM 6192 C CA . LEU B 1 310 ? -0.125 -25.453 -9.062 1 98.88 310 LEU B CA 1
ATOM 6193 C C . LEU B 1 310 ? -1.309 -24.688 -8.492 1 98.88 310 LEU B C 1
ATOM 6195 O O . LEU B 1 310 ? -1.146 -23.875 -7.57 1 98.88 310 LEU B O 1
ATOM 6199 N N . LEU B 1 311 ? -2.494 -24.938 -8.984 1 98.88 311 LEU B N 1
ATOM 6200 C CA . LEU B 1 311 ? -3.689 -24.234 -8.523 1 98.88 311 LEU B CA 1
ATOM 6201 C C . LEU B 1 311 ? -4 -24.594 -7.07 1 98.88 311 LEU B C 1
ATOM 6203 O O . LEU B 1 311 ? -4.523 -23.75 -6.328 1 98.88 311 LEU B O 1
ATOM 6207 N N . ILE B 1 312 ? -3.66 -25.812 -6.695 1 98.81 312 ILE B N 1
ATOM 6208 C CA . ILE B 1 312 ? -3.891 -26.25 -5.32 1 98.81 312 ILE B CA 1
ATOM 6209 C C . ILE B 1 312 ? -3.09 -25.375 -4.363 1 98.81 312 ILE B C 1
ATOM 6211 O O . ILE B 1 312 ? -3.621 -24.906 -3.354 1 98.81 312 ILE B O 1
ATOM 6215 N N . GLU B 1 313 ? -1.867 -25.078 -4.711 1 98.75 313 GLU B N 1
ATOM 6216 C CA . GLU B 1 313 ? -1.034 -24.203 -3.887 1 98.75 313 GLU B CA 1
ATOM 6217 C C . GLU B 1 313 ? -1.618 -22.797 -3.809 1 98.75 313 GLU B C 1
ATOM 6219 O O . GLU B 1 313 ? -1.603 -22.172 -2.746 1 98.75 313 GLU B O 1
ATOM 6224 N N . ILE B 1 314 ? -2.17 -22.344 -4.891 1 98.94 314 ILE B N 1
ATOM 6225 C CA . ILE B 1 314 ? -2.703 -20.984 -4.969 1 98.94 314 ILE B CA 1
ATOM 6226 C C . ILE B 1 314 ? -3.949 -20.875 -4.094 1 98.94 314 ILE B C 1
ATOM 6228 O O . ILE B 1 314 ? -4.016 -20.016 -3.207 1 98.94 314 ILE B O 1
ATOM 6232 N N . ASN B 1 315 ? -4.898 -21.75 -4.285 1 98.94 315 ASN B N 1
ATOM 6233 C CA . ASN B 1 315 ? -6.211 -21.547 -3.682 1 98.94 315 ASN B CA 1
ATOM 6234 C C . ASN B 1 315 ? -6.281 -22.141 -2.279 1 98.94 315 ASN B C 1
ATOM 6236 O O . ASN B 1 315 ? -6.898 -21.562 -1.384 1 98.94 315 ASN B O 1
ATOM 6240 N N . GLN B 1 316 ? -5.684 -23.328 -2.039 1 98.88 316 GLN B N 1
ATOM 6241 C CA . GLN B 1 316 ? -5.77 -23.953 -0.718 1 98.88 316 GLN B CA 1
ATOM 6242 C C . GLN B 1 316 ? -4.863 -23.234 0.281 1 98.88 316 GLN B C 1
ATOM 6244 O O . GLN B 1 316 ? -5.281 -22.938 1.402 1 98.88 316 GLN B O 1
ATOM 6249 N N . ASN B 1 317 ? -3.664 -22.891 -0.171 1 98.69 317 ASN B N 1
ATOM 6250 C CA . ASN B 1 317 ? -2.701 -22.281 0.738 1 98.69 317 ASN B CA 1
ATOM 6251 C C . ASN B 1 317 ? -2.625 -20.766 0.542 1 98.69 317 ASN B C 1
ATOM 6253 O O . ASN B 1 317 ? -1.848 -20.094 1.214 1 98.69 317 ASN B O 1
ATOM 6257 N N . SER B 1 318 ? -3.406 -20.297 -0.349 1 98.81 318 SER B N 1
ATOM 6258 C CA . SER B 1 318 ? -3.512 -18.875 -0.641 1 98.81 318 SER B CA 1
ATOM 6259 C C . SER B 1 318 ? -2.148 -18.266 -0.957 1 98.81 318 SER B C 1
ATOM 6261 O O . SER B 1 318 ? -1.797 -17.203 -0.436 1 98.81 318 SER B O 1
ATOM 6263 N N . ASN B 1 319 ? -1.394 -18.844 -1.855 1 98.88 319 ASN B N 1
ATOM 6264 C CA . ASN B 1 319 ? -0.03 -18.453 -2.182 1 98.88 319 ASN B CA 1
ATOM 6265 C C . ASN B 1 319 ? -0.011 -17.312 -3.203 1 98.88 319 ASN B C 1
ATOM 6267 O O . ASN B 1 319 ? -0.344 -17.516 -4.371 1 98.88 319 ASN B O 1
ATOM 6271 N N . ASN B 1 320 ? 0.486 -16.141 -2.793 1 98.94 320 ASN B N 1
ATOM 6272 C CA . ASN B 1 320 ? 0.468 -14.953 -3.627 1 98.94 320 ASN B CA 1
ATOM 6273 C C . ASN B 1 320 ? 1.455 -15.055 -4.785 1 98.94 320 ASN B C 1
ATOM 6275 O O . ASN B 1 320 ? 1.139 -14.68 -5.914 1 98.94 320 ASN B O 1
ATOM 6279 N N . LEU B 1 321 ? 2.623 -15.586 -4.547 1 98.88 321 LEU B N 1
ATOM 6280 C CA . LEU B 1 321 ? 3.641 -15.688 -5.586 1 98.88 321 LEU B CA 1
ATOM 6281 C C . LEU B 1 321 ? 3.166 -16.578 -6.727 1 98.88 321 LEU B C 1
ATOM 6283 O O . LEU B 1 321 ? 3.32 -16.234 -7.898 1 98.88 321 LEU B O 1
ATOM 6287 N N . TYR B 1 322 ? 2.6 -17.688 -6.379 1 98.88 322 TYR B N 1
ATOM 6288 C CA . TYR B 1 322 ? 2.059 -18.594 -7.387 1 98.88 322 TYR B CA 1
ATOM 6289 C C . TYR B 1 322 ? 0.969 -17.906 -8.203 1 98.88 322 TYR B C 1
ATOM 6291 O O . TYR B 1 322 ? 0.916 -18.062 -9.43 1 98.88 322 TYR B O 1
ATOM 6299 N N . ALA B 1 323 ? 0.107 -17.172 -7.527 1 98.94 323 ALA B N 1
ATOM 6300 C CA . ALA B 1 323 ? -0.971 -16.469 -8.227 1 98.94 323 ALA B CA 1
ATOM 6301 C C . ALA B 1 323 ? -0.414 -15.453 -9.211 1 98.94 323 ALA B C 1
ATOM 6303 O O . ALA B 1 323 ? -0.881 -15.359 -10.344 1 98.94 323 ALA B O 1
ATOM 6304 N N . GLU B 1 324 ? 0.589 -14.727 -8.781 1 98.88 324 GLU B N 1
ATOM 6305 C CA . GLU B 1 324 ? 1.206 -13.719 -9.641 1 98.88 324 GLU B CA 1
ATOM 6306 C C . GLU B 1 324 ? 1.922 -14.367 -10.828 1 98.88 324 GLU B C 1
ATOM 6308 O O . GLU B 1 324 ? 1.886 -13.852 -11.945 1 98.88 324 GLU B O 1
ATOM 6313 N N . ALA B 1 325 ? 2.588 -15.461 -10.562 1 98.81 325 ALA B N 1
ATOM 6314 C CA . ALA B 1 325 ? 3.275 -16.188 -11.633 1 98.81 325 ALA B CA 1
ATOM 6315 C C . ALA B 1 325 ? 2.283 -16.688 -12.672 1 98.81 325 ALA B C 1
ATOM 6317 O O . ALA B 1 325 ? 2.498 -16.516 -13.875 1 98.81 325 ALA B O 1
ATOM 6318 N N . ILE B 1 326 ? 1.217 -17.25 -12.242 1 98.75 326 ILE B N 1
ATOM 6319 C CA . ILE B 1 326 ? 0.222 -17.828 -13.141 1 98.75 326 ILE B CA 1
ATOM 6320 C C . ILE B 1 326 ? -0.469 -16.719 -13.93 1 98.75 326 ILE B C 1
ATOM 6322 O O . ILE B 1 326 ? -0.762 -16.875 -15.117 1 98.75 326 ILE B O 1
ATOM 6326 N N . LEU B 1 327 ? -0.771 -15.57 -13.258 1 98.81 327 LEU B N 1
ATOM 6327 C CA . LEU B 1 327 ? -1.294 -14.43 -14 1 98.81 327 LEU B CA 1
ATOM 6328 C C . LEU B 1 327 ? -0.384 -14.086 -15.172 1 98.81 327 LEU B C 1
ATOM 6330 O O . LEU B 1 327 ? -0.846 -13.977 -16.312 1 98.81 327 LEU B O 1
ATOM 6334 N N . ARG B 1 328 ? 0.898 -13.992 -14.945 1 98.31 328 ARG B N 1
ATOM 6335 C CA . ARG B 1 328 ? 1.848 -13.578 -15.977 1 98.31 328 ARG B CA 1
ATOM 6336 C C . ARG B 1 328 ? 1.957 -14.625 -17.078 1 98.31 328 ARG B C 1
ATOM 6338 O O . ARG B 1 328 ? 2.215 -14.289 -18.234 1 98.31 328 ARG B O 1
ATOM 6345 N N . ALA B 1 329 ? 1.74 -15.852 -16.734 1 98.38 329 ALA B N 1
ATOM 6346 C CA . ALA B 1 329 ? 1.759 -16.906 -17.75 1 98.38 329 ALA B CA 1
ATOM 6347 C C . ALA B 1 329 ? 0.667 -16.703 -18.781 1 98.38 329 ALA B C 1
ATOM 6349 O O . ALA B 1 329 ? 0.796 -17.141 -19.938 1 98.38 329 ALA B O 1
ATOM 6350 N N . LEU B 1 330 ? -0.411 -15.984 -18.438 1 98.31 330 LEU B N 1
ATOM 6351 C CA . LEU B 1 330 ? -1.513 -15.727 -19.359 1 98.31 330 LEU B CA 1
ATOM 6352 C C . LEU B 1 330 ? -1.063 -14.82 -20.5 1 98.31 330 LEU B C 1
ATOM 6354 O O . LEU B 1 330 ? -1.69 -14.797 -21.562 1 98.31 330 LEU B O 1
ATOM 6358 N N . ALA B 1 331 ? 0.019 -14.078 -20.25 1 96.12 331 ALA B N 1
ATOM 6359 C CA . ALA B 1 331 ? 0.45 -13.078 -21.219 1 96.12 331 ALA B CA 1
ATOM 6360 C C . ALA B 1 331 ? 0.87 -13.734 -22.531 1 96.12 331 ALA B C 1
ATOM 6362 O O . ALA B 1 331 ? 0.913 -13.078 -23.578 1 96.12 331 ALA B O 1
ATOM 6363 N N . ILE B 1 332 ? 1.258 -15 -22.531 1 88.31 332 ILE B N 1
ATOM 6364 C CA . ILE B 1 332 ? 1.694 -15.719 -23.734 1 88.31 332 ILE B CA 1
ATOM 6365 C C . ILE B 1 332 ? 0.582 -15.711 -24.781 1 88.31 332 ILE B C 1
ATOM 6367 O O . ILE B 1 332 ? 0.838 -15.914 -25.969 1 88.31 332 ILE B O 1
ATOM 6371 N N . LYS B 1 333 ? -0.589 -15.453 -24.344 1 88.62 333 LYS B N 1
ATOM 6372 C CA . LYS B 1 333 ? -1.765 -15.562 -25.203 1 88.62 333 LYS B CA 1
ATOM 6373 C C . LYS B 1 333 ? -2.008 -14.266 -25.969 1 88.62 333 LYS B C 1
ATOM 6375 O O . LYS B 1 333 ? -2.932 -14.18 -26.766 1 88.62 333 LYS B O 1
ATOM 6380 N N . LYS B 1 334 ? -1.138 -13.281 -25.719 1 88.25 334 LYS B N 1
ATOM 6381 C CA . LYS B 1 334 ? -1.29 -11.984 -26.375 1 88.25 334 LYS B CA 1
ATOM 6382 C C . LYS B 1 334 ? 0.068 -11.352 -26.656 1 88.25 334 LYS B C 1
ATOM 6384 O O . LYS B 1 334 ? 0.958 -11.375 -25.797 1 88.25 334 LYS B O 1
ATOM 6389 N N . THR B 1 335 ? 0.24 -10.859 -27.812 1 85.94 335 THR B N 1
ATOM 6390 C CA . THR B 1 335 ? 1.437 -10.086 -28.125 1 85.94 335 THR B CA 1
ATOM 6391 C C . THR B 1 335 ? 1.435 -8.758 -27.375 1 85.94 335 THR B C 1
ATOM 6393 O O . THR B 1 335 ? 0.522 -7.941 -27.547 1 85.94 335 THR B O 1
ATOM 6396 N N . PRO B 1 336 ? 2.391 -8.602 -26.609 1 83.94 336 PRO B N 1
ATOM 6397 C CA . PRO B 1 336 ? 2.396 -7.355 -25.844 1 83.94 336 PRO B CA 1
ATOM 6398 C C . PRO B 1 336 ? 2.682 -6.133 -26.719 1 83.94 336 PRO B C 1
ATOM 6400 O O . PRO B 1 336 ? 3.373 -6.242 -27.734 1 83.94 336 PRO B O 1
ATOM 6403 N N . LEU B 1 337 ? 2.113 -5.051 -26.328 1 82.88 337 LEU B N 1
ATOM 6404 C CA . LEU B 1 337 ? 2.498 -3.773 -26.922 1 82.88 337 LEU B CA 1
ATOM 6405 C C . LEU B 1 337 ? 3.922 -3.396 -26.531 1 82.88 337 LEU B C 1
ATOM 6407 O O . LEU B 1 337 ? 4.461 -3.928 -25.547 1 82.88 337 LEU B O 1
ATOM 6411 N N . PRO B 1 338 ? 4.43 -2.498 -27.328 1 79.31 338 PRO B N 1
ATOM 6412 C CA . PRO B 1 338 ? 5.77 -2.043 -26.953 1 79.31 338 PRO B CA 1
ATOM 6413 C C . PRO B 1 338 ? 5.82 -1.468 -25.531 1 79.31 338 PRO B C 1
ATOM 6415 O O . PRO B 1 338 ? 4.938 -0.695 -25.156 1 79.31 338 PRO B O 1
ATOM 6418 N N . ASN B 1 339 ? 6.641 -1.916 -24.719 1 80.25 339 ASN B N 1
ATOM 6419 C CA . ASN B 1 339 ? 6.934 -1.419 -23.375 1 80.25 339 ASN B CA 1
ATOM 6420 C C . ASN B 1 339 ? 5.836 -1.79 -22.391 1 80.25 339 ASN B C 1
ATOM 6422 O O . ASN B 1 339 ? 5.754 -1.217 -21.297 1 80.25 339 ASN B O 1
ATOM 6426 N N . GLN B 1 340 ? 4.965 -2.654 -22.844 1 88.69 340 GLN B N 1
ATOM 6427 C CA . GLN B 1 340 ? 3.934 -3.102 -21.922 1 88.69 340 GLN B CA 1
ATOM 6428 C C . GLN B 1 340 ? 4.469 -4.176 -20.969 1 88.69 340 GLN B C 1
ATOM 6430 O O . GLN B 1 340 ? 5.129 -5.121 -21.422 1 88.69 340 GLN B O 1
ATOM 6435 N N . ALA B 1 341 ? 4.164 -3.971 -19.75 1 94.06 341 ALA B N 1
ATOM 6436 C CA . ALA B 1 341 ? 4.559 -4.977 -18.766 1 94.06 341 ALA B CA 1
ATOM 6437 C C . ALA B 1 341 ? 3.777 -6.273 -18.969 1 94.06 341 ALA B C 1
ATOM 6439 O O . ALA B 1 341 ? 2.609 -6.246 -19.359 1 94.06 341 ALA B O 1
ATOM 6440 N N . THR B 1 342 ? 4.398 -7.371 -18.688 1 97.25 342 THR B N 1
ATOM 6441 C CA . THR B 1 342 ? 3.787 -8.688 -18.828 1 97.25 342 THR B CA 1
ATOM 6442 C C . THR B 1 342 ? 2.514 -8.789 -18 1 97.25 342 THR B C 1
ATOM 6444 O O . THR B 1 342 ? 1.509 -9.336 -18.453 1 97.25 342 THR B O 1
ATOM 6447 N N . ALA B 1 343 ? 2.525 -8.242 -16.797 1 97.56 343 ALA B N 1
ATOM 6448 C CA . ALA B 1 343 ? 1.368 -8.305 -15.914 1 97.56 343 ALA B CA 1
ATOM 6449 C C . ALA B 1 343 ? 0.17 -7.582 -16.516 1 97.56 343 ALA B C 1
ATOM 6451 O O . ALA B 1 343 ? -0.965 -8.055 -16.422 1 97.56 343 ALA B O 1
ATOM 6452 N N . ASP B 1 344 ? 0.407 -6.457 -17.156 1 96.94 344 ASP B N 1
ATOM 6453 C CA . ASP B 1 344 ? -0.675 -5.688 -17.766 1 96.94 344 ASP B CA 1
ATOM 6454 C C . ASP B 1 344 ? -1.293 -6.445 -18.938 1 96.94 344 ASP B C 1
ATOM 6456 O O . ASP B 1 344 ? -2.518 -6.48 -19.078 1 96.94 344 ASP B O 1
ATOM 6460 N N . THR B 1 345 ? -0.421 -7.016 -19.734 1 97.62 345 THR B N 1
ATOM 6461 C CA . THR B 1 345 ? -0.9 -7.855 -20.828 1 97.62 345 THR B CA 1
ATOM 6462 C C . THR B 1 345 ? -1.729 -9.023 -20.297 1 97.62 345 THR B C 1
ATOM 6464 O O . THR B 1 345 ? -2.795 -9.328 -20.828 1 97.62 345 THR B O 1
ATOM 6467 N N . ALA B 1 346 ? -1.232 -9.594 -19.281 1 98.44 346 ALA B N 1
ATOM 6468 C CA . ALA B 1 346 ? -1.895 -10.75 -18.672 1 98.44 346 ALA B CA 1
ATOM 6469 C C . ALA B 1 346 ? -3.27 -10.367 -18.125 1 98.44 346 ALA B C 1
ATOM 6471 O O . ALA B 1 346 ? -4.227 -11.141 -18.25 1 98.44 346 ALA B O 1
ATOM 6472 N N . LEU B 1 347 ? -3.404 -9.234 -17.547 1 98.5 347 LEU B N 1
ATOM 6473 C CA . LEU B 1 347 ? -4.676 -8.766 -17 1 98.5 347 LEU B CA 1
ATOM 6474 C C . LEU B 1 347 ? -5.691 -8.531 -18.125 1 98.5 347 LEU B C 1
ATOM 6476 O O . LEU B 1 347 ? -6.891 -8.758 -17.938 1 98.5 347 LEU B O 1
ATOM 6480 N N . GLU B 1 348 ? -5.242 -8.117 -19.234 1 98 348 GLU B N 1
ATOM 6481 C CA . GLU B 1 348 ? -6.137 -7.98 -20.391 1 98 348 GLU B CA 1
ATOM 6482 C C . GLU B 1 348 ? -6.648 -9.344 -20.859 1 98 348 GLU B C 1
ATOM 6484 O O . GLU B 1 348 ? -7.836 -9.492 -21.156 1 98 348 GLU B O 1
ATOM 6489 N N . VAL B 1 349 ? -5.707 -10.289 -20.891 1 98.56 349 VAL B N 1
ATOM 6490 C CA . VAL B 1 349 ? -6.098 -11.641 -21.281 1 98.56 349 VAL B CA 1
ATOM 6491 C C . VAL B 1 349 ? -7.098 -12.195 -20.266 1 98.56 349 VAL B C 1
ATOM 6493 O O . VAL B 1 349 ? -8.086 -12.82 -20.641 1 98.56 349 VAL B O 1
ATOM 6496 N N . LEU B 1 350 ? -6.828 -11.953 -19.031 1 98.81 350 LEU B N 1
ATOM 6497 C CA . LEU B 1 350 ? -7.73 -12.391 -17.969 1 98.81 350 LEU B CA 1
ATOM 6498 C C . LEU B 1 350 ? -9.125 -11.805 -18.172 1 98.81 350 LEU B C 1
ATOM 6500 O O . LEU B 1 350 ? -10.117 -12.523 -18.125 1 98.81 350 LEU B O 1
ATOM 6504 N N . LYS B 1 351 ? -9.211 -10.562 -18.406 1 98.69 351 LYS B N 1
ATOM 6505 C CA . LYS B 1 351 ? -10.492 -9.883 -18.594 1 98.69 351 LYS B CA 1
ATOM 6506 C C . LYS B 1 351 ? -11.242 -10.445 -19.797 1 98.69 351 LYS B C 1
ATOM 6508 O O . LYS B 1 351 ? -12.438 -10.719 -19.719 1 98.69 351 LYS B O 1
ATOM 6513 N N . THR B 1 352 ? -10.547 -10.617 -20.875 1 98.44 352 THR B N 1
ATOM 6514 C CA . THR B 1 352 ? -11.148 -11.172 -22.094 1 98.44 352 THR B CA 1
ATOM 6515 C C . THR B 1 352 ? -11.688 -12.578 -21.828 1 98.44 352 THR B C 1
ATOM 6517 O O . THR B 1 352 ? -12.805 -12.906 -22.234 1 98.44 352 THR B O 1
ATOM 6520 N N . THR B 1 353 ? -10.867 -13.336 -21.156 1 98.56 353 THR B N 1
ATOM 6521 C CA . THR B 1 353 ? -11.234 -14.719 -20.859 1 98.56 353 THR B CA 1
ATOM 6522 C C . THR B 1 353 ? -12.492 -14.773 -20 1 98.56 353 THR B C 1
ATOM 6524 O O . THR B 1 353 ? -13.43 -15.508 -20.297 1 98.56 353 THR B O 1
ATOM 6527 N N . LEU B 1 354 ? -12.547 -13.992 -18.938 1 98.81 354 LEU B N 1
ATOM 6528 C CA . LEU B 1 354 ? -13.695 -13.984 -18.031 1 98.81 354 LEU B CA 1
ATOM 6529 C C . LEU B 1 354 ? -14.945 -13.477 -18.734 1 98.81 354 LEU B C 1
ATOM 6531 O O . LEU B 1 354 ? -16.047 -13.984 -18.5 1 98.81 354 LEU B O 1
ATOM 6535 N N . THR B 1 355 ? -14.758 -12.516 -19.609 1 98.81 355 THR B N 1
ATOM 6536 C CA . THR B 1 355 ? -15.883 -12.023 -20.391 1 98.81 355 THR B CA 1
ATOM 6537 C C . THR B 1 355 ? -16.453 -13.133 -21.266 1 98.81 355 THR B C 1
ATOM 6539 O O . THR B 1 355 ? -17.672 -13.297 -21.344 1 98.81 355 THR B O 1
ATOM 6542 N N . GLN B 1 356 ? -15.617 -13.875 -21.859 1 98.19 356 GLN B N 1
ATOM 6543 C CA . GLN B 1 356 ? -16.031 -14.992 -22.703 1 98.19 356 GLN B CA 1
ATOM 6544 C C . GLN B 1 356 ? -16.75 -16.062 -21.875 1 98.19 356 GLN B C 1
ATOM 6546 O O . GLN B 1 356 ? -17.625 -16.766 -22.391 1 98.19 356 GLN B O 1
ATOM 6551 N N . MET B 1 357 ? -16.406 -16.094 -20.641 1 98 357 MET B N 1
ATOM 6552 C CA . MET B 1 357 ? -17 -17.078 -19.734 1 98 357 MET B CA 1
ATOM 6553 C C . MET B 1 357 ? -18.344 -16.578 -19.203 1 98 357 MET B C 1
ATOM 6555 O O . MET B 1 357 ? -19.031 -17.281 -18.469 1 98 357 MET B O 1
ATOM 6559 N N . GLY B 1 358 ? -18.688 -15.344 -19.5 1 97.94 358 GLY B N 1
ATOM 6560 C CA . GLY B 1 358 ? -19.984 -14.805 -19.094 1 97.94 358 GLY B CA 1
ATOM 6561 C C . GLY B 1 358 ? -19.906 -13.93 -17.859 1 97.94 358 GLY B C 1
ATOM 6562 O O . GLY B 1 358 ? -20.938 -13.555 -17.297 1 97.94 358 GLY B O 1
ATOM 6563 N N . VAL B 1 359 ? -18.75 -13.562 -17.438 1 98.69 359 VAL B N 1
ATOM 6564 C CA . VAL B 1 359 ? -18.594 -12.664 -16.297 1 98.69 359 VAL B CA 1
ATOM 6565 C C . VAL B 1 359 ? -18.672 -11.219 -16.766 1 98.69 359 VAL B C 1
ATOM 6567 O O . VAL B 1 359 ? -17.969 -10.82 -17.703 1 98.69 359 VAL B O 1
ATOM 6570 N N . ASN B 1 360 ? -19.484 -10.453 -16.109 1 98.31 360 ASN B N 1
ATOM 6571 C CA . ASN B 1 360 ? -19.641 -9.047 -16.453 1 98.31 360 ASN B CA 1
ATOM 6572 C C . ASN B 1 360 ? -18.328 -8.273 -16.234 1 98.31 360 ASN B C 1
ATOM 6574 O O . ASN B 1 360 ? -17.875 -8.133 -15.109 1 98.31 360 ASN B O 1
ATOM 6578 N N . SER B 1 361 ? -17.812 -7.727 -17.297 1 98 361 SER B N 1
ATOM 6579 C CA . SER B 1 361 ? -16.5 -7.102 -17.25 1 98 361 SER B CA 1
ATOM 6580 C C . SER B 1 361 ? -16.516 -5.82 -16.422 1 98 361 SER B C 1
ATOM 6582 O O . SER B 1 361 ? -15.469 -5.328 -16.016 1 98 361 SER B O 1
ATOM 6584 N N . THR B 1 362 ? -17.625 -5.285 -16.172 1 97.62 362 THR B N 1
ATOM 6585 C CA . THR B 1 362 ? -17.719 -4.074 -15.359 1 97.62 362 THR B CA 1
ATOM 6586 C C . THR B 1 362 ? -17.812 -4.414 -13.875 1 97.62 362 THR B C 1
ATOM 6588 O O . THR B 1 362 ? -17.797 -3.523 -13.023 1 97.62 362 THR B O 1
ATOM 6591 N N . GLY B 1 363 ? -17.875 -5.672 -13.586 1 98.5 363 GLY B N 1
ATOM 6592 C CA . GLY B 1 363 ? -18.078 -6.094 -12.211 1 98.5 363 GLY B CA 1
ATOM 6593 C C . GLY B 1 363 ? -16.781 -6.211 -11.422 1 98.5 363 GLY B C 1
ATOM 6594 O O . GLY B 1 363 ? -16.797 -6.555 -10.242 1 98.5 363 GLY B O 1
ATOM 6595 N N . TYR B 1 364 ? -15.656 -5.906 -12.078 1 98.75 364 TYR B N 1
ATOM 6596 C CA . TYR B 1 364 ? -14.375 -5.973 -11.391 1 98.75 364 TYR B CA 1
ATOM 6597 C C . TYR B 1 364 ? -13.336 -5.094 -12.078 1 98.75 364 TYR B C 1
ATOM 6599 O O . TYR B 1 364 ? -13.516 -4.711 -13.242 1 98.75 364 TYR B O 1
ATOM 6607 N N . ALA B 1 365 ? -12.297 -4.711 -11.375 1 98.62 365 ALA B N 1
ATOM 6608 C CA . ALA B 1 365 ? -11.086 -4.031 -11.828 1 98.62 365 ALA B CA 1
ATOM 6609 C C . ALA B 1 365 ? -9.859 -4.512 -11.055 1 98.62 365 ALA B C 1
ATOM 6611 O O . ALA B 1 365 ? -9.758 -4.289 -9.844 1 98.62 365 ALA B O 1
ATOM 6612 N N . LEU B 1 366 ? -8.961 -5.129 -11.789 1 98.69 366 LEU B N 1
ATOM 6613 C CA . LEU B 1 366 ? -7.84 -5.785 -11.125 1 98.69 366 LEU B CA 1
ATOM 6614 C C . LEU B 1 366 ? -6.523 -5.082 -11.445 1 98.69 366 LEU B C 1
ATOM 6616 O O . LEU B 1 366 ? -6.332 -4.602 -12.57 1 98.69 366 LEU B O 1
ATOM 6620 N N . VAL B 1 367 ? -5.605 -5.133 -10.43 1 98.5 367 VAL B N 1
ATOM 6621 C CA . VAL B 1 367 ? -4.281 -4.574 -10.672 1 98.5 367 VAL B CA 1
ATOM 6622 C C . VAL B 1 367 ? -3.215 -5.625 -10.367 1 98.5 367 VAL B C 1
ATOM 6624 O O . VAL B 1 367 ? -2.025 -5.398 -10.602 1 98.5 367 VAL B O 1
ATOM 6627 N N . ASP B 1 368 ? -3.547 -6.762 -9.805 1 98.69 368 ASP B N 1
ATOM 6628 C CA . ASP B 1 368 ? -2.67 -7.91 -9.602 1 98.69 368 ASP B CA 1
ATOM 6629 C C . ASP B 1 368 ? -3.459 -9.219 -9.625 1 98.69 368 ASP B C 1
ATOM 6631 O O . ASP B 1 368 ? -4.664 -9.211 -9.883 1 98.69 368 ASP B O 1
ATOM 6635 N N . GLY B 1 369 ? -2.775 -10.312 -9.469 1 98.81 369 GLY B N 1
ATOM 6636 C CA . GLY B 1 369 ? -3.428 -11.609 -9.57 1 98.81 369 GLY B CA 1
ATOM 6637 C C . GLY B 1 369 ? -3.686 -12.266 -8.227 1 98.81 369 GLY B C 1
ATOM 6638 O O . GLY B 1 369 ? -4.426 -13.25 -8.141 1 98.81 369 GLY B O 1
ATOM 6639 N N . SER B 1 370 ? -3.117 -11.758 -7.18 1 98.88 370 SER B N 1
ATOM 6640 C CA . SER B 1 370 ? -3.172 -12.414 -5.879 1 98.88 370 SER B CA 1
ATOM 6641 C C . SER B 1 370 ? -4.254 -11.805 -4.996 1 98.88 370 SER B C 1
ATOM 6643 O O . SER B 1 370 ? -4.793 -12.469 -4.113 1 98.88 370 SER B O 1
ATOM 6645 N N . GLY B 1 371 ? -4.547 -10.516 -5.195 1 98.88 371 GLY B N 1
ATOM 6646 C CA . GLY B 1 371 ? -5.473 -9.812 -4.32 1 98.88 371 GLY B CA 1
ATOM 6647 C C . GLY B 1 371 ? -4.785 -9.078 -3.188 1 98.88 371 GLY B C 1
ATOM 6648 O O . GLY B 1 371 ? -5.445 -8.531 -2.305 1 98.88 371 GLY B O 1
ATOM 6649 N N . LEU B 1 372 ? -3.449 -9.008 -3.254 1 98.75 372 LEU B N 1
ATOM 6650 C CA . LEU B 1 372 ? -2.68 -8.344 -2.209 1 98.75 372 LEU B CA 1
ATOM 6651 C C . LEU B 1 372 ? -2.832 -6.824 -2.303 1 98.75 372 LEU B C 1
ATOM 6653 O O . LEU B 1 372 ? -2.725 -6.125 -1.295 1 98.75 372 LEU B O 1
ATOM 6657 N N . SER B 1 373 ? -3.1 -6.324 -3.496 1 98.69 373 SER B N 1
ATOM 6658 C CA . SER B 1 373 ? -3.311 -4.895 -3.68 1 98.69 373 SER B CA 1
ATOM 6659 C C . SER B 1 373 ? -4.688 -4.469 -3.186 1 98.69 373 SER B C 1
ATOM 6661 O O . SER B 1 373 ? -5.699 -5.086 -3.537 1 98.69 373 SER B O 1
ATOM 6663 N N . ARG B 1 374 ? -4.715 -3.385 -2.512 1 98.38 374 ARG B N 1
ATOM 6664 C CA . ARG B 1 374 ? -5.973 -2.828 -2.021 1 98.38 374 ARG B CA 1
ATOM 6665 C C . ARG B 1 374 ? -6.688 -2.045 -3.119 1 98.38 374 ARG B C 1
ATOM 6667 O O . ARG B 1 374 ? -7.801 -1.559 -2.914 1 98.38 374 ARG B O 1
ATOM 6674 N N . LYS B 1 375 ? -6.098 -2.016 -4.266 1 98.38 375 LYS B N 1
ATOM 6675 C CA . LYS B 1 375 ? -6.715 -1.303 -5.383 1 98.38 375 LYS B CA 1
ATOM 6676 C C . LYS B 1 375 ? -7.625 -2.225 -6.188 1 98.38 375 LYS B C 1
ATOM 6678 O O . LYS B 1 375 ? -8.375 -1.766 -7.055 1 98.38 375 LYS B O 1
ATOM 6683 N N . ASN B 1 376 ? -7.547 -3.508 -5.898 1 98.81 376 ASN B N 1
ATOM 6684 C CA . ASN B 1 376 ? -8.461 -4.43 -6.566 1 98.81 376 ASN B CA 1
ATOM 6685 C C . ASN B 1 376 ? -9.906 -4.172 -6.168 1 98.81 376 ASN B C 1
ATOM 6687 O O . ASN B 1 376 ? -10.203 -3.938 -4.996 1 98.81 376 ASN B O 1
ATOM 6691 N N . LEU B 1 377 ? -10.766 -4.215 -7.156 1 98.88 377 LEU B N 1
ATOM 6692 C CA . LEU B 1 377 ? -12.211 -4.117 -6.961 1 98.88 377 LEU B CA 1
ATOM 6693 C C . LEU B 1 377 ? -12.922 -5.312 -7.582 1 98.88 377 LEU B C 1
ATOM 6695 O O . LEU B 1 377 ? -12.727 -5.617 -8.758 1 98.88 377 LEU B O 1
ATOM 6699 N N . ILE B 1 378 ? -13.695 -6 -6.793 1 98.94 378 ILE B N 1
ATOM 6700 C CA . ILE B 1 378 ? -14.508 -7.098 -7.301 1 98.94 378 ILE B CA 1
ATOM 6701 C C . ILE B 1 378 ? -15.867 -7.102 -6.594 1 98.94 378 ILE B C 1
ATOM 6703 O O . ILE B 1 378 ? -15.938 -6.953 -5.371 1 98.94 378 ILE B O 1
ATOM 6707 N N . SER B 1 379 ? -16.938 -7.25 -7.328 1 98.94 379 SER B N 1
ATOM 6708 C CA . SER B 1 379 ? -18.266 -7.398 -6.742 1 98.94 379 SER B CA 1
ATOM 6709 C C . SER B 1 379 ? -18.547 -8.852 -6.375 1 98.94 379 SER B C 1
ATOM 6711 O O . SER B 1 379 ? -18.047 -9.773 -7.02 1 98.94 379 SER B O 1
ATOM 6713 N N . PRO B 1 380 ? -19.406 -9.023 -5.363 1 98.94 380 PRO B N 1
ATOM 6714 C CA . PRO B 1 380 ? -19.891 -10.391 -5.141 1 98.94 380 PRO B CA 1
ATOM 6715 C C . PRO B 1 380 ? -20.5 -11.008 -6.391 1 98.94 380 PRO B C 1
ATOM 6717 O O . PRO B 1 380 ? -20.344 -12.211 -6.637 1 98.94 380 PRO B O 1
ATOM 6720 N N . GLU B 1 381 ? -21.094 -10.203 -7.172 1 98.81 381 GLU B N 1
ATOM 6721 C CA . GLU B 1 381 ? -21.703 -10.664 -8.422 1 98.81 381 GLU B CA 1
ATOM 6722 C C . GLU B 1 381 ? -20.641 -11.266 -9.352 1 98.81 381 GLU B C 1
ATOM 6724 O O . GLU B 1 381 ? -20.844 -12.352 -9.891 1 98.81 381 GLU B O 1
ATOM 6729 N N . ALA B 1 382 ? -19.578 -10.609 -9.5 1 98.94 382 ALA B N 1
ATOM 6730 C CA . ALA B 1 382 ? -18.516 -11.086 -10.391 1 98.94 382 ALA B CA 1
ATOM 6731 C C . ALA B 1 382 ? -17.906 -12.383 -9.875 1 98.94 382 ALA B C 1
ATOM 6733 O O . ALA B 1 382 ? -17.578 -13.281 -10.656 1 98.94 382 ALA B O 1
ATOM 6734 N N . LEU B 1 383 ? -17.766 -12.477 -8.594 1 98.94 383 LEU B N 1
ATOM 6735 C CA . LEU B 1 383 ? -17.219 -13.695 -7.996 1 98.94 383 LEU B CA 1
ATOM 6736 C C . LEU B 1 383 ? -18.172 -14.875 -8.227 1 98.94 383 LEU B C 1
ATOM 6738 O O . LEU B 1 383 ? -17.734 -15.953 -8.641 1 98.94 383 LEU B O 1
ATOM 6742 N N . VAL B 1 384 ? -19.438 -14.656 -8 1 98.94 384 VAL B N 1
ATOM 6743 C CA . VAL B 1 384 ? -20.422 -15.711 -8.172 1 98.94 384 VAL B CA 1
ATOM 6744 C C . VAL B 1 384 ? -20.516 -16.094 -9.641 1 98.94 384 VAL B C 1
ATOM 6746 O O . VAL B 1 384 ? -20.609 -17.281 -9.977 1 98.94 384 VAL B O 1
ATOM 6749 N N . GLN B 1 385 ? -20.469 -15.102 -10.508 1 98.88 385 GLN B N 1
ATOM 6750 C CA . GLN B 1 385 ? -20.484 -15.383 -11.938 1 98.88 385 GLN B CA 1
ATOM 6751 C C . GLN B 1 385 ? -19.297 -16.25 -12.328 1 98.88 385 GLN B C 1
ATOM 6753 O O . GLN B 1 385 ? -19.438 -17.188 -13.117 1 98.88 385 GLN B O 1
ATOM 6758 N N . THR B 1 386 ? -18.141 -15.961 -11.797 1 98.94 386 THR B N 1
ATOM 6759 C CA . THR B 1 386 ? -16.953 -16.734 -12.078 1 98.94 386 THR B CA 1
ATOM 6760 C C . THR B 1 386 ? -17.109 -18.172 -11.602 1 98.94 386 THR B C 1
ATOM 6762 O O . THR B 1 386 ? -16.812 -19.125 -12.336 1 98.94 386 THR B O 1
ATOM 6765 N N . LEU B 1 387 ? -17.594 -18.297 -10.414 1 98.94 387 LEU B N 1
ATOM 6766 C CA . LEU B 1 387 ? -17.781 -19.609 -9.82 1 98.94 387 LEU B CA 1
ATOM 6767 C C . LEU B 1 387 ? -18.828 -20.406 -10.594 1 98.94 387 LEU B C 1
ATOM 6769 O O . LEU B 1 387 ? -18.656 -21.609 -10.828 1 98.94 387 LEU B O 1
ATOM 6773 N N . GLN B 1 388 ? -19.922 -19.781 -11.008 1 98.75 388 GLN B N 1
ATOM 6774 C CA . GLN B 1 388 ? -20.953 -20.422 -11.836 1 98.75 388 GLN B CA 1
ATOM 6775 C C . GLN B 1 388 ? -20.375 -20.891 -13.172 1 98.75 388 GLN B C 1
ATOM 6777 O O . GLN B 1 388 ? -20.609 -22.016 -13.594 1 98.75 388 GLN B O 1
ATOM 6782 N N . ALA B 1 389 ? -19.625 -20.031 -13.75 1 98.69 389 ALA B N 1
ATOM 6783 C CA . ALA B 1 389 ? -19.016 -20.344 -15.047 1 98.69 389 ALA B CA 1
ATOM 6784 C C . ALA B 1 389 ? -18.094 -21.547 -14.938 1 98.69 389 ALA B C 1
ATOM 6786 O O . ALA B 1 389 ? -18.109 -22.438 -15.805 1 98.69 389 ALA B O 1
ATOM 6787 N N . MET B 1 390 ? -17.312 -21.594 -13.906 1 98.69 390 MET B N 1
ATOM 6788 C CA . MET B 1 390 ? -16.375 -22.703 -13.727 1 98.69 390 MET B CA 1
ATOM 6789 C C . MET B 1 390 ? -17.125 -24 -13.461 1 98.69 390 MET B C 1
ATOM 6791 O O . MET B 1 390 ? -16.703 -25.062 -13.914 1 98.69 390 MET B O 1
ATOM 6795 N N . ALA B 1 391 ? -18.203 -23.922 -12.727 1 98.25 391 ALA B N 1
ATOM 6796 C CA . ALA B 1 391 ? -19 -25.125 -12.43 1 98.25 391 ALA B CA 1
ATOM 6797 C C . ALA B 1 391 ? -19.562 -25.734 -13.703 1 98.25 391 ALA B C 1
ATOM 6799 O O . ALA B 1 391 ? -19.781 -26.953 -13.773 1 98.25 391 ALA B O 1
ATOM 6800 N N . ASN B 1 392 ? -19.734 -24.938 -14.703 1 96.38 392 ASN B N 1
ATOM 6801 C CA . ASN B 1 392 ? -20.328 -25.391 -15.953 1 96.38 392 ASN B CA 1
ATOM 6802 C C . ASN B 1 392 ? -19.25 -25.688 -17 1 96.38 392 ASN B C 1
ATOM 6804 O O . ASN B 1 392 ? -19.578 -26.062 -18.125 1 96.38 392 ASN B O 1
ATOM 6808 N N . SER B 1 393 ? -18.062 -25.562 -16.641 1 96.19 393 SER B N 1
ATOM 6809 C CA . SER B 1 393 ? -16.953 -25.75 -17.578 1 96.19 393 SER B CA 1
ATOM 6810 C C . SER B 1 393 ? -16.469 -27.203 -17.562 1 96.19 393 SER B C 1
ATOM 6812 O O . SER B 1 393 ? -16.703 -27.938 -16.609 1 96.19 393 SER B O 1
ATOM 6814 N N . PRO B 1 394 ? -15.766 -27.578 -18.641 1 95.69 394 PRO B N 1
ATOM 6815 C CA . PRO B 1 394 ? -15.141 -28.906 -18.641 1 95.69 394 PRO B CA 1
ATOM 6816 C C . PRO B 1 394 ? -14.086 -29.062 -17.547 1 95.69 394 PRO B C 1
ATOM 6818 O O . PRO B 1 394 ? -13.68 -30.172 -17.234 1 95.69 394 PRO B O 1
ATOM 6821 N N . GLN B 1 395 ? -13.641 -27.938 -16.969 1 96.31 395 GLN B N 1
ATOM 6822 C CA . GLN B 1 395 ? -12.586 -27.953 -15.953 1 96.31 395 GLN B CA 1
ATOM 6823 C C . GLN B 1 395 ? -13.164 -27.828 -14.547 1 96.31 395 GLN B C 1
ATOM 6825 O O . GLN B 1 395 ? -12.445 -27.547 -13.594 1 96.31 395 GLN B O 1
ATOM 6830 N N . ALA B 1 396 ? -14.391 -28.047 -14.391 1 98.06 396 ALA B N 1
ATOM 6831 C CA . ALA B 1 396 ? -15.109 -27.844 -13.141 1 98.06 396 ALA B CA 1
ATOM 6832 C C . ALA B 1 396 ? -14.469 -28.641 -12 1 98.06 396 ALA B C 1
ATOM 6834 O O . ALA B 1 396 ? -14.219 -28.094 -10.922 1 98.06 396 ALA B O 1
ATOM 6835 N N . SER B 1 397 ? -14.188 -29.875 -12.258 1 98.06 397 SER B N 1
ATOM 6836 C CA . SER B 1 397 ? -13.664 -30.75 -11.203 1 98.06 397 SER B CA 1
ATOM 6837 C C . SER B 1 397 ? -12.273 -30.297 -10.758 1 98.06 397 SER B C 1
ATOM 6839 O O . SER B 1 397 ? -11.969 -30.312 -9.562 1 98.06 397 SER B O 1
ATOM 6841 N N . ILE B 1 398 ? -11.422 -29.875 -11.695 1 98.44 398 ILE B N 1
ATOM 6842 C CA . ILE B 1 398 ? -10.062 -29.438 -11.406 1 98.44 398 ILE B CA 1
ATOM 6843 C C . ILE B 1 398 ? -10.117 -28.141 -10.594 1 98.44 398 ILE B C 1
ATOM 6845 O O . ILE B 1 398 ? -9.406 -28 -9.594 1 98.44 398 ILE B O 1
ATOM 6849 N N . PHE B 1 399 ? -11.023 -27.297 -11.008 1 98.81 399 PHE B N 1
ATOM 6850 C CA . PHE B 1 399 ? -11.164 -26.016 -10.312 1 98.81 399 PHE B CA 1
ATOM 6851 C C . PHE B 1 399 ? -11.672 -26.234 -8.898 1 98.81 399 PHE B C 1
ATOM 6853 O O . PHE B 1 399 ? -11.117 -25.688 -7.941 1 98.81 399 PHE B O 1
ATOM 6860 N N . ARG B 1 400 ? -12.648 -27 -8.766 1 98.38 400 ARG B N 1
ATOM 6861 C CA . ARG B 1 400 ? -13.25 -27.266 -7.461 1 98.38 400 ARG B CA 1
ATOM 6862 C C . ARG B 1 400 ? -12.25 -27.938 -6.523 1 98.38 400 ARG B C 1
ATOM 6864 O O . ARG B 1 400 ? -12.18 -27.594 -5.336 1 98.38 400 ARG B O 1
ATOM 6871 N N . ALA B 1 401 ? -11.477 -28.812 -7.039 1 98.38 401 ALA B N 1
ATOM 6872 C CA . ALA B 1 401 ? -10.492 -29.547 -6.25 1 98.38 401 ALA B CA 1
ATOM 6873 C C . ALA B 1 401 ? -9.406 -28.609 -5.723 1 98.38 401 ALA B C 1
ATOM 6875 O O . ALA B 1 401 ? -8.734 -28.922 -4.738 1 98.38 401 ALA B O 1
ATOM 6876 N N . SER B 1 402 ? -9.219 -27.5 -6.359 1 98.81 402 SER B N 1
ATOM 6877 C CA . SER B 1 402 ? -8.18 -26.562 -5.938 1 98.81 402 SER B CA 1
ATOM 6878 C C . SER B 1 402 ? -8.633 -25.734 -4.742 1 98.81 402 SER B C 1
ATOM 6880 O O . SER B 1 402 ? -7.812 -25.078 -4.09 1 98.81 402 SER B O 1
ATOM 6882 N N . LEU B 1 403 ? -9.883 -25.734 -4.391 1 98.94 403 LEU B N 1
ATOM 6883 C CA . LEU B 1 403 ? -10.414 -24.891 -3.322 1 98.94 403 LEU B CA 1
ATOM 6884 C C . LEU B 1 403 ? -10.273 -25.578 -1.969 1 98.94 403 LEU B C 1
ATOM 6886 O O . LEU B 1 403 ? -10.43 -26.797 -1.867 1 98.94 403 LEU B O 1
ATOM 6890 N N . PRO B 1 404 ? -10.008 -24.781 -0.925 1 98.88 404 PRO B N 1
ATOM 6891 C CA . PRO B 1 404 ? -10.023 -25.359 0.414 1 98.88 404 PRO B CA 1
ATOM 6892 C C . PRO B 1 404 ? -11.391 -25.922 0.8 1 98.88 404 PRO B C 1
ATOM 6894 O O . PRO B 1 404 ? -12.414 -25.344 0.44 1 98.88 404 PRO B O 1
ATOM 6897 N N . VAL B 1 405 ? -11.336 -27 1.56 1 98.88 405 VAL B N 1
ATOM 6898 C CA . VAL B 1 405 ? -12.539 -27.672 2.049 1 98.88 405 VAL B CA 1
ATOM 6899 C C . VAL B 1 405 ? -12.68 -27.438 3.553 1 98.88 405 VAL B C 1
ATOM 6901 O O . VAL B 1 405 ? -11.719 -27.625 4.305 1 98.88 405 VAL B O 1
ATOM 6904 N N . ALA B 1 406 ? -13.859 -27.078 3.986 1 98.88 406 ALA B N 1
ATOM 6905 C CA . ALA B 1 406 ? -14.148 -26.75 5.379 1 98.88 406 ALA B CA 1
ATOM 6906 C C . ALA B 1 406 ? -13.758 -27.891 6.309 1 98.88 406 ALA B C 1
ATOM 6908 O O . ALA B 1 406 ? -14.258 -29 6.168 1 98.88 406 ALA B O 1
ATOM 6909 N N . GLY B 1 407 ? -12.891 -27.578 7.215 1 98.5 407 GLY B N 1
ATOM 6910 C CA . GLY B 1 407 ? -12.5 -28.547 8.227 1 98.5 407 GLY B CA 1
ATOM 6911 C C . GLY B 1 407 ? -11.531 -29.578 7.707 1 98.5 407 GLY B C 1
ATOM 6912 O O . GLY B 1 407 ? -11.195 -30.531 8.414 1 98.5 407 GLY B O 1
ATOM 6913 N N . VAL B 1 408 ? -10.977 -29.422 6.512 1 98.5 408 VAL B N 1
ATOM 6914 C CA . VAL B 1 408 ? -10.227 -30.531 5.91 1 98.5 408 VAL B CA 1
ATOM 6915 C C . VAL B 1 408 ? -8.828 -30.047 5.527 1 98.5 408 VAL B C 1
ATOM 6917 O O . VAL B 1 408 ? -7.828 -30.625 5.938 1 98.5 408 VAL B O 1
ATOM 6920 N N . ASN B 1 409 ? -8.75 -29.016 4.766 1 98.5 409 ASN B N 1
ATOM 6921 C CA . ASN B 1 409 ? -7.434 -28.641 4.262 1 98.5 409 ASN B CA 1
ATOM 6922 C C . ASN B 1 409 ? -7.355 -27.141 3.982 1 98.5 409 ASN B C 1
ATOM 6924 O O . ASN B 1 409 ? -8.352 -26.422 4.094 1 98.5 409 ASN B O 1
ATOM 6928 N N . GLY B 1 410 ? -6.102 -26.672 3.779 1 98.62 410 GLY B N 1
ATOM 6929 C CA . GLY B 1 410 ? -5.855 -25.297 3.379 1 98.62 410 GLY B CA 1
ATOM 6930 C C . GLY B 1 410 ? -6.289 -24.281 4.422 1 98.62 410 GLY B C 1
ATOM 6931 O O . GLY B 1 410 ? -6.203 -24.547 5.625 1 98.62 410 GLY B O 1
ATOM 6932 N N . THR B 1 411 ? -6.711 -23.172 3.93 1 98.69 411 THR B N 1
ATOM 6933 C CA . THR B 1 411 ? -7.043 -22.047 4.797 1 98.69 411 THR B CA 1
ATOM 6934 C C . THR B 1 411 ? -8.352 -22.312 5.539 1 98.69 411 THR B C 1
ATOM 6936 O O . THR B 1 411 ? -8.703 -21.578 6.461 1 98.69 411 THR B O 1
ATOM 6939 N N . LEU B 1 412 ? -9.078 -23.406 5.223 1 98.81 412 LEU B N 1
ATOM 6940 C CA . LEU B 1 412 ? -10.328 -23.719 5.902 1 98.81 412 LEU B CA 1
ATOM 6941 C C . LEU B 1 412 ? -10.148 -24.906 6.844 1 98.81 412 LEU B C 1
ATOM 6943 O O . LEU B 1 412 ? -11.102 -25.344 7.496 1 98.81 412 LEU B O 1
ATOM 6947 N N . LYS B 1 413 ? -8.969 -25.422 6.977 1 98.56 413 LYS B N 1
ATOM 6948 C CA . LYS B 1 413 ? -8.695 -26.656 7.703 1 98.56 413 LYS B CA 1
ATOM 6949 C C . LYS B 1 413 ? -9.258 -26.594 9.125 1 98.56 413 LYS B C 1
ATOM 6951 O O . LYS B 1 413 ? -9.734 -27.594 9.656 1 98.56 413 LYS B O 1
ATOM 6956 N N . ASN B 1 414 ? -9.203 -25.406 9.773 1 97.94 414 ASN B N 1
ATOM 6957 C CA . ASN B 1 414 ? -9.617 -25.281 11.164 1 97.94 414 ASN B CA 1
ATOM 6958 C C . ASN B 1 414 ? -10.93 -24.5 11.281 1 97.94 414 ASN B C 1
ATOM 6960 O O . ASN B 1 414 ? -11.297 -24.047 12.367 1 97.94 414 ASN B O 1
ATOM 6964 N N . ARG B 1 415 ? -11.562 -24.219 10.18 1 98.25 415 ARG B N 1
ATOM 6965 C CA . ARG B 1 415 ? -12.828 -23.5 10.172 1 98.25 415 ARG B CA 1
ATOM 6966 C C . ARG B 1 415 ? -14 -24.438 9.945 1 98.25 415 ARG B C 1
ATOM 6968 O O . ARG B 1 415 ? -13.867 -25.453 9.25 1 98.25 415 ARG B O 1
ATOM 6975 N N . PHE B 1 416 ? -15.148 -24.141 10.617 1 97.94 416 PHE B N 1
ATOM 6976 C CA . PHE B 1 416 ? -16.422 -24.828 10.453 1 97.94 416 PHE B CA 1
ATOM 6977 C C . PHE B 1 416 ? -16.391 -26.203 11.109 1 97.94 416 PHE B C 1
ATOM 6979 O O . PHE B 1 416 ? -17.266 -27.047 10.867 1 97.94 416 PHE B O 1
ATOM 6986 N N . GLN B 1 417 ? -15.375 -26.453 11.883 1 96.44 417 GLN B N 1
ATOM 6987 C CA . GLN B 1 417 ? -15.312 -27.734 12.578 1 96.44 417 GLN B CA 1
ATOM 6988 C C . GLN B 1 417 ? -16.5 -27.922 13.508 1 96.44 417 GLN B C 1
ATOM 6990 O O . GLN B 1 417 ? -16.953 -26.969 14.156 1 96.44 417 GLN B O 1
ATOM 6995 N N . ASN B 1 418 ? -17.047 -29.078 13.555 1 95.31 418 ASN B N 1
ATOM 6996 C CA . ASN B 1 418 ? -18.156 -29.438 14.43 1 95.31 418 ASN B CA 1
ATOM 6997 C C . ASN B 1 418 ? -19.406 -28.625 14.109 1 95.31 418 ASN B C 1
ATOM 6999 O O . ASN B 1 418 ? -20.156 -28.266 15.008 1 95.31 418 ASN B O 1
ATOM 7003 N N . THR B 1 419 ? -19.516 -28.188 12.883 1 97.12 419 THR B N 1
ATOM 7004 C CA . THR B 1 419 ? -20.734 -27.531 12.406 1 97.12 419 THR B CA 1
ATOM 7005 C C . THR B 1 419 ? -21.328 -28.297 11.219 1 97.12 419 THR B C 1
ATOM 7007 O O . THR B 1 419 ? -20.641 -29.125 10.609 1 97.12 419 THR B O 1
ATOM 7010 N N . PRO B 1 420 ? -22.531 -28 10.844 1 96.81 420 PRO B N 1
ATOM 7011 C CA . PRO B 1 420 ? -23.141 -28.641 9.672 1 96.81 420 PRO B CA 1
ATOM 7012 C C . PRO B 1 420 ? -22.438 -28.281 8.367 1 96.81 420 PRO B C 1
ATOM 7014 O O . PRO B 1 420 ? -22.703 -28.891 7.328 1 96.81 420 PRO B O 1
ATOM 7017 N N . ALA B 1 421 ? -21.516 -27.297 8.398 1 98.19 421 ALA B N 1
ATOM 7018 C CA . ALA B 1 421 ? -20.859 -26.828 7.176 1 98.19 421 ALA B CA 1
ATOM 7019 C C . ALA B 1 421 ? -19.562 -27.625 6.926 1 98.19 421 ALA B C 1
ATOM 7021 O O . ALA B 1 421 ? -18.969 -27.516 5.848 1 98.19 421 ALA B O 1
ATOM 7022 N N . ALA B 1 422 ? -19.172 -28.438 7.891 1 98.25 422 ALA B N 1
ATOM 7023 C CA . ALA B 1 422 ? -17.922 -29.188 7.773 1 98.25 422 ALA B CA 1
ATOM 7024 C C . ALA B 1 422 ? -17.953 -30.125 6.566 1 98.25 422 ALA B C 1
ATOM 7026 O O . ALA B 1 422 ? -18.953 -30.812 6.336 1 98.25 422 ALA B O 1
ATOM 7027 N N . LYS B 1 423 ? -16.922 -30.047 5.758 1 98.38 423 LYS B N 1
ATOM 7028 C CA . LYS B 1 423 ? -16.625 -30.953 4.648 1 98.38 423 LYS B CA 1
ATOM 7029 C C . LYS B 1 423 ? -17.531 -30.672 3.453 1 98.38 423 LYS B C 1
ATOM 7031 O O . LYS B 1 423 ? -17.344 -31.25 2.377 1 98.38 423 LYS B O 1
ATOM 7036 N N . ILE B 1 424 ? -18.5 -29.734 3.584 1 98.5 424 ILE B N 1
ATOM 7037 C CA . ILE B 1 424 ? -19.438 -29.578 2.473 1 98.5 424 ILE B CA 1
ATOM 7038 C C . ILE B 1 424 ? -19.281 -28.188 1.859 1 98.5 424 ILE B C 1
ATOM 7040 O O . ILE B 1 424 ? -20.047 -27.797 0.985 1 98.5 424 ILE B O 1
ATOM 7044 N N . VAL B 1 425 ? -18.328 -27.391 2.402 1 98.88 425 VAL B N 1
ATOM 7045 C CA . VAL B 1 425 ? -17.984 -26.078 1.869 1 98.88 425 VAL B CA 1
ATOM 7046 C C . VAL B 1 425 ? -16.625 -26.125 1.181 1 98.88 425 VAL B C 1
ATOM 7048 O O . VAL B 1 425 ? -15.664 -26.641 1.747 1 98.88 425 VAL B O 1
ATOM 7051 N N . GLN B 1 426 ? -16.531 -25.688 -0.017 1 98.94 426 GLN B N 1
ATOM 7052 C CA . GLN B 1 426 ? -15.289 -25.438 -0.758 1 98.94 426 GLN B CA 1
ATOM 7053 C C . GLN B 1 426 ? -15.188 -23.984 -1.188 1 98.94 426 GLN B C 1
ATOM 7055 O O . GLN B 1 426 ? -15.898 -23.547 -2.096 1 98.94 426 GLN B O 1
ATOM 7060 N N . ALA B 1 427 ? -14.281 -23.281 -0.54 1 98.94 427 ALA B N 1
ATOM 7061 C CA . ALA B 1 427 ? -14.336 -21.844 -0.737 1 98.94 427 ALA B CA 1
ATOM 7062 C C . ALA B 1 427 ? -12.961 -21.203 -0.547 1 98.94 427 ALA B C 1
ATOM 7064 O O . ALA B 1 427 ? -12.141 -21.703 0.222 1 98.94 427 ALA B O 1
ATOM 7065 N N . LYS B 1 428 ? -12.672 -20.156 -1.264 1 98.94 428 LYS B N 1
ATOM 7066 C CA . LYS B 1 428 ? -11.469 -19.328 -1.149 1 98.94 428 LYS B CA 1
ATOM 7067 C C . LYS B 1 428 ? -11.609 -18.297 -0.041 1 98.94 428 LYS B C 1
ATOM 7069 O O . LYS B 1 428 ? -12.594 -17.547 -0.002 1 98.94 428 LYS B O 1
ATOM 7074 N N . THR B 1 429 ? -10.609 -18.297 0.818 1 98.94 429 THR B N 1
ATOM 7075 C CA . THR B 1 429 ? -10.562 -17.281 1.862 1 98.94 429 THR B CA 1
ATOM 7076 C C . THR B 1 429 ? -9.82 -16.031 1.376 1 98.94 429 THR B C 1
ATOM 7078 O O . THR B 1 429 ? -9.047 -16.109 0.42 1 98.94 429 THR B O 1
ATOM 7081 N N . GLY B 1 430 ? -10.141 -14.922 1.908 1 98.88 430 GLY B N 1
ATOM 7082 C CA . GLY B 1 430 ? -9.398 -13.688 1.707 1 98.88 430 GLY B CA 1
ATOM 7083 C C . GLY B 1 430 ? -9.297 -12.836 2.963 1 98.88 430 GLY B C 1
ATOM 7084 O O . GLY B 1 430 ? -10.258 -12.727 3.721 1 98.88 430 GLY B O 1
ATOM 7085 N N . THR B 1 431 ? -8.086 -12.305 3.189 1 98.69 431 THR B N 1
ATOM 7086 C CA . THR B 1 431 ? -7.914 -11.453 4.359 1 98.69 431 THR B CA 1
ATOM 7087 C C . THR B 1 431 ? -6.895 -10.352 4.074 1 98.69 431 THR B C 1
ATOM 7089 O O . THR B 1 431 ? -5.777 -10.633 3.635 1 98.69 431 THR B O 1
ATOM 7092 N N . LEU B 1 432 ? -7.238 -9.164 4.188 1 98.5 432 LEU B N 1
ATOM 7093 C CA . LEU B 1 432 ? -6.465 -7.957 4.461 1 98.5 432 LEU B CA 1
ATOM 7094 C C . LEU B 1 432 ? -6.984 -7.25 5.707 1 98.5 432 LEU B C 1
ATOM 7096 O O . LEU B 1 432 ? -8.125 -7.477 6.125 1 98.5 432 LEU B O 1
ATOM 7100 N N . THR B 1 433 ? -6.105 -6.457 6.297 1 97.62 433 THR B N 1
ATOM 7101 C CA . THR B 1 433 ? -6.637 -5.637 7.383 1 97.62 433 THR B CA 1
ATOM 7102 C C . THR B 1 433 ? -7.844 -4.832 6.91 1 97.62 433 THR B C 1
ATOM 7104 O O . THR B 1 433 ? -7.762 -4.098 5.926 1 97.62 433 THR B O 1
ATOM 7107 N N . GLY B 1 434 ? -8.969 -5.09 7.512 1 98 434 GLY B N 1
ATOM 7108 C CA . GLY B 1 434 ? -10.18 -4.34 7.219 1 98 434 GLY B CA 1
ATOM 7109 C C . GLY B 1 434 ? -10.969 -4.902 6.055 1 98 434 GLY B C 1
ATOM 7110 O O . GLY B 1 434 ? -11.992 -4.34 5.656 1 98 434 GLY B O 1
ATOM 7111 N N . ALA B 1 435 ? -10.516 -6.004 5.453 1 98.69 435 ALA B N 1
ATOM 7112 C CA . ALA B 1 435 ? -11.188 -6.648 4.328 1 98.69 435 ALA B CA 1
ATOM 7113 C C . ALA B 1 435 ? -11.133 -8.172 4.453 1 98.69 435 ALA B C 1
ATOM 7115 O O . ALA B 1 435 ? -10.055 -8.766 4.406 1 98.69 435 ALA B O 1
ATOM 7116 N N . ILE B 1 436 ? -12.273 -8.781 4.629 1 98.88 436 ILE B N 1
ATOM 7117 C CA . ILE B 1 436 ? -12.383 -10.227 4.797 1 98.88 436 ILE B CA 1
ATOM 7118 C C . ILE B 1 436 ? -13.398 -10.789 3.805 1 98.88 436 ILE B C 1
ATOM 7120 O O . ILE B 1 436 ? -14.477 -10.211 3.615 1 98.88 436 ILE B O 1
ATOM 7124 N N . SER B 1 437 ? -13.062 -11.891 3.154 1 98.94 437 SER B N 1
ATOM 7125 C CA . SER B 1 437 ? -13.953 -12.445 2.145 1 98.94 437 SER B CA 1
ATOM 7126 C C . SER B 1 437 ? -13.945 -13.969 2.174 1 98.94 437 SER B C 1
ATOM 7128 O O . SER B 1 437 ? -12.984 -14.586 2.645 1 98.94 437 SER B O 1
ATOM 7130 N N . LEU B 1 438 ? -14.977 -14.555 1.787 1 99 438 LEU B N 1
ATOM 7131 C CA . LEU B 1 438 ? -15.156 -15.984 1.564 1 99 438 LEU B CA 1
ATOM 7132 C C . LEU B 1 438 ? -16.125 -16.234 0.406 1 99 438 LEU B C 1
ATOM 7134 O O . LEU B 1 438 ? -17.25 -15.75 0.416 1 99 438 LEU B O 1
ATOM 7138 N N . SER B 1 439 ? -15.703 -16.938 -0.61 1 99 439 SER B N 1
ATOM 7139 C CA . SER B 1 439 ? -16.531 -17.234 -1.777 1 99 439 SER B CA 1
ATOM 7140 C C . SER B 1 439 ? -16.297 -18.656 -2.275 1 99 439 SER B C 1
ATOM 7142 O O . SER B 1 439 ? -15.164 -19.125 -2.307 1 99 439 SER B O 1
ATOM 7144 N N . GLY B 1 440 ? -17.359 -19.312 -2.605 1 98.94 440 GLY B N 1
ATOM 7145 C CA . GLY B 1 440 ? -17.219 -20.688 -3.072 1 98.94 440 GLY B CA 1
ATOM 7146 C C . GLY B 1 440 ? -18.547 -21.406 -3.186 1 98.94 440 GLY B C 1
ATOM 7147 O O . GLY B 1 440 ? -19.547 -20.812 -3.588 1 98.94 440 GLY B O 1
ATOM 7148 N N . TYR B 1 441 ? -18.469 -22.703 -2.938 1 98.94 441 TYR B N 1
ATOM 7149 C CA . TYR B 1 441 ? -19.594 -23.609 -3.104 1 98.94 441 TYR B CA 1
ATOM 7150 C C . TYR B 1 441 ? -19.984 -24.25 -1.776 1 98.94 441 TYR B C 1
ATOM 7152 O O . TYR B 1 441 ? -19.125 -24.453 -0.912 1 98.94 441 TYR B O 1
ATOM 7160 N N . ILE B 1 442 ? -21.25 -24.531 -1.657 1 98.81 442 ILE B N 1
ATOM 7161 C CA . ILE B 1 442 ? -21.703 -25.328 -0.526 1 98.81 442 ILE B CA 1
ATOM 7162 C C . ILE B 1 442 ? -22.766 -26.328 -0.992 1 98.81 442 ILE B C 1
ATOM 7164 O O . ILE B 1 442 ? -23.625 -25.984 -1.811 1 98.81 442 ILE B O 1
ATOM 7168 N N . ASN B 1 443 ? -22.688 -27.531 -0.52 1 98.19 443 ASN B N 1
ATOM 7169 C CA . ASN B 1 443 ? -23.641 -28.594 -0.817 1 98.19 443 ASN B CA 1
ATOM 7170 C C . ASN B 1 443 ? -24.438 -28.984 0.422 1 98.19 443 ASN B C 1
ATOM 7172 O O . ASN B 1 443 ? -24.156 -30.016 1.04 1 98.19 443 ASN B O 1
ATOM 7176 N N . PRO B 1 444 ? -25.516 -28.234 0.669 1 97.25 444 PRO B N 1
ATOM 7177 C CA . PRO B 1 444 ? -26.328 -28.609 1.825 1 97.25 444 PRO B CA 1
ATOM 7178 C C . PRO B 1 444 ? -27 -29.969 1.65 1 97.25 444 PRO B C 1
ATOM 7180 O O . PRO B 1 444 ? -27.453 -30.312 0.553 1 97.25 444 PRO B O 1
ATOM 7183 N N . PRO B 1 445 ? -27.125 -30.719 2.736 1 95.88 445 PRO B N 1
ATOM 7184 C CA . PRO B 1 445 ? -27.656 -32.062 2.613 1 95.88 445 PRO B CA 1
ATOM 7185 C C . PRO B 1 445 ? -29.141 -32.094 2.248 1 95.88 445 PRO B C 1
ATOM 7187 O O . PRO B 1 445 ? -29.609 -33.062 1.627 1 95.88 445 PRO B O 1
ATOM 7190 N N . LYS B 1 446 ? -29.844 -31.125 2.578 1 96.31 446 LYS B N 1
ATOM 7191 C CA . LYS B 1 446 ? -31.297 -31.172 2.406 1 96.31 446 LYS B CA 1
ATOM 7192 C C . LYS B 1 446 ? -31.781 -30.078 1.461 1 96.31 446 LYS B C 1
ATOM 7194 O O . LYS B 1 446 ? -32.938 -29.656 1.517 1 96.31 446 LYS B O 1
ATOM 7199 N N . TYR B 1 447 ? -30.859 -29.547 0.701 1 96.19 447 TYR B N 1
ATOM 7200 C CA . TYR B 1 447 ? -31.172 -28.5 -0.277 1 96.19 447 TYR B CA 1
ATOM 7201 C C . TYR B 1 447 ? -30.234 -28.594 -1.482 1 96.19 447 TYR B C 1
ATOM 7203 O O . TYR B 1 447 ? -29.234 -29.312 -1.441 1 96.19 447 TYR B O 1
ATOM 7211 N N . ARG B 1 448 ? -30.594 -28.031 -2.541 1 96.06 448 ARG B N 1
ATOM 7212 C CA . ARG B 1 448 ? -29.75 -28.062 -3.736 1 96.06 448 ARG B CA 1
ATOM 7213 C C . ARG B 1 448 ? -28.438 -27.328 -3.496 1 96.06 448 ARG B C 1
ATOM 7215 O O . ARG B 1 448 ? -28.344 -26.484 -2.611 1 96.06 448 ARG B O 1
ATOM 7222 N N . PRO B 1 449 ? -27.422 -27.578 -4.277 1 98.06 449 PRO B N 1
ATOM 7223 C CA . PRO B 1 449 ? -26.125 -26.906 -4.141 1 98.06 449 PRO B CA 1
ATOM 7224 C C . PRO B 1 449 ? -26.203 -25.406 -4.363 1 98.06 449 PRO B C 1
ATOM 7226 O O . PRO B 1 449 ? -27 -24.938 -5.188 1 98.06 449 PRO B O 1
ATOM 7229 N N . LEU B 1 450 ? -25.297 -24.672 -3.604 1 98.69 450 LEU B N 1
ATOM 7230 C CA . LEU B 1 450 ? -25.297 -23.219 -3.664 1 98.69 450 LEU B CA 1
ATOM 7231 C C . LEU B 1 450 ? -23.906 -22.688 -4.016 1 98.69 450 LEU B C 1
ATOM 7233 O O . LEU B 1 450 ? -22.906 -23.375 -3.822 1 98.69 450 LEU B O 1
ATOM 7237 N N . VAL B 1 451 ? -23.922 -21.516 -4.578 1 98.88 451 VAL B N 1
ATOM 7238 C CA . VAL B 1 451 ? -22.734 -20.688 -4.766 1 98.88 451 VAL B CA 1
ATOM 7239 C C . VAL B 1 451 ? -22.891 -19.391 -3.984 1 98.88 451 VAL B C 1
ATOM 7241 O O . VAL B 1 451 ? -24 -18.844 -3.887 1 98.88 451 VAL B O 1
ATOM 7244 N N . PHE B 1 452 ? -21.797 -18.906 -3.375 1 98.94 452 PHE B N 1
ATOM 7245 C CA . PHE B 1 452 ? -21.938 -17.719 -2.553 1 98.94 452 PHE B CA 1
ATOM 7246 C C . PHE B 1 452 ? -20.656 -16.875 -2.584 1 98.94 452 PHE B C 1
ATOM 7248 O O . PHE B 1 452 ? -19.578 -17.391 -2.904 1 98.94 452 PHE B O 1
ATOM 7255 N N . SER B 1 453 ? -20.797 -15.594 -2.357 1 98.94 453 SER B N 1
ATOM 7256 C CA . SER B 1 453 ? -19.734 -14.641 -2.074 1 98.94 453 SER B CA 1
ATOM 7257 C C . SER B 1 453 ? -20.109 -13.711 -0.929 1 98.94 453 SER B C 1
ATOM 7259 O O . SER B 1 453 ? -21.188 -13.117 -0.936 1 98.94 453 SER B O 1
ATOM 7261 N N . ILE B 1 454 ? -19.266 -13.664 0.074 1 99 454 ILE B N 1
ATOM 7262 C CA . ILE B 1 454 ? -19.406 -12.773 1.221 1 99 454 ILE B CA 1
ATOM 7263 C C . ILE B 1 454 ? -18.141 -11.945 1.397 1 99 454 ILE B C 1
ATOM 7265 O O . ILE B 1 454 ? -17.047 -12.508 1.541 1 99 454 ILE B O 1
ATOM 7269 N N . ILE B 1 455 ? -18.25 -10.633 1.386 1 98.94 455 ILE B N 1
ATOM 7270 C CA . ILE B 1 455 ? -17.125 -9.727 1.573 1 98.94 455 ILE B CA 1
ATOM 7271 C C . ILE B 1 455 ? -17.484 -8.664 2.602 1 98.94 455 ILE B C 1
ATOM 7273 O O . ILE B 1 455 ? -18.578 -8.086 2.553 1 98.94 455 ILE B O 1
ATOM 7277 N N . VAL B 1 456 ? -16.609 -8.43 3.525 1 98.88 456 VAL B N 1
ATOM 7278 C CA . VAL B 1 456 ? -16.734 -7.359 4.512 1 98.88 456 VAL B CA 1
ATOM 7279 C C . VAL B 1 456 ? -15.578 -6.375 4.363 1 98.88 456 VAL B C 1
ATOM 7281 O O . VAL B 1 456 ? -14.414 -6.773 4.344 1 98.88 456 VAL B O 1
ATOM 7284 N N . ASN B 1 457 ? -15.906 -5.129 4.168 1 98.69 457 ASN B N 1
ATOM 7285 C CA . ASN B 1 457 ? -14.898 -4.082 4.035 1 98.69 457 ASN B CA 1
ATOM 7286 C C . ASN B 1 457 ? -15.039 -3.029 5.133 1 98.69 457 ASN B C 1
ATOM 7288 O O . ASN B 1 457 ? -16.062 -2.965 5.812 1 98.69 457 ASN B O 1
ATOM 7292 N N . GLN B 1 458 ? -14 -2.211 5.27 1 97.88 458 GLN B N 1
ATOM 7293 C CA . GLN B 1 458 ? -13.961 -1.036 6.137 1 97.88 458 GLN B CA 1
ATOM 7294 C C . GLN B 1 458 ? -14.406 -1.384 7.555 1 97.88 458 GLN B C 1
ATOM 7296 O O . GLN B 1 458 ? -15.273 -0.716 8.117 1 97.88 458 GLN B O 1
ATOM 7301 N N . THR B 1 459 ? -13.734 -2.393 8.086 1 97.56 459 THR B N 1
ATOM 7302 C CA . THR B 1 459 ? -14.008 -2.787 9.461 1 97.56 459 THR B CA 1
ATOM 7303 C C . THR B 1 459 ? -12.797 -2.527 10.352 1 97.56 459 THR B C 1
ATOM 7305 O O . THR B 1 459 ? -11.656 -2.719 9.93 1 97.56 459 THR B O 1
ATOM 7308 N N . ASP B 1 460 ? -13.094 -2.1 11.555 1 96.31 460 ASP B N 1
ATOM 7309 C CA . ASP B 1 460 ? -12.039 -1.911 12.547 1 96.31 460 ASP B CA 1
ATOM 7310 C C . ASP B 1 460 ? -11.914 -3.131 13.461 1 96.31 460 ASP B C 1
ATOM 7312 O O . ASP B 1 460 ? -11.078 -3.156 14.359 1 96.31 460 ASP B O 1
ATOM 7316 N N . GLN B 1 461 ? -12.758 -4.148 13.203 1 97.38 461 GLN B N 1
ATOM 7317 C CA . GLN B 1 461 ? -12.734 -5.367 14.008 1 97.38 461 GLN B CA 1
ATOM 7318 C C . GLN B 1 461 ? -11.57 -6.273 13.602 1 97.38 461 GLN B C 1
ATOM 7320 O O . GLN B 1 461 ? -11.188 -6.309 12.43 1 97.38 461 GLN B O 1
ATOM 7325 N N . PRO B 1 462 ? -11.086 -7.051 14.641 1 97.56 462 PRO B N 1
ATOM 7326 C CA . PRO B 1 462 ? -10.125 -8.086 14.266 1 97.56 462 PRO B CA 1
ATOM 7327 C C . PRO B 1 462 ? -10.68 -9.07 13.242 1 97.56 462 PRO B C 1
ATOM 7329 O O . PRO B 1 462 ? -11.867 -9.398 13.281 1 97.56 462 PRO B O 1
ATOM 7332 N N . ALA B 1 463 ? -9.867 -9.57 12.422 1 98 463 ALA B N 1
ATOM 7333 C CA . ALA B 1 463 ? -10.266 -10.484 11.359 1 98 463 ALA B CA 1
ATOM 7334 C C . ALA B 1 463 ? -11 -11.703 11.922 1 98 463 ALA B C 1
ATOM 7336 O O . ALA B 1 463 ? -11.938 -12.211 11.305 1 98 463 ALA B O 1
ATOM 7337 N N . SER B 1 464 ? -10.562 -12.148 13.102 1 98 464 SER B N 1
ATOM 7338 C CA . SER B 1 464 ? -11.156 -13.336 13.695 1 98 464 SER B CA 1
ATOM 7339 C C . SER B 1 464 ? -12.633 -13.117 14.008 1 98 464 SER B C 1
ATOM 7341 O O . SER B 1 464 ? -13.445 -14.031 13.859 1 98 464 SER B O 1
ATOM 7343 N N . ILE B 1 465 ? -12.984 -11.922 14.367 1 98.38 465 ILE B N 1
ATOM 7344 C CA . ILE B 1 465 ? -14.359 -11.578 14.703 1 98.38 465 ILE B CA 1
ATOM 7345 C C . ILE B 1 465 ? -15.211 -11.562 13.43 1 98.38 465 ILE B C 1
ATOM 7347 O O . ILE B 1 465 ? -16.312 -12.117 13.398 1 98.38 465 ILE B O 1
ATOM 7351 N N . VAL B 1 466 ? -14.688 -11 12.422 1 98.69 466 VAL B N 1
ATOM 7352 C CA . VAL B 1 466 ? -15.406 -10.906 11.148 1 98.69 466 VAL B CA 1
ATOM 7353 C C . VAL B 1 466 ? -15.555 -12.289 10.531 1 98.69 466 VAL B C 1
ATOM 7355 O O . VAL B 1 466 ? -16.625 -12.641 10.031 1 98.69 466 VAL B O 1
ATOM 7358 N N . ARG B 1 467 ? -14.531 -13.125 10.602 1 98.62 467 ARG B N 1
ATOM 7359 C CA . ARG B 1 467 ? -14.578 -14.484 10.086 1 98.62 467 ARG B CA 1
ATOM 7360 C C . ARG B 1 467 ? -15.672 -15.297 10.773 1 98.62 467 ARG B C 1
ATOM 7362 O O . ARG B 1 467 ? -16.391 -16.062 10.125 1 98.62 467 ARG B O 1
ATOM 7369 N N . LYS B 1 468 ? -15.742 -15.094 12.047 1 98.25 468 LYS B N 1
ATOM 7370 C CA . LYS B 1 468 ? -16.766 -15.82 12.789 1 98.25 468 LYS B CA 1
ATOM 7371 C C . LYS B 1 468 ? -18.156 -15.445 12.297 1 98.25 468 LYS B C 1
ATOM 7373 O O . LYS B 1 468 ? -19.031 -16.312 12.18 1 98.25 468 LYS B O 1
ATOM 7378 N N . ALA B 1 469 ? -18.344 -14.203 12.055 1 98.75 469 ALA B N 1
ATOM 7379 C CA . ALA B 1 469 ? -19.641 -13.75 11.539 1 98.75 469 ALA B CA 1
ATOM 7380 C C . ALA B 1 469 ? -19.906 -14.336 10.156 1 98.75 469 ALA B C 1
ATOM 7382 O O . ALA B 1 469 ? -21.016 -14.797 9.883 1 98.75 469 ALA B O 1
ATOM 7383 N N . ILE B 1 470 ? -18.984 -14.367 9.305 1 98.88 470 ILE B N 1
ATOM 7384 C CA . ILE B 1 470 ? -19.109 -14.969 7.984 1 98.88 470 ILE B CA 1
ATOM 7385 C C . ILE B 1 470 ? -19.422 -16.453 8.117 1 98.88 470 ILE B C 1
ATOM 7387 O O . ILE B 1 470 ? -20.297 -16.969 7.43 1 98.88 470 ILE B O 1
ATOM 7391 N N . ASP B 1 471 ? -18.703 -17.078 9.031 1 98.81 471 ASP B N 1
ATOM 7392 C CA . ASP B 1 471 ? -18.922 -18.516 9.242 1 98.81 471 ASP B CA 1
ATOM 7393 C C . ASP B 1 471 ? -20.359 -18.797 9.688 1 98.81 471 ASP B C 1
ATOM 7395 O O . ASP B 1 471 ? -20.953 -19.781 9.266 1 98.81 471 ASP B O 1
ATOM 7399 N N . GLU B 1 472 ? -20.859 -17.938 10.516 1 98.44 472 GLU B N 1
ATOM 7400 C CA . GLU B 1 472 ? -22.25 -18.094 10.953 1 98.44 472 GLU B CA 1
ATOM 7401 C C . GLU B 1 472 ? -23.219 -18.047 9.773 1 98.44 472 GLU B C 1
ATOM 7403 O O . GLU B 1 472 ? -24.156 -18.828 9.703 1 98.44 472 GLU B O 1
ATOM 7408 N N . ILE B 1 473 ? -22.953 -17.172 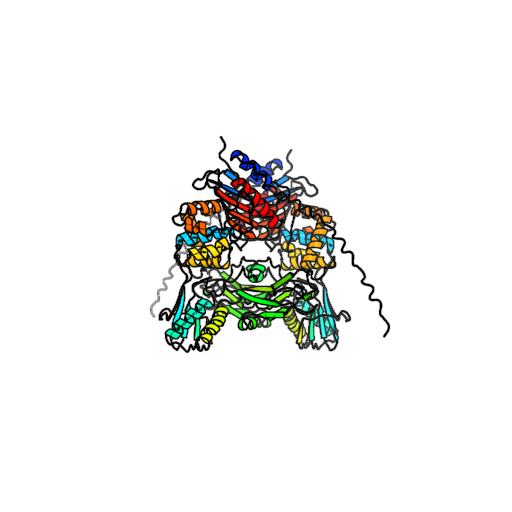8.883 1 98.75 473 ILE B N 1
ATOM 7409 C CA . ILE B 1 473 ? -23.797 -17.062 7.688 1 98.75 473 ILE B CA 1
ATOM 7410 C C . ILE B 1 473 ? -23.688 -18.344 6.859 1 98.75 473 ILE B C 1
ATOM 7412 O O . ILE B 1 473 ? -24.703 -18.906 6.453 1 98.75 473 ILE B O 1
ATOM 7416 N N . VAL B 1 474 ? -22.531 -18.844 6.676 1 98.88 474 VAL B N 1
ATOM 7417 C CA . VAL B 1 474 ? -22.312 -20.031 5.844 1 98.88 474 VAL B CA 1
ATOM 7418 C C . VAL B 1 474 ? -22.922 -21.25 6.52 1 98.88 474 VAL B C 1
ATOM 7420 O O . VAL B 1 474 ? -23.484 -22.125 5.852 1 98.88 474 VAL B O 1
ATOM 7423 N N . VAL B 1 475 ? -22.828 -21.328 7.832 1 98.5 475 VAL B N 1
ATOM 7424 C CA . VAL B 1 475 ? -23.453 -22.422 8.562 1 98.5 475 VAL B CA 1
ATOM 7425 C C . VAL B 1 475 ? -24.953 -22.406 8.344 1 98.5 475 VAL B C 1
ATOM 7427 O O . VAL B 1 475 ? -25.578 -23.469 8.203 1 98.5 475 VAL B O 1
ATOM 7430 N N . SER B 1 476 ? -25.516 -21.234 8.312 1 98 476 SER B N 1
ATOM 7431 C CA . SER B 1 476 ? -26.953 -21.141 8.047 1 98 476 SER B CA 1
ATOM 7432 C C . SER B 1 476 ? -27.297 -21.672 6.66 1 98 476 SER B C 1
ATOM 7434 O O . SER B 1 476 ? -28.375 -22.25 6.453 1 98 476 SER B O 1
ATOM 7436 N N . LEU B 1 477 ? -26.406 -21.5 5.699 1 98.44 477 LEU B N 1
ATOM 7437 C CA . LEU B 1 477 ? -26.625 -22.062 4.367 1 98.44 477 LEU B CA 1
ATOM 7438 C C . LEU B 1 477 ? -26.625 -23.594 4.41 1 98.44 477 LEU B C 1
ATOM 7440 O O . LEU B 1 477 ? -27.375 -24.234 3.686 1 98.44 477 LEU B O 1
ATOM 7444 N N . ALA B 1 478 ? -25.797 -24.141 5.227 1 97.75 478 ALA B N 1
ATOM 7445 C CA . ALA B 1 478 ? -25.688 -25.594 5.371 1 97.75 478 ALA B CA 1
ATOM 7446 C C . ALA B 1 478 ? -26.969 -26.188 5.941 1 97.75 478 ALA B C 1
ATOM 7448 O O . ALA B 1 478 ? -27.25 -27.375 5.766 1 97.75 478 ALA B O 1
ATOM 7449 N N . GLN B 1 479 ? -27.734 -25.328 6.562 1 96.81 479 GLN B N 1
ATOM 7450 C CA . GLN B 1 479 ? -28.938 -25.781 7.277 1 96.81 479 GLN B CA 1
ATOM 7451 C C . GLN B 1 479 ? -30.188 -25.594 6.426 1 96.81 479 GLN B C 1
ATOM 7453 O O . GLN B 1 479 ? -31.297 -25.875 6.883 1 96.81 479 GLN B O 1
ATOM 7458 N N . LEU B 1 480 ? -30 -25.141 5.273 1 96.69 480 LEU B N 1
ATOM 7459 C CA . LEU B 1 480 ? -31.141 -24.922 4.395 1 96.69 480 LEU B CA 1
ATOM 7460 C C . LEU B 1 480 ? -31.828 -26.25 4.059 1 96.69 480 LEU B C 1
ATOM 7462 O O . LEU B 1 480 ? -31.156 -27.266 3.838 1 96.69 480 LEU B O 1
ATOM 7466 N N . GLN B 1 481 ? -33.125 -26.234 4.035 1 95 481 GLN B N 1
ATOM 7467 C CA . GLN B 1 481 ? -33.938 -27.375 3.625 1 95 481 GLN B CA 1
ATOM 7468 C C . GLN B 1 481 ? -35.125 -26.938 2.744 1 95 481 GLN B C 1
ATOM 7470 O O . GLN B 1 481 ? -35.531 -25.766 2.779 1 95 481 GLN B O 1
ATOM 7475 N N . ARG B 1 482 ? -35.625 -27.891 1.972 1 91.19 482 ARG B N 1
ATOM 7476 C CA . ARG B 1 482 ? -36.812 -27.609 1.183 1 91.19 482 ARG B CA 1
ATOM 7477 C C . ARG B 1 482 ? -38.062 -27.5 2.076 1 91.19 482 ARG B C 1
ATOM 7479 O O . ARG B 1 482 ? -38.25 -28.328 2.969 1 91.19 482 ARG B O 1
ATOM 7486 N N . CYS B 1 483 ? -38.594 -26.312 1.991 1 85.88 483 CYS B N 1
ATOM 7487 C CA . CYS B 1 483 ? -39.812 -26.125 2.805 1 85.88 483 CYS B CA 1
ATOM 7488 C C . CYS B 1 483 ? -41.062 -26.078 1.936 1 85.88 483 CYS B C 1
ATOM 7490 O O . CYS B 1 483 ? -41 -25.688 0.77 1 85.88 483 CYS B O 1
ATOM 7492 N N . GLN B 1 484 ? -42.156 -26.766 2.41 1 70.5 484 GLN B N 1
ATOM 7493 C CA . GLN B 1 484 ? -43.469 -26.781 1.743 1 70.5 484 GLN B CA 1
ATOM 7494 C C . GLN B 1 484 ? -44.156 -25.422 1.831 1 70.5 484 GLN B C 1
ATOM 7496 O O . GLN B 1 484 ? -43.969 -24.688 2.807 1 70.5 484 GLN B O 1
#

Secondary structure (DSSP, 8-state):
--------------------------------PPPB-HHHHHHHHHHHHT-GGGTTSEEEEEEEETTS--EEEEESTTS-B--GGGHHHHHHHHHHHHH-TT---EEEEEE-STTEEEEEE---TT--HHHHHHHHHHHHHTT--EEEEEEEE--SS-S-SS-TTSBHHHHTSGGG----S--SGGGEEEEEEE--STTSPPEEEES-HHHHTT-EEEEEEEEE-TTPPPEEEEEE-TTSSEEEEEEEEETTPPPEEEEEE-S-HHHHHHHHHHHHHHHTT-EEEEEEE----S-S-EEEEEEPPPHHHHHHHHHHS--HHHHHHHHHHGGGGSPPPTT--HHHHHHHHHHHHHHHTT--GGGEE-S-SSS-STT-EE-HHHHHHHHHHHHTSTTHHHHHHTS-BTTTSGGGTTSSTTSTTTTTEEEEEEEETTEEEEEEEE--TBS--EEEEEEEES--S-HHHHHHHHHHHHHHHHTBB---/--------------------------------PPPB-HHHHHHHHHHHHT-GGGTTSEEEEEEEETTS--EEEEESTTS-B--GGGHHHHHHHHHHHHH-TT---EEEEEE-STTEEEEE----TT--HHHHHHHHHHHHHTT--EEEEEEEE--SS-S-SS-TTSBHHHHTSGGG----S--SGGGEEEEEEE--STTSPPEEEES-HHHHTT-EEEEEEEEE-TTPPPEEEEEE-TTSSEEEEEEEEETTPPPEEEEEE-S-HHHHHHHHHHHHHHHTT-EEEEEEE----S-S-EEEEEEPPPHHHHHHHHHHS--HHHHHHHHHHGGGGSPPPTT--HHHHHHHHHHHHHHHTT--GGGEE-S-SSS-STT-EE-HHHHHHHHHHHHTSTTHHHHHHTS-BTTTSGGGTTSSTTSTTTTTEEEEEEEETTEEEEEEEE--TBS--EEEEEEEES--S-HHHHHHHHHHHHHHHHTBB---

Foldseek 3Di:
DPPPPPPPPPPPPPPPPPPPPPPVPPPPPPPPDAFDALVCLAVLLCVLCVPPQNVPWDKFKWKDFFPDPHTSDGDQQLPWDLAFQLLLLLLLLLLCLQQNQFHWWKWFWWDDPPQEIEIWAQFHQQAELVVLLVQLVLCVVVVQQEHAEYAYAFPNFDDFQFQPQFDQVLQWALLRAGTTRDHYPSQKFKWWFAADPFFDFTDTGGPDPVLVVQAAEATAEGEHEAPDDWDWDWHDDPVQRYIYIYTYDYNPDDIDMDMTGHRDRQVVVVVSSCVSNVVVNHYYHYYYYDDDPPPTDTRGMDIDGGSLVLLLCCFQALRQSSQQSSLLVQLVVDDDDVPDGSNVSSVVSSLVSLVVLVADSVQWDDDGRRSSRSPTIHGFRRSLSSQSSLCPDPCVVSSQVSFDFACVGGPRVPPQPPALQHRFWGWGWGDDQFKTKIWGKGDAPADGIMTMIMMMGRRPDDPVVVVVSVSSSSSSVNSHHHDD/DPPPPPPPPPPPPPPPPPPPPPPVPPPPPPPPDAFDALVCLAVLLCVLCVPPQNVPWDKFKWKDFFPDPHTSDGDQQLPWDLAFQLLLLLLLLLLCLQQNQFDWWKWFWWDDPPQEIEIWAQFHQQAELVVLLVQLVLCVVVVQFEHAEYAYAFPNFDDFQFQPQFDQVLQWALLRAGTTRDHYPSQKFKWWFAADDFFDFTDTGGPDPVLVVQAAEATAEGEHEAPDDWDWDWHDDPVQRYIYIYTYDYNPDDIDMDMTGHRDRQVVVVVSSCVSNVVVNHDYHYYYYDDDPPPTDTRGMDIDGGSLVLLLCCFQALRQSSQQSSLLVQLVVDDDDVPDGSNVSSVVSSLVSLVVLVADSVQWDDDGRRSSRSPTIHGFSRSQSSQSSLCPDPCVVSSQVSFHFACVGGPRVPPQPPALQHRFWGWGWGDDQFKTKIWGKGDAPADGIMTMIMMMGRRPDDPVVVVVSVSSSSSSVNSHHHDD

Sequence (968 aa):
MPQKSSCIFLLLFFSIHLNINQQLAKAQTPTPTAPICPTQLKTTIDAVTNRPLFSRARWGILVQNLGSNQTLYSQDAHKYFTPASNTKLLTTAAALQQLGENYRFRTSIYRGSNNFLYIVGRGDPSLTDAQLRILAKQLKQKSITQIQQLVVDDRYIRGDLVPSSWQWEDIYSDYGAPVGSVILNQNTFSFNLLPQTLGKPALISWTDADEAKQWRVINQSVTVAQNQPNSIKVTRELSGNVLRIQGQLAANSQPYLVTLPVVDPNYYFLRRFRSALAAENITLGRTSIGIYANNQQEVAAVLSPPLSKLLIEINQNSNNLYAEAILRALAIKKTPLPNQATADTALEVLKTTLTQMGVNSTGYALVDGSGLSRKNLISPEALVQTLQAMANSPQASIFRASLPVAGVNGTLKNRFQNTPAAKIVQAKTGTLTGAISLSGYINPPKYRPLVFSIIVNQTDQPASIVRKAIDEIVVSLAQLQRCQMPQKSSCIFLLLFFSIHLNINQQLAKAQTPTPTAPICPTQLKTTIDAVTNRPLFSRARWGILVQNLGSNQTLYSQDAHKYFTPASNTKLLTTAAALQQLGENYRFRTSIYRGSNNFLYIVGRGDPSLTDAQLRILAKQLKQKSITQIQQLVVDDRYIRGDLVPSSWQWEDIYSDYGAPVGSVILNQNTFSFNLLPQTLGKPALISWTDADEAKQWRVINQSVTVAQNQPNSIKVTRELSGNVLRIQGQLAANSQPYLVTLPVVDPNYYFLRRFRSALAAENITLGRTSIGIYANNQQEVAAVLSPPLSKLLIEINQNSNNLYAEAILRALAIKKTPLPNQATADTALEVLKTTLTQMGVNSTGYALVDGSGLSRKNLISPEALVQTLQAMANSPQASIFRASLPVAGVNGTLKNRFQNTPAAKIVQAKTGTLTGAISLSGYINPPKYRPLVFSIIVNQTDQPASIVRKAIDEIVVSLAQLQRCQ

Organism: NCBI:txid741277

InterPro domains:
  IPR000667 Peptidase S13, D-Ala-D-Ala carboxypeptidase C [PF02113] (42-473)
  IPR000667 Peptidase S13, D-Ala-D-Ala carboxypeptidase C [PR00922] (81-100)
  IPR000667 Peptidase S13, D-Ala-D-Ala carboxypeptidase C [PR00922] (298-320)
  IPR000667 Peptidase S13, D-Ala-D-Ala carboxypeptidase C [PR00922] (358-372)
  IPR000667 Peptidase S13, D-Ala-D-Ala carboxypeptidase C [PR00922] (373-387)
  IPR000667 Peptidase S13, D-Ala-D-Ala carboxypeptidase C [PR00922] (435-448)
  IPR000667 Peptidase S13, D-Ala-D-Ala carboxypeptidase C [PTHR30023] (10-479)
  IPR000667 Peptidase S13, D-Ala-D-Ala carboxypeptidase C [TIGR00666] (69-457)
  IPR012338 Beta-lactamase/transpeptidase-like [G3DSA:3.40.710.10] (38-151)
  IPR012338 Beta-lactamase/transpeptidase-like [G3DSA:3.40.710.10] (275-479)
  IPR012338 Beta-lactamase/transpeptidase-like [SSF56601] (39-480)

pLDDT: mean 92.55, std 16.24, range [23.28, 99.0]

Solvent-accessible surface area (backbone atoms only — not comparable to full-atom values): 49780 Å² total; per-residue (Å²): 136,82,81,77,80,78,79,76,76,78,77,78,76,77,79,75,78,76,76,73,76,73,70,70,71,68,74,72,67,78,70,80,77,73,77,32,40,68,88,46,44,52,62,58,47,46,59,61,64,64,31,76,93,39,64,34,37,45,70,23,26,29,31,27,40,57,92,49,87,52,69,66,42,75,37,58,20,71,26,44,34,52,38,18,34,44,38,34,56,58,38,53,52,29,38,43,74,74,59,34,55,73,34,56,38,52,39,38,31,28,43,54,72,89,47,23,36,34,37,40,27,59,25,36,50,81,37,37,71,69,55,42,39,52,39,33,51,39,32,44,76,68,69,47,47,63,31,50,33,43,28,39,26,56,73,68,42,40,66,73,46,55,66,51,61,28,28,43,51,36,56,55,24,49,70,38,24,54,54,41,7,46,38,41,53,54,22,44,47,49,32,29,37,29,45,42,58,76,71,31,46,46,45,79,47,66,76,43,70,76,62,49,74,65,48,47,74,50,72,61,27,27,8,37,62,66,90,45,78,70,42,78,47,73,49,62,44,60,51,36,46,33,37,36,35,34,47,34,32,12,44,72,47,73,69,43,79,44,62,31,30,54,63,45,48,65,60,53,44,51,56,54,41,51,53,32,25,44,76,66,65,27,49,70,64,48,75,50,78,47,83,77,87,78,84,51,56,74,62,32,64,51,69,48,72,34,37,56,58,54,41,30,48,25,42,14,66,60,34,34,51,47,26,41,31,50,34,37,57,42,19,79,79,50,84,67,56,91,91,50,32,29,56,60,44,8,50,50,45,37,50,53,45,37,41,75,56,65,23,58,69,84,32,46,47,76,78,69,25,28,23,77,35,77,75,26,30,36,8,22,46,33,52,37,37,48,52,50,37,40,64,73,36,97,54,22,68,60,55,56,68,18,34,9,28,20,41,66,32,50,82,23,31,84,36,49,62,97,43,79,28,38,69,37,28,36,34,31,61,17,70,46,91,34,19,40,25,44,34,37,40,36,52,22,86,52,36,75,44,31,32,32,18,40,36,36,33,50,38,93,61,57,66,70,60,54,49,50,56,53,46,51,46,51,37,51,55,28,31,27,32,80,67,135,135,81,81,77,77,76,77,75,76,78,77,78,75,76,78,74,77,74,76,72,75,71,69,72,69,69,74,72,64,77,71,78,76,74,77,31,38,68,86,46,42,52,62,55,46,45,59,63,64,64,31,75,92,38,64,33,36,43,69,22,27,29,32,28,40,58,94,48,86,52,70,65,42,77,37,57,21,71,25,44,34,52,36,19,33,43,37,34,59,59,39,52,52,29,38,44,72,73,58,34,55,72,34,58,36,51,37,38,31,28,44,54,71,87,46,24,37,34,36,41,27,58,25,37,50,79,38,38,71,70,54,43,38,51,39,32,51,38,32,45,75,69,68,49,46,62,33,50,32,44,28,40,26,55,73,68,40,40,66,74,46,56,67,50,62,29,28,43,50,37,57,55,24,50,69,36,24,54,53,42,8,48,37,42,52,55,21,44,48,51,32,30,37,31,46,41,57,76,72,32,46,47,44,79,46,64,78,44,71,76,60,50,74,65,48,46,75,49,73,60,26,26,8,38,61,67,88,44,78,69,42,79,46,71,49,64,45,61,51,36,46,34,36,37,35,34,46,34,31,11,44,73,48,72,71,43,79,44,61,30,29,53,61,47,47,67,61,53,45,52,54,54,43,51,54,32,24,46,76,67,65,26,50,72,64,48,73,52,78,47,83,77,86,78,83,51,55,74,61,33,66,51,68,48,72,34,38,56,59,54,41,30,47,25,42,14,65,60,32,34,50,46,26,40,31,50,34,37,58,42,19,78,79,48,85,66,57,91,90,50,33,29,58,61,44,9,52,51,45,40,50,53,46,37,40,75,57,66,24,60,68,85,33,45,46,75,77,68,26,27,23,78,36,76,73,26,31,37,8,22,48,32,52,38,37,47,53,50,38,41,65,73,37,98,55,22,66,59,57,56,67,17,34,11,27,19,41,67,33,52,81,24,29,84,36,49,61,96,43,79,28,38,69,37,29,34,36,32,59,17,71,45,93,32,19,41,24,42,35,36,39,35,54,22,87,52,37,74,43,31,33,33,18,41,36,36,34,52,36,91,62,58,66,70,60,54,47,50,52,52,47,53,47,50,36,50,54,30,29,26,30,81,68,135

Radius of gyration: 33.35 Å; Cα contacts (8 Å, |Δi|>4): 2234; chains: 2; bounding box: 81×103×146 Å